Protein 6QO0 (pdb70)

Foldseek 3Di:
DFWKKKKWKFKFFLDVVLVVLCVPLVVVLVVLLVVQPFWQKKWKKKFQWWQCVVPVVVVTDRGCSVPDRMIMMIIITTGNYVVSVVVSCVVRVLSNQLSVLVSVVGGDDWGWIFMWTWPDWDAAFADDPVCLVVLCVVCVVVVHNVNRADHHHAAQQWKKKKWKFFFAPPCVVLLVVLVNVLQVVLCPQPFWRIKIKIWTQFTDCSSGQNFPPQSVVCSVVPPSRDGGDSVRRDDDGNVGQDPSIMMIIMTIGSYVVSVNVSVCCCVPVVVNVVSCVSNVVGTPDDRIITMIGRHDITSSSNVVVVD/DFWKKKKWKFKFFLDVVLVVLCVPLVVQLVVLLVVFPFWQKKWKKKFQWWQCVVPVVVVTDRGCSVPDRMIMMIIITTGNYVVSVVVSCVVSVQSNQLSVLVSVVGGDDWGWIFMWTWPDWDAAFADDPVCLVVLCVVCVVVVHNVNRADHHHAAQQWKKKKWKFFFAPPCVVLQVVLVNVLVVVLCPQPFWRIKIKIWTQFTRCSSGQNFPPQSVVCSVVPPSRDGGDSVRRDDDGNVGQDPSIMMIIMTIGSYVVSVNVSVCCCVPVVVNVVSCVSNVVGTPDDRIITMIGRHDITSSSNVVVVD/DFWKKKKWKFKFFLDVVLVVLCVPLVVQLVVLLVVFPFWQKKWKKKFQWWQCVVPVVVVTDRGCSVPDRMIMMIIMTTGNYVVSVVVSCVVRVLSNQLSVLVSVVGGDDWGWIFMWTWPDWDAAFADDPVCLVVVCVVCVVVVHNVNRADHHHAAQQWKKKKWKFFFAPPCVVLLVVLVVVLVVVLCPQPFWRIKIKIWTQFTDCSSGQNFPPQSVVCSVPPPSRDGGDSVRRDDDGNVHQDPSIMMIIMTIGSYVVSVNVSVCCCVPVVVNVVSCVSNVVGTPDDRIITMIGRHDITSSSNVVVVD/DWWKKKKWKFKFFLDVVLVVLCVPLVVQLQVLLVVFPFWQKKWKKKFQWWQCVVPVVVVTDRGCSVPDRMIMMIIITTGRDVVSVVVSCVVRVLSNQLSVLVSVVGTDDWGWIFMWTWPDWDAAFADDPVCLVVLCVVCVVVVHNVNRADHHHAAQQWKKKKWKFFFAPPCVVLQVVLVNVLVVVLCPQPFWRIKIKIWTQFTDCVSGQNFPPQSVVCSVVPPSRDGRDSVRRDDDGNVHQDPSIMMIIMTIGSYVVSVNVSVCCCVPVVVNVVSCVSNVVGTPDDRIITMIGRHDITSSSNVVVVD

B-factor: mean 31.95, std 10.55, range [17.82, 96.31]

Radius of gyration: 34.36 Å; Cα contacts (8 Å, |Δi|>4): 2905; chains: 4; bounding box: 91×85×88 Å

Structure (mmCIF, N/CA/C/O backbone):
data_6QO0
#
_entry.id   6QO0
#
_cell.length_a   158.160
_cell.length_b   158.160
_cell.length_c   227.640
_cell.angle_alpha   90.00
_cell.angle_beta   90.00
_cell.angle_gamma   120.00
#
_symmetry.space_group_name_H-M   'P 63 2 2'
#
loop_
_entity.id
_entity.type
_entity.pdbx_description
1 polymer 'Sulfur oxygenase/reductase'
2 non-polymer 'FE (III) ION'
3 water water
#
loop_
_atom_site.group_PDB
_atom_site.id
_atom_site.type_symbol
_atom_site.label_atom_id
_atom_site.label_alt_id
_atom_site.label_comp_id
_atom_site.label_asym_id
_atom_site.label_entity_id
_atom_site.label_seq_id
_atom_site.pdbx_PDB_ins_code
_atom_site.Cartn_x
_atom_site.Cartn_y
_atom_site.Cartn_z
_atom_site.occupancy
_atom_site.B_iso_or_equiv
_atom_site.auth_seq_id
_atom_site.auth_comp_id
_atom_site.auth_asym_id
_atom_site.auth_atom_id
_atom_site.pdbx_PDB_model_num
ATOM 1 N N . PRO A 1 2 ? -85.941 163.556 255.579 1.00 35.95 2 PRO A N 1
ATOM 2 C CA . PRO A 1 2 ? -85.964 162.733 256.792 1.00 34.27 2 PRO A CA 1
ATOM 3 C C . PRO A 1 2 ? -85.704 163.570 258.031 1.00 33.83 2 PRO A C 1
ATOM 4 O O . PRO A 1 2 ? -85.358 164.745 257.915 1.00 32.47 2 PRO A O 1
ATOM 8 N N . LYS A 1 3 ? -85.866 162.973 259.204 1.00 33.46 3 LYS A N 1
ATOM 9 C CA . LYS A 1 3 ? -85.602 163.700 260.438 1.00 29.53 3 LYS A CA 1
ATOM 10 C C . LYS A 1 3 ? -84.099 163.782 260.683 1.00 33.19 3 LYS A C 1
ATOM 11 O O . LYS A 1 3 ? -83.437 162.740 260.759 1.00 34.44 3 LYS A O 1
ATOM 17 N N . PRO A 1 4 ? -83.525 164.977 260.781 1.00 31.80 4 PRO A N 1
ATOM 18 C CA . PRO A 1 4 ? -82.126 165.109 261.194 1.00 31.06 4 PRO A CA 1
ATOM 19 C C . PRO A 1 4 ? -81.988 164.971 262.704 1.00 28.14 4 PRO A C 1
ATOM 20 O O . PRO A 1 4 ? -82.960 165.046 263.456 1.00 28.86 4 PRO A O 1
ATOM 24 N N . TYR A 1 5 ? -80.743 164.782 263.138 1.00 28.54 5 TYR A N 1
ATOM 25 C CA . TYR A 1 5 ? -80.405 164.982 264.540 1.00 28.83 5 TYR A CA 1
ATOM 26 C C . TYR A 1 5 ? -80.126 166.460 264.791 1.00 27.93 5 TYR A C 1
ATOM 27 O O . TYR A 1 5 ? -79.829 167.226 263.870 1.00 25.66 5 TYR A O 1
ATOM 36 N N . VAL A 1 6 ? -80.235 166.867 266.055 1.00 26.98 6 VAL A N 1
ATOM 37 C CA . VAL A 1 6 ? -80.070 168.267 266.428 1.00 26.84 6 VAL A CA 1
ATOM 38 C C . VAL A 1 6 ? -79.015 168.370 267.516 1.00 30.64 6 VAL A C 1
ATOM 39 O O . VAL A 1 6 ? -79.120 167.704 268.553 1.00 33.88 6 VAL A O 1
ATOM 43 N N . ALA A 1 7 ? -78.003 169.195 267.278 1.00 27.36 7 ALA A N 1
ATOM 44 C CA . ALA A 1 7 ? -77.081 169.630 268.319 1.00 25.83 7 ALA A CA 1
ATOM 45 C C . ALA A 1 7 ? -77.464 171.040 268.746 1.00 25.69 7 ALA A C 1
ATOM 46 O O . ALA A 1 7 ? -77.686 171.903 267.896 1.00 27.23 7 ALA A O 1
ATOM 48 N N . ILE A 1 8 ? -77.565 171.277 270.055 1.00 25.05 8 ILE A N 1
ATOM 49 C CA . ILE A 1 8 ? -77.943 172.600 270.545 1.00 26.63 8 ILE A CA 1
ATOM 50 C C . ILE A 1 8 ? -76.805 173.142 271.395 1.00 28.44 8 ILE A C 1
ATOM 51 O O . ILE A 1 8 ? -76.588 172.685 272.525 1.00 27.14 8 ILE A O 1
ATOM 56 N N . ASN A 1 9 ? -76.074 174.110 270.849 1.00 27.16 9 ASN A N 1
ATOM 57 C CA . ASN A 1 9 ? -75.011 174.772 271.593 1.00 27.88 9 ASN A CA 1
ATOM 58 C C . ASN A 1 9 ? -75.619 175.875 272.456 1.00 26.65 9 ASN A C 1
ATOM 59 O O . ASN A 1 9 ? -76.240 176.809 271.934 1.00 28.66 9 ASN A O 1
ATOM 64 N N . MET A 1 10 ? -75.433 175.771 273.770 1.00 24.32 10 MET A N 1
ATOM 65 C CA . MET A 1 10 ? -76.036 176.674 274.741 1.00 26.34 10 MET A CA 1
ATOM 66 C C . MET A 1 10 ? -74.949 177.466 275.451 1.00 28.34 10 MET A C 1
ATOM 67 O O . MET A 1 10 ? -73.906 176.913 275.809 1.00 26.69 10 MET A O 1
ATOM 72 N N . ALA A 1 11 ? -75.185 178.764 275.636 1.00 26.87 11 ALA A N 1
ATOM 73 C CA . ALA A 1 11 ? -74.254 179.585 276.392 1.00 25.32 11 ALA A CA 1
ATOM 74 C C . ALA A 1 11 ? -74.980 180.814 276.911 1.00 25.69 11 ALA A C 1
ATOM 75 O O . ALA A 1 11 ? -76.027 181.206 276.391 1.00 26.39 11 ALA A O 1
ATOM 77 N N . GLU A 1 12 ? -74.391 181.421 277.937 1.00 22.64 12 GLU A N 1
ATOM 78 C CA . GLU A 1 12 ? -74.885 182.655 278.528 1.00 23.31 12 GLU A CA 1
ATOM 79 C C . GLU A 1 12 ? -73.772 183.690 278.441 1.00 28.59 12 GLU A C 1
ATOM 80 O O . GLU A 1 12 ? -72.625 183.402 278.801 1.00 26.68 12 GLU A O 1
ATOM 86 N N . LEU A 1 13 ? -74.101 184.880 277.941 1.00 24.86 13 LEU A N 1
ATOM 87 C CA . LEU A 1 13 ? -73.115 185.925 277.712 1.00 24.95 13 LEU A CA 1
ATOM 88 C C . LEU A 1 13 ? -73.631 187.244 278.276 1.00 25.15 13 LEU A C 1
ATOM 89 O O . LEU A 1 13 ? -74.821 187.395 278.565 1.00 26.71 13 LEU A O 1
ATOM 94 N N . LYS A 1 14 ? -72.717 188.200 278.431 1.00 27.65 14 LYS A N 1
ATOM 95 C CA . LYS A 1 14 ? -73.111 189.539 278.861 1.00 27.32 14 LYS A CA 1
ATOM 96 C C . LYS A 1 14 ? -74.044 190.176 277.839 1.00 30.26 14 LYS A C 1
ATOM 97 O O . LYS A 1 14 ? -73.808 190.107 276.627 1.00 30.35 14 LYS A O 1
ATOM 103 N N . ASN A 1 15 ? -75.106 190.815 278.334 1.00 28.93 15 ASN A N 1
ATOM 104 C CA . ASN A 1 15 ? -76.080 191.496 277.476 1.00 30.95 15 ASN A CA 1
ATOM 105 C C . ASN A 1 15 ? -75.589 192.918 277.253 1.00 37.67 15 ASN A C 1
ATOM 106 O O . ASN A 1 15 ? -75.950 193.849 277.978 1.00 38.10 15 ASN A O 1
ATOM 111 N N . GLU A 1 16 ? -74.731 193.079 276.252 1.00 36.26 16 GLU A N 1
ATOM 112 C CA . GLU A 1 16 ? -74.152 194.369 275.915 1.00 31.58 16 GLU A CA 1
ATOM 113 C C . GLU A 1 16 ? -73.851 194.376 274.425 1.00 37.11 16 GLU A C 1
ATOM 114 O O . GLU A 1 16 ? -73.735 193.310 273.807 1.00 35.19 16 GLU A O 1
ATOM 120 N N . PRO A 1 17 ? -73.719 195.560 273.815 1.00 38.48 17 PRO A N 1
ATOM 121 C CA . PRO A 1 17 ? -73.535 195.602 272.350 1.00 39.31 17 PRO A CA 1
ATOM 122 C C . PRO A 1 17 ? -72.339 194.803 271.851 1.00 34.68 17 PRO A C 1
ATOM 123 O O . PRO A 1 17 ? -72.423 194.189 270.777 1.00 35.77 17 PRO A O 1
ATOM 127 N N . LYS A 1 18 ? -71.234 194.785 272.603 1.00 37.23 18 LYS A N 1
ATOM 128 C CA . LYS A 1 18 ? -70.050 194.041 272.182 1.00 40.24 18 LYS A CA 1
ATOM 129 C C . LYS A 1 18 ? -70.355 192.563 271.955 1.00 44.09 18 LYS A C 1
ATOM 130 O O . LYS A 1 18 ? -69.771 191.936 271.060 1.00 44.54 18 LYS A O 1
ATOM 136 N N . THR A 1 19 ? -71.264 191.991 272.746 1.00 37.47 19 THR A N 1
ATOM 137 C CA . THR A 1 19 ? -71.666 190.603 272.538 1.00 30.24 19 THR A CA 1
ATOM 138 C C . THR A 1 19 ? -72.361 190.429 271.192 1.00 36.11 19 THR A C 1
ATOM 139 O O . THR A 1 19 ? -72.078 189.480 270.451 1.00 36.65 19 THR A O 1
ATOM 143 N N . PHE A 1 20 ? -73.297 191.326 270.870 1.00 34.12 20 PHE A N 1
ATOM 144 C CA . PHE A 1 20 ? -74.038 191.203 269.622 1.00 37.09 20 PHE A CA 1
ATOM 145 C C . PHE A 1 20 ? -73.171 191.569 268.426 1.00 36.90 20 PHE A C 1
ATOM 146 O O . PHE A 1 20 ? -73.380 191.038 267.329 1.00 40.23 20 PHE A O 1
ATOM 154 N N . GLU A 1 21 ? -72.196 192.459 268.619 1.00 38.14 21 GLU A N 1
ATOM 155 C CA . GLU A 1 21 ? -71.231 192.746 267.559 1.00 48.77 21 GLU A CA 1
ATOM 156 C C . GLU A 1 21 ? -70.404 191.509 267.244 1.00 49.66 21 GLU A C 1
ATOM 157 O O . GLU A 1 21 ? -70.217 191.146 266.076 1.00 49.26 21 GLU A O 1
ATOM 163 N N . MET A 1 22 ? -69.896 190.850 268.286 1.00 44.63 22 MET A N 1
ATOM 164 C CA . MET A 1 22 ? -69.074 189.664 268.091 1.00 43.91 22 MET A CA 1
ATOM 165 C C . MET A 1 22 ? -69.860 188.553 267.416 1.00 40.91 22 MET A C 1
ATOM 166 O O . MET A 1 22 ? -69.331 187.842 266.556 1.00 44.76 22 MET A O 1
ATOM 171 N N . PHE A 1 23 ? -71.135 188.404 267.774 1.00 39.18 23 PHE A N 1
ATOM 172 C CA . PHE A 1 23 ? -71.958 187.389 267.133 1.00 43.15 23 PHE A CA 1
ATOM 173 C C . PHE A 1 23 ? -72.233 187.723 265.675 1.00 43.67 23 PHE A C 1
ATOM 174 O O . PHE A 1 23 ? -72.410 186.812 264.856 1.00 40.82 23 PHE A O 1
ATOM 182 N N . ALA A 1 24 ? -72.290 189.015 265.335 1.00 37.98 24 ALA A N 1
ATOM 183 C CA . ALA A 1 24 ? -72.544 189.406 263.951 1.00 42.00 24 ALA A CA 1
ATOM 184 C C . ALA A 1 24 ? -71.367 189.077 263.042 1.00 47.61 24 ALA A C 1
ATOM 185 O O . ALA A 1 24 ? -71.560 188.836 261.844 1.00 49.27 24 ALA A O 1
ATOM 187 N N . SER A 1 25 ? -70.149 189.057 263.579 1.00 48.38 25 SER A N 1
ATOM 188 C CA . SER A 1 25 ? -68.976 188.713 262.787 1.00 57.76 25 SER A CA 1
ATOM 189 C C . SER A 1 25 ? -68.539 187.265 262.969 1.00 58.72 25 SER A C 1
ATOM 190 O O . SER A 1 25 ? -68.237 186.587 261.983 1.00 62.06 25 SER A O 1
ATOM 193 N N . VAL A 1 26 ? -68.508 186.766 264.203 1.00 49.29 26 VAL A N 1
ATOM 194 C CA . VAL A 1 26 ? -68.015 185.414 264.442 1.00 43.23 26 VAL A CA 1
ATOM 195 C C . VAL A 1 26 ? -69.068 184.374 264.078 1.00 39.90 26 VAL A C 1
ATOM 196 O O . VAL A 1 26 ? -68.740 183.298 263.566 1.00 42.55 26 VAL A O 1
ATOM 200 N N . GLY A 1 27 ? -70.337 184.658 264.367 1.00 33.88 27 GLY A N 1
ATOM 201 C CA . GLY A 1 27 ? -71.419 183.731 264.122 1.00 28.16 27 GLY A CA 1
ATOM 202 C C . GLY A 1 27 ? -71.469 183.193 262.702 1.00 29.86 27 GLY A C 1
ATOM 203 O O . GLY A 1 27 ? -71.523 181.977 262.480 1.00 32.63 27 GLY A O 1
ATOM 204 N N . PRO A 1 28 ? -71.490 184.091 261.709 1.00 31.30 28 PRO A N 1
ATOM 205 C CA . PRO A 1 28 ? -71.473 183.613 260.317 1.00 29.71 28 PRO A CA 1
ATOM 206 C C . PRO A 1 28 ? -70.264 182.753 259.999 1.00 30.54 28 PRO A C 1
ATOM 207 O O . PRO A 1 28 ? -70.374 181.794 259.224 1.00 30.69 28 PRO A O 1
ATOM 211 N N . LYS A 1 29 ? -69.102 183.077 260.572 1.00 28.27 29 LYS A N 1
ATOM 212 C CA . LYS A 1 29 ? -67.909 182.282 260.305 1.00 26.70 29 LYS A CA 1
ATOM 213 C C . LYS A 1 29 ? -68.069 180.858 260.813 1.00 29.33 29 LYS A C 1
ATOM 214 O O . LYS A 1 29 ? -67.689 179.906 260.128 1.00 28.64 29 LYS A O 1
ATOM 220 N N . VAL A 1 30 ? -68.601 180.695 262.030 1.00 27.66 30 VAL A N 1
ATOM 221 C CA . VAL A 1 30 ? -68.807 179.357 262.577 1.00 27.68 30 VAL A CA 1
ATOM 222 C C . VAL A 1 30 ? -69.773 178.567 261.704 1.00 28.83 30 VAL A C 1
ATOM 223 O O . VAL A 1 30 ? -69.544 177.387 261.405 1.00 29.41 30 VAL A O 1
ATOM 227 N N . CYS A 1 31 ? -70.860 179.205 261.266 1.00 28.42 31 CYS A N 1
ATOM 228 C CA . CYS A 1 31 ? -71.813 178.512 260.403 1.00 28.36 31 CYS A CA 1
ATOM 229 C C . CYS A 1 31 ? -71.170 178.085 259.088 1.00 28.54 31 CYS A C 1
ATOM 230 O O . CYS A 1 31 ? -71.451 176.994 258.578 1.00 30.52 31 CYS A O 1
ATOM 233 N N . MET A 1 32 ? -70.314 178.935 258.517 1.00 30.28 32 MET A N 1
ATOM 234 C CA . MET A 1 32 ? -69.663 178.579 257.257 1.00 26.85 32 MET A CA 1
ATOM 235 C C . MET A 1 32 ? -68.717 177.398 257.430 1.00 27.23 32 MET A C 1
ATOM 236 O O . MET A 1 32 ? -68.598 176.555 256.533 1.00 27.61 32 MET A O 1
ATOM 241 N N . VAL A 1 33 ? -68.031 177.321 258.573 1.00 27.48 33 VAL A N 1
ATOM 242 C CA . VAL A 1 33 ? -67.150 176.186 258.829 1.00 29.01 33 VAL A CA 1
ATOM 243 C C . VAL A 1 33 ? -67.973 174.917 259.005 1.00 28.80 33 VAL A C 1
ATOM 244 O O . VAL A 1 33 ? -67.618 173.855 258.484 1.00 29.73 33 VAL A O 1
ATOM 248 N N . THR A 1 34 ? -69.091 175.009 259.737 1.00 28.41 34 THR A N 1
ATOM 249 C CA . THR A 1 34 ? -69.949 173.845 259.935 1.00 31.77 34 THR A CA 1
ATOM 250 C C . THR A 1 34 ? -70.460 173.301 258.605 1.00 33.34 34 THR A C 1
ATOM 251 O O . THR A 1 34 ? -70.587 172.081 258.435 1.00 35.18 34 THR A O 1
ATOM 258 N N . ALA A 1 35 ? -70.719 174.183 257.640 1.00 32.93 35 ALA A N 1
ATOM 259 C CA . ALA A 1 35 ? -71.220 173.795 256.329 1.00 30.23 35 ALA A CA 1
ATOM 260 C C . ALA A 1 35 ? -70.179 173.089 255.471 1.00 34.04 35 ALA A C 1
ATOM 261 O O . ALA A 1 35 ? -70.509 172.667 254.356 1.00 36.14 35 ALA A O 1
ATOM 263 N N . ARG A 1 36 ? -68.935 172.968 255.944 1.00 30.97 36 ARG A N 1
ATOM 264 C 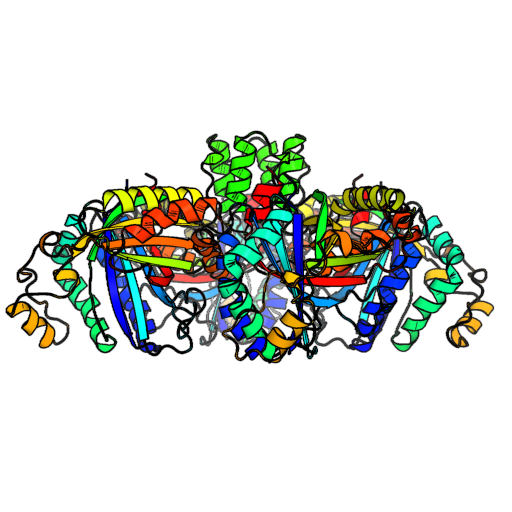CA . ARG A 1 36 ? -67.941 172.200 255.204 1.00 32.07 36 ARG A CA 1
ATOM 265 C C . ARG A 1 36 ? -68.258 170.710 255.192 1.00 35.54 36 ARG A C 1
ATOM 266 O O . ARG A 1 36 ? -67.744 169.986 254.333 1.00 38.27 36 ARG A O 1
ATOM 278 N N . HIS A 1 37 ? -69.096 170.228 256.126 1.00 32.79 37 HIS A N 1
ATOM 279 C CA . HIS A 1 37 ? -69.356 168.795 256.218 1.00 30.29 37 HIS A CA 1
ATOM 280 C C . HIS A 1 37 ? -70.615 168.438 255.441 1.00 33.94 37 HIS A C 1
ATOM 281 O O . HIS A 1 37 ? -71.643 169.113 255.602 1.00 32.43 37 HIS A O 1
ATOM 288 N N . PRO A 1 38 ? -70.592 167.395 254.600 1.00 32.83 38 PRO A N 1
ATOM 289 C CA . PRO A 1 38 ? -71.772 167.097 253.772 1.00 31.52 38 PRO A CA 1
ATOM 290 C C . PRO A 1 38 ? -72.983 166.630 254.569 1.00 34.87 38 PRO A C 1
ATOM 291 O O . PRO A 1 38 ? -74.102 166.661 254.034 1.00 33.49 38 PRO A O 1
ATOM 295 N N . GLY A 1 39 ? -72.805 166.214 255.822 1.00 32.87 39 GLY A N 1
ATOM 296 C CA . GLY A 1 39 ? -73.933 165.829 256.649 1.00 31.25 39 GLY A CA 1
ATOM 297 C C . GLY A 1 39 ? -74.664 166.983 257.295 1.00 31.88 39 GLY A C 1
ATOM 298 O O . GLY A 1 39 ? -75.694 166.768 257.944 1.00 30.01 39 GLY A O 1
ATOM 299 N N . PHE A 1 40 ? -74.142 168.197 257.138 1.00 29.27 40 PHE A N 1
ATOM 300 C CA . PHE A 1 40 ? -74.784 169.390 257.674 1.00 29.16 40 PHE A CA 1
ATOM 301 C C . PHE A 1 40 ? -76.004 169.745 256.833 1.00 31.73 40 PHE A C 1
ATOM 302 O O . PHE A 1 40 ? -75.894 169.906 255.614 1.00 30.90 40 PHE A O 1
ATOM 310 N N . VAL A 1 41 ? -77.172 169.873 257.465 1.00 27.15 41 VAL A N 1
ATOM 311 C CA . VAL A 1 41 ? -78.374 170.210 256.712 1.00 33.00 41 VAL A CA 1
ATOM 312 C C . VAL A 1 41 ? -78.991 171.538 257.121 1.00 29.61 41 VAL A C 1
ATOM 313 O O . VAL A 1 41 ? -80.042 171.896 256.588 1.00 31.33 41 VAL A O 1
ATOM 317 N N . GLY A 1 42 ? -78.366 172.296 258.017 1.00 26.72 42 GLY A N 1
ATOM 318 C CA . GLY A 1 42 ? -78.826 173.642 258.279 1.00 27.28 42 GLY A CA 1
ATOM 319 C C . GLY A 1 42 ? -78.740 173.970 259.751 1.00 24.85 42 GLY A C 1
ATOM 320 O O . GLY A 1 42 ? -78.188 173.211 260.549 1.00 27.22 42 GLY A O 1
ATOM 321 N N . PHE A 1 43 ? -79.308 175.119 260.115 1.00 22.98 43 PHE A N 1
ATOM 322 C CA . PHE A 1 43 ? -79.147 175.593 261.480 1.00 22.94 43 PHE A CA 1
ATOM 323 C C . PHE A 1 43 ? -80.266 176.562 261.819 1.00 27.37 43 PHE A C 1
ATOM 324 O O . PHE A 1 43 ? -80.938 177.110 260.940 1.00 25.82 43 PHE A O 1
ATOM 332 N N . GLN A 1 44 ? -80.454 176.767 263.121 1.00 23.46 44 GLN A N 1
ATOM 333 C CA . GLN A 1 44 ? -81.435 177.737 263.584 1.00 23.14 44 GLN A CA 1
ATOM 334 C C . GLN A 1 44 ? -80.922 178.261 264.914 1.00 23.92 44 GLN A C 1
ATOM 335 O O . GLN A 1 44 ? -80.954 177.542 265.918 1.00 23.69 44 GLN A O 1
ATOM 341 N N . ASN A 1 45 ? -80.421 179.494 264.907 1.00 25.29 45 ASN A N 1
ATOM 342 C CA . ASN A 1 45 ? -79.786 180.080 266.077 1.00 25.49 45 ASN A CA 1
ATOM 343 C C . ASN A 1 45 ? -80.767 181.010 266.777 1.00 24.38 45 ASN A C 1
ATOM 344 O O . ASN A 1 45 ? -81.412 181.837 266.127 1.00 28.73 45 ASN A O 1
ATOM 349 N N . HIS A 1 46 ? -80.857 180.888 268.103 1.00 22.83 46 HIS A N 1
ATOM 350 C CA . HIS A 1 46 ? -81.841 181.610 268.908 1.00 25.70 46 HIS A CA 1
ATOM 351 C C . HIS A 1 46 ? -81.168 182.480 269.961 1.00 27.65 46 HIS A C 1
ATOM 352 O O . HIS A 1 46 ? -80.148 182.093 270.546 1.00 26.14 46 HIS A O 1
ATOM 359 N N . TRP A 1 47 ? -81.762 183.649 270.201 1.00 23.92 47 TRP A N 1
ATOM 360 C CA . TRP A 1 47 ? -81.545 184.438 271.407 1.00 27.35 47 TRP A CA 1
ATOM 361 C C . TRP A 1 47 ? -82.748 184.241 272.308 1.00 24.86 47 TRP A C 1
ATOM 362 O O . TRP A 1 47 ? -83.890 184.374 271.857 1.00 26.75 47 TRP A O 1
ATOM 373 N N . GLN A 1 48 ?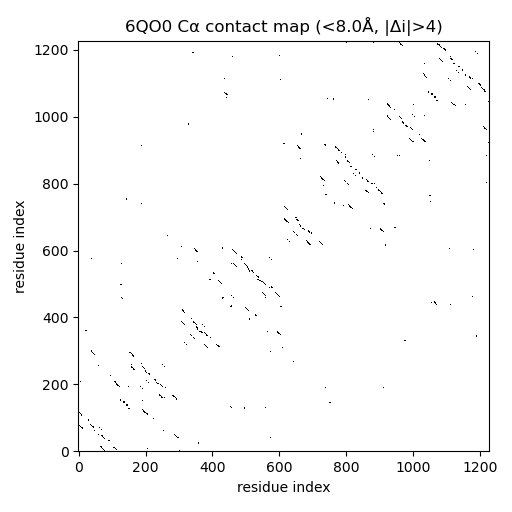 -82.505 183.960 273.581 1.00 24.20 48 GLN A N 1
ATOM 374 C CA . GLN A 1 48 ? -83.605 183.987 274.530 1.00 24.03 48 GLN A CA 1
ATOM 375 C C . GLN A 1 48 ? -84.005 185.429 274.796 1.00 24.92 48 GLN A C 1
ATOM 376 O O . GLN A 1 48 ? -83.155 186.272 275.104 1.00 27.50 48 GLN A O 1
ATOM 382 N N . ILE A 1 49 ? -85.296 185.725 274.639 1.00 22.83 49 ILE A N 1
ATOM 383 C CA . ILE A 1 49 ? -85.783 187.065 274.934 1.00 23.83 49 ILE A CA 1
ATOM 384 C C . ILE A 1 49 ? -86.504 187.123 276.271 1.00 24.21 49 ILE A C 1
ATOM 385 O O . ILE A 1 49 ? -86.632 188.218 276.839 1.00 26.90 49 ILE A O 1
ATOM 390 N N . GLY A 1 50 ? -86.944 185.990 276.804 1.00 22.16 50 GLY A N 1
ATOM 391 C CA . GLY A 1 50 ? -87.582 185.998 278.106 1.00 23.61 50 GLY A CA 1
ATOM 392 C C . GLY A 1 50 ? -88.010 184.610 278.533 1.00 25.28 50 GLY A C 1
ATOM 393 O O . GLY A 1 50 ? -87.552 183.599 277.993 1.00 23.91 50 GLY A O 1
ATOM 394 N N . ILE A 1 51 ? -88.918 184.589 279.503 1.00 24.20 51 ILE A N 1
ATOM 395 C CA . ILE A 1 51 ? -89.390 183.377 280.167 1.00 26.04 51 ILE A CA 1
ATOM 396 C C . ILE A 1 51 ? -90.906 183.477 280.287 1.00 26.50 51 ILE A C 1
ATOM 397 O O . ILE A 1 51 ? -91.432 184.534 280.647 1.00 26.55 51 ILE A O 1
ATOM 402 N N . LEU A 1 52 ? -91.610 182.381 280.011 1.00 23.47 52 LEU A N 1
ATOM 403 C CA . LEU A 1 52 ? -93.070 182.374 280.156 1.00 26.29 52 LEU A CA 1
ATOM 404 C C . LEU A 1 52 ? -93.420 182.382 281.639 1.00 27.71 52 LEU A C 1
ATOM 405 O O . LEU A 1 52 ? -93.013 181.467 282.367 1.00 27.02 52 LEU A O 1
ATOM 410 N N . PRO A 1 53 ? -94.162 183.375 282.132 1.00 25.79 53 PRO A N 1
ATOM 411 C CA . PRO A 1 53 ? -94.373 183.476 283.588 1.00 25.20 53 PRO A CA 1
ATOM 412 C C . PRO A 1 53 ? -95.436 182.547 284.155 1.00 30.38 53 PRO A C 1
ATOM 413 O O . PRO A 1 53 ? -95.512 182.420 285.388 1.00 31.19 53 PRO A O 1
ATOM 417 N N . PHE A 1 54 ? -96.263 181.906 283.324 1.00 28.39 54 PHE A N 1
ATOM 418 C CA . PHE A 1 54 ? -97.314 181.002 283.815 1.00 28.97 54 PHE A CA 1
ATOM 419 C C . PHE A 1 54 ? -98.242 181.705 284.808 1.00 31.89 54 PHE A C 1
ATOM 420 O O . PHE A 1 54 ? -98.470 181.225 285.922 1.00 32.01 54 PHE A O 1
ATOM 428 N N . GLY A 1 55 ? -98.802 182.837 284.388 1.00 34.22 55 GLY A N 1
ATOM 429 C CA . GLY A 1 55 ? -99.560 183.669 285.300 1.00 37.94 55 GLY A CA 1
ATOM 430 C C . GLY A 1 55 ? -98.604 184.465 286.159 1.00 35.20 55 GLY A C 1
ATOM 431 O O . GLY A 1 55 ? -97.995 185.421 285.675 1.00 34.52 55 GLY A O 1
ATOM 432 N N . ASN A 1 56 ? -98.453 184.088 287.431 1.00 34.94 56 ASN A N 1
ATOM 433 C CA . ASN A 1 56 ? -97.371 184.643 288.233 1.00 33.61 56 ASN A CA 1
ATOM 434 C C . ASN A 1 56 ? -96.582 183.546 288.942 1.00 31.81 56 ASN A C 1
ATOM 435 O O . ASN A 1 56 ? -95.951 183.808 289.971 1.00 31.01 56 ASN A O 1
ATOM 440 N N . ARG A 1 57 ? -96.589 182.323 288.397 1.00 28.29 57 ARG A N 1
ATOM 441 C CA . ARG A 1 57 ? -95.735 181.263 288.930 1.00 30.85 57 ARG A CA 1
ATOM 442 C C . ARG A 1 57 ? -94.265 181.663 288.868 1.00 33.59 57 ARG A C 1
ATOM 443 O O . ARG A 1 57 ? -93.499 181.393 289.802 1.00 34.29 57 ARG A O 1
ATOM 451 N N . TYR A 1 58 ? -93.847 182.287 287.770 1.00 29.71 58 TYR A N 1
ATOM 452 C CA . TYR A 1 58 ? -92.562 182.972 287.698 1.00 24.87 58 TYR A CA 1
ATOM 453 C C . TYR A 1 58 ? -92.838 184.465 287.553 1.00 32.34 58 TYR A C 1
ATOM 454 O O . TYR A 1 58 ? -92.645 185.063 286.489 1.00 29.12 58 TYR A O 1
ATOM 463 N N . GLY A 1 59 ? -93.326 185.059 288.647 1.00 32.74 59 GLY A N 1
ATOM 464 C CA . GLY A 1 59 ? -93.788 186.433 288.617 1.00 33.41 59 GLY A CA 1
ATOM 465 C C . GLY A 1 59 ? -92.698 187.451 288.373 1.00 33.80 59 GLY A C 1
ATOM 466 O O . GLY A 1 59 ? -93.006 188.598 288.033 1.00 32.04 59 GLY A O 1
ATOM 467 N N . GLY A 1 60 ? -91.433 187.067 288.556 1.00 28.37 60 GLY A N 1
ATOM 468 C CA . GLY A 1 60 ? -90.342 187.953 288.212 1.00 26.98 60 GLY A CA 1
ATOM 469 C C . GLY A 1 60 ? -89.961 187.926 286.745 1.00 27.30 60 GLY A C 1
ATOM 470 O O . GLY A 1 60 ? -89.111 188.711 286.320 1.00 28.53 60 GLY A O 1
ATOM 471 N N . ALA A 1 61 ? -90.573 187.039 285.974 1.00 26.60 61 ALA A N 1
ATOM 472 C CA . ALA A 1 61 ? -90.277 186.877 284.559 1.00 24.04 61 ALA A CA 1
ATOM 473 C C . ALA A 1 61 ? -91.322 187.573 283.697 1.00 28.74 61 ALA A C 1
ATOM 474 O O . ALA A 1 61 ? -92.453 187.826 284.120 1.00 29.16 61 ALA A O 1
ATOM 476 N N . LYS A 1 62 ? -90.933 187.859 282.457 1.00 27.67 62 LYS A N 1
ATOM 477 C CA . LYS A 1 62 ? -91.899 188.219 281.436 1.00 30.18 62 LYS A CA 1
ATOM 478 C C . LYS A 1 62 ? -91.398 187.694 280.097 1.00 27.87 62 LYS A C 1
ATOM 479 O O . LYS A 1 62 ? -90.246 187.274 279.957 1.00 25.78 62 LYS A O 1
ATOM 485 N N . MET A 1 63 ? -92.287 187.696 279.110 1.00 27.01 63 MET A N 1
ATOM 486 C CA . MET A 1 63 ? -91.919 187.070 277.846 1.00 30.63 63 MET A CA 1
ATOM 487 C C . MET A 1 63 ? -90.800 187.829 277.143 1.00 26.69 63 MET A C 1
ATOM 488 O O . MET A 1 63 ? -90.027 187.222 276.393 1.00 29.52 63 MET A O 1
ATOM 493 N N . ASP A 1 64 ? -90.675 189.134 277.377 1.00 27.29 64 ASP A N 1
ATOM 494 C CA . ASP A 1 64 ? -89.565 189.910 276.825 1.00 26.08 64 ASP A CA 1
ATOM 495 C C . ASP A 1 64 ? -88.850 190.638 277.956 1.00 30.04 64 ASP A C 1
ATOM 496 O O . ASP A 1 64 ? -89.305 191.692 278.411 1.00 30.19 64 ASP A O 1
ATOM 501 N N . MET A 1 65 ? -87.707 190.097 278.373 1.00 25.29 65 MET A N 1
ATOM 502 C CA . MET A 1 65 ? -86.893 190.691 279.425 1.00 25.39 65 MET A CA 1
ATOM 503 C C . MET A 1 65 ? -85.634 191.365 278.891 1.00 27.96 65 MET A C 1
ATOM 504 O O . MET A 1 65 ? -84.740 191.690 279.681 1.00 29.59 65 MET A O 1
ATOM 509 N N . THR A 1 66 ? -85.552 191.604 277.573 1.00 28.89 66 THR A N 1
ATOM 510 C CA . THR A 1 66 ? -84.301 192.048 276.961 1.00 29.40 66 THR A CA 1
ATOM 511 C C . THR A 1 66 ? -83.880 193.436 277.424 1.00 29.80 66 THR A C 1
ATOM 512 O O . THR A 1 66 ? -82.681 193.738 277.438 1.00 30.90 66 THR A O 1
ATOM 516 N N . LYS A 1 67 ? -84.833 194.297 277.781 1.00 28.54 67 LYS A N 1
ATOM 517 C CA . LYS A 1 67 ? -84.459 195.648 278.189 1.00 36.07 67 LYS A CA 1
ATOM 518 C C . LYS A 1 67 ? -83.824 195.662 279.571 1.00 37.52 67 LYS A C 1
ATOM 519 O O . LYS A 1 67 ? -82.984 196.523 279.854 1.00 42.48 67 LYS A O 1
ATOM 525 N N . GLU A 1 68 ? -84.198 194.720 280.433 1.00 30.45 68 GLU A N 1
ATOM 526 C CA . GLU A 1 68 ? -83.703 194.693 281.803 1.00 31.19 68 GLU A CA 1
ATOM 527 C C . GLU A 1 68 ? -82.579 193.691 282.033 1.00 31.62 68 GLU A C 1
ATOM 528 O O . GLU A 1 68 ? -81.814 193.860 282.987 1.00 31.53 68 GLU A O 1
ATOM 538 N N . SER A 1 69 ? -82.453 192.659 281.201 1.00 27.55 69 SER A N 1
ATOM 539 C CA . SER A 1 69 ? -81.571 191.550 281.545 1.00 29.20 69 SER A CA 1
ATOM 540 C C . SER A 1 69 ? -80.105 191.921 281.380 1.00 27.68 69 SER A C 1
ATOM 541 O O . SER A 1 69 ? -79.724 192.605 280.430 1.00 28.77 69 SER A O 1
ATOM 546 N N . SER A 1 70 ? -79.278 191.452 282.313 1.00 25.43 70 SER A N 1
ATOM 547 C CA . SER A 1 70 ? -77.840 191.655 282.238 1.00 28.49 70 SER A CA 1
ATOM 548 C C . SER A 1 70 ? -77.146 190.585 281.412 1.00 26.91 70 SER A C 1
ATOM 549 O O . SER A 1 70 ? -75.960 190.735 281.097 1.00 26.19 70 SER A O 1
ATOM 552 N N . THR A 1 71 ? -77.850 189.520 281.051 1.00 26.96 71 THR A N 1
ATOM 553 C CA . THR A 1 71 ? -77.264 188.433 280.285 1.00 27.59 71 THR A CA 1
ATOM 554 C C . THR A 1 71 ? -78.130 188.137 279.073 1.00 29.45 71 THR A C 1
ATOM 555 O O . THR A 1 71 ? -79.282 188.569 278.977 1.00 32.03 71 THR A O 1
ATOM 559 N N . VAL A 1 72 ? -77.548 187.406 278.130 1.00 28.14 72 VAL A N 1
ATOM 560 C CA . VAL A 1 72 ? -78.291 186.877 276.995 1.00 27.85 72 VAL A CA 1
ATOM 561 C C . VAL A 1 72 ? -77.913 185.413 276.837 1.00 29.98 72 VAL A C 1
ATOM 562 O O . VAL A 1 72 ? -76.729 185.057 276.885 1.00 27.51 72 VAL A O 1
ATOM 566 N N . ARG A 1 73 ? -78.919 184.565 276.698 1.00 26.88 73 ARG A N 1
ATOM 567 C CA . ARG A 1 73 ? -78.705 183.147 276.473 1.00 24.88 73 ARG A CA 1
ATOM 568 C C . ARG A 1 73 ? -78.891 182.859 274.992 1.00 24.25 73 ARG A C 1
ATOM 569 O O . ARG A 1 73 ? -79.849 183.342 274.378 1.00 27.53 73 ARG A O 1
ATOM 577 N N . VAL A 1 74 ? -77.969 182.088 274.418 1.00 23.92 74 VAL A N 1
ATOM 578 C CA . VAL A 1 74 ? -78.064 181.660 273.029 1.00 24.20 74 VAL A CA 1
ATOM 579 C C . VAL A 1 74 ? -78.300 180.157 273.008 1.00 24.62 74 VAL A C 1
ATOM 580 O O . VAL A 1 74 ? -77.817 179.427 273.882 1.00 24.72 74 VAL A O 1
ATOM 584 N N . LEU A 1 75 ? -79.093 179.706 272.037 1.00 25.15 75 LEU A N 1
ATOM 585 C CA . LEU A 1 75 ? -79.357 178.282 271.837 1.00 25.98 75 LEU A CA 1
ATOM 586 C C . LEU A 1 75 ? -79.231 178.062 270.334 1.00 27.55 75 LEU A C 1
ATOM 587 O O . LEU A 1 75 ? -80.129 178.423 269.563 1.00 26.10 75 LEU A O 1
ATOM 592 N N . GLN A 1 76 ? -78.102 177.507 269.920 1.00 23.83 76 GLN A N 1
ATOM 593 C CA . GLN A 1 76 ? -77.748 177.434 268.505 1.00 24.88 76 GLN A CA 1
ATOM 594 C C . GLN A 1 76 ? -77.957 176.001 268.025 1.00 26.53 76 GLN A C 1
ATOM 595 O O . GLN A 1 76 ? -77.193 175.097 268.386 1.00 26.45 76 GLN A O 1
ATOM 601 N N . TYR A 1 77 ? -79.015 175.790 267.240 1.00 24.44 77 TYR A N 1
ATOM 602 C CA . TYR A 1 77 ? -79.337 174.469 266.714 1.00 25.42 77 TYR A CA 1
ATOM 603 C C . TYR A 1 77 ? -78.548 174.230 265.435 1.00 25.89 77 TYR A C 1
ATOM 604 O O . TYR A 1 77 ? -78.611 175.043 264.508 1.00 26.07 77 TYR A O 1
ATOM 613 N N . THR A 1 78 ? -77.850 173.104 265.355 1.00 24.53 78 THR A N 1
ATOM 614 C CA . THR A 1 78 ? -77.350 172.634 264.068 1.00 24.08 78 THR A CA 1
ATOM 615 C C . THR A 1 78 ? -77.963 171.277 263.771 1.00 27.17 78 THR A C 1
ATOM 616 O O . THR A 1 78 ? -78.144 170.454 264.677 1.00 25.40 78 THR A O 1
ATOM 620 N N . PHE A 1 79 ? -78.293 171.054 262.499 1.00 25.33 79 PHE A N 1
ATOM 621 C CA . PHE A 1 79 ? -79.016 169.866 262.073 1.00 25.86 79 PHE A CA 1
ATOM 622 C C . PHE A 1 79 ? -78.114 168.978 261.225 1.00 29.26 79 PHE A C 1
ATOM 623 O O . PHE A 1 79 ? -77.334 169.468 260.399 1.00 26.89 79 PHE A O 1
ATOM 631 N N . TRP A 1 80 ? -78.223 167.668 261.445 1.00 28.99 80 TRP A N 1
ATOM 632 C CA . TRP A 1 80 ? -77.269 166.704 260.918 1.00 29.65 80 TRP A CA 1
ATOM 633 C C . TRP A 1 80 ? -77.991 165.464 260.414 1.00 30.59 80 TRP A C 1
ATOM 634 O O . TRP A 1 80 ? -78.921 164.979 261.061 1.00 31.24 80 TRP A O 1
ATOM 645 N N . LYS A 1 81 ? -77.552 164.945 259.263 1.00 30.00 81 LYS A N 1
ATOM 646 C CA . LYS A 1 81 ? -78.101 163.680 258.775 1.00 30.34 81 LYS A CA 1
ATOM 647 C C . LYS A 1 81 ? -77.872 162.557 259.785 1.00 31.14 81 LYS A C 1
ATOM 648 O O . LYS A 1 81 ? -78.759 161.728 260.021 1.00 31.97 81 LYS A O 1
ATOM 654 N N . ASP A 1 82 ? -76.678 162.502 260.370 1.00 30.74 82 ASP A N 1
ATOM 655 C CA . ASP A 1 82 ? -76.327 161.561 261.426 1.00 31.88 82 ASP A CA 1
ATOM 656 C C . ASP A 1 82 ? -75.639 162.367 262.520 1.00 28.28 82 ASP A C 1
ATOM 657 O O . ASP A 1 82 ? -74.873 163.285 262.214 1.00 30.83 82 ASP A O 1
ATOM 662 N N . TRP A 1 83 ? -75.948 162.082 263.794 1.00 29.77 83 TRP A N 1
ATOM 663 C CA . TRP A 1 83 ? -75.311 162.871 264.849 1.00 31.28 83 TRP A CA 1
ATOM 664 C C . TRP A 1 83 ? -73.799 162.687 264.832 1.00 29.17 83 TRP A C 1
ATOM 665 O O . TRP A 1 83 ? -73.058 163.594 265.220 1.00 31.80 83 TRP A O 1
ATOM 676 N N . LYS A 1 84 ? -73.320 161.551 264.330 1.00 28.57 84 LYS A N 1
ATOM 677 C CA . LYS A 1 84 ? -71.881 161.367 264.212 1.00 30.26 84 LYS A CA 1
ATOM 678 C C . LYS A 1 84 ? -71.259 162.367 263.246 1.00 32.05 84 LYS A C 1
ATOM 679 O O . LYS A 1 84 ? -70.068 162.674 263.376 1.00 34.18 84 LYS A O 1
ATOM 685 N N . ASP A 1 85 ? -72.042 162.902 262.301 1.00 30.86 85 ASP A N 1
ATOM 686 C CA . ASP A 1 85 ? -71.516 163.928 261.405 1.00 29.74 85 ASP A CA 1
ATOM 687 C C . ASP A 1 85 ? -71.089 165.166 262.182 1.00 31.47 85 ASP A C 1
ATOM 688 O O . ASP A 1 85 ? -70.080 165.802 261.848 1.00 30.67 85 ASP A O 1
ATOM 693 N N . HIS A 1 86 ? -71.853 165.530 263.220 1.00 30.80 86 HIS A N 1
ATOM 694 C CA . HIS A 1 86 ? -71.498 166.681 264.044 1.00 28.25 86 HIS A CA 1
ATOM 695 C C . HIS A 1 86 ? -70.152 166.471 264.718 1.00 28.94 86 HIS A C 1
ATOM 696 O O . HIS A 1 86 ? -69.298 167.367 264.717 1.00 31.58 86 HIS A O 1
ATOM 703 N N . GLU A 1 87 ? -69.936 165.277 265.272 1.00 31.06 87 GLU A N 1
ATOM 704 C CA . GLU A 1 87 ? -68.678 164.982 265.947 1.00 31.17 87 GLU A CA 1
ATOM 705 C C . GLU A 1 87 ? -67.515 164.984 264.968 1.00 33.64 87 GLU A C 1
ATOM 706 O O . GLU A 1 87 ? -66.431 165.496 265.280 1.00 32.82 87 GLU A O 1
ATOM 712 N N . GLU A 1 88 ? -67.732 164.427 263.772 1.00 33.13 88 GLU A N 1
ATOM 713 C CA . GLU A 1 88 ? -66.692 164.414 262.750 1.00 33.56 88 GLU A CA 1
ATOM 714 C C . GLU A 1 88 ? -66.382 165.825 262.262 1.00 33.33 88 GLU A C 1
ATOM 715 O O . GLU A 1 88 ? -65.209 166.194 262.114 1.00 31.68 88 GLU A O 1
ATOM 721 N N . MET A 1 89 ? -67.419 166.633 262.026 1.00 31.30 89 MET A N 1
ATOM 722 C CA . MET A 1 89 ? -67.207 168.014 261.603 1.00 32.42 89 MET A CA 1
ATOM 723 C C . MET A 1 89 ? -66.329 168.773 262.599 1.00 33.14 89 MET A C 1
ATOM 724 O O . MET A 1 89 ? -65.390 169.472 262.203 1.00 32.70 89 MET A O 1
ATOM 729 N N . HIS A 1 90 ? -66.634 168.665 263.899 1.00 30.24 90 HIS A N 1
ATOM 730 C CA . HIS A 1 90 ? -65.845 169.385 264.898 1.00 31.20 90 HIS A CA 1
ATOM 731 C C . HIS A 1 90 ? -64.372 169.005 264.825 1.00 35.47 90 HIS A C 1
ATOM 732 O O . HIS A 1 90 ? -63.496 169.875 264.886 1.00 36.90 90 HIS A O 1
ATOM 739 N N . ARG A 1 91 ? -64.081 167.713 264.686 1.00 32.93 91 ARG A N 1
ATOM 740 C CA . ARG A 1 91 ? -62.695 167.263 264.685 1.00 32.22 91 ARG A CA 1
ATOM 741 C C . ARG A 1 91 ? -61.992 167.581 263.371 1.00 36.29 91 ARG A C 1
ATOM 742 O O . ARG A 1 91 ? -60.822 167.979 263.377 1.00 35.93 91 ARG A O 1
ATOM 750 N N . GLN A 1 92 ? -62.690 167.433 262.241 1.00 32.60 92 GLN A N 1
ATOM 751 C CA . GLN A 1 92 ? -62.076 167.715 260.944 1.00 35.38 92 GLN A CA 1
ATOM 752 C C . GLN A 1 92 ? -61.749 169.196 260.774 1.00 35.92 92 GLN A C 1
ATOM 753 O O . GLN A 1 92 ? -60.864 169.547 259.986 1.00 39.16 92 GLN A O 1
ATOM 759 N N . ASN A 1 93 ? -62.457 170.074 261.480 1.00 30.88 93 ASN A N 1
ATOM 760 C CA . ASN A 1 93 ? -62.306 171.512 261.304 1.00 32.83 93 ASN A CA 1
ATOM 761 C C . ASN A 1 93 ? -61.907 172.191 262.605 1.00 31.61 93 ASN A C 1
ATOM 762 O O . ASN A 1 93 ? -62.175 173.374 262.808 1.00 28.68 93 ASN A O 1
ATOM 767 N N . TRP A 1 94 ? -61.217 171.444 263.468 1.00 31.60 94 TRP A N 1
ATOM 768 C CA . TRP A 1 94 ? -61.009 171.874 264.845 1.00 30.92 94 TRP A CA 1
ATOM 769 C C . TRP A 1 94 ? -60.201 173.163 264.928 1.00 33.06 94 TRP A C 1
ATOM 770 O O . TRP A 1 94 ? -60.503 174.033 265.751 1.00 33.00 94 TRP A O 1
ATOM 781 N N . SER A 1 95 ? -59.171 173.315 264.088 1.00 33.54 95 SER A N 1
ATOM 782 C CA . SER A 1 95 ? -58.334 174.505 264.215 1.00 35.95 95 SER A CA 1
ATOM 783 C C . SER A 1 95 ? -59.137 175.777 263.956 1.00 29.95 95 SER A C 1
ATOM 784 O O . SER A 1 95 ? -58.955 176.782 264.651 1.00 30.30 95 SER A O 1
ATOM 787 N N . TYR A 1 96 ? -60.055 175.744 262.982 1.00 30.69 96 TYR A N 1
ATOM 788 C CA . TYR A 1 96 ? -60.922 176.897 262.745 1.00 28.24 96 TYR A CA 1
ATOM 789 C C . TYR A 1 96 ? -61.977 177.033 263.834 1.00 32.34 96 TYR A C 1
AT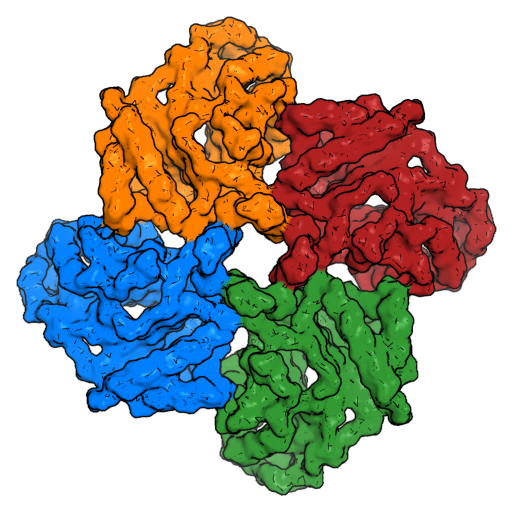OM 790 O O . TYR A 1 96 ? -62.168 178.118 264.391 1.00 32.91 96 TYR A O 1
ATOM 799 N N . LEU A 1 97 ? -62.689 175.943 264.132 1.00 33.54 97 LEU A N 1
ATOM 800 C CA . LEU A 1 97 ? -63.829 176.023 265.041 1.00 38.55 97 LEU A CA 1
ATOM 801 C C . LEU A 1 97 ? -63.405 176.477 266.431 1.00 37.28 97 LEU A C 1
ATOM 802 O O . LEU A 1 97 ? -64.029 177.367 267.020 1.00 38.15 97 LEU A O 1
ATOM 807 N N . PHE A 1 98 ? -62.359 175.861 266.990 1.00 33.74 98 PHE A N 1
ATOM 808 C CA . PHE A 1 98 ? -61.962 176.234 268.346 1.00 32.14 98 PHE A CA 1
ATOM 809 C C . PHE A 1 98 ? -61.567 177.701 268.418 1.00 32.71 98 PHE A C 1
ATOM 810 O O . PHE A 1 98 ? -61.946 178.414 269.356 1.00 34.32 98 PHE A O 1
ATOM 818 N N . ARG A 1 99 ? -60.758 178.162 267.459 1.00 29.97 99 ARG A N 1
ATOM 819 C CA . ARG A 1 99 ? -60.289 179.540 267.518 1.00 30.15 99 ARG A CA 1
ATOM 820 C C . ARG A 1 99 ? -61.439 180.518 267.341 1.00 32.72 99 ARG A C 1
ATOM 821 O O . ARG A 1 99 ? -61.476 181.559 268.005 1.00 32.33 99 ARG A O 1
ATOM 829 N N . LEU A 1 100 ? -62.399 180.193 266.468 1.00 26.88 100 LEU A N 1
ATOM 830 C CA . LEU A 1 100 ? -63.590 181.028 266.345 1.00 30.64 100 LEU A CA 1
ATOM 831 C C . LEU A 1 100 ? -64.402 181.023 267.638 1.00 34.91 100 LEU A C 1
ATOM 832 O O . LEU A 1 100 ? -64.736 182.085 268.175 1.00 36.52 100 LEU A O 1
ATOM 837 N N . CYS A 1 101 ? -64.746 179.833 268.144 1.00 37.62 101 CYS A N 1
ATOM 838 C CA . CYS A 1 101 ? -65.594 179.751 269.332 1.00 38.60 101 CYS A CA 1
ATOM 839 C C . CYS A 1 101 ? -64.889 180.320 270.557 1.00 42.81 101 CYS A C 1
ATOM 840 O O . CYS A 1 101 ? -65.514 181.005 271.378 1.00 42.46 101 CYS A O 1
ATOM 843 N N . TYR A 1 102 ? -63.587 180.059 270.696 1.00 44.72 102 TYR A N 1
ATOM 844 C CA . TYR A 1 102 ? -62.867 180.593 271.844 1.00 43.09 102 TYR A CA 1
ATOM 845 C C . TYR A 1 102 ? -62.826 182.114 271.830 1.00 42.71 102 TYR A C 1
ATOM 846 O O . TYR A 1 102 ? -62.681 182.725 272.895 1.00 43.01 102 TYR A O 1
ATOM 855 N N . SER A 1 103 ? -62.959 182.744 270.659 1.00 38.70 103 SER A N 1
ATOM 856 C CA . SER A 1 103 ? -62.966 184.202 270.624 1.00 37.32 103 SER A CA 1
ATOM 857 C C . SER A 1 103 ? -64.184 184.787 271.338 1.00 44.33 103 SER A C 1
ATOM 858 O O . SER A 1 103 ? -64.185 185.981 271.659 1.00 47.46 103 SER A O 1
ATOM 861 N N . CYS A 1 104 ? -65.213 183.974 271.597 1.00 34.91 104 CYS A N 1
ATOM 862 C CA . CYS A 1 104 ? -66.374 184.410 272.359 1.00 39.41 104 CYS A CA 1
ATOM 863 C C . CYS A 1 104 ? -66.110 184.469 273.854 1.00 41.40 104 CYS A C 1
ATOM 864 O O . CYS A 1 104 ? -66.926 185.041 274.585 1.00 43.76 104 CYS A O 1
ATOM 866 N N . ALA A 1 105 ? -64.989 183.908 274.314 1.00 45.84 105 ALA A N 1
ATOM 867 C CA . ALA A 1 105 ? -64.781 183.713 275.746 1.00 46.97 105 ALA A CA 1
ATOM 868 C C . ALA A 1 105 ? -64.822 185.022 276.523 1.00 47.20 105 ALA A C 1
ATOM 869 O O . ALA A 1 105 ? -65.276 185.041 277.675 1.00 40.51 105 ALA A O 1
ATOM 871 N N . SER A 1 106 ? -64.374 186.123 275.915 1.00 43.28 106 SER A N 1
ATOM 872 C CA . SER A 1 106 ? -64.336 187.402 276.615 1.00 45.98 106 SER A CA 1
ATOM 873 C C . SER A 1 106 ? -65.717 187.879 277.037 1.00 40.10 106 SER A C 1
ATOM 874 O O . SER A 1 106 ? -65.820 188.739 277.918 1.00 39.02 106 SER A O 1
ATOM 877 N N . GLN A 1 107 ? -66.777 187.358 276.421 1.00 33.60 107 GLN A N 1
ATOM 878 C CA . GLN A 1 107 ? -68.138 187.749 276.753 1.00 31.74 107 GLN A CA 1
ATOM 879 C C . GLN A 1 107 ? -68.889 186.691 277.548 1.00 26.31 107 GLN A C 1
ATOM 880 O O . GLN A 1 107 ? -70.034 186.934 277.935 1.00 28.20 107 GLN A O 1
ATOM 886 N N . MET A 1 108 ? -68.272 185.542 277.810 1.00 25.01 108 MET A N 1
ATOM 887 C CA . MET A 1 108 ? -68.982 184.359 278.284 1.00 25.20 108 MET A CA 1
ATOM 888 C C . MET A 1 108 ? -69.123 184.331 279.800 1.00 24.07 108 MET A C 1
ATOM 889 O O . MET A 1 108 ? -68.181 184.645 280.533 1.00 26.71 108 MET A O 1
ATOM 894 N N . ILE A 1 109 ? -70.306 183.927 280.261 1.00 24.00 109 ILE A N 1
ATOM 895 C CA . ILE A 1 109 ? -70.559 183.710 281.676 1.00 22.66 109 ILE A CA 1
ATOM 896 C C . ILE A 1 109 ? -70.764 182.235 281.996 1.00 23.60 109 ILE A C 1
ATOM 897 O O . ILE A 1 109 ? -70.352 181.779 283.073 1.00 25.07 109 ILE A O 1
ATOM 902 N N . TRP A 1 110 ? -71.376 181.479 281.086 1.00 24.53 110 TRP A N 1
ATOM 903 C CA . TRP A 1 110 ? -71.592 180.051 281.249 1.00 25.03 110 TRP A CA 1
ATOM 904 C C . TRP A 1 110 ? -71.634 179.414 279.868 1.00 25.45 110 TRP A C 1
ATOM 905 O O . TRP A 1 110 ? -72.103 180.025 278.902 1.00 26.21 110 TRP A O 1
ATOM 916 N N . GLY A 1 111 ? -71.137 178.180 279.784 1.00 24.38 111 GLY A N 1
ATOM 917 C CA . GLY A 1 111 ? -71.121 177.456 278.533 1.00 24.83 111 GLY A CA 1
ATOM 918 C C . GLY A 1 111 ? -69.738 177.415 277.925 1.00 26.56 111 GLY A C 1
ATOM 919 O O . GLY A 1 111 ? -68.755 177.861 278.529 1.00 28.63 111 GLY A O 1
ATOM 920 N N . PRO A 1 112 ? -69.623 176.844 276.716 1.00 28.47 112 PRO A N 1
ATOM 921 C CA . PRO A 1 112 ? -70.719 176.217 275.975 1.00 27.17 112 PRO A CA 1
ATOM 922 C C . PRO A 1 112 ? -71.067 174.832 276.493 1.00 27.63 112 PRO A C 1
ATOM 923 O O . PRO A 1 112 ? -70.216 174.124 277.037 1.00 28.92 112 PRO A O 1
ATOM 927 N N . TRP A 1 113 ? -72.329 174.463 276.305 1.00 25.03 113 TRP A N 1
ATOM 928 C CA . TRP A 1 113 ? -72.853 173.151 276.657 1.00 25.06 113 TRP A CA 1
ATOM 929 C C . TRP A 1 113 ? -73.696 172.698 275.479 1.00 26.57 113 TRP A C 1
ATOM 930 O O . TRP A 1 113 ? -74.624 173.411 275.086 1.00 25.61 113 TRP A O 1
ATOM 941 N N . GLU A 1 114 ? -73.366 171.549 274.889 1.00 27.28 114 GLU A N 1
ATOM 942 C CA . GLU A 1 114 ? -73.954 171.140 273.609 1.00 26.94 114 GLU A CA 1
ATOM 943 C C . GLU A 1 114 ? -74.529 169.731 273.671 1.00 28.58 114 GLU A C 1
ATOM 944 O O . GLU A 1 114 ? -73.903 168.769 273.200 1.00 28.05 114 GLU A O 1
ATOM 950 N N . PRO A 1 115 ? -75.733 169.574 274.218 1.00 27.32 115 PRO A N 1
ATOM 951 C CA . PRO A 1 115 ? -76.429 168.286 274.112 1.00 26.02 115 PRO A CA 1
ATOM 952 C C . PRO A 1 115 ? -76.824 167.988 272.672 1.00 28.24 115 PRO A C 1
ATOM 953 O O . PRO A 1 115 ? -76.990 168.882 271.840 1.00 26.78 115 PRO A O 1
ATOM 957 N N . ILE A 1 116 ? -77.003 166.698 272.403 1.00 27.30 116 ILE A N 1
ATOM 958 C CA . ILE A 1 116 ? -77.417 166.186 271.098 1.00 28.38 116 ILE A CA 1
ATOM 959 C C . ILE A 1 116 ? -78.771 165.510 271.259 1.00 26.63 116 ILE A C 1
ATOM 960 O O . ILE A 1 116 ? -79.001 164.801 272.247 1.00 27.28 116 ILE A O 1
ATOM 965 N N . TYR A 1 117 ? -79.653 165.700 270.275 1.00 27.77 117 TYR A N 1
ATOM 966 C CA . TYR A 1 117 ? -81.026 165.217 270.365 1.00 30.40 117 TYR A CA 1
ATOM 967 C C . TYR A 1 117 ? -81.412 164.439 269.118 1.00 31.67 117 TYR A C 1
ATOM 968 O O . TYR A 1 117 ? -80.917 164.703 268.021 1.00 29.48 117 TYR A O 1
ATOM 977 N N . GLU A 1 118 ? -82.317 163.483 269.302 1.00 26.09 118 GLU A N 1
ATOM 978 C CA . GLU A 1 118 ? -83.061 162.901 268.195 1.00 28.84 118 GLU A CA 1
ATOM 979 C C . GLU A 1 118 ? -84.441 163.544 268.159 1.00 33.15 118 GLU A C 1
ATOM 980 O O . GLU A 1 118 ? -85.000 163.913 269.195 1.00 32.05 118 GLU A O 1
ATOM 986 N N . ILE A 1 119 ? -84.977 163.708 266.958 1.00 28.32 119 ILE A N 1
ATOM 987 C CA . ILE A 1 119 ? -86.328 164.228 266.799 1.00 28.14 119 ILE A CA 1
ATOM 988 C C . ILE A 1 119 ? -87.278 163.036 266.783 1.00 30.28 119 ILE A C 1
ATOM 989 O O . ILE A 1 119 ? -87.184 162.171 265.904 1.00 32.53 119 ILE A O 1
ATOM 994 N N . ILE A 1 120 ? -88.186 162.975 267.762 1.00 29.98 120 ILE A N 1
ATOM 995 C CA . ILE A 1 120 ? -89.149 161.875 267.818 1.00 30.10 120 ILE A CA 1
ATOM 996 C C . ILE A 1 120 ? -90.508 162.266 267.247 1.00 31.96 120 ILE A C 1
ATOM 997 O O . ILE A 1 120 ? -91.334 161.379 266.986 1.00 31.48 120 ILE A O 1
ATOM 1002 N N . TYR A 1 121 ? -90.745 163.552 266.997 1.00 28.80 121 TYR A N 1
ATOM 1003 C CA . TYR A 1 121 ? -91.985 164.037 266.406 1.00 29.70 121 TYR A CA 1
ATOM 1004 C C . TYR A 1 121 ? -91.680 165.372 265.749 1.00 28.50 121 TYR A C 1
ATOM 1005 O O . TYR A 1 121 ? -91.016 166.214 266.354 1.00 26.83 121 TYR A O 1
ATOM 1014 N N . ALA A 1 122 ? -92.164 165.573 264.526 1.00 27.19 122 ALA A N 1
ATOM 1015 C CA . ALA A 1 122 ? -91.967 166.869 263.891 1.00 28.27 122 ALA A CA 1
ATOM 1016 C C . ALA A 1 122 ? -93.168 167.205 263.025 1.00 30.82 122 ALA A C 1
ATOM 1017 O O . ALA A 1 122 ? -93.612 166.389 262.212 1.00 32.56 122 ALA A O 1
ATOM 1019 N N . ASN A 1 123 ? -93.692 168.411 263.226 1.00 25.98 123 ASN A N 1
ATOM 1020 C CA . ASN A 1 123 ? -94.717 169.016 262.376 1.00 25.86 123 ASN A CA 1
ATOM 1021 C C . ASN A 1 123 ? -94.222 170.434 262.122 1.00 28.38 123 ASN A C 1
ATOM 1022 O O . ASN A 1 123 ? -94.663 171.384 262.764 1.00 26.57 123 ASN A O 1
ATOM 1027 N N . MET A 1 124 ? -93.271 170.576 261.200 1.00 26.08 124 MET A N 1
ATOM 1028 C CA . MET A 1 124 ? -92.571 171.839 261.000 1.00 26.24 124 MET A CA 1
ATOM 1029 C C . MET A 1 124 ? -92.592 172.188 259.519 1.00 27.82 124 MET A C 1
ATOM 1030 O O . MET A 1 124 ? -92.151 171.368 258.691 1.00 31.45 124 MET A O 1
ATOM 1035 N N . PRO A 1 125 ? -93.081 173.363 259.137 1.00 27.62 125 PRO A N 1
ATOM 1036 C CA . PRO A 1 125 ? -93.131 173.743 257.722 1.00 24.88 125 PRO A CA 1
ATOM 1037 C C . PRO A 1 125 ? -91.822 174.367 257.245 1.00 26.53 125 PRO A C 1
ATOM 1038 O O . PRO A 1 125 ? -90.949 174.729 258.029 1.00 28.43 125 PRO A O 1
ATOM 1042 N N . ILE A 1 126 ? -91.701 174.496 255.917 1.00 25.04 126 ILE A N 1
ATOM 1043 C CA . ILE A 1 126 ? -90.656 175.365 255.397 1.00 24.39 126 ILE A CA 1
ATOM 1044 C C . ILE A 1 126 ? -90.955 176.800 255.813 1.00 24.44 126 ILE A C 1
ATOM 1045 O O . ILE A 1 126 ? -92.112 177.180 256.028 1.00 30.07 126 ILE A O 1
ATOM 1050 N N . ASN A 1 127 ? -89.902 177.597 255.973 1.00 25.61 127 ASN A N 1
ATOM 1051 C CA . ASN A 1 127 ? -90.091 179.021 256.211 1.00 23.81 127 ASN A CA 1
ATOM 1052 C C . ASN A 1 127 ? -90.422 179.721 254.905 1.00 27.60 127 ASN A C 1
ATOM 1053 O O . ASN A 1 127 ? -89.922 179.348 253.840 1.00 27.97 127 ASN A O 1
ATOM 1058 N N . THR A 1 128 ? -91.274 180.746 254.990 1.00 25.87 128 THR A N 1
ATOM 1059 C CA . THR A 1 128 ? -91.537 181.627 253.851 1.00 24.79 128 THR A CA 1
ATOM 1060 C C . THR A 1 128 ? -91.648 183.061 254.346 1.00 26.46 128 THR A C 1
ATOM 1061 O O . THR A 1 128 ? -92.132 183.306 255.461 1.00 26.92 128 THR A O 1
ATOM 1065 N N . GLU A 1 129 ? -91.167 184.005 253.530 1.00 25.96 129 GLU A N 1
ATOM 1066 C CA . GLU A 1 129 ? -91.449 185.408 253.779 1.00 26.05 129 GLU A CA 1
ATOM 1067 C C . GLU A 1 129 ? -92.842 185.743 253.258 1.00 25.38 129 GLU A C 1
ATOM 1068 O O . GLU A 1 129 ? -93.409 185.016 252.437 1.00 28.88 129 GLU A O 1
ATOM 1074 N N . MET A 1 130 ? -93.390 186.869 253.738 1.00 24.41 130 MET A N 1
ATOM 1075 C CA . MET A 1 130 ? -94.712 187.296 253.290 1.00 24.49 130 MET A CA 1
ATOM 1076 C C . MET A 1 130 ? -94.764 187.541 251.790 1.00 28.29 130 MET A C 1
ATOM 1077 O O . MET A 1 130 ? -95.853 187.535 251.215 1.00 31.13 130 MET A O 1
ATOM 1082 N N . THR A 1 131 ? -93.617 187.777 251.151 1.00 24.97 131 THR A N 1
ATOM 1083 C CA . THR A 1 131 ? -93.573 187.954 249.702 1.00 24.58 131 THR A CA 1
ATOM 1084 C C . THR A 1 131 ? -93.739 186.649 248.943 1.00 28.13 131 THR A C 1
ATOM 1085 O O . THR A 1 131 ? -93.997 186.675 247.731 1.00 28.57 131 THR A O 1
ATOM 1089 N N . ASP A 1 132 ? -93.568 185.510 249.613 1.00 25.20 132 ASP A N 1
ATOM 1090 C CA . ASP A 1 132 ? -93.475 184.237 248.916 1.00 25.75 132 ASP A CA 1
ATOM 1091 C C . ASP A 1 132 ? -94.816 183.546 248.723 1.00 27.92 132 ASP A C 1
ATOM 1092 O O . ASP A 1 132 ? -94.915 182.684 247.842 1.00 28.41 132 ASP A O 1
ATOM 1097 N N . PHE A 1 133 ? -95.845 183.882 249.521 1.00 29.78 133 PHE A N 1
ATOM 1098 C CA . PHE A 1 133 ? -96.993 182.976 249.615 1.00 29.52 133 PHE A CA 1
ATOM 1099 C C . PHE A 1 133 ? -97.767 182.873 248.303 1.00 30.70 133 PHE A C 1
ATOM 1100 O O . PHE A 1 133 ? -98.362 181.824 248.026 1.00 27.97 133 PHE A O 1
ATOM 1108 N N . THR A 1 134 ? -97.776 183.931 247.490 1.00 27.01 134 THR A N 1
ATOM 1109 C CA . THR A 1 134 ? -98.495 183.880 246.221 1.00 28.05 134 THR A CA 1
ATOM 1110 C C . THR A 1 134 ? -97.934 182.785 245.326 1.00 29.85 134 THR A C 1
ATOM 1111 O O . THR A 1 134 ? -98.685 182.009 244.727 1.00 28.68 134 THR A O 1
ATOM 1115 N N . ALA A 1 135 ? -96.604 182.707 245.229 1.00 26.42 135 ALA A N 1
ATOM 1116 C CA . ALA A 1 135 ? -95.978 181.685 244.400 1.00 30.74 135 ALA A CA 1
ATOM 1117 C C . ALA A 1 135 ? -96.136 180.298 245.012 1.00 30.34 135 ALA A C 1
ATOM 1118 O O . ALA A 1 135 ? -96.279 179.308 244.282 1.00 35.06 135 ALA A O 1
ATOM 1120 N N . VAL A 1 136 ? -96.101 180.197 246.345 1.00 30.30 136 VAL A N 1
ATOM 1121 C CA . VAL A 1 136 ? -96.305 178.902 246.992 1.00 29.69 136 VAL A CA 1
ATOM 1122 C C . VAL A 1 136 ? -97.708 178.386 246.708 1.00 34.27 136 VAL A C 1
ATOM 1123 O O . VAL A 1 136 ? -97.902 177.212 246.367 1.00 33.94 136 VAL A O 1
ATOM 1127 N N . VAL A 1 137 ? -98.710 179.254 246.869 1.00 31.58 137 VAL A N 1
ATOM 1128 C CA . VAL A 1 137 ? -100.097 178.870 246.608 1.00 31.30 137 VAL A CA 1
ATOM 1129 C C . VAL A 1 137 ? -100.273 178.439 245.154 1.00 33.03 137 VAL A C 1
ATOM 1130 O O . VAL A 1 137 ? -100.851 177.383 244.865 1.00 34.34 137 VAL A O 1
ATOM 1134 N N . GLY A 1 138 ? -99.765 179.241 244.217 1.00 31.19 138 GLY A N 1
ATOM 1135 C CA . GLY A 1 138 ? -99.893 178.887 242.810 1.00 33.01 138 GLY A CA 1
ATOM 1136 C C . GLY A 1 138 ? -99.250 177.553 242.484 1.00 35.86 138 GLY A C 1
ATOM 1137 O O . GLY A 1 138 ? -99.822 176.733 241.757 1.00 38.13 138 GLY A O 1
ATOM 1138 N N . LYS A 1 139 ? -98.059 177.310 243.035 1.00 36.32 139 LYS A N 1
ATOM 1139 C CA . LYS A 1 139 ? -97.345 176.067 242.769 1.00 36.31 139 LYS A CA 1
ATOM 1140 C C . LYS A 1 139 ? -98.082 174.863 243.339 1.00 37.87 139 LYS A C 1
ATOM 1141 O O . LYS A 1 139 ? -98.208 173.830 242.667 1.00 40.75 139 LYS A O 1
ATOM 1147 N N . LYS A 1 140 ? -98.573 174.970 244.576 1.00 33.76 140 LYS A N 1
ATOM 1148 C CA . LYS A 1 140 ? -99.244 173.834 245.198 1.00 35.57 140 LYS A CA 1
ATOM 1149 C C . LYS A 1 140 ? -100.556 173.506 244.492 1.00 34.07 140 LYS A C 1
ATOM 1150 O O . LYS A 1 140 ? -100.899 172.329 244.321 1.00 39.63 140 LYS A O 1
ATOM 1156 N N . PHE A 1 141 ? -101.310 174.528 244.086 1.00 32.63 141 PHE A N 1
ATOM 1157 C CA . PHE A 1 141 ? -102.537 174.269 243.339 1.00 37.12 141 PHE A CA 1
ATOM 1158 C C . PHE A 1 141 ? -102.235 173.664 241.973 1.00 43.06 141 PHE A C 1
ATOM 1159 O O . PHE A 1 141 ? -102.937 172.746 241.527 1.00 40.01 141 PHE A O 1
ATOM 1167 N N . ALA A 1 142 ? -101.191 174.153 241.297 1.00 35.74 142 ALA A N 1
ATOM 1168 C CA . ALA A 1 142 ? -100.817 173.583 240.005 1.00 38.10 142 ALA A CA 1
ATOM 1169 C C . ALA A 1 142 ? -100.434 172.114 240.122 1.00 39.84 142 ALA A C 1
ATOM 1170 O O . ALA A 1 142 ? -100.686 171.333 239.197 1.00 40.45 142 ALA A O 1
ATOM 1172 N N . GLU A 1 143 ? -99.821 171.722 241.238 1.00 40.01 143 GLU A N 1
ATOM 1173 C CA . GLU A 1 143 ? -99.482 170.331 241.505 1.00 41.89 143 GLU A CA 1
ATOM 1174 C C . GLU A 1 143 ? -100.658 169.528 242.040 1.00 43.59 143 GLU A C 1
ATOM 1175 O O . GLU A 1 143 ? -100.508 168.321 242.264 1.00 49.20 143 GLU A O 1
ATOM 1181 N N . GLY A 1 144 ? -101.811 170.156 242.251 1.00 43.02 144 GLY A N 1
ATOM 1182 C CA . GLY A 1 144 ? -102.940 169.464 242.842 1.00 42.52 144 GLY A CA 1
ATOM 1183 C C . GLY A 1 144 ? -102.768 169.076 244.294 1.00 44.77 144 GLY A C 1
ATOM 1184 O O . GLY A 1 144 ? -103.317 168.056 244.721 1.00 44.95 144 GLY A O 1
ATOM 1185 N N . LYS A 1 145 ? -102.014 169.856 245.070 1.00 39.01 145 LYS A N 1
ATOM 1186 C CA . LYS A 1 145 ? -101.754 169.556 246.480 1.00 38.81 145 LYS A CA 1
ATOM 1187 C C . LYS A 1 145 ? -102.036 170.770 247.366 1.00 40.10 145 LYS A C 1
ATOM 1188 O O . LYS A 1 145 ? -101.151 171.247 248.081 1.00 39.54 145 LYS A O 1
ATOM 1194 N N . PRO A 1 146 ? -103.268 171.288 247.359 1.00 39.46 146 PRO A N 1
ATOM 1195 C CA . PRO A 1 146 ? -103.558 172.455 248.210 1.00 38.85 146 PRO A CA 1
ATOM 1196 C C . PRO A 1 146 ? -103.417 172.177 249.698 1.00 38.26 146 PRO A C 1
ATOM 1197 O O . PRO A 1 146 ? -103.177 173.116 250.467 1.00 37.25 146 PRO A O 1
ATOM 1201 N N . LEU A 1 147 ? -103.565 170.922 250.135 1.00 36.90 147 LEU A N 1
ATOM 1202 C CA . LEU A 1 147 ? -103.327 170.596 251.540 1.00 36.30 147 LEU A CA 1
ATOM 1203 C C . LEU A 1 147 ? -101.869 170.758 251.948 1.00 37.62 147 LEU A C 1
ATOM 1204 O O . LEU A 1 147 ? -101.577 170.794 253.149 1.00 41.92 147 LEU A O 1
ATOM 1209 N N . ASP A 1 148 ? -100.952 170.846 250.989 1.00 40.96 148 ASP A N 1
ATOM 1210 C CA . ASP A 1 148 ? -99.539 171.050 251.278 1.00 42.08 148 ASP A CA 1
ATOM 1211 C C . ASP A 1 148 ? -99.167 172.526 251.364 1.00 44.30 148 ASP A C 1
ATOM 1212 O O . ASP A 1 148 ? -97.983 172.845 251.533 1.00 47.18 148 ASP A O 1
ATOM 1220 N N . ILE A 1 149 ? -100.138 173.429 251.257 1.00 33.18 149 ILE A N 1
ATOM 1221 C CA . ILE A 1 149 ? -99.879 174.855 251.451 1.00 27.74 149 ILE A CA 1
ATOM 1222 C C . ILE A 1 149 ? -99.689 175.088 252.946 1.00 32.43 149 ILE A C 1
ATOM 1223 O O . ILE A 1 149 ? -100.614 174.834 253.730 1.00 30.33 149 ILE A O 1
ATOM 1228 N N . PRO A 1 150 ? -98.525 175.552 253.384 1.00 30.02 150 PRO A N 1
ATOM 1229 C CA . PRO A 1 150 ? -98.278 175.732 254.816 1.00 31.44 150 PRO A CA 1
ATOM 1230 C C . PRO A 1 150 ? -98.742 177.095 255.320 1.00 28.54 150 PRO A C 1
ATOM 1231 O O . PRO A 1 150 ? -99.025 178.019 254.553 1.00 28.85 150 PRO A O 1
ATOM 1235 N N . VAL A 1 151 ? -98.781 177.212 256.648 1.00 27.35 151 VAL A N 1
ATOM 1236 C CA . VAL A 1 151 ? -98.849 178.533 257.244 1.00 26.88 151 VAL A CA 1
ATOM 1237 C C . VAL A 1 151 ? -97.602 179.314 256.844 1.00 26.72 151 VAL A C 1
ATOM 1238 O O . VAL A 1 151 ? -96.598 178.751 256.390 1.00 29.30 151 VAL A O 1
ATOM 1242 N N . ILE A 1 152 ? -97.659 180.629 257.042 1.00 25.00 152 ILE A N 1
ATOM 1243 C CA . ILE A 1 152 ? -96.536 181.506 256.727 1.00 26.26 152 ILE A CA 1
ATOM 1244 C C . ILE A 1 152 ? -95.675 181.602 257.980 1.00 26.42 152 ILE A C 1
ATOM 1245 O O . ILE A 1 152 ? -96.029 182.296 258.932 1.00 28.26 152 ILE A O 1
ATOM 1250 N N . SER A 1 153 ? -94.537 180.906 257.977 1.00 24.32 153 SER A N 1
ATOM 1251 C CA . SER A 1 153 ? -93.593 180.923 259.100 1.00 21.74 153 SER A CA 1
ATOM 1252 C C . SER A 1 153 ? -92.386 181.753 258.667 1.00 24.60 153 SER A C 1
ATOM 1253 O O . SER A 1 153 ? -91.512 181.266 257.946 1.00 25.61 153 SER A O 1
ATOM 1256 N N . GLN A 1 154 ? -92.347 183.003 259.097 1.00 23.89 154 GLN A N 1
ATOM 1257 C CA . GLN A 1 154 ? -91.371 183.952 258.572 1.00 24.80 154 GLN A CA 1
ATOM 1258 C C . GLN A 1 154 ? -90.003 183.759 259.217 1.00 24.72 154 GLN A C 1
ATOM 1259 O O . GLN A 1 154 ? -89.894 183.661 260.448 1.00 25.19 154 GLN A O 1
ATOM 1265 N N . PRO A 1 155 ? -88.952 183.766 258.413 1.00 24.04 155 PRO A N 1
ATOM 1266 C CA . PRO A 1 155 ? -87.598 183.556 258.927 1.00 22.58 155 PRO A CA 1
ATOM 1267 C C . PRO A 1 155 ? -87.005 184.837 259.497 1.00 24.34 155 PRO A C 1
ATOM 1268 O O . PRO A 1 155 ? -87.555 185.932 259.372 1.00 23.91 155 PRO A O 1
ATOM 1272 N N . TYR A 1 156 ? -85.859 184.664 260.160 1.00 24.49 156 TYR A N 1
ATOM 1273 C CA . TYR A 1 156 ? -84.974 185.763 260.535 1.00 24.07 156 TYR A CA 1
ATOM 1274 C C . TYR A 1 156 ? -85.641 186.708 261.538 1.00 25.53 156 TYR A C 1
ATOM 1275 O O . TYR A 1 156 ? -85.775 187.913 261.314 1.00 26.33 156 TYR A O 1
ATOM 1284 N N . GLY A 1 157 ? -86.059 186.135 262.663 1.00 24.29 157 GLY A N 1
ATOM 1285 C CA . GLY A 1 157 ? -86.525 186.944 263.772 1.00 23.93 157 GLY A CA 1
ATOM 1286 C C . GLY A 1 157 ? -87.953 187.434 263.682 1.00 28.22 157 GLY A C 1
ATOM 1287 O O . GLY A 1 157 ? -88.364 188.252 264.515 1.00 31.39 157 GLY A O 1
ATOM 1288 N N . LYS A 1 158 ? -88.732 186.952 262.720 1.00 24.13 158 LYS A N 1
ATOM 1289 C CA . LYS A 1 158 ? -90.085 187.449 262.500 1.00 24.38 158 LYS A CA 1
ATOM 1290 C C . LYS A 1 158 ? -91.143 186.458 262.980 1.00 26.09 158 LYS A C 1
ATOM 1291 O O . LYS A 1 158 ? -92.255 186.416 262.453 1.00 26.06 158 LYS A O 1
ATOM 1297 N N . ARG A 1 159 ? -90.789 185.658 263.985 1.00 25.54 159 ARG A N 1
ATOM 1298 C CA . ARG A 1 159 ? -91.692 184.765 264.706 1.00 21.79 159 ARG A CA 1
ATOM 1299 C C . ARG A 1 159 ? -91.025 184.489 266.050 1.00 20.96 159 ARG A C 1
ATOM 1300 O O . ARG A 1 159 ? -89.902 184.942 266.296 1.00 25.54 159 ARG A O 1
ATOM 1308 N N . VAL A 1 160 ? -91.699 183.721 266.914 1.00 23.16 160 VAL A N 1
ATOM 1309 C CA . VAL A 1 160 ? -91.141 183.411 268.230 1.00 22.89 160 VAL A CA 1
ATOM 1310 C C . VAL A 1 160 ? -91.269 181.917 268.512 1.00 22.51 160 VAL A C 1
ATOM 1311 O O . VAL A 1 160 ? -92.104 181.212 267.935 1.00 25.30 160 VAL A O 1
ATOM 1315 N N . VAL A 1 161 ? -90.422 181.438 269.418 1.00 23.53 161 VAL A N 1
ATOM 1316 C CA . VAL A 1 161 ? -90.328 180.023 269.763 1.00 23.71 161 VAL A CA 1
ATOM 1317 C C . VAL A 1 161 ? -90.603 179.864 271.252 1.00 24.77 161 VAL A C 1
ATOM 1318 O O . VAL A 1 161 ? -90.053 180.609 272.074 1.00 25.12 161 VAL A O 1
ATOM 1322 N N . ALA A 1 162 ? -91.449 178.892 271.593 1.00 23.90 162 ALA A N 1
ATOM 1323 C CA . ALA A 1 162 ? -91.587 178.410 272.961 1.00 23.67 162 ALA A CA 1
ATOM 1324 C C . ALA A 1 162 ? -90.691 177.188 273.111 1.00 26.65 162 ALA A C 1
ATOM 1325 O O . ALA A 1 162 ? -90.896 176.179 272.429 1.00 25.97 162 ALA A O 1
ATOM 1327 N N . PHE A 1 163 ? -89.704 177.280 274.001 1.00 24.63 163 PHE A N 1
ATOM 1328 C CA . PHE A 1 163 ? -88.700 176.241 274.231 1.00 23.06 163 PHE A CA 1
ATOM 1329 C C . PHE A 1 163 ? -89.012 175.623 275.597 1.00 27.22 163 PHE A C 1
ATOM 1330 O O . PHE A 1 163 ? -88.626 176.166 276.636 1.00 27.32 163 PHE A O 1
ATOM 1338 N N . ALA A 1 164 ? -89.718 174.485 275.596 1.00 22.45 164 ALA A N 1
ATOM 1339 C CA . ALA A 1 164 ? -90.286 173.922 276.824 1.00 23.49 164 ALA A CA 1
ATOM 1340 C C . ALA A 1 164 ? -89.444 172.745 277.305 1.00 27.06 164 ALA A C 1
ATOM 1341 O O . ALA A 1 164 ? -89.426 171.679 276.677 1.00 26.97 164 ALA A O 1
ATOM 1343 N N . GLU A 1 165 ? -88.773 172.935 278.435 1.00 26.44 165 GLU A N 1
ATOM 1344 C CA . GLU A 1 165 ? -87.908 171.907 279.000 1.00 27.98 165 GLU A CA 1
ATOM 1345 C C . GLU A 1 165 ? -88.713 170.927 279.842 1.00 28.36 165 GLU A C 1
ATOM 1346 O O . GLU A 1 165 ? -89.539 171.335 280.664 1.00 29.24 165 GLU A O 1
ATOM 1352 N N . HIS A 1 166 ? -88.453 169.631 279.645 1.00 26.93 166 HIS A N 1
ATOM 1353 C CA . HIS A 1 166 ? -89.079 168.563 280.412 1.00 26.15 166 HIS A CA 1
ATOM 1354 C C . HIS A 1 166 ? -88.023 167.536 280.800 1.00 28.98 166 HIS A C 1
ATOM 1355 O O . HIS A 1 166 ? -87.134 167.223 280.005 1.00 28.94 166 HIS A O 1
ATOM 1362 N N . SER A 1 167 ? -88.129 166.995 282.009 1.00 26.24 167 SER A N 1
ATOM 1363 C CA . SER A 1 167 ? -87.427 165.763 282.339 1.00 28.72 167 SER A CA 1
ATOM 1364 C C . SER A 1 167 ? -88.435 164.784 282.919 1.00 29.01 167 SER A C 1
ATOM 1365 O O . SER A 1 167 ? -89.360 165.187 283.629 1.00 28.43 167 SER A O 1
ATOM 1370 N N . VAL A 1 168 ? -88.260 163.503 282.618 1.00 27.39 168 VAL A N 1
ATOM 1371 C CA . VAL A 1 168 ? -89.321 162.518 282.779 1.00 27.06 168 VAL A CA 1
ATOM 1372 C C . VAL A 1 168 ? -88.890 161.447 283.768 1.00 26.91 168 VAL A C 1
ATOM 1373 O O . VAL A 1 168 ? -87.742 160.992 283.749 1.00 31.68 168 VAL A O 1
ATOM 1377 N N . ILE A 1 169 ? -89.826 161.051 284.626 1.00 26.99 169 ILE A N 1
ATOM 1378 C CA . ILE A 1 169 ? -89.607 159.979 285.606 1.00 29.61 169 ILE A CA 1
ATOM 1379 C C . ILE A 1 169 ? -89.155 158.719 284.880 1.00 34.41 169 ILE A C 1
ATOM 1380 O O . ILE A 1 169 ? -89.811 158.300 283.904 1.00 32.53 169 ILE A O 1
ATOM 1385 N N . PRO A 1 170 ? -88.055 158.087 285.290 1.00 32.31 170 PRO A N 1
ATOM 1386 C CA . PRO A 1 170 ? -87.629 156.844 284.629 1.00 32.15 170 PRO A CA 1
ATOM 1387 C C . PRO A 1 170 ? -88.740 155.805 284.654 1.00 33.67 170 PRO A C 1
ATOM 1388 O O . PRO A 1 170 ? -89.339 155.533 285.698 1.00 35.17 170 PRO A O 1
ATOM 1392 N N . GLY A 1 171 ? -89.022 155.241 283.483 1.00 35.33 171 GLY A N 1
ATOM 1393 C CA . GLY A 1 171 ? -90.116 154.315 283.306 1.00 35.21 171 GLY A CA 1
ATOM 1394 C C . GLY A 1 171 ? -91.384 154.935 282.764 1.00 39.47 171 GLY A C 1
ATOM 1395 O O . GLY A 1 171 ? -92.301 154.196 282.384 1.00 39.28 171 GLY A O 1
ATOM 1396 N N . LYS A 1 172 ? -91.457 156.264 282.687 1.00 32.30 172 LYS A N 1
ATOM 1397 C CA . LYS A 1 172 ? -92.624 156.949 282.151 1.00 32.47 172 LYS A CA 1
ATOM 1398 C C . LYS A 1 172 ? -92.361 157.574 280.783 1.00 33.37 172 LYS A C 1
ATOM 1399 O O . LYS A 1 172 ? -93.178 158.369 280.309 1.00 31.79 172 LYS A O 1
ATOM 1405 N N . GLU A 1 173 ? -91.240 157.234 280.137 1.00 31.20 173 GLU A N 1
ATOM 1406 C CA . GLU A 1 173 ? -90.902 157.852 278.857 1.00 30.18 173 GLU A CA 1
ATOM 1407 C C . GLU A 1 173 ? -91.955 157.565 277.791 1.00 27.86 173 GLU A C 1
ATOM 1408 O O . GLU A 1 173 ? -92.324 158.456 277.016 1.00 30.62 173 GLU A O 1
ATOM 1414 N N . LYS A 1 174 ? -92.444 156.322 277.712 1.00 32.93 174 LYS A N 1
ATOM 1415 C CA . LYS A 1 174 ? -93.445 156.033 276.687 1.00 36.72 174 LYS A CA 1
ATOM 1416 C C . LYS A 1 174 ? -94.745 156.797 276.944 1.00 34.14 174 LYS A C 1
ATOM 1417 O O . LYS A 1 174 ? -95.371 157.297 275.996 1.00 35.95 174 LYS A O 1
ATOM 1423 N N . GLN A 1 175 ? -95.173 156.891 278.213 1.00 34.05 175 GLN A N 1
ATOM 1424 C CA . GLN A 1 175 ? -96.357 157.685 278.524 1.00 28.89 175 GLN A CA 1
ATOM 1425 C C . GLN A 1 175 ? -96.152 159.146 278.137 1.00 33.44 175 GLN A C 1
ATOM 1426 O O . GLN A 1 175 ? -97.040 159.763 277.537 1.00 32.61 175 GLN A O 1
ATOM 1432 N N . PHE A 1 176 ? -94.991 159.720 278.473 1.00 33.07 176 PHE A N 1
ATOM 1433 C CA . PHE A 1 176 ? -94.716 161.108 278.090 1.00 29.75 176 PHE A CA 1
ATOM 1434 C C . PHE A 1 176 ? -94.789 161.285 276.578 1.00 34.33 176 PHE A C 1
ATOM 1435 O O . PHE A 1 176 ? -95.450 162.200 276.074 1.00 31.57 176 PHE A O 1
ATOM 1443 N N . GLU A 1 177 ? -94.101 160.417 275.837 1.00 29.52 177 GLU A N 1
ATOM 1444 C CA . GLU A 1 177 ? -94.000 160.588 274.392 1.00 31.60 177 GLU A CA 1
ATOM 1445 C C . GLU A 1 177 ? -95.356 160.434 273.716 1.00 31.82 177 GLU A C 1
ATOM 1446 O O . GLU A 1 177 ? -95.711 161.235 272.845 1.00 31.74 177 GLU A O 1
ATOM 1452 N N . ASP A 1 178 ? -96.133 159.423 274.110 1.00 32.09 178 ASP A N 1
ATOM 1453 C CA . ASP A 1 178 ? -97.476 159.274 273.558 1.00 35.77 178 ASP A CA 1
ATOM 1454 C C . ASP A 1 178 ? -98.330 160.501 273.851 1.00 33.50 178 ASP A C 1
ATOM 1455 O O . ASP A 1 178 ? -99.051 160.992 272.975 1.00 30.45 178 ASP A O 1
ATOM 1464 N N . ALA A 1 179 ? -98.262 161.012 275.083 1.00 31.09 179 ALA A N 1
ATOM 1465 C CA . ALA A 1 179 ? -99.167 162.087 275.481 1.00 30.88 179 ALA A CA 1
ATOM 1466 C C . ALA A 1 179 ? -98.761 163.420 274.865 1.00 29.78 179 ALA A C 1
ATOM 1467 O O . ALA A 1 179 ? -99.623 164.221 274.482 1.00 29.86 179 ALA A O 1
ATOM 1469 N N . ILE A 1 180 ? -97.456 163.678 274.750 1.00 27.86 180 ILE A N 1
ATOM 1470 C CA . ILE A 1 180 ? -97.036 164.961 274.193 1.00 29.45 180 ILE A CA 1
ATOM 1471 C C . ILE A 1 180 ? -97.352 165.022 272.702 1.00 28.00 180 ILE A C 1
ATOM 1472 O O . ILE A 1 180 ? -97.694 166.090 272.175 1.00 28.25 180 ILE A O 1
ATOM 1477 N N . VAL A 1 181 ? -97.274 163.891 271.998 1.00 27.52 181 VAL A N 1
ATOM 1478 C CA . VAL A 1 181 ? -97.632 163.888 270.582 1.00 31.28 181 VAL A CA 1
ATOM 1479 C C . VAL A 1 181 ? -99.127 164.145 270.415 1.00 29.78 181 VAL A C 1
ATOM 1480 O O . VAL A 1 181 ? -99.541 164.963 269.584 1.00 32.55 181 VAL A O 1
ATOM 1484 N N . ARG A 1 182 ? -99.960 163.471 271.217 1.00 30.33 182 ARG A N 1
ATOM 1485 C CA . ARG A 1 182 ? -101.390 163.770 271.192 1.00 31.50 182 ARG A CA 1
ATOM 1486 C C . ARG A 1 182 ? -101.652 165.234 271.522 1.00 33.58 182 ARG A C 1
ATOM 1487 O O . ARG A 1 182 ? -102.501 165.872 270.892 1.00 30.96 182 ARG A O 1
ATOM 1495 N N . THR A 1 183 ? -100.931 165.785 272.505 1.00 28.72 183 THR A N 1
ATOM 1496 C CA . THR A 1 183 ? -101.085 167.203 272.833 1.00 30.42 183 THR A CA 1
ATOM 1497 C C . THR A 1 183 ? -100.757 168.084 271.629 1.00 30.17 183 THR A C 1
ATOM 1498 O O . THR A 1 183 ? -101.524 168.986 271.268 1.00 29.49 183 THR A O 1
ATOM 1502 N N . LEU A 1 184 ? -99.615 167.836 270.991 1.00 28.67 184 LEU A N 1
ATOM 1503 C CA . LEU A 1 184 ? -99.195 168.706 269.898 1.00 30.73 184 LEU A CA 1
ATOM 1504 C C . LEU A 1 184 ? -100.085 168.546 268.672 1.00 28.92 184 LEU A C 1
ATOM 1505 O O . LEU A 1 184 ? -100.291 169.514 267.933 1.00 31.04 184 LEU A O 1
ATOM 1510 N N . GLU A 1 1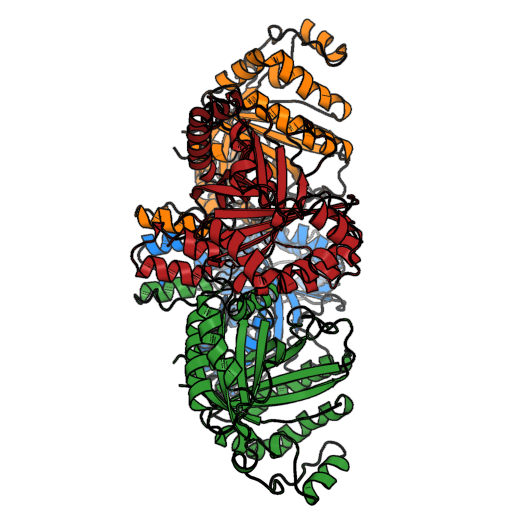85 ? -100.636 167.353 268.450 1.00 28.66 185 GLU A N 1
ATOM 1511 C CA . GLU A 1 185 ? -101.568 167.190 267.338 1.00 33.24 185 GLU A CA 1
ATOM 1512 C C . GLU A 1 185 ? -102.837 168.005 267.554 1.00 35.80 185 GLU A C 1
ATOM 1513 O O . GLU A 1 185 ? -103.450 168.469 266.585 1.00 36.63 185 GLU A O 1
ATOM 1519 N N . MET A 1 186 ? -103.234 168.211 268.813 1.00 29.29 186 MET A N 1
ATOM 1520 C CA . MET A 1 186 ? -104.387 169.056 269.107 1.00 27.52 186 MET A CA 1
ATOM 1521 C C . MET A 1 186 ? -104.014 170.531 269.179 1.00 32.17 186 MET A C 1
ATOM 1522 O O . MET A 1 186 ? -104.840 171.395 268.855 1.00 31.39 186 MET A O 1
ATOM 1527 N N . LEU A 1 187 ? -102.785 170.838 269.604 1.00 29.45 187 LEU A N 1
ATOM 1528 C CA . LEU A 1 187 ? -102.359 172.222 269.752 1.00 31.20 187 LEU A CA 1
ATOM 1529 C C . LEU A 1 187 ? -102.305 172.958 268.425 1.00 31.41 187 LEU A C 1
ATOM 1530 O O . LEU A 1 187 ? -102.428 174.189 268.404 1.00 31.60 187 LEU A O 1
ATOM 1535 N N . LYS A 1 188 ? -102.143 172.237 267.314 1.00 31.55 188 LYS A N 1
ATOM 1536 C CA . LYS A 1 188 ? -101.980 172.916 266.039 1.00 31.09 188 LYS A CA 1
ATOM 1537 C C . LYS A 1 188 ? -103.232 173.668 265.603 1.00 31.03 188 LYS A C 1
ATOM 1538 O O . LYS A 1 188 ? -103.158 174.449 264.653 1.00 31.79 188 LYS A O 1
ATOM 1544 N N . LYS A 1 189 ? -104.366 173.479 266.283 1.00 27.98 189 LYS A N 1
ATOM 1545 C CA . LYS A 1 189 ? -105.553 174.277 265.996 1.00 29.03 189 LYS A CA 1
ATOM 1546 C C . LYS A 1 189 ? -105.478 175.700 266.543 1.00 32.62 189 LYS A C 1
ATOM 1547 O O . LYS A 1 189 ? -106.286 176.539 266.135 1.00 34.14 189 LYS A O 1
ATOM 1553 N N . ALA A 1 190 ? -104.555 175.997 267.460 1.00 29.31 190 ALA A N 1
ATOM 1554 C CA . ALA A 1 190 ? -104.498 177.339 268.029 1.00 25.10 190 ALA A CA 1
ATOM 1555 C C . ALA A 1 190 ? -104.100 178.345 266.951 1.00 25.37 190 ALA A C 1
ATOM 1556 O O . ALA A 1 190 ? -103.259 178.041 266.102 1.00 26.92 190 ALA A O 1
ATOM 1558 N N . PRO A 1 191 ? -104.677 179.545 266.960 1.00 27.46 191 PRO A N 1
ATOM 1559 C CA . PRO A 1 191 ? -104.272 180.563 265.979 1.00 27.67 191 PRO A CA 1
ATOM 1560 C C . PRO A 1 191 ? -102.800 180.933 266.115 1.00 28.03 191 PRO A C 1
ATOM 1561 O O . PRO A 1 191 ? -102.262 181.054 267.220 1.00 26.48 191 PRO A O 1
ATOM 1565 N N . GLY A 1 192 ? -102.152 181.137 264.969 1.00 25.53 192 GLY A N 1
ATOM 1566 C CA . GLY A 1 192 ? -100.758 181.534 264.965 1.00 26.95 192 GLY A CA 1
ATOM 1567 C C . GLY A 1 192 ? -99.772 180.422 265.241 1.00 23.83 192 GLY A C 1
ATOM 1568 O O . GLY A 1 192 ? -98.573 180.697 265.364 1.00 27.01 192 GLY A O 1
ATOM 1569 N N . PHE A 1 193 ? -100.236 179.179 265.327 1.00 25.69 193 PHE A N 1
ATOM 1570 C CA . PHE A 1 193 ? -99.348 178.033 265.472 1.00 26.40 193 PHE A CA 1
ATOM 1571 C C . PHE A 1 193 ? -98.548 177.846 264.189 1.00 26.49 193 PHE A C 1
ATOM 1572 O O . PHE A 1 193 ? -99.123 177.740 263.100 1.00 27.39 193 PHE A O 1
ATOM 1580 N N . LEU A 1 194 ? -97.223 177.805 264.314 1.00 24.79 194 LEU A N 1
ATOM 1581 C CA . LEU A 1 194 ? -96.349 177.692 263.153 1.00 22.24 194 LEU A CA 1
ATOM 1582 C C . LEU A 1 194 ? -95.602 176.369 263.107 1.00 27.29 194 LEU A C 1
ATOM 1583 O O . LEU A 1 194 ? -94.761 176.180 262.224 1.00 28.96 194 LEU A O 1
ATOM 1588 N N . GLY A 1 195 ? -95.863 175.457 264.041 1.00 27.47 195 GLY A N 1
ATOM 1589 C CA . GLY A 1 195 ? -95.221 174.161 263.981 1.00 25.66 195 GLY A CA 1
ATOM 1590 C C . GLY A 1 195 ? -94.675 173.702 265.313 1.00 25.18 195 GLY A C 1
ATOM 1591 O O . GLY A 1 195 ? -94.508 174.514 266.230 1.00 27.27 195 GLY A O 1
ATOM 1592 N N . ALA A 1 196 ? -94.412 172.404 265.447 1.00 25.70 196 ALA A N 1
ATOM 1593 C CA . ALA A 1 196 ? -93.845 171.909 266.692 1.00 23.78 196 ALA A CA 1
ATOM 1594 C C . ALA A 1 196 ? -92.978 170.687 266.427 1.00 26.80 196 ALA A C 1
ATOM 1595 O O . ALA A 1 196 ? -93.179 169.962 265.454 1.00 26.54 196 ALA A O 1
ATOM 1597 N N . MET A 1 197 ? -92.004 170.465 267.313 1.00 25.92 197 MET A N 1
ATOM 1598 C CA . MET A 1 197 ? -91.222 169.239 267.265 1.00 24.34 197 MET A CA 1
ATOM 1599 C C . MET A 1 197 ? -90.798 168.868 268.673 1.00 26.75 197 MET A C 1
ATOM 1600 O O . MET A 1 197 ? -90.711 169.724 269.555 1.00 26.64 197 MET A O 1
ATOM 1605 N N . VAL A 1 198 ? -90.565 167.577 268.883 1.00 28.75 198 VAL A N 1
ATOM 1606 C CA . VAL A 1 198 ? -90.143 167.058 270.180 1.00 27.04 198 VAL A CA 1
ATOM 1607 C C . VAL A 1 198 ? -88.744 166.495 270.023 1.00 26.81 198 VAL A C 1
ATOM 1608 O O . VAL A 1 198 ? -88.516 165.604 269.192 1.00 27.72 198 VAL A O 1
ATOM 1612 N N . LEU A 1 199 ? -87.816 167.019 270.817 1.00 25.60 199 LEU A N 1
ATOM 1613 C CA . LEU A 1 199 ? -86.421 166.600 270.816 1.00 26.67 199 LEU A CA 1
ATOM 1614 C C . LEU A 1 199 ? -86.153 165.756 272.051 1.00 28.83 199 LEU A C 1
ATOM 1615 O O . LEU A 1 199 ? -86.534 166.140 273.164 1.00 27.20 199 LEU A O 1
ATOM 1620 N N . LYS A 1 200 ? -85.496 164.615 271.858 1.00 26.67 200 LYS A N 1
ATOM 1621 C CA . LYS A 1 200 ? -85.179 163.695 272.947 1.00 28.09 200 LYS A CA 1
ATOM 1622 C C . LYS A 1 200 ? -83.665 163.579 273.067 1.00 30.40 200 LYS A C 1
ATOM 1623 O O . LYS A 1 200 ? -82.994 163.187 272.107 1.00 29.50 200 LYS A O 1
ATOM 1629 N N . GLU A 1 201 ? -83.123 163.903 274.241 1.00 28.33 201 GLU A N 1
ATOM 1630 C CA . GLU A 1 201 ? -81.670 163.934 274.372 1.00 28.02 201 GLU A CA 1
ATOM 1631 C C . GLU A 1 201 ? -81.079 162.542 274.179 1.00 29.63 201 GLU A C 1
ATOM 1632 O O . GLU A 1 201 ? -81.571 161.562 274.744 1.00 30.13 201 GLU A O 1
ATOM 1638 N N . ILE A 1 202 ? -80.024 162.454 273.366 1.00 27.96 202 ILE A N 1
ATOM 1639 C CA . ILE A 1 202 ? -79.306 161.195 273.185 1.00 31.11 202 ILE A CA 1
ATOM 1640 C C . ILE A 1 202 ? -77.906 161.227 273.773 1.00 29.69 202 ILE A C 1
ATOM 1641 O O . ILE A 1 202 ? -77.279 160.161 273.887 1.00 30.12 202 ILE A O 1
ATOM 1646 N N . GLY A 1 203 ? -77.410 162.390 274.173 1.00 29.81 203 GLY A N 1
ATOM 1647 C CA . GLY A 1 203 ? -76.087 162.495 274.753 1.00 30.18 203 GLY A CA 1
ATOM 1648 C C . GLY A 1 203 ? -75.617 163.937 274.724 1.00 28.46 203 GLY A C 1
ATOM 1649 O O . GLY A 1 203 ? -76.400 164.857 274.505 1.00 29.55 203 GLY A O 1
ATOM 1650 N N . VAL A 1 204 ? -74.314 164.113 274.956 1.00 28.56 204 VAL A N 1
ATOM 1651 C CA . VAL A 1 204 ? -73.705 165.443 274.981 1.00 27.94 204 VAL A CA 1
ATOM 1652 C C . VAL A 1 204 ? -72.382 165.394 274.233 1.00 28.24 204 VAL A C 1
ATOM 1653 O O . VAL A 1 204 ? -71.600 164.450 274.395 1.00 29.27 204 VAL A O 1
ATOM 1657 N N . SER A 1 205 ? -72.134 166.418 273.421 1.00 26.57 205 SER A N 1
ATOM 1658 C CA . SER A 1 205 ? -70.871 166.555 272.702 1.00 27.31 205 SER A CA 1
ATOM 1659 C C . SER A 1 205 ? -69.839 167.185 273.625 1.00 26.40 205 SER A C 1
ATOM 1660 O O . SER A 1 205 ? -69.887 168.393 273.890 1.00 28.66 205 SER A O 1
ATOM 1663 N N . GLY A 1 206 ? -68.907 166.371 274.120 1.00 27.63 206 GLY A N 1
ATOM 1664 C CA . GLY A 1 206 ? -67.824 166.919 274.916 1.00 28.77 206 GLY A CA 1
ATOM 1665 C C . GLY A 1 206 ? -67.006 167.948 274.159 1.00 29.87 206 GLY A C 1
ATOM 1666 O O . GLY A 1 206 ? -66.670 169.004 274.700 1.00 27.73 206 GLY A O 1
ATOM 1667 N N . ILE A 1 207 ? -66.679 167.666 272.895 1.00 26.58 207 ILE A N 1
ATOM 1668 C CA . ILE A 1 207 ? -65.841 168.617 272.174 1.00 29.97 207 ILE A CA 1
ATOM 1669 C C . ILE A 1 207 ? -66.599 169.918 271.947 1.00 29.61 207 ILE A C 1
ATOM 1670 O O . ILE A 1 207 ? -66.036 171.009 272.092 1.00 28.40 207 ILE A O 1
ATOM 1675 N N . GLY A 1 208 ? -67.898 169.832 271.643 1.00 28.30 208 GLY A N 1
ATOM 1676 C CA . GLY A 1 208 ? -68.695 171.037 271.481 1.00 26.87 208 GLY A CA 1
ATOM 1677 C C . GLY A 1 208 ? -68.914 171.794 272.772 1.00 31.51 208 GLY A C 1
ATOM 1678 O O . GLY A 1 208 ? -69.196 172.997 272.734 1.00 28.92 208 GLY A O 1
ATOM 1679 N N . SER A 1 209 ? -68.761 171.123 273.913 1.00 26.57 209 SER A N 1
ATOM 1680 C CA . SER A 1 209 ? -68.911 171.735 275.225 1.00 24.82 209 SER A CA 1
ATOM 1681 C C . SER A 1 209 ? -67.582 172.172 275.819 1.00 26.49 209 SER A C 1
ATOM 1682 O O . SER A 1 209 ? -67.546 172.601 276.977 1.00 29.00 209 SER A O 1
ATOM 1685 N N . MET A 1 210 ? -66.488 172.040 275.064 1.00 27.01 210 MET A N 1
ATOM 1686 C CA . MET A 1 210 ? -65.157 172.353 275.578 1.00 28.71 210 MET A CA 1
ATOM 1687 C C . MET A 1 210 ? -64.873 171.574 276.857 1.00 29.25 210 MET A C 1
ATOM 1688 O O . MET A 1 210 ? -64.246 172.076 277.793 1.00 29.97 210 MET A O 1
ATOM 1696 N N . GLN A 1 211 ? -65.355 170.333 276.905 1.00 26.91 211 GLN A N 1
ATOM 1697 C CA . GLN A 1 211 ? -65.200 169.472 278.078 1.00 27.89 211 GLN A CA 1
ATOM 1698 C C . GLN A 1 211 ? -64.181 168.389 277.749 1.00 32.19 211 GLN A C 1
ATOM 1699 O O . GLN A 1 211 ? -64.524 167.366 277.150 1.00 32.67 211 GLN A O 1
ATOM 1705 N N . PHE A 1 212 ? -62.934 168.605 278.172 1.00 27.82 212 PHE A N 1
ATOM 1706 C CA . PHE A 1 212 ? -61.834 167.687 277.912 1.00 28.38 212 PHE A CA 1
ATOM 1707 C C . PHE A 1 212 ? -61.390 167.018 279.207 1.00 29.91 212 PHE A C 1
ATOM 1708 O O . PHE A 1 212 ? -61.877 167.325 280.300 1.00 31.43 212 PHE A O 1
ATOM 1716 N N . GLY A 1 213 ? -60.434 166.106 279.076 1.00 26.52 213 GLY A N 1
ATOM 1717 C CA . GLY A 1 213 ? -59.695 165.657 280.235 1.00 27.66 213 GLY A CA 1
ATOM 1718 C C . GLY A 1 213 ? -58.763 166.755 280.717 1.00 30.12 213 GLY A C 1
ATOM 1719 O O . GLY A 1 213 ? -58.807 167.905 280.272 1.00 28.80 213 GLY A O 1
ATOM 1720 N N . ALA A 1 214 ? -57.879 166.371 281.641 1.00 27.96 214 ALA A N 1
ATOM 1721 C CA . ALA A 1 214 ? -56.969 167.337 282.256 1.00 27.48 214 ALA A CA 1
ATOM 1722 C C . ALA A 1 214 ? -56.132 168.063 281.209 1.00 28.95 214 ALA A C 1
ATOM 1723 O O . ALA A 1 214 ? -55.973 169.288 281.275 1.00 28.56 214 ALA A O 1
ATOM 1725 N N . LYS A 1 215 ? -55.600 167.330 280.231 1.00 31.67 215 LYS A N 1
ATOM 1726 C CA . LYS A 1 215 ? -54.712 167.942 279.248 1.00 31.23 215 LYS A CA 1
ATOM 1727 C C . LYS A 1 215 ? -55.417 169.066 278.508 1.00 29.97 215 LYS A C 1
ATOM 1728 O O . LYS A 1 215 ? -54.926 170.200 278.459 1.00 32.07 215 LYS A O 1
ATOM 1734 N N . GLY A 1 216 ? -56.589 168.774 277.942 1.00 30.96 216 GLY A N 1
ATOM 1735 C CA . GLY A 1 216 ? -57.308 169.790 277.189 1.00 29.94 216 GLY A CA 1
ATOM 1736 C C . GLY A 1 216 ? -57.818 170.919 278.067 1.00 27.41 216 GLY A C 1
ATOM 1737 O O . GLY A 1 216 ? -57.830 172.078 277.648 1.00 26.84 216 GLY A O 1
ATOM 1738 N N . PHE A 1 217 ? -58.230 170.597 279.297 1.00 25.72 217 PHE A N 1
ATOM 1739 C CA . PHE A 1 217 ? -58.673 171.628 280.235 1.00 27.77 217 PHE A CA 1
ATOM 1740 C C . PHE A 1 217 ? -57.593 172.684 280.425 1.00 28.27 217 PHE A C 1
ATOM 1741 O O . PHE A 1 217 ? -57.857 173.885 280.306 1.00 26.33 217 PHE A O 1
ATOM 1749 N N . HIS A 1 218 ? -56.355 172.253 280.689 1.00 29.61 218 HIS A N 1
ATOM 1750 C CA . HIS A 1 218 ? -55.268 173.214 280.858 1.00 28.11 218 HIS A CA 1
ATOM 1751 C C . HIS A 1 218 ? -55.005 173.984 279.570 1.00 26.84 218 HIS A C 1
ATOM 1752 O O . HIS A 1 218 ? -54.734 175.190 279.608 1.00 27.59 218 HIS A O 1
ATOM 1759 N N . GLN A 1 219 ? -55.072 173.303 278.422 1.00 27.34 219 GLN A N 1
ATOM 1760 C CA . GLN A 1 219 ? -54.854 173.987 277.150 1.00 28.54 219 GLN A CA 1
ATOM 1761 C C . GLN A 1 219 ? -55.905 175.067 276.915 1.00 28.14 219 GLN A C 1
ATOM 1762 O O . GLN A 1 219 ? -55.590 176.142 276.394 1.00 27.71 219 GLN A O 1
ATOM 1768 N N . VAL A 1 220 ? -57.153 174.812 277.312 1.00 27.30 220 VAL A N 1
ATOM 1769 C CA . VAL A 1 220 ? -58.192 175.833 277.194 1.00 26.29 220 VAL A CA 1
ATOM 1770 C C . VAL A 1 220 ? -57.901 177.012 278.118 1.00 25.62 220 VAL A C 1
ATOM 1771 O O . VAL A 1 220 ? -57.971 178.177 277.707 1.00 27.90 220 VAL A O 1
ATOM 1775 N N . LEU A 1 221 ? -57.594 176.728 279.388 1.00 25.81 221 LEU A N 1
ATOM 1776 C CA . LEU A 1 221 ? -57.393 177.808 280.350 1.00 25.62 221 LEU A CA 1
ATOM 1777 C C . LEU A 1 221 ? -56.173 178.650 280.011 1.00 28.33 221 LEU A C 1
ATOM 1778 O O . LEU A 1 221 ? -56.152 179.852 280.310 1.00 28.61 221 LEU A O 1
ATOM 1783 N N . GLU A 1 222 ? -55.151 178.041 279.411 1.00 28.22 222 GLU A N 1
ATOM 1784 C CA . GLU A 1 222 ? -53.887 178.709 279.133 1.00 28.75 222 GLU A CA 1
ATOM 1785 C C . GLU A 1 222 ? -53.836 179.323 277.744 1.00 29.89 222 GLU A C 1
ATOM 1786 O O . GLU A 1 222 ? -52.811 179.902 277.366 1.00 30.38 222 GLU A O 1
ATOM 1792 N N . ASN A 1 223 ? -54.917 179.251 277.002 1.00 28.31 223 ASN A N 1
ATOM 1793 C CA . ASN A 1 223 ? -54.835 179.495 275.575 1.00 28.69 223 ASN A CA 1
ATOM 1794 C C . ASN A 1 223 ? -54.673 180.978 275.270 1.00 29.36 223 ASN A C 1
ATOM 1795 O O . ASN A 1 223 ? -55.452 181.797 275.767 1.00 28.70 223 ASN A O 1
ATOM 1800 N N . PRO A 1 224 ? -53.685 181.362 274.454 1.00 32.91 224 PRO A N 1
ATOM 1801 C CA . PRO A 1 224 ? -53.644 182.740 273.947 1.00 34.30 224 PRO A CA 1
ATOM 1802 C C . PRO A 1 224 ? -54.691 183.011 272.878 1.00 35.57 224 PRO A C 1
ATOM 1803 O O . PRO A 1 224 ? -54.878 184.175 272.502 1.00 42.89 224 PRO A O 1
ATOM 1807 N N . GLY A 1 225 ? -55.371 181.982 272.383 1.00 31.26 225 GLY A N 1
ATOM 1808 C CA . GLY A 1 225 ? -56.417 182.131 271.386 1.00 36.19 225 GLY A CA 1
ATOM 1809 C C . GLY A 1 225 ? -56.107 181.482 270.058 1.00 36.46 225 GLY A C 1
ATOM 1810 O O . GLY A 1 225 ? -57.019 181.328 269.232 1.00 41.76 225 GLY A O 1
ATOM 1811 N N . SER A 1 226 ? -54.858 181.077 269.818 1.00 34.40 226 SER A N 1
ATOM 1812 C CA . SER A 1 226 ? -54.437 180.580 268.515 1.00 36.51 226 SER A CA 1
ATOM 1813 C C . SER A 1 226 ? -53.802 179.197 268.603 1.00 37.26 226 SER A C 1
ATOM 1814 O O . SER A 1 226 ? -53.060 178.808 267.697 1.00 38.18 226 SER A O 1
ATOM 1817 N N . LEU A 1 227 ? -54.068 178.447 269.674 1.00 36.18 227 LEU A N 1
ATOM 1818 C CA . LEU A 1 227 ? -53.519 177.105 269.848 1.00 38.28 227 LEU A CA 1
ATOM 1819 C C . LEU A 1 227 ? -54.649 176.155 270.225 1.00 43.91 227 LEU A C 1
ATOM 1820 O O . LEU A 1 227 ? -55.363 176.399 271.200 1.00 57.44 227 LEU A O 1
ATOM 1825 N N . GLU A 1 228 ? -54.817 175.073 269.450 1.00 43.94 228 GLU A N 1
ATOM 1826 C CA . GLU A 1 228 ? -55.946 174.188 269.717 1.00 46.48 228 GLU A CA 1
ATOM 1827 C C . GLU A 1 228 ? -55.634 173.244 270.872 1.00 34.75 228 GLU A C 1
ATOM 1828 O O . GLU A 1 228 ? -54.548 172.665 270.923 1.00 38.68 228 GLU A O 1
ATOM 1834 N N . PRO A 1 229 ? -56.588 173.036 271.776 1.00 30.83 229 PRO A N 1
ATOM 1835 C CA . PRO A 1 229 ? -56.502 171.892 272.684 1.00 29.32 229 PRO A CA 1
ATOM 1836 C C . PRO A 1 229 ? -56.526 170.601 271.883 1.00 35.34 229 PRO A C 1
ATOM 1837 O O . PRO A 1 229 ? -57.009 170.559 270.748 1.00 38.10 229 PRO A O 1
ATOM 1841 N N . ASP A 1 230 ? -55.999 169.545 272.484 1.00 32.03 230 ASP A N 1
ATOM 1842 C CA . ASP A 1 230 ? -55.982 168.234 271.830 1.00 32.94 230 ASP A CA 1
ATOM 1843 C C . ASP A 1 230 ? -57.403 167.713 271.648 1.00 35.27 230 ASP A C 1
ATOM 1844 O O . ASP A 1 230 ? -58.027 167.297 272.636 1.00 30.61 230 ASP A O 1
ATOM 1849 N N . PRO A 1 231 ? -57.937 167.667 270.421 1.00 35.59 231 PRO A N 1
ATOM 1850 C CA . PRO A 1 231 ? -59.330 167.226 270.246 1.00 35.93 231 PRO A CA 1
ATOM 1851 C C . PRO A 1 231 ? -59.544 165.766 270.590 1.00 34.84 231 PRO A C 1
ATOM 1852 O O . PRO A 1 231 ? -60.696 165.353 270.770 1.00 43.23 231 PRO A O 1
ATOM 1856 N N . ASN A 1 232 ? -58.476 164.977 270.694 1.00 30.09 232 ASN A N 1
ATOM 1857 C CA . ASN A 1 232 ? -58.573 163.583 271.108 1.00 35.65 232 ASN A CA 1
ATOM 1858 C C . ASN A 1 232 ? -58.653 163.419 272.617 1.00 35.19 232 ASN A C 1
ATOM 1859 O O . ASN A 1 232 ? -58.762 162.285 273.099 1.00 39.09 232 ASN A O 1
ATOM 1864 N N . ASN A 1 233 ? -58.601 164.509 273.374 1.00 32.65 233 ASN A N 1
ATOM 1865 C CA . ASN A 1 233 ? -58.613 164.433 274.826 1.00 31.99 233 ASN A CA 1
ATOM 1866 C C . ASN A 1 233 ? -60.025 164.508 275.403 1.00 35.84 233 ASN A C 1
ATOM 1867 O O . ASN A 1 233 ? -60.179 164.673 276.613 1.00 39.04 233 ASN A O 1
ATOM 1872 N N . VAL A 1 234 ? -61.058 164.374 274.573 1.00 30.63 234 VAL A N 1
ATOM 1873 C CA . VAL A 1 234 ? -62.406 164.202 275.103 1.00 27.75 234 VAL A CA 1
ATOM 1874 C C . VAL A 1 234 ? -62.530 162.798 275.676 1.00 31.52 234 VAL A C 1
ATOM 1875 O O . VAL A 1 234 ? -62.195 161.807 275.013 1.00 31.85 234 VAL A O 1
ATOM 1879 N N . MET A 1 235 ? -63.002 162.705 276.916 1.00 28.37 235 MET A N 1
ATOM 1880 C CA . MET A 1 235 ? -62.938 161.459 277.672 1.00 29.69 235 MET A CA 1
ATOM 1881 C C . MET A 1 235 ? -64.216 160.631 277.591 1.00 31.91 235 MET A C 1
ATOM 1882 O O . MET A 1 235 ? -64.245 159.510 278.120 1.00 34.37 235 MET A O 1
ATOM 1887 N N . TYR A 1 236 ? -65.262 161.133 276.940 1.00 32.77 236 TYR A N 1
ATOM 1888 C CA . TYR A 1 236 ? -66.521 160.409 276.874 1.00 29.28 236 TYR A CA 1
ATOM 1889 C C . TYR A 1 236 ? -67.145 160.547 275.493 1.00 29.70 236 TYR A C 1
ATOM 1890 O O . TYR A 1 236 ? -66.986 161.566 274.810 1.00 29.25 236 TYR A O 1
ATOM 1899 N N . SER A 1 237 ? -67.844 159.492 275.080 1.00 30.34 237 SER A N 1
ATOM 1900 C CA . SER A 1 237 ? -68.623 159.541 273.853 1.00 28.06 237 SER A CA 1
ATOM 1901 C C . SER A 1 237 ? -69.928 160.294 274.104 1.00 31.17 237 SER A C 1
ATOM 1902 O O . SER A 1 237 ? -70.329 160.526 275.251 1.00 31.19 237 SER A O 1
ATOM 1905 N N . VAL A 1 238 ? -70.590 160.681 273.009 1.00 29.76 238 VAL A N 1
ATOM 1906 C CA . VAL A 1 238 ? -71.881 161.364 273.124 1.00 27.49 238 VAL A CA 1
ATOM 1907 C C . VAL A 1 238 ? -72.873 160.572 273.971 1.00 29.24 238 VAL A C 1
ATOM 1908 O O . VAL A 1 238 ? -73.410 161.136 274.939 1.00 27.50 238 VAL A O 1
ATOM 1912 N N . PRO A 1 239 ? -73.149 159.293 273.708 1.00 29.81 239 PRO A N 1
ATOM 1913 C CA . PRO A 1 239 ? -74.140 158.581 274.533 1.00 29.74 239 PRO A CA 1
ATOM 1914 C C . PRO A 1 239 ? -73.752 158.430 275.996 1.00 33.86 239 PRO A C 1
ATOM 1915 O O . PRO A 1 239 ? -74.643 158.317 276.846 1.00 34.99 239 PRO A O 1
ATOM 1919 N N . GLU A 1 240 ? -72.457 158.414 276.326 1.00 30.88 240 GLU A N 1
ATOM 1920 C CA . GLU A 1 240 ? -72.066 158.264 277.722 1.00 35.13 240 GLU A CA 1
ATOM 1921 C C . GLU A 1 240 ? -72.570 159.402 278.596 1.00 33.96 240 GLU A C 1
ATOM 1922 O O . GLU A 1 240 ? -72.685 159.233 279.813 1.00 32.80 240 GLU A O 1
ATOM 1928 N N . ALA A 1 241 ? -72.855 160.561 278.015 1.00 31.68 241 ALA A N 1
ATOM 1929 C CA . ALA A 1 241 ? -73.317 161.694 278.797 1.00 30.35 241 ALA A CA 1
ATOM 1930 C C . ALA A 1 241 ? -74.830 161.848 278.787 1.00 29.11 241 ALA A C 1
ATOM 1931 O O . ALA A 1 241 ? -75.336 162.806 279.371 1.00 30.27 241 ALA A O 1
ATOM 1933 N N . LYS A 1 242 ? -75.564 160.937 278.146 1.00 28.27 242 LYS A N 1
ATOM 1934 C CA . LYS A 1 242 ? -77.017 161.058 278.132 1.00 30.48 242 LYS A CA 1
ATOM 1935 C C . LYS A 1 242 ? -77.555 161.065 279.555 1.00 28.00 242 LYS A C 1
ATOM 1936 O O . LYS A 1 242 ? -77.183 160.222 280.375 1.00 30.57 242 LYS A O 1
ATOM 1942 N N . ASN A 1 243 ? -78.431 162.021 279.846 1.00 28.15 243 ASN A N 1
ATOM 1943 C CA . ASN A 1 243 ? -78.971 162.149 281.193 1.00 28.60 243 ASN A CA 1
ATOM 1944 C C . ASN A 1 243 ? -80.100 161.161 281.445 1.00 26.32 243 ASN A C 1
ATOM 1945 O O . ASN A 1 243 ? -80.922 160.885 280.565 1.00 30.17 243 ASN A O 1
ATOM 1954 N N . THR A 1 244 ? -80.119 160.621 282.663 1.00 27.32 244 THR A N 1
ATOM 1955 C CA . THR A 1 244 ? -81.292 160.045 283.291 1.00 27.36 244 THR A CA 1
ATOM 1956 C C . THR A 1 244 ? -81.495 160.779 284.608 1.00 27.43 244 THR A C 1
ATOM 1957 O O . THR A 1 244 ? -80.551 160.857 285.402 1.00 30.49 244 THR A O 1
ATOM 1961 N N . PRO A 1 245 ? -82.684 161.344 284.883 1.00 30.95 245 PRO A N 1
ATOM 1962 C CA . PRO A 1 245 ? -83.933 161.360 284.108 1.00 29.92 245 PRO A CA 1
ATOM 1963 C C . PRO A 1 245 ? -83.807 161.868 282.674 1.00 30.83 245 PRO A C 1
ATOM 1964 O O . PRO A 1 245 ? -83.080 162.826 282.390 1.00 27.65 245 PRO A O 1
ATOM 1968 N N . GLN A 1 246 ? -84.535 161.195 281.788 1.00 28.88 246 GLN A N 1
ATOM 1969 C CA . GLN A 1 246 ? -84.529 161.519 280.369 1.00 27.20 246 GLN A CA 1
ATOM 1970 C C . GLN A 1 246 ? -85.005 162.946 280.127 1.00 27.38 246 GLN A C 1
ATOM 1971 O O . GLN A 1 246 ? -86.044 163.366 280.650 1.00 26.91 246 GLN A O 1
ATOM 1977 N N . GLN A 1 247 ? -84.258 163.685 279.306 1.00 25.89 247 GLN A N 1
ATOM 1978 C CA . GLN A 1 247 ? -84.579 165.073 279.013 1.00 26.02 247 GLN A CA 1
ATOM 1979 C C . GLN A 1 247 ? -85.197 165.216 277.631 1.00 26.03 247 GLN A C 1
ATOM 1980 O O . GLN A 1 247 ? -84.783 164.543 276.678 1.00 28.22 247 GLN A O 1
ATOM 1986 N N . TYR A 1 248 ? -86.199 166.097 277.537 1.00 26.85 248 TYR A N 1
ATOM 1987 C CA . TYR A 1 248 ? -86.856 166.430 276.279 1.00 26.80 248 TYR A CA 1
ATOM 1988 C C . TYR A 1 248 ? -86.969 167.938 276.135 1.00 27.10 248 TYR A C 1
ATOM 1989 O O . TYR A 1 248 ? -87.052 168.674 277.121 1.00 26.15 248 TYR A O 1
ATOM 1998 N N . ILE A 1 249 ? -87.000 168.388 274.888 1.00 25.12 249 ILE A N 1
ATOM 1999 C CA . ILE A 1 249 ? -87.356 169.757 274.549 1.00 26.57 249 ILE A CA 1
ATOM 2000 C C . ILE A 1 249 ? -88.605 169.686 273.693 1.00 27.43 249 ILE A C 1
ATOM 2001 O O . ILE A 1 249 ? -88.616 169.003 272.662 1.00 27.85 249 ILE A O 1
ATOM 2008 N N . VAL A 1 250 ? -89.661 170.360 274.125 1.00 25.88 250 VAL A N 1
ATOM 2009 C CA . VAL A 1 250 ? -90.837 170.553 273.287 1.00 25.07 250 VAL A CA 1
ATOM 2010 C C . VAL A 1 250 ? -90.722 171.949 272.691 1.00 24.70 250 VAL A C 1
ATOM 2011 O O . VAL A 1 250 ? -90.811 172.955 273.405 1.00 25.19 250 VAL A O 1
ATOM 2015 N N . HIS A 1 251 ? -90.503 172.003 271.375 1.00 23.98 251 HIS A N 1
ATOM 2016 C CA . HIS A 1 251 ? -90.166 173.218 270.639 1.00 22.78 251 HIS A CA 1
ATOM 2017 C C . HIS A 1 251 ? -91.384 173.582 269.797 1.00 24.86 251 HIS A C 1
ATOM 2018 O O . HIS A 1 251 ? -91.757 172.829 268.893 1.00 24.48 251 HIS A O 1
ATOM 2025 N N . VAL A 1 252 ? -92.024 174.712 270.112 1.00 24.17 252 VAL A N 1
ATOM 2026 C CA . VAL A 1 252 ? -93.263 175.125 269.454 1.00 23.45 252 VAL A CA 1
ATOM 2027 C C . VAL A 1 252 ? -93.085 176.544 268.936 1.00 24.94 252 VAL A C 1
ATOM 2028 O O . VAL A 1 252 ? -92.643 177.428 269.677 1.00 25.87 252 VAL A O 1
ATOM 2032 N N . GLU A 1 253 ? -93.431 176.768 267.668 1.00 21.71 253 GLU A N 1
ATOM 2033 C CA . GLU A 1 253 ? -93.253 178.075 267.050 1.00 22.24 253 GLU A CA 1
ATOM 2034 C C . GLU A 1 253 ? -94.596 178.774 266.853 1.00 21.16 253 GLU A C 1
ATOM 2035 O O . GLU A 1 253 ? -95.621 178.128 266.602 1.00 24.18 253 GLU A O 1
ATOM 2041 N N . TRP A 1 254 ? -94.574 180.105 266.973 1.00 23.24 254 TRP A N 1
ATOM 2042 C CA . TRP A 1 254 ? -95.779 180.924 267.052 1.00 23.43 254 TRP A CA 1
ATOM 2043 C C . TRP A 1 254 ? -95.596 182.234 266.297 1.00 24.25 254 TRP A C 1
ATOM 2044 O O . TRP A 1 254 ? -94.488 182.770 266.210 1.00 25.75 254 TRP A O 1
ATOM 2055 N N . ALA A 1 255 ? -96.714 182.778 265.805 1.00 25.52 255 ALA A N 1
ATOM 2056 C CA . ALA A 1 255 ? -96.664 184.026 265.038 1.00 24.82 255 ALA A CA 1
ATOM 2057 C C . ALA A 1 255 ? -96.147 185.203 265.863 1.00 23.87 255 ALA A C 1
ATOM 2058 O O . ALA A 1 255 ? -95.491 186.104 265.315 1.00 25.05 255 ALA A O 1
ATOM 2060 N N . ASN A 1 256 ? -96.429 185.225 267.165 1.00 24.37 256 ASN A N 1
ATOM 2061 C CA . ASN A 1 256 ? -96.065 186.350 268.017 1.00 25.98 256 ASN A CA 1
ATOM 2062 C C . ASN A 1 256 ? -96.247 185.913 269.468 1.00 24.49 256 ASN A C 1
ATOM 2063 O O . ASN A 1 256 ? -96.781 184.836 269.746 1.00 23.82 256 ASN A O 1
ATOM 2068 N N . THR A 1 257 ? -95.788 186.757 270.395 1.00 25.01 257 THR A N 1
ATOM 2069 C CA . THR A 1 257 ? -95.768 186.330 271.797 1.00 23.41 257 THR A CA 1
ATOM 2070 C C . THR A 1 257 ? -97.169 186.220 272.387 1.00 24.65 257 THR A C 1
ATOM 2071 O O . THR A 1 257 ? -97.377 185.441 273.323 1.00 25.80 257 THR A O 1
ATOM 2075 N N . ASP A 1 258 ? -98.140 186.983 271.885 1.00 24.30 258 ASP A N 1
ATOM 2076 C CA . ASP A 1 258 ? -99.505 186.782 272.365 1.00 23.72 258 ASP A CA 1
ATOM 2077 C C . ASP A 1 258 ? -100.054 185.439 271.901 1.00 27.31 258 ASP A C 1
ATOM 2078 O O . ASP A 1 258 ? -100.672 184.704 272.680 1.00 27.37 258 ASP A O 1
ATOM 2083 N N . ALA A 1 259 ? -99.855 185.108 270.622 1.00 23.82 259 ALA A N 1
ATOM 2084 C CA . ALA A 1 259 ? -100.273 183.799 270.130 1.00 22.46 259 ALA A CA 1
ATOM 2085 C C . ALA A 1 259 ? -99.578 182.677 270.890 1.00 25.24 259 ALA A C 1
ATOM 2086 O O . ALA A 1 259 ? -100.177 181.624 271.144 1.00 23.47 259 ALA A O 1
ATOM 2088 N N . LEU A 1 260 ? -98.310 182.881 271.253 1.00 25.07 260 LEU A N 1
ATOM 2089 C CA . LEU A 1 260 ? -97.597 181.897 272.062 1.00 23.60 260 LEU A CA 1
ATOM 2090 C C . LEU A 1 260 ? -98.245 181.746 273.433 1.00 23.63 260 LEU A C 1
ATOM 2091 O O . LEU A 1 260 ? -98.534 180.631 273.883 1.00 25.91 260 LEU A O 1
ATOM 2096 N N . MET A 1 261 ? -98.448 182.860 274.127 1.00 25.29 261 MET A N 1
ATOM 2097 C CA . MET A 1 261 ? -98.952 182.789 275.492 1.00 24.56 261 MET A CA 1
ATOM 2098 C C . MET A 1 261 ? -100.315 182.116 275.535 1.00 27.11 261 MET A C 1
ATOM 2099 O O . MET A 1 261 ? -100.536 181.167 276.301 1.00 25.69 261 MET A O 1
ATOM 2104 N N . PHE A 1 262 ? -101.249 182.584 274.707 1.00 23.81 262 PHE A N 1
ATOM 2105 C CA . PHE A 1 262 ? -102.584 182.008 274.761 1.00 26.19 262 PHE A CA 1
ATOM 2106 C C . PHE A 1 262 ? -102.659 180.684 274.022 1.00 28.56 262 PHE A C 1
ATOM 2107 O O . PHE A 1 262 ? -103.474 179.825 274.384 1.00 26.26 262 PHE A O 1
ATOM 2115 N N . GLY A 1 263 ? -101.812 180.498 273.006 1.00 27.09 263 GLY A N 1
ATOM 2116 C CA . GLY A 1 263 ? -101.805 179.236 272.284 1.00 28.20 263 GLY A CA 1
ATOM 2117 C C . GLY A 1 263 ? -101.273 178.099 273.132 1.00 27.01 263 GLY A C 1
ATOM 2118 O O . GLY A 1 263 ? -101.922 177.060 273.271 1.00 26.33 263 GLY A O 1
ATOM 2119 N N . MET A 1 264 ? -100.083 178.282 273.717 1.00 28.54 264 MET A N 1
ATOM 2120 C CA . MET A 1 264 ? -99.600 177.312 274.691 1.00 26.95 264 MET A CA 1
ATOM 2121 C C . MET A 1 264 ? -100.595 177.161 275.833 1.00 26.89 264 MET A C 1
ATOM 2122 O O . MET A 1 264 ? -100.802 176.058 276.342 1.00 26.10 264 MET A O 1
ATOM 2127 N N . GLY A 1 265 ? -101.241 178.261 276.228 1.00 25.55 265 GLY A N 1
ATOM 2128 C CA . GLY A 1 265 ? -102.238 178.201 277.286 1.00 27.04 265 GLY A CA 1
ATOM 2129 C C . GLY A 1 265 ? -103.437 177.337 276.956 1.00 28.61 265 GLY A C 1
ATOM 2130 O O . GLY A 1 265 ? -104.188 176.959 277.867 1.00 28.46 265 GLY A O 1
ATOM 2131 N N . ARG A 1 266 ? -103.633 177.008 275.674 1.00 28.25 266 ARG A N 1
ATOM 2132 C CA . ARG A 1 266 ? -104.740 176.140 275.282 1.00 25.82 266 ARG A CA 1
ATOM 2133 C C . ARG A 1 266 ? -104.686 174.797 276.006 1.00 30.06 266 ARG A C 1
ATOM 2134 O O . ARG A 1 266 ? -105.730 174.183 276.244 1.00 27.33 266 ARG A O 1
ATOM 2142 N N . VAL A 1 267 ? -103.488 174.322 276.362 1.00 27.65 267 VAL A N 1
ATOM 2143 C CA . VAL A 1 267 ? -103.390 173.071 277.107 1.00 29.70 267 VAL A CA 1
ATOM 2144 C C . VAL A 1 267 ? -103.872 173.231 278.540 1.00 31.07 267 VAL A C 1
ATOM 2145 O O . VAL A 1 267 ? -104.058 172.232 279.245 1.00 32.59 267 VAL A O 1
ATOM 2149 N N . LEU A 1 268 ? -104.087 174.465 278.989 1.00 28.42 268 LEU A N 1
ATOM 2150 C CA . LEU A 1 268 ? -104.679 174.718 280.296 1.00 30.03 268 LEU A CA 1
ATOM 2151 C C . LEU A 1 268 ? -106.114 175.211 280.224 1.00 37.35 268 LEU A C 1
ATOM 2152 O O . LEU A 1 268 ? -106.871 175.011 281.173 1.00 33.75 268 LEU A O 1
ATOM 2157 N N . LEU A 1 269 ? -106.506 175.846 279.121 1.00 30.00 269 LEU A N 1
ATOM 2158 C CA . LEU A 1 269 ? -107.773 176.562 279.064 1.00 29.42 269 LEU A CA 1
ATOM 2159 C C . LEU A 1 269 ? -108.858 175.821 278.299 1.00 29.15 269 LEU A C 1
ATOM 2160 O O . LEU A 1 269 ? -110.043 176.123 278.484 1.00 31.71 269 LEU A O 1
ATOM 2165 N N . TYR A 1 270 ? -108.484 174.871 277.445 1.00 28.89 270 TYR A N 1
ATOM 2166 C CA . TYR A 1 270 ? -109.432 174.118 276.640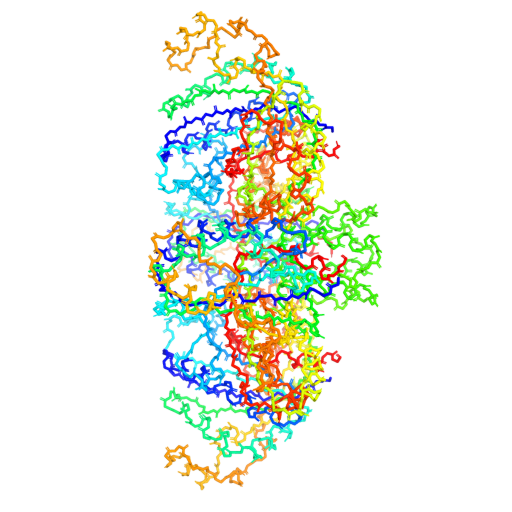 1.00 27.05 270 TYR A CA 1
ATOM 2167 C C . TYR A 1 270 ? -109.619 172.762 277.297 1.00 28.94 270 TYR A C 1
ATOM 2168 O O . TYR A 1 270 ? -108.688 171.943 277.266 1.00 30.34 270 TYR A O 1
ATOM 2177 N N . PRO A 1 271 ? -110.774 172.481 277.913 1.00 29.87 271 PRO A N 1
ATOM 2178 C CA . PRO A 1 271 ? -110.886 171.276 278.755 1.00 29.04 271 PRO A CA 1
ATOM 2179 C C . PRO A 1 271 ? -110.472 169.974 278.079 1.00 30.84 271 PRO A C 1
ATOM 2180 O O . PRO A 1 271 ? -109.774 169.167 278.706 1.00 31.80 271 PRO A O 1
ATOM 2184 N N . GLU A 1 272 ? -110.865 169.745 276.824 1.00 33.32 272 GLU A N 1
ATOM 2185 C CA . GLU A 1 272 ? -110.505 168.490 276.168 1.00 36.45 272 GLU A CA 1
ATOM 2186 C C . GLU A 1 272 ? -108.993 168.351 276.024 1.00 31.13 272 GLU A C 1
ATOM 2187 O O . GLU A 1 272 ? -108.446 167.254 276.193 1.00 36.30 272 GLU A O 1
ATOM 2197 N N . LEU A 1 273 ? -108.300 169.449 275.700 1.00 29.39 273 LEU A N 1
ATOM 2198 C CA . LEU A 1 273 ? -106.846 169.403 275.580 1.00 28.43 273 LEU A CA 1
ATOM 2199 C C . LEU A 1 273 ? -106.186 169.344 276.949 1.00 27.56 273 LEU A C 1
ATOM 2200 O O . LEU A 1 273 ? -105.146 168.695 277.114 1.00 29.57 273 LEU A O 1
ATOM 2205 N N . ARG A 1 274 ? -106.791 169.996 277.938 1.00 27.22 274 ARG A N 1
ATOM 2206 C CA . ARG A 1 274 ? -106.257 169.944 279.297 1.00 26.25 274 ARG A CA 1
ATOM 2207 C C . ARG A 1 274 ? -106.182 168.511 279.814 1.00 29.59 274 ARG A C 1
ATOM 2208 O O . ARG A 1 274 ? -105.192 168.127 280.446 1.00 32.51 274 ARG A O 1
ATOM 2216 N N . GLN A 1 275 ? -107.208 167.698 279.532 1.00 30.63 275 GLN A N 1
ATOM 2217 C CA . GLN A 1 275 ? -107.206 166.305 279.977 1.00 33.43 275 GLN A CA 1
ATOM 2218 C C . GLN A 1 275 ? -106.076 165.516 279.326 1.00 33.30 275 GLN A C 1
ATOM 2219 O O . GLN A 1 275 ? -105.467 164.649 279.964 1.00 32.66 275 GLN A O 1
ATOM 2225 N N . VAL A 1 276 ? -105.814 165.773 278.041 1.00 29.49 276 VAL A N 1
ATOM 2226 C CA . VAL A 1 276 ? -104.740 165.078 277.337 1.00 33.22 276 VAL A CA 1
ATOM 2227 C C . VAL A 1 276 ? -103.383 165.501 277.883 1.00 31.04 276 VAL A C 1
ATOM 2228 O O . VAL A 1 276 ? -102.515 164.664 278.158 1.00 33.93 276 VAL A O 1
ATOM 2232 N N . HIS A 1 277 ? -103.178 166.810 278.030 1.00 30.76 277 HIS A N 1
ATOM 2233 C CA . HIS A 1 277 ? -101.897 167.316 278.507 1.00 30.12 277 HIS A CA 1
ATOM 2234 C C . HIS A 1 277 ? -101.645 166.934 279.964 1.00 30.36 277 HIS A C 1
ATOM 2235 O O . HIS A 1 277 ? -100.487 166.829 280.383 1.00 29.71 277 HIS A O 1
ATOM 2242 N N . ASP A 1 278 ? -102.701 166.703 280.743 1.00 29.08 278 ASP A N 1
ATOM 2243 C CA . ASP A 1 278 ? -102.504 166.229 282.112 1.00 30.63 278 ASP A CA 1
ATOM 2244 C C . ASP A 1 278 ? -101.698 164.933 282.150 1.00 30.83 278 ASP A C 1
ATOM 2245 O O . ASP A 1 278 ? -100.939 164.703 283.098 1.00 32.43 278 ASP A O 1
ATOM 2250 N N . GLU A 1 279 ? -101.834 164.085 281.126 1.00 31.09 279 GLU A N 1
ATOM 2251 C CA . GLU A 1 279 ? -101.062 162.848 281.079 1.00 29.26 279 GLU A CA 1
ATOM 2252 C C . GLU A 1 279 ? -99.575 163.124 280.902 1.00 30.59 279 GLU A C 1
ATOM 2253 O O . GLU A 1 279 ? -98.741 162.339 281.362 1.00 32.15 279 GLU A O 1
ATOM 2262 N N . VAL A 1 280 ? -99.224 164.218 280.224 1.00 28.07 280 VAL A N 1
ATOM 2263 C CA . VAL A 1 280 ? -97.829 164.642 280.178 1.00 27.07 280 VAL A CA 1
ATOM 2264 C C . VAL A 1 280 ? -97.357 165.044 281.569 1.00 28.02 280 VAL A C 1
ATOM 2265 O O . VAL A 1 280 ? -96.294 164.615 282.036 1.00 28.29 280 VAL A O 1
ATOM 2269 N N . LEU A 1 281 ? -98.136 165.896 282.245 1.00 29.47 281 LEU A N 1
ATOM 2270 C CA . LEU A 1 281 ? -97.702 166.461 283.520 1.00 30.29 281 LEU A CA 1
ATOM 2271 C C . LEU A 1 281 ? -97.437 165.381 284.557 1.00 30.86 281 LEU A C 1
ATOM 2272 O O . LEU A 1 281 ? -96.546 165.533 285.401 1.00 29.37 281 LEU A O 1
ATOM 2277 N N . ASP A 1 282 ? -98.195 164.285 284.510 1.00 31.29 282 ASP A N 1
ATOM 2278 C CA . ASP A 1 282 ? -98.037 163.214 285.482 1.00 30.08 282 ASP A CA 1
ATOM 2279 C C . ASP A 1 282 ? -96.708 162.480 285.358 1.00 29.63 282 ASP A C 1
ATOM 2280 O O . ASP A 1 282 ? -96.369 161.711 286.261 1.00 33.69 282 ASP A O 1
ATOM 2285 N N . THR A 1 283 ? -95.953 162.681 284.277 1.00 29.66 283 THR A N 1
ATOM 2286 C CA . THR A 1 283 ? -94.730 161.920 284.050 1.00 28.26 283 THR A CA 1
ATOM 2287 C C . THR A 1 283 ? -93.460 162.676 284.430 1.00 28.89 283 THR A C 1
ATOM 2288 O O . THR A 1 283 ? -92.369 162.117 284.289 1.00 30.53 283 THR A O 1
ATOM 2292 N N . LEU A 1 284 ? -93.564 163.925 284.886 1.00 26.82 284 LEU A N 1
ATOM 2293 C CA . LEU A 1 284 ? -92.415 164.827 284.906 1.00 27.28 284 LEU A CA 1
ATOM 2294 C C . LEU A 1 284 ? -91.656 164.808 286.229 1.00 26.88 284 LEU A C 1
ATOM 2295 O O . LEU A 1 284 ? -92.253 164.792 287.313 1.00 29.17 284 LEU A O 1
ATOM 2300 N N . VAL A 1 285 ? -90.321 164.804 286.120 1.00 27.09 285 VAL A N 1
ATOM 2301 C CA . VAL A 1 285 ? -89.454 165.160 287.239 1.00 26.65 285 VAL A CA 1
ATOM 2302 C C . VAL A 1 285 ? -89.279 166.673 287.297 1.00 27.65 285 VAL A C 1
ATOM 2303 O O . VAL A 1 285 ? -89.360 167.281 288.372 1.00 29.13 285 VAL A O 1
ATOM 2307 N N . TYR A 1 286 ? -89.060 167.299 286.138 1.00 25.65 286 TYR A N 1
ATOM 2308 C CA . TYR A 1 286 ? -88.829 168.733 286.045 1.00 27.69 286 TYR A CA 1
ATOM 2309 C C . TYR A 1 286 ? -89.621 169.301 284.881 1.00 26.76 286 TYR A C 1
ATOM 2310 O O . TYR A 1 286 ? -89.769 168.645 283.846 1.00 27.96 286 TYR A O 1
ATOM 2319 N N . GLY A 1 287 ? -90.117 170.526 285.051 1.00 27.67 287 GLY A N 1
ATOM 2320 C CA . GLY A 1 287 ? -90.785 171.223 283.979 1.00 26.54 287 GLY A CA 1
ATOM 2321 C C . GLY A 1 287 ? -92.292 171.165 284.116 1.00 30.22 287 GLY A C 1
ATOM 2322 O O . GLY A 1 287 ? -92.827 170.618 285.088 1.00 28.21 287 GLY A O 1
ATOM 2323 N N . PRO A 1 288 ? -93.016 171.749 283.143 1.00 26.36 288 PRO A N 1
ATOM 2324 C CA . PRO A 1 288 ? -92.422 172.443 281.994 1.00 27.72 288 PRO A CA 1
ATOM 2325 C C . PRO A 1 288 ? -91.874 173.810 282.367 1.00 30.23 288 PRO A C 1
ATOM 2326 O O . PRO A 1 288 ? -92.538 174.571 283.072 1.00 32.18 288 PRO A O 1
ATOM 2330 N N . TYR A 1 289 ? -90.653 174.097 281.927 1.00 24.53 289 TYR A N 1
ATOM 2331 C CA . TYR A 1 289 ? -90.060 175.421 282.063 1.00 25.07 289 TYR A CA 1
ATOM 2332 C C . TYR A 1 289 ? -89.857 175.937 280.652 1.00 24.41 289 TYR A C 1
ATOM 2333 O O . TYR A 1 289 ? -89.215 175.266 279.835 1.00 28.11 289 TYR A O 1
ATOM 2342 N N . ILE A 1 290 ? -90.435 177.096 280.349 1.00 24.98 290 ILE A N 1
ATOM 2343 C CA . ILE A 1 290 ? -90.590 177.539 278.962 1.00 22.81 290 ILE A CA 1
ATOM 2344 C C . ILE A 1 290 ? -89.809 178.823 278.743 1.00 25.11 290 ILE A C 1
ATOM 2345 O O . ILE A 1 290 ? -90.143 179.875 279.308 1.00 27.11 290 ILE A O 1
ATOM 2350 N N . ARG A 1 291 ? -88.776 178.736 277.912 1.00 22.98 291 ARG A N 1
ATOM 2351 C CA . ARG A 1 291 ? -88.010 179.889 277.480 1.00 24.27 291 ARG A CA 1
ATOM 2352 C C . ARG A 1 291 ? -88.633 180.442 276.207 1.00 24.27 291 ARG A C 1
ATOM 2353 O O . ARG A 1 291 ? -89.135 179.686 275.370 1.00 25.14 291 ARG A O 1
ATOM 2361 N N . ILE A 1 292 ? -88.614 181.762 276.074 1.00 22.07 292 ILE A N 1
ATOM 2362 C CA . ILE A 1 292 ? -89.114 182.441 274.882 1.00 25.49 292 ILE A CA 1
ATOM 2363 C C . ILE A 1 292 ? -87.910 182.806 274.031 1.00 22.64 292 ILE A C 1
ATOM 2364 O O . ILE A 1 292 ? -87.022 183.541 274.486 1.00 23.71 292 ILE A O 1
ATOM 2369 N N . LEU A 1 293 ? -87.867 182.296 272.801 1.00 23.31 293 LEU A N 1
ATOM 2370 C CA . LEU A 1 293 ? -86.689 182.425 271.956 1.00 24.14 293 LEU A CA 1
ATOM 2371 C C . LEU A 1 293 ? -87.012 183.180 270.675 1.00 24.15 293 LEU A C 1
ATOM 2372 O O . LEU A 1 293 ? -88.104 183.053 270.107 1.00 24.47 293 LEU A O 1
ATOM 2377 N N . ASN A 1 294 ? -86.024 183.941 270.218 1.00 22.62 294 ASN A N 1
ATOM 2378 C CA . ASN A 1 294 ? -86.076 184.635 268.939 1.00 21.77 294 ASN A CA 1
ATOM 2379 C C . ASN A 1 294 ? -85.158 183.920 267.958 1.00 22.29 294 ASN A C 1
ATOM 2380 O O . ASN A 1 294 ? -83.930 183.968 268.128 1.00 26.67 294 ASN A O 1
ATOM 2385 N N . PRO A 1 295 ? -85.689 183.244 266.928 1.00 26.16 295 PRO A N 1
ATOM 2386 C CA . PRO A 1 295 ? -84.819 182.617 265.923 1.00 26.33 295 PRO A CA 1
ATOM 2387 C C . PRO A 1 295 ? -84.328 183.639 264.907 1.00 29.53 295 PRO A C 1
ATOM 2388 O O . PRO A 1 295 ? -85.021 183.932 263.929 1.00 35.30 295 PRO A O 1
ATOM 2392 N N . MET A 1 296 ? -83.133 184.186 265.117 1.00 30.27 296 MET A N 1
ATOM 2393 C CA . MET A 1 296 ? -82.696 185.324 264.316 1.00 34.29 296 MET A CA 1
ATOM 2394 C C . MET A 1 296 ? -81.874 184.905 263.097 1.00 36.85 296 MET A C 1
ATOM 2395 O O . MET A 1 296 ? -82.243 185.213 261.962 1.00 47.30 296 MET A O 1
ATOM 2400 N N . MET A 1 297 ? -80.761 184.220 263.311 1.00 27.74 297 MET A N 1
ATOM 2401 C CA . MET A 1 297 ? -79.916 183.756 262.219 1.00 28.75 297 MET A CA 1
ATOM 2402 C C . MET A 1 297 ? -80.221 182.286 261.965 1.00 27.78 297 MET A C 1
ATOM 2403 O O . MET A 1 297 ? -80.174 181.475 262.895 1.00 27.52 297 MET A O 1
ATOM 2411 N N . GLU A 1 298 ? -80.560 181.940 260.723 1.00 25.88 298 GLU A N 1
ATOM 2412 C CA . GLU A 1 298 ? -80.923 180.552 260.477 1.00 26.81 298 GLU A CA 1
ATOM 2413 C C . GLU A 1 298 ? -80.647 180.166 259.034 1.00 25.99 298 GLU A C 1
ATOM 2414 O O . GLU A 1 298 ? -80.619 181.013 258.131 1.00 25.36 298 GLU A O 1
ATOM 2420 N N . GLY A 1 299 ? -80.416 178.867 258.849 1.00 23.03 299 GLY A N 1
ATOM 2421 C CA . GLY A 1 299 ? -80.288 178.249 257.539 1.00 24.16 299 GLY A CA 1
ATOM 2422 C C . GLY A 1 299 ? -81.539 177.438 257.289 1.00 24.38 299 GLY A C 1
ATOM 2423 O O . GLY A 1 299 ? -81.633 176.266 257.684 1.00 25.72 299 GLY A O 1
ATOM 2424 N N . THR A 1 300 ? -82.510 178.078 256.630 1.00 25.80 300 THR A N 1
ATOM 2425 C CA . THR A 1 300 ? -83.880 177.578 256.594 1.00 23.04 300 THR A CA 1
ATOM 2426 C C . THR A 1 300 ? -84.006 176.277 255.820 1.00 25.73 300 THR A C 1
ATOM 2427 O O . THR A 1 300 ? -85.026 175.591 255.945 1.00 26.80 300 THR A O 1
ATOM 2431 N N . PHE A 1 301 ? -83.000 175.925 255.016 1.00 24.11 301 PHE A N 1
ATOM 2432 C CA . PHE A 1 301 ? -83.052 174.691 254.249 1.00 25.90 301 PHE A CA 1
ATOM 2433 C C . PHE A 1 301 ? -83.060 173.442 255.128 1.00 25.62 301 PHE A C 1
ATOM 2434 O O . PHE A 1 301 ? -83.294 172.348 254.605 1.00 27.61 301 PHE A O 1
ATOM 2442 N N . TRP A 1 302 ? -82.847 173.562 256.444 1.00 26.09 302 TRP A N 1
ATOM 2443 C CA . TRP A 1 302 ? -82.976 172.367 257.273 1.00 25.91 302 TRP A CA 1
ATOM 2444 C C . TRP A 1 302 ? -84.394 171.814 257.215 1.00 24.67 302 TRP A C 1
ATOM 2445 O O . TRP A 1 302 ? -84.594 170.598 257.316 1.00 27.66 302 TRP A O 1
ATOM 2456 N N . ARG A 1 303 ? -85.384 172.681 257.030 1.00 25.12 303 ARG A N 1
ATOM 2457 C CA . ARG A 1 303 ? -86.759 172.211 256.918 1.00 24.98 303 ARG A CA 1
ATOM 2458 C C . ARG A 1 303 ? -87.037 171.579 255.566 1.00 31.69 303 ARG A C 1
ATOM 2459 O O . ARG A 1 303 ? -87.959 170.764 255.453 1.00 27.21 303 ARG A O 1
ATOM 2467 N N . GLU A 1 304 ? -86.267 171.945 254.538 1.00 25.52 304 GLU A N 1
ATOM 2468 C CA . GLU A 1 304 ? -86.374 171.241 253.265 1.00 26.23 304 GLU A CA 1
ATOM 2469 C C . GLU A 1 304 ? -85.892 169.802 253.403 1.00 30.87 304 GLU A C 1
ATOM 2470 O O . GLU A 1 304 ? -86.531 168.871 252.897 1.00 31.51 304 GLU A O 1
ATOM 2476 N N . TYR A 1 305 ? -84.790 169.595 254.125 1.00 27.96 305 TYR A N 1
ATOM 2477 C CA . TYR A 1 305 ? -84.342 168.238 254.406 1.00 28.38 305 TYR A CA 1
ATOM 2478 C C . TYR A 1 305 ? -85.398 167.477 255.196 1.00 29.48 305 TYR A C 1
ATOM 2479 O O . TYR A 1 305 ? -85.722 166.328 254.875 1.00 32.54 305 TYR A O 1
ATOM 2488 N N . LEU A 1 306 ? -85.956 168.119 256.228 1.00 27.24 306 LEU A N 1
ATOM 2489 C CA . LEU A 1 306 ? -86.974 167.485 257.062 1.00 30.37 306 LEU A CA 1
ATOM 2490 C C . LEU A 1 306 ? -88.171 167.034 256.238 1.00 33.77 306 LEU A C 1
ATOM 2491 O O . LEU A 1 306 ? -88.647 165.900 256.381 1.00 35.08 306 LEU A O 1
ATOM 2496 N N . ASN A 1 307 ? -88.685 167.917 255.386 1.00 30.30 307 ASN A N 1
ATOM 2497 C CA . ASN A 1 307 ? -89.934 167.677 254.680 1.00 28.98 307 ASN A CA 1
ATOM 2498 C C . ASN A 1 307 ? -89.729 167.089 253.289 1.00 37.46 307 ASN A C 1
ATOM 2499 O O . ASN A 1 307 ? -90.718 166.816 252.602 1.00 39.55 307 ASN A O 1
ATOM 2504 N N . GLU A 1 308 ? -88.481 166.881 252.871 1.00 39.91 308 GLU A N 1
ATOM 2505 C CA . GLU A 1 308 ? -88.149 166.118 251.660 1.00 46.33 308 GLU A CA 1
ATOM 2506 C C . GLU A 1 308 ? -88.697 166.775 250.390 1.00 53.58 308 GLU A C 1
ATOM 2507 O O . GLU A 1 308 ? -88.581 167.989 250.204 1.00 52.55 308 GLU A O 1
ATOM 2513 N N . PRO B 1 2 ? -88.868 189.995 225.624 1.00 28.31 2 PRO B N 1
ATOM 2514 C CA . PRO B 1 2 ? -87.486 189.613 225.327 1.00 30.08 2 PRO B CA 1
ATOM 2515 C C . PRO B 1 2 ? -86.519 190.251 226.302 1.00 30.47 2 PRO B C 1
ATOM 2516 O O . PRO B 1 2 ? -86.911 191.157 227.024 1.00 26.89 2 PRO B O 1
ATOM 2520 N N . LYS B 1 3 ? -85.261 189.834 226.271 1.00 29.25 3 LYS B N 1
ATOM 2521 C CA . LYS B 1 3 ? -84.265 190.426 227.149 1.00 28.90 3 LYS B CA 1
ATOM 2522 C C . LYS B 1 3 ? -83.836 191.785 226.611 1.00 27.53 3 LYS B C 1
ATOM 2523 O O . LYS B 1 3 ? -83.354 191.866 225.474 1.00 29.15 3 LYS B O 1
ATOM 2529 N N . PRO B 1 4 ? -84.011 192.865 227.367 1.00 26.37 4 PRO B N 1
ATOM 2530 C CA . PRO B 1 4 ? -83.460 194.158 226.957 1.00 25.80 4 PRO B CA 1
ATOM 2531 C C . PRO B 1 4 ? -81.966 194.211 227.259 1.00 25.31 4 PRO B C 1
ATOM 2532 O O . PRO B 1 4 ? -81.417 193.374 227.979 1.00 28.16 4 PRO B O 1
ATOM 2536 N N . TYR B 1 5 ? -81.308 195.201 226.664 1.00 22.64 5 TYR B N 1
ATOM 2537 C CA . TYR B 1 5 ? -79.978 195.605 227.101 1.00 23.91 5 TYR B CA 1
ATOM 2538 C C . TYR B 1 5 ? -80.106 196.584 228.267 1.00 23.70 5 TYR B C 1
ATOM 2539 O O . TYR B 1 5 ? -81.147 197.216 228.454 1.00 25.30 5 TYR B O 1
ATOM 2548 N N . VAL B 1 6 ? -79.041 196.697 229.065 1.00 21.37 6 VAL B N 1
ATOM 2549 C CA . VAL B 1 6 ? -79.058 197.528 230.269 1.00 21.22 6 VAL B CA 1
ATOM 2550 C C . VAL B 1 6 ? -77.885 198.494 230.235 1.00 23.93 6 VAL B C 1
ATOM 2551 O O . VAL B 1 6 ? -76.733 198.078 230.055 1.00 26.40 6 VAL B O 1
ATOM 2555 N N . ALA B 1 7 ? -78.184 199.782 230.367 1.00 19.43 7 ALA B N 1
ATOM 2556 C CA . ALA B 1 7 ? -77.188 200.808 230.639 1.00 19.48 7 ALA B CA 1
ATOM 2557 C C . ALA B 1 7 ? -77.278 201.146 232.118 1.00 21.08 7 ALA B C 1
ATOM 2558 O O . ALA B 1 7 ? -78.380 201.352 232.632 1.00 22.49 7 ALA B O 1
ATOM 2560 N N . ILE B 1 8 ? -76.141 201.175 232.809 1.00 21.19 8 ILE B N 1
ATOM 2561 C CA . ILE B 1 8 ? -76.130 201.500 234.240 1.00 18.54 8 ILE B CA 1
ATOM 2562 C C . ILE B 1 8 ? -75.292 202.747 234.422 1.00 21.84 8 ILE B C 1
ATOM 2563 O O . ILE B 1 8 ? -74.061 202.701 234.297 1.00 22.42 8 ILE B O 1
ATOM 2568 N N . ASN B 1 9 ? -75.953 203.867 234.684 1.00 23.30 9 ASN B N 1
ATOM 2569 C CA . ASN B 1 9 ? -75.254 205.107 234.967 1.00 23.35 9 ASN B CA 1
ATOM 2570 C C . ASN B 1 9 ? -74.874 205.147 236.444 1.00 22.86 9 ASN B C 1
ATOM 2571 O O . ASN B 1 9 ? -75.745 205.091 237.324 1.00 25.11 9 ASN B O 1
ATOM 2576 N N . MET B 1 10 ? -73.576 205.250 236.708 1.00 19.60 10 MET B N 1
ATOM 2577 C CA . MET B 1 10 ? -73.032 205.193 238.059 1.00 19.33 10 MET B CA 1
ATOM 2578 C C . MET B 1 10 ? -72.407 206.524 238.451 1.00 21.55 10 MET B C 1
ATOM 2579 O O . MET B 1 10 ? -71.648 207.115 237.677 1.00 20.82 10 MET B O 1
ATOM 2584 N N . ALA B 1 11 ? -72.671 206.968 239.682 1.00 21.43 11 ALA B N 1
ATOM 2585 C CA . ALA B 1 11 ? -72.031 208.184 240.165 1.00 20.91 11 ALA B CA 1
ATOM 2586 C C . ALA B 1 11 ? -71.995 208.161 241.687 1.00 20.53 11 ALA B C 1
ATOM 2587 O O . ALA B 1 11 ? -72.735 207.419 242.335 1.00 23.73 11 ALA B O 1
ATOM 2589 N N . GLU B 1 12 ? -71.101 208.973 242.243 1.00 19.90 12 GLU B N 1
ATOM 2590 C CA . GLU B 1 12 ? -70.977 209.154 243.686 1.00 20.48 12 GLU B CA 1
ATOM 2591 C C . GLU B 1 12 ? -71.157 210.631 243.997 1.00 22.23 12 GLU B C 1
ATOM 2592 O O . GLU B 1 12 ? -70.538 211.484 243.349 1.00 22.91 12 GLU B O 1
ATOM 2598 N N . LEU B 1 13 ? -72.025 210.937 244.967 1.00 22.18 13 LEU B N 1
ATOM 2599 C CA . LEU B 1 13 ? -72.376 212.316 245.274 1.00 21.37 13 LEU B CA 1
ATOM 2600 C C . LEU B 1 13 ? -72.330 212.537 246.781 1.00 20.44 13 LEU B C 1
ATOM 2601 O O . LEU B 1 13 ? -72.306 211.588 247.566 1.00 23.77 13 LEU B O 1
ATOM 2606 N N . LYS B 1 14 ? -72.321 213.810 247.178 1.00 22.44 14 LYS B N 1
ATOM 2607 C CA . LYS B 1 14 ? -72.365 214.137 248.603 1.00 23.44 14 LYS B CA 1
ATOM 2608 C C . LYS B 1 14 ? -73.659 213.638 249.233 1.00 28.44 14 LYS B C 1
ATOM 2609 O O . LYS B 1 14 ? -74.746 213.820 248.676 1.00 28.89 14 LYS B O 1
ATOM 2615 N N . ASN B 1 15 ? -73.543 213.028 250.421 1.00 25.54 15 ASN B N 1
ATOM 2616 C CA . ASN B 1 15 ? -74.705 212.504 251.150 1.00 28.14 15 ASN B CA 1
ATOM 2617 C C . ASN B 1 15 ? -75.251 213.624 252.031 1.00 35.30 15 ASN B C 1
ATOM 2618 O O . ASN B 1 15 ? -74.926 213.748 253.213 1.00 36.14 15 ASN B O 1
ATOM 2623 N N . GLU B 1 16 ? -76.091 214.459 251.429 1.00 34.63 16 GLU B N 1
ATOM 2624 C CA . GLU B 1 16 ? -76.683 215.606 252.101 1.00 34.99 16 GLU B CA 1
ATOM 2625 C C . GLU B 1 16 ? -78.042 215.876 251.475 1.00 39.98 16 GLU B C 1
ATOM 2626 O O . GLU B 1 16 ? -78.322 215.404 250.368 1.00 30.06 16 GLU B O 1
ATOM 2632 N N . PRO B 1 17 ? -78.922 216.610 252.169 1.00 34.98 17 PRO B N 1
ATOM 2633 C CA . PRO B 1 17 ? -80.274 216.834 251.616 1.00 34.34 17 PRO B CA 1
ATOM 2634 C C . PRO B 1 17 ? -80.295 217.477 250.232 1.00 35.34 17 PRO B C 1
ATOM 2635 O O . PRO B 1 17 ? -81.167 217.137 249.424 1.00 39.24 17 PRO B O 1
ATOM 2639 N N . LYS B 1 18 ? -79.374 218.400 249.935 1.00 37.77 18 LYS B N 1
ATOM 2640 C CA . LYS B 1 18 ? -79.359 219.050 248.626 1.00 40.47 18 LYS B CA 1
ATOM 2641 C C . LYS B 1 18 ? -79.233 218.043 247.486 1.00 42.38 18 LYS B C 1
ATOM 2642 O O . LYS B 1 18 ? -79.795 218.252 246.402 1.00 41.38 18 LYS B O 1
ATOM 2648 N N . THR B 1 19 ? -78.489 216.959 247.704 1.00 36.55 19 THR B N 1
ATOM 2649 C CA . THR B 1 19 ? -78.363 215.917 246.689 1.00 31.33 19 THR B CA 1
ATOM 2650 C C . THR B 1 19 ? -79.705 215.249 246.431 1.00 33.06 19 THR B C 1
ATOM 2651 O O . THR B 1 19 ? -80.102 215.041 245.278 1.00 35.52 19 THR B O 1
ATOM 2655 N N . PHE B 1 20 ? -80.419 214.893 247.502 1.00 34.00 20 PHE B N 1
ATOM 2656 C CA . PHE B 1 20 ? -81.694 214.209 247.329 1.00 34.13 20 PHE B CA 1
ATOM 2657 C C . PHE B 1 20 ? -82.770 215.164 246.833 1.00 40.28 20 PHE B C 1
ATOM 2658 O O . PHE B 1 20 ? -83.692 214.737 246.127 1.00 41.44 20 PHE B O 1
ATOM 2666 N N . GLU B 1 21 ? -82.658 216.453 247.169 1.00 38.87 21 GLU B N 1
ATOM 2667 C CA . GLU B 1 21 ? -83.573 217.447 246.615 1.00 46.03 21 GLU B CA 1
ATOM 2668 C C . GLU B 1 21 ? -83.423 217.555 245.104 1.00 49.04 21 GLU B C 1
ATOM 2669 O O . GLU B 1 21 ? -84.412 217.501 244.364 1.00 47.11 21 GLU B O 1
ATOM 2675 N N . MET B 1 22 ? -82.188 217.720 244.624 1.00 41.82 22 MET B N 1
ATOM 2676 C CA . MET B 1 22 ? -81.998 217.857 243.184 1.00 44.56 22 MET B CA 1
ATOM 2677 C C . MET B 1 22 ? -82.377 216.580 242.448 1.00 43.62 22 MET B C 1
ATOM 2678 O O . MET B 1 22 ? -82.892 216.643 241.327 1.00 44.07 22 MET B O 1
ATOM 2683 N N . PHE B 1 23 ? -82.151 215.418 243.057 1.00 38.28 23 PHE B N 1
ATOM 2684 C CA . PHE B 1 23 ? -82.582 214.180 242.423 1.00 42.79 23 PHE B CA 1
ATOM 2685 C C . PHE B 1 23 ? -84.100 214.094 242.337 1.00 44.54 23 PHE B C 1
ATOM 2686 O O . PHE B 1 23 ? -84.633 213.537 241.372 1.00 42.37 23 PHE B O 1
ATOM 2694 N N . ALA B 1 24 ? -84.811 214.677 243.305 1.00 41.24 24 ALA B N 1
ATOM 2695 C CA . ALA B 1 24 ? -86.269 214.644 243.274 1.00 43.28 24 ALA B CA 1
ATOM 2696 C C . ALA B 1 24 ? -86.824 215.485 242.133 1.00 44.39 24 ALA B C 1
ATOM 2697 O O . ALA B 1 24 ? -87.932 215.221 241.653 1.00 49.13 24 ALA B O 1
ATOM 2699 N N . SER B 1 25 ? -86.087 216.507 241.702 1.00 46.06 25 SER B N 1
ATOM 2700 C CA . SER B 1 25 ? -86.500 217.343 240.582 1.00 57.05 25 SER B CA 1
ATOM 2701 C C . SER B 1 25 ? -85.822 216.973 239.267 1.00 55.20 25 SER B C 1
ATOM 2702 O O . SER B 1 25 ? -86.491 216.928 238.230 1.00 61.08 25 SER B O 1
ATOM 2705 N N . VAL B 1 26 ? -84.511 216.711 239.271 1.00 42.63 26 VAL B N 1
ATOM 2706 C CA . VAL B 1 26 ? -83.802 216.442 238.019 1.00 44.93 26 VAL B CA 1
ATOM 2707 C C . VAL B 1 26 ? -84.040 215.014 237.542 1.00 39.46 26 VAL B C 1
ATOM 2708 O O . VAL B 1 26 ? -84.213 214.771 236.343 1.00 35.47 26 VAL B O 1
ATOM 2712 N N . GLY B 1 27 ? -84.049 214.050 238.463 1.00 30.96 27 GLY B N 1
ATOM 2713 C CA . GLY B 1 27 ? -84.208 212.655 238.121 1.00 28.72 27 GLY B CA 1
ATOM 2714 C C . GLY B 1 27 ? -85.416 212.367 237.249 1.00 25.81 27 GLY B C 1
ATOM 2715 O O . GLY B 1 27 ? -85.304 211.738 236.189 1.00 27.67 27 GLY B O 1
ATOM 2716 N N . PRO B 1 28 ? -86.605 212.809 237.678 1.00 26.99 28 PRO B N 1
ATOM 2717 C CA . PRO B 1 28 ? -87.787 212.596 236.824 1.00 28.23 28 PRO B CA 1
ATOM 2718 C C . PRO B 1 28 ? -87.645 213.227 235.450 1.00 26.45 28 PRO B C 1
ATOM 2719 O O . PRO B 1 28 ? -88.114 212.650 234.460 1.00 27.59 28 PRO B O 1
ATOM 2723 N N . LYS B 1 29 ? -87.003 214.397 235.359 1.00 26.23 29 LYS B N 1
ATOM 2724 C CA . LYS B 1 29 ? -86.827 215.040 234.057 1.00 27.52 29 LYS B CA 1
ATOM 2725 C C . LYS B 1 29 ? -85.957 214.202 233.131 1.00 25.52 29 LYS B C 1
ATOM 2726 O O . LYS B 1 29 ? -86.268 214.050 231.941 1.00 25.16 29 LYS B O 1
ATOM 2732 N N . VAL B 1 30 ? -84.848 213.670 233.653 1.00 26.70 30 VAL B N 1
ATOM 2733 C CA . VAL B 1 30 ? -83.982 212.822 232.840 1.00 28.80 30 VAL B CA 1
ATOM 2734 C C . VAL B 1 30 ? -84.742 211.599 232.348 1.00 27.64 30 VAL B C 1
ATOM 2735 O O . VAL B 1 30 ? -84.638 211.218 231.175 1.00 24.40 30 VAL B O 1
ATOM 2739 N N . CYS B 1 31 ? -85.533 210.974 233.228 1.00 27.34 31 CYS B N 1
ATOM 2740 C CA . CYS B 1 31 ? -86.306 209.807 232.807 1.00 28.84 31 CYS B CA 1
ATOM 2741 C C . CYS B 1 31 ? -87.317 210.170 231.727 1.00 25.30 31 CYS B C 1
ATOM 2742 O O . CYS B 1 31 ? -87.546 209.395 230.791 1.00 26.26 31 CYS B O 1
ATOM 2745 N N . MET B 1 32 ? -87.948 211.339 231.845 1.00 23.16 32 MET B N 1
ATOM 2746 C CA . MET B 1 32 ? -88.912 211.740 230.822 1.00 24.18 32 MET B CA 1
ATOM 2747 C C . MET B 1 32 ? -88.240 211.956 229.474 1.00 24.28 32 MET B C 1
ATOM 2748 O O . MET B 1 32 ? -88.824 211.650 228.429 1.00 25.15 32 MET B O 1
ATOM 2753 N N . VAL B 1 33 ? -87.017 212.492 229.474 1.00 22.93 33 VAL B N 1
ATOM 2754 C CA . VAL B 1 33 ? -86.293 212.690 228.221 1.00 24.06 33 VAL B CA 1
ATOM 2755 C C . VAL B 1 33 ? -85.907 211.347 227.614 1.00 28.10 33 VAL B C 1
ATOM 2756 O O . VAL B 1 33 ? -86.054 211.133 226.406 1.00 27.33 33 VAL B O 1
ATOM 2760 N N . THR B 1 34 ? -85.419 210.422 228.446 1.00 28.63 34 THR B N 1
ATOM 2761 C CA . THR B 1 34 ? -85.041 209.097 227.962 1.00 27.20 34 THR B CA 1
ATOM 2762 C C . THR B 1 34 ? -86.214 208.386 227.289 1.00 28.13 34 THR B C 1
ATOM 2763 O O . THR B 1 34 ? -86.023 207.665 226.300 1.00 30.37 34 THR B O 1
ATOM 2770 N N . ALA B 1 35 ? -87.435 208.604 227.784 1.00 24.19 35 ALA B N 1
ATOM 2771 C CA . ALA B 1 35 ? -88.632 207.963 227.257 1.00 23.79 35 ALA B CA 1
ATOM 2772 C C . ALA B 1 35 ? -89.103 208.564 225.934 1.00 29.35 35 ALA B C 1
ATOM 2773 O O . ALA B 1 35 ? -90.117 208.112 225.386 1.00 27.45 35 ALA B O 1
ATOM 2775 N N . ARG B 1 36 ? -88.393 209.561 225.396 1.00 26.36 36 ARG B N 1
ATOM 2776 C CA . ARG B 1 36 ? -88.720 210.055 224.065 1.00 26.83 36 ARG B CA 1
ATOM 2777 C C . ARG B 1 36 ? -88.342 209.059 222.978 1.00 28.13 36 ARG B C 1
ATOM 2778 O O . ARG B 1 36 ? -88.801 209.195 221.835 1.00 28.88 36 ARG B O 1
ATOM 2790 N N . HIS B 1 37 ? -87.490 208.074 223.300 1.00 26.18 37 HIS B N 1
ATOM 2791 C CA . HIS B 1 37 ? -87.024 207.129 222.293 1.00 27.28 37 HIS B CA 1
ATOM 2792 C C . HIS B 1 37 ? -87.850 205.856 222.355 1.00 26.10 37 HIS B C 1
ATOM 2793 O O . HIS B 1 37 ? -88.051 205.308 223.452 1.00 24.92 37 HIS B O 1
ATOM 2800 N N . PRO B 1 38 ? -88.330 205.352 221.215 1.00 25.35 38 PRO B N 1
ATOM 2801 C CA . PRO B 1 38 ? -89.226 204.183 221.238 1.00 24.84 38 PRO B CA 1
ATOM 2802 C C . PRO B 1 38 ? -88.559 202.890 221.677 1.00 25.03 38 PRO B C 1
ATOM 2803 O O . PRO B 1 38 ? -89.276 201.924 221.982 1.00 26.56 38 PRO B O 1
ATOM 2807 N N . GLY B 1 39 ? -87.226 202.830 221.700 1.00 24.95 39 GLY B N 1
ATOM 2808 C CA . GLY B 1 39 ? -86.503 201.673 222.196 1.00 25.23 39 GLY B CA 1
ATOM 2809 C C . GLY B 1 39 ? -86.348 201.616 223.696 1.00 24.37 39 GLY B C 1
ATOM 2810 O O . GLY B 1 39 ? -85.836 200.622 224.218 1.00 23.57 39 GLY B O 1
ATOM 2811 N N . PHE B 1 40 ? -86.769 202.664 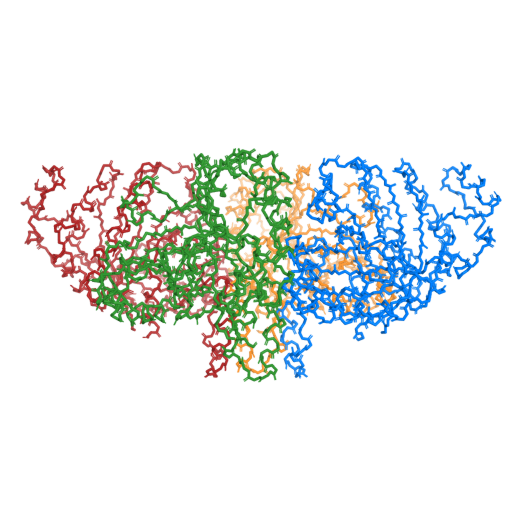224.396 1.00 21.76 40 PHE B N 1
ATOM 2812 C CA . PHE B 1 40 ? -86.717 202.695 225.853 1.00 20.92 40 PHE B CA 1
ATOM 2813 C C . PHE B 1 40 ? -87.831 201.825 226.416 1.00 25.34 40 PHE B C 1
ATOM 2814 O O . PHE B 1 40 ? -89.001 202.030 226.082 1.00 26.01 40 PHE B O 1
ATOM 2822 N N . VAL B 1 41 ? -87.486 200.861 227.276 1.00 23.73 41 VAL B N 1
ATOM 2823 C CA . VAL B 1 41 ? -88.520 199.997 227.829 1.00 22.02 41 VAL B CA 1
ATOM 2824 C C . VAL B 1 41 ? -88.635 200.101 229.348 1.00 22.60 41 VAL B C 1
ATOM 2825 O O . VAL B 1 41 ? -89.390 199.347 229.947 1.00 26.37 41 VAL B O 1
ATOM 2829 N N . GLY B 1 42 ? -87.916 201.020 229.984 1.00 22.03 42 GLY B N 1
ATOM 2830 C CA . GLY B 1 42 ? -88.120 201.285 231.392 1.00 21.95 42 GLY B CA 1
ATOM 2831 C C . GLY B 1 42 ? -86.809 201.529 232.103 1.00 23.87 42 GLY B C 1
ATOM 2832 O O . GLY B 1 42 ? -85.752 201.623 231.486 1.00 24.01 42 GLY B O 1
ATOM 2833 N N . PHE B 1 43 ? -86.880 201.606 233.435 1.00 19.99 43 PHE B N 1
ATOM 2834 C CA . PHE B 1 43 ? -85.697 201.968 234.195 1.00 22.37 43 PHE B CA 1
ATOM 2835 C C . PHE B 1 43 ? -85.836 201.486 235.632 1.00 23.19 43 PHE B C 1
ATOM 2836 O O . PHE B 1 43 ? -86.928 201.171 236.113 1.00 21.25 43 PHE B O 1
ATOM 2844 N N . GLN B 1 44 ? -84.702 201.432 236.312 1.00 20.85 44 GLN B N 1
ATOM 2845 C CA . GLN B 1 44 ? -84.702 201.067 237.724 1.00 20.67 44 GLN B CA 1
ATOM 2846 C C . GLN B 1 44 ? -83.529 201.783 238.367 1.00 23.53 44 GLN B C 1
ATOM 2847 O O . GLN B 1 44 ? -82.370 201.409 238.149 1.00 22.48 44 GLN B O 1
ATOM 2853 N N . ASN B 1 45 ? -83.825 202.822 239.143 1.00 21.46 45 ASN B N 1
ATOM 2854 C CA . ASN B 1 45 ? -82.780 203.646 239.723 1.00 20.59 45 ASN B CA 1
ATOM 2855 C C . ASN B 1 45 ? -82.547 203.251 241.172 1.00 23.19 45 ASN B C 1
ATOM 2856 O O . ASN B 1 45 ? -83.502 203.089 241.940 1.00 26.17 45 ASN B O 1
ATOM 2861 N N . HIS B 1 46 ? -81.273 203.133 241.548 1.00 20.29 46 HIS B N 1
ATOM 2862 C CA . HIS B 1 46 ? -80.883 202.645 242.871 1.00 20.94 46 HIS B CA 1
ATOM 2863 C C . HIS B 1 46 ? -80.040 203.662 243.623 1.00 23.45 46 HIS B C 1
ATOM 2864 O O . HIS B 1 46 ? -79.217 204.364 243.027 1.00 22.76 46 HIS B O 1
ATOM 2871 N N . TRP B 1 47 ? -80.249 203.718 244.938 1.00 20.07 47 TRP B N 1
ATOM 2872 C CA . TRP B 1 47 ? -79.305 204.297 245.886 1.00 24.64 47 TRP B CA 1
ATOM 2873 C C . TRP B 1 47 ? -78.593 203.162 246.593 1.00 21.80 47 TRP B C 1
ATOM 2874 O O . TRP B 1 47 ? -79.245 202.246 247.102 1.00 23.87 47 TRP B O 1
ATOM 2885 N N . GLN B 1 48 ? -77.272 203.246 246.689 1.00 19.62 48 GLN B N 1
ATOM 2886 C CA . GLN B 1 48 ? -76.571 202.291 247.528 1.00 19.79 48 GLN B CA 1
ATOM 2887 C C . GLN B 1 48 ? -76.815 202.631 248.993 1.00 23.29 48 GLN B C 1
ATOM 2888 O O . GLN B 1 48 ? -76.623 203.775 249.416 1.00 25.46 48 GLN B O 1
ATOM 2894 N N . ILE B 1 49 ? -77.247 201.645 249.770 1.00 21.18 49 ILE B N 1
ATOM 2895 C CA . ILE B 1 49 ? -77.426 201.887 251.194 1.00 20.48 49 ILE B CA 1
ATOM 2896 C C . ILE B 1 49 ? -76.290 201.294 252.018 1.00 24.60 49 ILE B C 1
ATOM 2897 O O . ILE B 1 49 ? -76.076 201.740 253.155 1.00 25.17 49 ILE B O 1
ATOM 2902 N N . GLY B 1 50 ? -75.542 200.340 251.474 1.00 21.65 50 GLY B N 1
ATOM 2903 C CA . GLY B 1 50 ? -74.416 199.783 252.199 1.00 22.04 50 GLY B CA 1
ATOM 2904 C C . GLY B 1 50 ? -73.713 198.706 251.404 1.00 22.98 50 GLY B C 1
ATOM 2905 O O . GLY B 1 50 ? -73.877 198.597 250.182 1.00 22.63 50 GLY B O 1
ATOM 2906 N N . ILE B 1 51 ? -72.939 197.899 252.134 1.00 23.49 51 ILE B N 1
ATOM 2907 C CA . ILE B 1 51 ? -72.043 196.885 251.583 1.00 21.14 51 ILE B CA 1
ATOM 2908 C C . ILE B 1 51 ? -72.212 195.614 252.405 1.00 25.04 51 ILE B C 1
ATOM 2909 O O . ILE B 1 51 ? -72.279 195.676 253.636 1.00 23.97 51 ILE B O 1
ATOM 2914 N N . LEU B 1 52 ? -72.267 194.465 251.742 1.00 22.11 52 LEU B N 1
ATOM 2915 C CA . LEU B 1 52 ? -72.369 193.196 252.468 1.00 23.12 52 LEU B CA 1
ATOM 2916 C C . LEU B 1 52 ? -71.036 192.886 253.140 1.00 27.69 52 LEU B C 1
ATOM 2917 O O . LEU B 1 52 ? -70.012 192.835 252.452 1.00 25.84 52 LEU B O 1
ATOM 2922 N N . PRO B 1 53 ? -70.983 192.713 254.467 1.00 24.93 53 PRO B N 1
ATOM 2923 C CA . PRO B 1 53 ? -69.675 192.580 255.134 1.00 24.93 53 PRO B CA 1
ATOM 2924 C C . PRO B 1 53 ? -69.035 191.200 255.053 1.00 26.14 53 PRO B C 1
ATOM 2925 O O . PRO B 1 53 ? -67.838 191.092 255.360 1.00 29.35 53 PRO B O 1
ATOM 2929 N N . PHE B 1 54 ? -69.766 190.156 254.658 1.00 24.01 54 PHE B N 1
ATOM 2930 C CA . PHE B 1 54 ? -69.215 188.799 254.558 1.00 30.48 54 PHE B CA 1
ATOM 2931 C C . PHE B 1 54 ? -68.598 188.365 255.890 1.00 35.12 54 PHE B C 1
ATOM 2932 O O . PHE B 1 54 ? -67.419 188.005 255.971 1.00 29.98 54 PHE B O 1
ATOM 2940 N N . GLY B 1 55 ? -69.407 188.435 256.945 1.00 32.29 55 GLY B N 1
ATOM 2941 C CA . GLY B 1 55 ? -68.897 188.216 258.283 1.00 34.27 55 GLY B CA 1
ATOM 2942 C C . GLY B 1 55 ? -68.155 189.445 258.759 1.00 31.34 55 GLY B C 1
ATOM 2943 O O . GLY B 1 55 ? -68.768 190.480 259.030 1.00 31.49 55 GLY B O 1
ATOM 2944 N N . ASN B 1 56 ? -66.829 189.374 258.818 1.00 28.46 56 ASN B N 1
ATOM 2945 C CA . ASN B 1 56 ? -66.051 190.589 259.026 1.00 26.62 56 ASN B CA 1
ATOM 2946 C C . ASN B 1 56 ? -64.949 190.717 257.977 1.00 28.18 56 ASN B C 1
ATOM 2947 O O . ASN B 1 56 ? -63.920 191.355 258.223 1.00 31.84 56 ASN B O 1
ATOM 2952 N N . ARG B 1 57 ? -65.161 190.126 256.790 1.00 27.41 57 ARG B N 1
ATOM 2953 C CA . ARG B 1 57 ? -64.238 190.343 255.678 1.00 27.50 57 ARG B CA 1
ATOM 2954 C C . ARG B 1 57 ? -64.169 191.822 255.313 1.00 29.19 57 ARG B C 1
ATOM 2955 O O . ARG B 1 57 ? -63.089 192.361 255.041 1.00 29.20 57 ARG B O 1
ATOM 2963 N N . TYR B 1 58 ? -65.317 192.487 255.279 1.00 25.61 58 TYR B N 1
ATOM 2964 C CA . TYR B 1 58 ? -65.384 193.940 255.213 1.00 25.50 58 TYR B CA 1
ATOM 2965 C C . TYR B 1 58 ? -65.984 194.437 256.521 1.00 26.08 58 TYR B C 1
ATOM 2966 O O . TYR B 1 58 ? -67.130 194.886 256.577 1.00 25.66 58 TYR B O 1
ATOM 2975 N N . GLY B 1 59 ? -65.186 194.320 257.589 1.00 27.44 59 GLY B N 1
ATOM 2976 C CA . GLY B 1 59 ? -65.656 194.583 258.944 1.00 26.58 59 GLY B CA 1
ATOM 2977 C C . GLY B 1 59 ? -66.009 196.029 259.217 1.00 29.99 59 GLY B C 1
ATOM 2978 O O . GLY B 1 59 ? -66.692 196.316 260.207 1.00 28.98 59 GLY B O 1
ATOM 2979 N N . GLY B 1 60 ? -65.539 196.948 258.380 1.00 25.30 60 GLY B N 1
ATOM 2980 C CA . GLY B 1 60 ? -65.926 198.336 258.468 1.00 22.26 60 GLY B CA 1
ATOM 2981 C C . GLY B 1 60 ? -67.232 198.650 257.782 1.00 26.25 60 GLY B C 1
ATOM 2982 O O . GLY B 1 60 ? -67.721 199.778 257.881 1.00 28.04 60 GLY B O 1
ATOM 2983 N N . ALA B 1 61 ? -67.807 197.672 257.092 1.00 25.31 61 ALA B N 1
ATOM 2984 C CA . ALA B 1 61 ? -69.043 197.846 256.351 1.00 24.38 61 ALA B CA 1
ATOM 2985 C C . ALA B 1 61 ? -70.236 197.295 257.124 1.00 28.18 61 ALA B C 1
ATOM 2986 O O . ALA B 1 61 ? -70.101 196.465 258.029 1.00 28.31 61 ALA B O 1
ATOM 2988 N N . LYS B 1 62 ? -71.420 197.779 256.755 1.00 26.24 62 LYS B N 1
ATOM 2989 C CA . LYS B 1 62 ? -72.657 197.117 257.141 1.00 27.24 62 LYS B CA 1
ATOM 2990 C C . LYS B 1 62 ? -73.679 197.324 256.035 1.00 23.55 62 LYS B C 1
ATOM 2991 O O . LYS B 1 62 ? -73.500 198.149 255.134 1.00 24.49 62 LYS B O 1
ATOM 2997 N N . MET B 1 63 ? -74.759 196.553 256.106 1.00 27.18 63 MET B N 1
ATOM 2998 C CA . MET B 1 63 ? -75.699 196.561 254.995 1.00 29.42 63 MET B CA 1
ATOM 2999 C C . MET B 1 63 ? -76.404 197.903 254.857 1.00 27.18 63 MET B C 1
ATOM 3000 O O . MET B 1 63 ? -76.792 198.274 253.742 1.00 27.70 63 MET B O 1
ATOM 3005 N N . ASP B 1 64 ? -76.558 198.649 255.951 1.00 28.08 64 ASP B N 1
ATOM 3006 C CA . ASP B 1 64 ? -77.127 199.997 255.914 1.00 24.53 64 ASP B CA 1
ATOM 3007 C C . ASP B 1 64 ? -76.149 200.961 256.587 1.00 25.61 64 ASP B C 1
ATOM 3008 O O . ASP B 1 64 ? -76.100 201.060 257.821 1.00 28.58 64 ASP B O 1
ATOM 3013 N N . MET B 1 65 ? -75.401 201.695 255.764 1.00 23.33 65 MET B N 1
ATOM 3014 C CA . MET B 1 65 ? -74.437 202.692 256.208 1.00 24.47 65 MET B CA 1
ATOM 3015 C C . MET B 1 65 ? -74.930 204.118 255.979 1.00 23.01 65 MET B C 1
ATOM 3016 O O . MET B 1 65 ? -74.138 205.066 256.082 1.00 26.75 65 MET B O 1
ATOM 3021 N N . THR B 1 66 ? -76.224 204.296 255.681 1.00 24.94 66 THR B N 1
ATOM 3022 C CA . THR B 1 66 ? -76.718 205.600 255.245 1.00 27.72 66 THR B CA 1
ATOM 3023 C C . THR B 1 66 ? -76.633 206.651 256.346 1.00 29.76 66 THR B C 1
ATOM 3024 O O . THR B 1 66 ? -76.527 207.846 256.052 1.00 30.06 66 THR B O 1
ATOM 3028 N N . LYS B 1 67 ? -76.722 206.239 257.605 1.00 30.52 67 LYS B N 1
ATOM 3029 C CA . LYS B 1 67 ? -76.675 207.217 258.684 1.00 33.71 67 LYS B CA 1
ATOM 3030 C C . LYS B 1 67 ? -75.268 207.753 258.906 1.00 36.57 67 LYS B C 1
ATOM 3031 O O . LYS B 1 67 ? -75.111 208.863 259.424 1.00 41.73 67 LYS B O 1
ATOM 3037 N N . GLU B 1 68 ? -74.239 207.007 258.506 1.00 25.77 68 GLU B N 1
ATOM 3038 C CA . GLU B 1 68 ? -72.871 207.438 258.744 1.00 28.93 68 GLU B CA 1
ATOM 3039 C C . GLU B 1 68 ? -72.140 207.885 257.485 1.00 25.63 68 GLU B C 1
ATOM 3040 O O . GLU B 1 68 ? -71.145 208.613 257.595 1.00 28.07 68 GLU B O 1
ATOM 3050 N N . SER B 1 69 ? -72.607 207.495 256.306 1.00 26.29 69 SER B N 1
ATOM 3051 C CA . SER B 1 69 ? -71.819 207.721 255.102 1.00 26.35 69 SER B CA 1
ATOM 3052 C C . SER B 1 69 ? -71.834 209.187 254.694 1.00 24.43 69 SER B C 1
ATOM 3053 O O . SER B 1 69 ? -72.862 209.860 254.775 1.00 28.02 69 SER B O 1
ATOM 3058 N N . SER B 1 70 ? -70.678 209.683 254.256 1.00 20.71 70 SER B N 1
ATOM 3059 C CA . SER B 1 70 ? -70.587 211.037 253.715 1.00 21.16 70 SER B CA 1
ATOM 3060 C C . SER B 1 70 ? -70.952 211.119 252.240 1.00 24.11 70 SER B C 1
ATOM 3061 O O . SER B 1 70 ? -71.077 212.232 251.714 1.00 23.22 70 SER B O 1
ATOM 3064 N N . THR B 1 71 ? -71.108 209.984 251.564 1.00 24.51 71 THR B N 1
ATOM 3065 C CA . THR B 1 71 ? -71.425 209.969 250.137 1.00 22.42 71 THR B CA 1
ATOM 3066 C C . THR B 1 71 ? -72.610 209.055 249.881 1.00 27.24 71 THR B C 1
ATOM 3067 O O . THR B 1 71 ? -72.981 208.228 250.719 1.00 26.08 71 THR B O 1
ATOM 3071 N N . VAL B 1 72 ? -73.200 209.201 248.698 1.00 25.65 72 VAL B N 1
ATOM 3072 C CA . VAL B 1 72 ? -74.213 208.265 248.233 1.00 22.23 72 VAL B CA 1
ATOM 3073 C C . VAL B 1 72 ? -73.876 207.894 246.800 1.00 20.70 72 VAL B C 1
ATOM 3074 O O . VAL B 1 72 ? -73.570 208.770 245.980 1.00 24.12 72 VAL B O 1
ATOM 3078 N N . ARG B 1 73 ? -73.904 206.601 246.517 1.00 21.61 73 ARG B N 1
ATOM 3079 C CA . ARG B 1 73 ? -73.662 206.094 245.174 1.00 21.23 73 ARG B CA 1
ATOM 3080 C C . ARG B 1 73 ? -75.004 205.794 244.532 1.00 23.59 73 ARG B C 1
ATOM 3081 O O . ARG B 1 73 ? -75.888 205.209 245.170 1.00 22.08 73 ARG B O 1
ATOM 3089 N N . VAL B 1 74 ? -75.168 206.214 243.282 1.00 21.76 74 VAL B N 1
ATOM 3090 C CA . VAL B 1 74 ? -76.381 205.931 242.529 1.00 21.55 74 VAL B CA 1
ATOM 3091 C C . VAL B 1 74 ? -76.016 204.992 241.391 1.00 23.56 74 VAL B C 1
ATOM 3092 O O . VAL B 1 74 ? -74.907 205.061 240.839 1.00 23.95 74 VAL B O 1
ATOM 3096 N N . LEU B 1 75 ? -76.931 204.075 241.079 1.00 21.41 75 LEU B N 1
ATOM 3097 C CA . LEU B 1 75 ? -76.764 203.137 239.969 1.00 23.37 75 LEU B CA 1
ATOM 3098 C C . LEU B 1 75 ? -78.099 203.130 239.233 1.00 22.47 75 LEU B C 1
ATOM 3099 O O . LEU B 1 75 ? -79.078 202.544 239.709 1.00 24.22 75 LEU B O 1
ATOM 3104 N N . GLN B 1 76 ? -78.147 203.815 238.101 1.00 21.64 76 GLN B N 1
ATOM 3105 C CA . GLN B 1 76 ? -79.403 204.091 237.420 1.00 22.05 76 GLN B CA 1
ATOM 3106 C C . GLN B 1 76 ? -79.469 203.188 236.199 1.00 20.70 76 GLN B C 1
ATOM 3107 O O . GLN B 1 76 ? -78.739 203.400 235.229 1.00 21.98 76 GLN B O 1
ATOM 3113 N N . TYR B 1 77 ? -80.311 202.156 236.268 1.00 19.69 77 TYR B N 1
ATOM 3114 C CA . TYR B 1 77 ? -80.472 201.231 235.152 1.00 21.73 77 TYR B CA 1
ATOM 3115 C C . TYR B 1 77 ? -81.488 201.800 234.181 1.00 23.26 77 TYR B C 1
ATOM 3116 O O . TYR B 1 77 ? -82.594 202.159 234.590 1.00 23.31 77 TYR B O 1
ATOM 3125 N N . THR B 1 78 ? -81.135 201.859 232.899 1.00 19.37 78 THR B N 1
ATOM 3126 C CA . THR B 1 78 ? -82.119 202.064 231.845 1.00 21.52 78 THR B CA 1
ATOM 3127 C C . THR B 1 78 ? -82.086 200.865 230.907 1.00 23.37 78 THR B C 1
ATOM 3128 O O . THR B 1 78 ? -81.016 200.307 230.633 1.00 21.10 78 THR B O 1
ATOM 3132 N N . PHE B 1 79 ? -83.263 200.461 230.437 1.00 20.40 79 PHE B N 1
ATOM 3133 C CA . PHE B 1 79 ? -83.430 199.244 229.658 1.00 21.74 79 PHE B CA 1
ATOM 3134 C C . PHE B 1 79 ? -83.825 199.593 228.231 1.00 22.45 79 PHE B C 1
ATOM 3135 O O . PHE B 1 79 ? -84.647 200.487 228.015 1.00 22.87 79 PHE B O 1
ATOM 3143 N N . TRP B 1 80 ? -83.249 198.865 227.268 1.00 21.42 80 TRP B N 1
ATOM 3144 C CA . TRP B 1 80 ? -83.318 199.215 225.849 1.00 20.40 80 TRP B CA 1
ATOM 3145 C C . TRP B 1 80 ? -83.566 197.979 225.006 1.00 22.77 80 TRP B C 1
ATOM 3146 O O . TRP B 1 80 ? -82.966 196.928 225.247 1.00 24.74 80 TRP B O 1
ATOM 3157 N N . LYS B 1 81 ? -84.432 198.112 223.991 1.00 23.10 81 LYS B N 1
ATOM 3158 C CA . LYS B 1 81 ? -84.628 196.996 223.071 1.00 21.71 81 LYS B CA 1
ATOM 3159 C C . LYS B 1 81 ? -83.316 196.613 222.398 1.00 23.39 81 LYS B C 1
ATOM 3160 O O . LYS B 1 81 ? -83.000 195.425 222.253 1.00 25.74 81 LYS B O 1
ATOM 3166 N N . ASP B 1 82 ? -82.545 197.609 221.982 1.00 24.81 82 ASP B N 1
ATOM 3167 C CA . ASP B 1 82 ? -81.235 197.433 221.373 1.00 24.93 82 ASP B CA 1
ATOM 3168 C C . ASP B 1 82 ? -80.314 198.424 222.064 1.00 28.09 82 ASP B C 1
ATOM 3169 O O . ASP B 1 82 ? -80.705 199.572 222.292 1.00 24.24 82 ASP B O 1
ATOM 3174 N N . TRP B 1 83 ? -79.100 197.995 222.419 1.00 26.32 83 TRP B N 1
ATOM 3175 C CA . TRP B 1 83 ? -78.223 198.931 223.113 1.00 27.42 83 TRP B CA 1
ATOM 3176 C C . TRP B 1 83 ? -77.928 200.152 222.248 1.00 23.49 83 TRP B C 1
ATOM 3177 O O . TRP B 1 83 ? -77.647 201.234 222.778 1.00 26.37 83 TRP B O 1
ATOM 3188 N N . LYS B 1 84 ? -78.014 200.017 220.920 1.00 24.76 84 LYS B N 1
ATOM 3189 C CA . LYS B 1 84 ? -77.818 201.187 220.075 1.00 23.24 84 LYS B CA 1
ATOM 3190 C C . LYS B 1 84 ? -78.893 202.241 220.307 1.00 26.68 84 LYS B C 1
ATOM 3191 O O . LYS B 1 84 ? -78.639 203.426 220.070 1.00 26.55 84 LYS B O 1
ATOM 3197 N N . ASP B 1 85 ? -80.078 201.839 220.787 1.00 24.99 85 ASP B N 1
ATOM 3198 C CA . ASP B 1 85 ? -81.131 202.810 221.076 1.00 25.79 85 ASP B CA 1
ATOM 3199 C C . ASP B 1 85 ? -80.689 203.785 222.159 1.00 26.54 85 ASP B C 1
ATOM 3200 O O . ASP B 1 85 ? -81.012 204.980 222.103 1.00 25.52 85 ASP B O 1
ATOM 3205 N N . HIS B 1 86 ? -79.951 203.292 223.158 1.00 23.77 86 HIS B N 1
ATOM 3206 C CA . HIS B 1 86 ? -79.445 204.175 224.199 1.00 27.85 86 HIS B CA 1
ATOM 3207 C C . HIS B 1 86 ? -78.527 205.235 223.606 1.00 27.42 86 HIS B C 1
ATOM 3208 O O . HIS B 1 86 ? -78.618 206.420 223.953 1.00 26.07 86 HIS B O 1
ATOM 3215 N N . GLU B 1 87 ? -77.638 204.823 222.705 1.00 22.49 87 GLU B N 1
ATOM 3216 C CA . GLU B 1 87 ? -76.702 205.763 222.104 1.00 24.56 87 GLU B CA 1
ATOM 3217 C C . GLU B 1 87 ? -77.430 206.779 221.241 1.00 27.43 87 GLU B C 1
ATOM 3218 O O . GLU B 1 87 ? -77.105 207.973 221.267 1.00 27.36 87 GLU B O 1
ATOM 3224 N N . GLU B 1 88 ? -78.434 206.321 220.492 1.00 24.50 88 GLU B N 1
ATOM 3225 C CA . GLU B 1 88 ? -79.218 207.220 219.653 1.00 25.03 88 GLU B CA 1
ATOM 3226 C C . GLU B 1 88 ? -80.028 208.190 220.507 1.00 28.81 88 GLU B C 1
ATOM 3227 O O . GLU B 1 88 ? -80.077 209.392 220.218 1.00 27.09 88 GLU B O 1
ATOM 3233 N N . MET B 1 89 ? -80.637 207.694 221.586 1.00 27.17 89 MET B N 1
ATOM 3234 C CA . MET B 1 89 ? -81.406 208.567 222.465 1.00 28.29 89 MET B CA 1
ATOM 3235 C C . MET B 1 89 ? -80.544 209.708 222.992 1.00 28.44 89 MET B C 1
ATOM 3236 O O . MET B 1 89 ? -80.956 210.875 222.967 1.00 28.91 89 MET B O 1
ATOM 3241 N N . HIS B 1 90 ? -79.342 209.386 223.485 1.00 26.22 90 HIS B N 1
ATOM 3242 C CA . HIS B 1 90 ? -78.474 210.415 224.051 1.00 26.47 90 HIS B CA 1
ATOM 3243 C C . HIS B 1 90 ? -78.179 211.509 223.031 1.00 24.77 90 HIS B C 1
ATOM 3244 O O . HIS B 1 90 ? -78.207 212.701 223.360 1.00 30.42 90 HIS B O 1
ATOM 3251 N N . ARG B 1 91 ? -77.899 211.123 221.787 1.00 25.75 91 ARG B N 1
ATOM 3252 C CA . ARG B 1 91 ? -77.540 212.106 220.767 1.00 26.84 91 ARG B CA 1
ATOM 3253 C C . ARG B 1 91 ? -78.757 212.873 220.262 1.00 28.84 91 ARG B C 1
ATOM 3254 O O . ARG B 1 91 ? -78.677 214.088 220.039 1.00 32.43 91 ARG B O 1
ATOM 3262 N N . GLN B 1 92 ? -79.897 212.196 220.101 1.00 23.87 92 GLN B N 1
ATOM 3263 C CA . GLN B 1 92 ? -81.093 212.875 219.605 1.00 24.69 92 GLN B CA 1
ATOM 3264 C C . GLN B 1 92 ? -81.618 213.909 220.592 1.00 30.27 92 GLN B C 1
ATOM 3265 O O . GLN B 1 92 ? -82.266 214.881 220.183 1.00 30.65 92 GLN B O 1
ATOM 3271 N N . ASN B 1 93 ? -81.349 213.721 221.882 1.00 24.15 93 ASN B N 1
ATOM 3272 C CA . ASN B 1 93 ? -81.907 214.559 222.932 1.00 28.51 93 ASN B CA 1
ATOM 3273 C C . ASN B 1 93 ? -80.805 215.219 223.743 1.00 29.27 93 ASN B C 1
ATOM 3274 O O . ASN B 1 93 ? -80.997 215.557 224.910 1.00 27.86 93 ASN B O 1
ATOM 3279 N N . TRP B 1 94 ? -79.659 215.437 223.098 1.00 30.61 94 TRP B N 1
ATOM 3280 C CA . TRP B 1 94 ? -78.444 215.822 223.806 1.00 26.65 94 TRP B CA 1
ATOM 3281 C C . TRP B 1 94 ? -78.586 217.167 224.512 1.00 26.41 94 TRP B C 1
ATOM 3282 O O . TRP B 1 94 ? -78.086 217.337 225.630 1.00 28.30 94 TRP B O 1
ATOM 3293 N N . SER B 1 95 ? -79.237 218.147 223.874 1.00 28.32 95 SER B N 1
ATOM 3294 C CA . SER B 1 95 ? -79.317 219.468 224.494 1.00 28.86 95 SER B CA 1
ATOM 3295 C C . SER B 1 95 ? -80.063 219.411 225.823 1.00 26.94 95 SER B C 1
ATOM 3296 O O . SER B 1 95 ? -79.652 220.050 226.799 1.00 29.30 95 SER B O 1
ATOM 3299 N N . TYR B 1 96 ? -81.130 218.609 225.898 1.00 25.79 96 TYR B N 1
ATOM 3300 C CA . TYR B 1 96 ? -81.823 218.431 227.176 1.00 28.17 96 TYR B CA 1
ATOM 3301 C C . TYR B 1 96 ? -81.005 217.569 228.129 1.00 27.10 96 TYR B C 1
ATOM 3302 O O . TYR B 1 96 ? -80.785 217.944 229.285 1.00 27.28 96 TYR B O 1
ATOM 3311 N N . LEU B 1 97 ? -80.549 216.406 227.659 1.00 27.73 97 LEU B N 1
ATOM 3312 C CA . LEU B 1 97 ? -79.885 215.456 228.547 1.00 30.39 97 LEU B CA 1
ATOM 3313 C C . LEU B 1 97 ? -78.621 216.043 229.153 1.00 31.07 97 LEU B C 1
ATOM 3314 O O . LEU B 1 97 ? -78.393 215.920 230.360 1.00 34.53 97 LEU B O 1
ATOM 3319 N N . PHE B 1 98 ? -77.762 216.657 228.332 1.00 31.58 98 PHE B N 1
ATOM 3320 C CA . PHE B 1 98 ? -76.531 217.194 228.902 1.00 29.15 98 PHE B CA 1
ATOM 3321 C C . PHE B 1 98 ? -76.825 218.244 229.968 1.00 28.44 98 PHE B C 1
ATOM 3322 O O . PHE B 1 98 ? -76.240 218.221 231.055 1.00 29.97 98 PHE B O 1
ATOM 3330 N N . ARG B 1 99 ? -77.722 219.189 229.665 1.00 25.62 99 ARG B N 1
ATOM 3331 C CA . ARG B 1 99 ? -77.981 220.283 230.593 1.00 24.89 99 ARG B CA 1
ATOM 3332 C C . ARG B 1 99 ? -78.617 219.774 231.878 1.00 27.57 99 ARG B C 1
ATOM 3333 O O . ARG B 1 99 ? -78.295 220.261 232.967 1.00 28.34 99 ARG B O 1
ATOM 3341 N N . LEU B 1 100 ? -79.509 218.785 231.776 1.00 26.36 100 LEU B N 1
ATOM 3342 C CA . LEU B 1 100 ? -80.069 218.182 232.985 1.00 28.96 100 LEU B CA 1
ATOM 3343 C C . LEU B 1 100 ? -78.989 217.468 233.790 1.00 29.32 100 LEU B C 1
ATOM 3344 O O . LEU B 1 100 ? -78.832 217.712 234.994 1.00 31.77 100 LEU B O 1
ATOM 3349 N N . CYS B 1 101 ? -78.243 216.571 233.139 1.00 34.73 101 CYS B N 1
ATOM 3350 C CA . CYS B 1 101 ? -77.245 215.779 233.850 1.00 40.70 101 CYS B CA 1
ATOM 3351 C C . CYS B 1 101 ? -76.137 216.664 234.399 1.00 41.15 101 CYS B C 1
ATOM 3352 O O . CYS B 1 101 ? -75.663 216.455 235.524 1.00 41.51 101 CYS B O 1
ATOM 3355 N N . TYR B 1 102 ? -75.720 217.671 233.627 1.00 39.89 102 TYR B N 1
ATOM 3356 C CA . TYR B 1 102 ? -74.672 218.562 234.108 1.00 37.02 102 TYR B CA 1
ATOM 3357 C C . TYR B 1 102 ? -75.117 219.349 235.337 1.00 40.69 102 TYR B C 1
ATOM 3358 O O . TYR B 1 102 ? -74.277 219.729 236.163 1.00 39.62 102 TYR B O 1
ATOM 3367 N N . SER B 1 103 ? -76.425 219.563 235.512 1.00 38.16 103 SER B N 1
ATOM 3368 C CA . SER B 1 103 ? -76.884 220.315 236.676 1.00 32.89 103 SER B CA 1
ATOM 3369 C C . SER B 1 103 ? -76.597 219.602 237.996 1.00 39.33 103 SER B C 1
ATOM 3370 O O . SER B 1 103 ? -76.679 220.234 239.055 1.00 43.04 103 SER B O 1
ATOM 3373 N N . CYS B 1 104 ? -76.263 218.315 237.965 1.00 41.70 104 CYS B N 1
ATOM 3374 C CA . CYS B 1 104 ? -75.919 217.590 239.181 1.00 42.15 104 CYS B CA 1
ATOM 3375 C C . CYS B 1 104 ? -74.454 217.726 239.564 1.00 45.99 104 CYS B C 1
ATOM 3376 O O . CYS B 1 104 ? -74.073 217.275 240.650 1.00 38.66 104 CYS B O 1
ATOM 3379 N N . ALA B 1 105 ? -73.635 218.352 238.710 1.00 48.51 105 ALA B N 1
ATOM 3380 C CA . ALA B 1 105 ? -72.197 218.417 238.952 1.00 52.18 105 ALA B CA 1
ATOM 3381 C C . ALA B 1 105 ? -71.865 219.050 240.298 1.00 48.76 105 ALA B C 1
ATOM 3382 O O . ALA B 1 105 ? -70.862 218.680 240.923 1.00 44.09 105 ALA B O 1
ATOM 3384 N N . SER B 1 106 ? -72.693 219.988 240.770 1.00 48.11 106 SER B N 1
ATOM 3385 C CA . SER B 1 106 ? -72.424 220.663 242.036 1.00 51.72 106 SER B CA 1
ATOM 3386 C C . SER B 1 106 ? -72.397 219.704 243.216 1.00 45.44 106 SER B C 1
ATOM 3387 O O . SER B 1 106 ? -71.847 220.046 244.269 1.00 47.91 106 SER B O 1
ATOM 3390 N N . GLN B 1 107 ? -72.990 218.521 243.078 1.00 37.16 107 GLN B N 1
ATOM 3391 C CA . GLN B 1 107 ? -73.014 217.538 244.150 1.00 28.38 107 GLN B CA 1
ATOM 3392 C C . GLN B 1 107 ? -72.084 216.358 243.894 1.00 22.07 107 GLN B C 1
ATOM 3393 O O . GLN B 1 107 ? -71.980 215.474 244.750 1.00 25.20 107 GLN B O 1
ATOM 3399 N N . MET B 1 108 ? -71.403 216.330 242.752 1.00 23.17 108 MET B N 1
ATOM 3400 C CA . MET B 1 108 ? -70.742 215.122 242.274 1.00 21.77 108 MET B CA 1
ATOM 3401 C C . MET B 1 108 ? -69.332 214.992 242.819 1.00 20.77 108 MET B C 1
ATOM 3402 O O . MET B 1 108 ? -68.580 215.967 242.867 1.00 25.37 108 MET B O 1
ATOM 3407 N N . ILE B 1 109 ? -68.977 213.769 243.208 1.00 19.77 109 ILE B N 1
ATOM 3408 C CA . ILE B 1 109 ? -67.617 213.451 243.614 1.00 20.24 109 ILE B CA 1
ATOM 3409 C C . ILE B 1 109 ? -66.913 212.559 242.596 1.00 22.11 109 ILE B C 1
ATOM 3410 O O . ILE B 1 109 ? -65.699 212.703 242.393 1.00 22.43 109 ILE B O 1
ATOM 3415 N N . TRP B 1 110 ? -67.640 211.648 241.957 1.00 19.38 110 TRP B N 1
ATOM 3416 C CA . TRP B 1 110 ? -67.097 210.751 240.948 1.00 21.40 110 TRP B CA 1
ATOM 3417 C C . TRP B 1 110 ? -68.217 210.418 239.976 1.00 19.75 110 TRP B C 1
ATOM 3418 O O . TRP B 1 110 ? -69.385 210.331 240.364 1.00 21.29 110 TRP B O 1
ATOM 3429 N N . GLY B 1 111 ? -67.860 210.236 238.699 1.00 22.51 111 GLY B N 1
ATOM 3430 C CA . GLY B 1 111 ? -68.842 209.889 237.701 1.00 23.96 111 GLY B CA 1
ATOM 3431 C C . GLY B 1 111 ? -69.197 211.066 236.812 1.00 26.51 111 GLY B C 1
ATOM 3432 O O . GLY B 1 111 ? -68.634 212.158 236.938 1.00 25.35 111 GLY B O 1
ATOM 3433 N N . PRO B 1 112 ? -70.156 210.872 235.892 1.00 22.70 112 PRO B N 1
ATOM 3434 C CA . PRO B 1 112 ? -70.869 209.614 235.652 1.00 22.94 112 PRO B CA 1
ATOM 3435 C C . PRO B 1 112 ? -70.023 208.618 234.866 1.00 25.65 112 PRO B C 1
ATOM 3436 O O . PRO B 1 112 ? -69.140 209.005 234.086 1.00 24.12 112 PRO B O 1
ATOM 3440 N N . TRP B 1 113 ? -70.300 207.336 235.084 1.00 22.99 113 TRP B N 1
ATOM 3441 C CA . TRP B 1 113 ? -69.658 206.237 234.369 1.00 21.83 113 TRP B CA 1
ATOM 3442 C C . TRP B 1 113 ? -70.764 205.272 233.975 1.00 21.16 113 TRP B C 1
ATOM 3443 O O . TRP B 1 113 ? -71.503 204.807 234.850 1.00 22.64 113 TRP B O 1
ATOM 3454 N N . GLU B 1 114 ? -70.910 204.989 232.671 1.00 21.10 114 GLU B N 1
ATOM 3455 C CA . GLU B 1 114 ? -72.096 204.277 232.177 1.00 22.60 114 GLU B CA 1
ATOM 3456 C C . GLU B 1 114 ? -71.724 203.080 231.316 1.00 20.72 114 GLU B C 1
ATOM 3457 O O . GLU B 1 114 ? -71.790 203.140 230.079 1.00 22.15 114 GLU B O 1
ATOM 3463 N N . PRO B 1 115 ? -71.377 201.959 231.943 1.00 20.58 115 PRO B N 1
ATOM 3464 C CA . PRO B 1 115 ? -71.221 200.709 231.197 1.00 21.48 115 PRO B CA 1
ATOM 3465 C C . PRO B 1 115 ? -72.551 200.212 230.653 1.00 24.37 115 PRO B C 1
ATOM 3466 O O . PRO B 1 115 ? -73.623 200.528 231.174 1.00 23.08 115 PRO B O 1
ATOM 3470 N N . ILE B 1 116 ? -72.456 199.408 229.586 1.00 21.62 116 ILE B N 1
ATOM 3471 C CA . ILE B 1 116 ? -73.598 198.791 228.918 1.00 22.12 116 ILE B CA 1
ATOM 3472 C C . ILE B 1 116 ? -73.483 197.279 229.023 1.00 22.67 116 ILE B C 1
ATOM 3473 O O . ILE B 1 116 ? -72.389 196.723 228.877 1.00 22.88 116 ILE B O 1
ATOM 3478 N N . TYR B 1 117 ? -74.618 196.610 229.236 1.00 21.56 117 TYR B N 1
ATOM 3479 C CA . TYR B 1 117 ? -74.638 195.178 229.509 1.00 22.08 117 TYR B CA 1
ATOM 3480 C C . TYR B 1 117 ? -75.653 194.466 228.632 1.00 21.14 117 TYR B C 1
ATOM 3481 O O . TYR B 1 117 ? -76.700 195.019 228.288 1.00 24.35 117 TYR B O 1
ATOM 3490 N N . GLU B 1 118 ? -75.355 193.206 228.335 1.00 23.11 118 GLU B N 1
ATOM 3491 C CA . GLU B 1 118 ? -76.349 192.257 227.859 1.00 22.20 118 GLU B CA 1
ATOM 3492 C C . GLU B 1 118 ? -76.801 191.390 229.028 1.00 25.60 118 GLU B C 1
ATOM 3493 O O . GLU B 1 118 ? -76.033 191.121 229.961 1.00 25.19 118 GLU B O 1
ATOM 3499 N N . ILE B 1 119 ? -78.070 190.992 229.000 1.00 24.24 119 ILE B N 1
ATOM 3500 C CA . ILE B 1 119 ? -78.607 190.075 230.001 1.00 24.13 119 ILE B CA 1
ATOM 3501 C C . ILE B 1 119 ? -78.446 188.655 229.474 1.00 26.17 119 ILE B C 1
ATOM 3502 O O . ILE B 1 119 ? -79.006 188.300 228.428 1.00 25.61 119 ILE B O 1
ATOM 3507 N N . ILE B 1 120 ? -77.667 187.836 230.181 1.00 23.77 120 ILE B N 1
ATOM 3508 C CA . ILE B 1 120 ? -77.458 186.460 229.737 1.00 25.21 120 ILE B CA 1
ATOM 3509 C C . ILE B 1 120 ? -78.332 185.474 230.490 1.00 26.61 120 ILE B C 1
ATOM 3510 O O . ILE B 1 120 ? -78.456 184.315 230.055 1.00 26.89 120 ILE B O 1
ATOM 3515 N N . TYR B 1 121 ? -78.971 185.905 231.574 1.00 26.21 121 TYR B N 1
ATOM 3516 C CA . TYR B 1 121 ? -79.874 185.079 232.354 1.00 27.38 121 TYR B CA 1
ATOM 3517 C C . TYR B 1 121 ? -80.814 186.008 233.099 1.00 27.10 121 TYR B C 1
ATOM 3518 O O . TYR B 1 121 ? -80.369 187.003 233.669 1.00 24.16 121 TYR B O 1
ATOM 3527 N N . ALA B 1 122 ? -82.104 185.690 233.101 1.00 26.40 122 ALA B N 1
ATOM 3528 C CA . ALA B 1 122 ? -83.024 186.502 233.889 1.00 27.17 122 ALA B CA 1
ATOM 3529 C C . ALA B 1 122 ? -84.149 185.634 234.424 1.00 28.02 122 ALA B C 1
ATOM 3530 O O . ALA B 1 122 ? -84.753 184.858 233.678 1.00 26.81 122 ALA B O 1
ATOM 3532 N N . ASN B 1 123 ? -84.404 185.770 235.719 1.00 24.19 123 ASN B N 1
ATOM 3533 C CA . ASN B 1 123 ? -85.556 185.193 236.402 1.00 26.76 123 ASN B CA 1
ATOM 3534 C C . ASN B 1 123 ? -86.113 186.339 237.240 1.00 24.89 123 ASN B C 1
ATOM 3535 O O . ASN B 1 123 ? -85.839 186.431 238.437 1.00 24.37 123 ASN B O 1
ATOM 3540 N N . MET B 1 124 ? -86.857 187.240 236.598 1.00 26.06 124 MET B N 1
ATOM 3541 C CA . MET B 1 124 ? -87.295 188.481 237.227 1.00 26.78 124 MET B CA 1
ATOM 3542 C C . MET B 1 124 ? -88.797 188.635 237.037 1.00 28.51 124 MET B C 1
ATOM 3543 O O . MET B 1 124 ? -89.274 188.626 235.887 1.00 28.24 124 MET B O 1
ATOM 3548 N N . PRO B 1 125 ? -89.568 188.807 238.102 1.00 26.54 125 PRO B N 1
ATOM 3549 C CA . PRO B 1 125 ? -91.022 188.931 237.978 1.00 24.93 125 PRO B CA 1
ATOM 3550 C C . PRO B 1 125 ? -91.436 190.373 237.704 1.00 25.47 125 PRO B C 1
ATOM 3551 O O . PRO B 1 125 ? -90.654 191.306 237.858 1.00 24.40 125 PRO B O 1
ATOM 3555 N N . ILE B 1 126 ? -92.701 190.545 237.309 1.00 24.33 126 ILE B N 1
ATOM 3556 C CA . ILE B 1 126 ? -93.273 191.888 237.353 1.00 24.00 126 ILE B CA 1
ATOM 3557 C C . ILE B 1 126 ? -93.372 192.332 238.810 1.00 24.94 126 ILE B C 1
ATOM 3558 O O . ILE B 1 126 ? -93.538 191.509 239.725 1.00 28.41 126 ILE B O 1
ATOM 3563 N N . ASN B 1 127 ? -93.263 193.642 239.037 1.00 21.68 127 ASN B N 1
ATOM 3564 C CA . ASN B 1 127 ? -93.486 194.192 240.367 1.00 21.71 127 ASN B CA 1
ATOM 3565 C C . ASN B 1 127 ? -94.974 194.278 240.667 1.00 25.88 127 ASN B C 1
ATOM 3566 O O . ASN B 1 127 ? -95.784 194.591 239.787 1.00 26.24 127 ASN B O 1
ATOM 3571 N N . THR B 1 128 ? -95.333 194.038 241.928 1.00 23.61 128 THR B N 1
ATOM 3572 C CA . THR B 1 128 ? -96.705 194.250 242.371 1.00 25.02 128 THR B CA 1
ATOM 3573 C C . THR B 1 128 ? -96.681 194.866 243.760 1.00 26.33 128 THR B C 1
ATOM 3574 O O . THR B 1 128 ? -95.801 194.556 244.569 1.00 26.63 128 THR B O 1
ATOM 3578 N N . GLU B 1 129 ? -97.634 195.755 244.023 1.00 21.67 129 GLU B N 1
ATOM 3579 C CA . GLU B 1 129 ? -97.851 196.187 245.397 1.00 21.21 129 GLU B CA 1
ATOM 3580 C C . GLU B 1 129 ? -98.676 195.144 246.146 1.00 24.15 129 GLU B C 1
ATOM 3581 O O . GLU B 1 129 ? -99.309 194.267 245.548 1.00 26.37 129 GLU B O 1
ATOM 3587 N N . MET B 1 130 ? -98.650 195.242 247.482 1.00 24.10 130 MET B N 1
ATOM 3588 C CA . MET B 1 130 ? -99.426 194.323 248.314 1.00 28.06 130 MET B CA 1
ATOM 3589 C C . MET B 1 130 ? -100.922 194.407 248.045 1.00 28.54 130 MET B C 1
ATOM 3590 O O . MET B 1 130 ? -101.653 193.474 248.390 1.00 34.42 130 MET B O 1
ATOM 3595 N N . THR B 1 131 ? -101.396 195.502 247.453 1.00 23.62 131 THR B N 1
ATOM 3596 C CA . THR B 1 131 ? -102.801 195.630 247.079 1.00 24.05 131 THR B CA 1
ATOM 3597 C C . THR B 1 131 ? -103.174 194.817 245.841 1.00 30.21 131 THR B C 1
ATOM 3598 O O . THR B 1 131 ? -104.367 194.590 245.598 1.00 26.97 131 THR B O 1
ATOM 3602 N N . ASP B 1 132 ? -102.191 194.387 245.046 1.00 24.25 132 ASP B N 1
ATOM 3603 C CA . ASP B 1 132 ? -102.455 193.847 243.719 1.00 22.90 132 ASP B CA 1
ATOM 3604 C C . ASP B 1 132 ? -102.635 192.334 243.687 1.00 23.24 132 ASP B C 1
ATOM 3605 O O . ASP B 1 132 ? -103.171 191.818 242.697 1.00 27.43 132 ASP B O 1
ATOM 3610 N N . PHE B 1 133 ? -102.165 191.609 244.711 1.00 28.62 133 PHE B N 1
ATOM 3611 C CA . PHE B 1 133 ? -101.958 190.170 244.541 1.00 28.95 133 PHE B CA 1
ATOM 3612 C C . PHE B 1 133 ? -103.268 189.419 244.363 1.00 27.75 133 PHE B C 1
ATOM 3613 O O . PHE B 1 133 ? -103.289 188.367 243.709 1.00 29.33 133 PHE B O 1
ATOM 3621 N N . THR B 1 134 ? -104.360 189.926 244.939 1.00 26.93 134 THR B N 1
ATOM 3622 C CA . THR B 1 134 ? -105.646 189.253 244.778 1.00 23.56 134 THR B CA 1
ATOM 3623 C C . THR B 1 134 ? -106.042 189.184 243.311 1.00 28.29 134 THR B C 1
ATOM 3624 O O . THR B 1 134 ? -106.499 188.142 242.831 1.00 26.34 134 THR B O 1
ATOM 3628 N N . ALA B 1 135 ? -105.879 190.292 242.591 1.00 25.14 135 ALA B N 1
ATOM 3629 C CA . ALA B 1 135 ? -106.245 190.330 241.176 1.00 24.81 135 ALA B CA 1
ATOM 3630 C C . ALA B 1 135 ? -105.278 189.521 240.322 1.00 29.11 135 ALA B C 1
ATOM 3631 O O . ALA B 1 135 ? -105.689 188.885 239.341 1.00 30.60 135 ALA B O 1
ATOM 3633 N N . VAL B 1 136 ? -103.991 189.541 240.670 1.00 29.13 136 VAL B N 1
ATOM 3634 C CA . VAL B 1 136 ? -103.005 188.743 239.943 1.00 25.92 136 VAL B CA 1
ATOM 3635 C C . VAL B 1 136 ? -103.327 187.262 240.073 1.00 28.81 136 VAL B C 1
ATOM 3636 O O . VAL B 1 136 ? -103.315 186.514 239.089 1.00 30.30 136 VAL B O 1
ATOM 3640 N N . VAL B 1 137 ? -103.606 186.815 241.300 1.00 26.50 137 VAL B N 1
ATOM 3641 C CA . VAL B 1 137 ? -103.973 185.418 241.519 1.00 29.71 137 VAL B CA 1
ATOM 3642 C C . VAL B 1 137 ? -105.235 185.069 240.734 1.00 31.80 137 VAL B C 1
ATOM 3643 O O . VAL B 1 137 ? -105.304 184.034 240.056 1.00 30.03 137 VAL B O 1
ATOM 3647 N N . GLY B 1 138 ? -106.259 185.921 240.823 1.00 29.07 138 GLY B N 1
ATOM 3648 C CA . GLY B 1 138 ? -107.492 185.651 240.100 1.00 29.60 138 GLY B CA 1
ATOM 3649 C C . GLY B 1 138 ? -107.273 185.536 238.602 1.00 33.58 138 GLY B C 1
ATOM 3650 O O . GLY B 1 138 ? -107.803 184.630 237.956 1.00 34.35 138 GLY B O 1
ATOM 3651 N N . LYS B 1 139 ? -106.461 186.435 238.038 1.00 30.81 139 LYS B N 1
ATOM 3652 C CA . LYS B 1 139 ? -106.201 186.418 236.601 1.00 31.95 139 LYS B CA 1
ATOM 3653 C C . LYS B 1 139 ? -105.434 185.167 236.183 1.00 33.80 139 LYS B C 1
ATOM 3654 O O . LYS B 1 139 ? -105.740 184.563 235.146 1.00 35.61 139 LYS B O 1
ATOM 3660 N N . LYS B 1 140 ? -104.414 184.775 236.951 1.00 31.44 140 LYS B N 1
ATOM 3661 C CA . LYS B 1 140 ? -103.619 183.612 236.564 1.00 31.84 140 LYS B CA 1
ATOM 3662 C C . LYS B 1 140 ? -104.427 182.323 236.648 1.00 36.21 140 LYS B C 1
ATOM 3663 O O . LYS B 1 140 ? -104.276 181.437 235.798 1.00 35.88 140 LYS B O 1
ATOM 3669 N N . PHE B 1 141 ? -105.273 182.181 237.669 1.00 34.44 141 PHE B N 1
ATOM 3670 C CA . PHE B 1 141 ? -106.121 180.993 237.721 1.00 32.54 141 PHE B CA 1
ATOM 3671 C C . PHE B 1 141 ? -107.133 181.000 236.583 1.00 37.97 141 PHE B C 1
ATOM 3672 O O . PHE B 1 141 ? -107.402 179.955 235.980 1.00 39.42 141 PHE B O 1
ATOM 3680 N N . ALA B 1 142 ? -107.691 182.173 236.263 1.00 34.79 142 ALA B N 1
ATOM 3681 C CA . ALA B 1 142 ? -108.617 182.261 235.135 1.00 37.53 142 ALA B CA 1
ATOM 3682 C C . ALA B 1 142 ? -107.948 181.856 233.830 1.00 39.22 142 ALA B C 1
ATOM 3683 O O . ALA B 1 142 ? -108.598 181.268 232.956 1.00 41.78 142 ALA B O 1
ATOM 3685 N N . GLU B 1 143 ? -106.658 182.153 233.676 1.00 37.01 143 GLU B N 1
ATOM 3686 C CA . GLU B 1 143 ? -105.909 181.739 232.494 1.00 38.49 143 GLU B CA 1
ATOM 3687 C C . GLU B 1 143 ? -105.444 180.293 232.568 1.00 41.44 143 GLU B C 1
ATOM 3688 O O . GLU B 1 143 ? -104.830 179.807 231.610 1.00 46.48 143 GLU B O 1
ATOM 3694 N N . GLY B 1 144 ? -105.711 179.607 233.672 1.00 35.35 144 GLY B N 1
ATOM 3695 C CA . GLY B 1 144 ? -105.214 178.263 233.883 1.00 38.07 144 GLY B CA 1
ATOM 3696 C C . GLY B 1 144 ? -103.712 178.173 234.040 1.00 45.03 144 GLY B C 1
ATOM 3697 O O . GLY B 1 144 ? -103.122 177.140 233.706 1.00 41.27 144 GLY B O 1
ATOM 3698 N N . LYS B 1 145 ? -103.071 179.218 234.562 1.00 37.06 145 LYS B N 1
ATOM 3699 C CA . LYS B 1 145 ? -101.614 179.255 234.698 1.00 35.20 145 LYS B CA 1
ATOM 3700 C C . LYS B 1 145 ? -101.201 179.651 236.113 1.00 34.03 145 LYS B C 1
ATOM 3701 O O . LYS B 1 145 ? -100.479 180.635 236.303 1.00 35.36 145 LYS B O 1
ATOM 3707 N N . PRO B 1 146 ? -101.605 178.882 237.131 1.00 36.73 146 PRO B N 1
ATOM 3708 C CA . PRO B 1 146 ? -101.207 179.233 238.506 1.00 34.61 146 PRO B CA 1
ATOM 3709 C C . PRO B 1 146 ? -99.703 179.193 238.711 1.00 42.30 146 PRO B C 1
ATOM 3710 O O . PRO B 1 146 ? -99.189 179.853 239.627 1.00 36.34 146 PRO B O 1
ATOM 3714 N N . LEU B 1 147 ? -98.984 178.437 237.881 1.00 45.02 147 LEU B N 1
ATOM 3715 C CA . LEU B 1 147 ? -97.528 178.426 237.923 1.00 46.82 147 LEU B CA 1
ATOM 3716 C C . LEU B 1 147 ? -96.927 179.773 237.542 1.00 40.25 147 LEU B C 1
ATOM 3717 O O . LEU B 1 147 ? -95.746 180.015 237.818 1.00 49.80 147 LEU B O 1
ATOM 3722 N N . ASP B 1 148 ? -97.701 180.651 236.911 1.00 33.08 148 ASP B N 1
ATOM 3723 C CA . ASP B 1 148 ? -97.230 181.971 236.522 1.00 37.71 148 ASP B CA 1
ATOM 3724 C C . ASP B 1 148 ? -97.464 183.020 237.598 1.00 32.35 148 ASP B C 1
ATOM 3725 O O . ASP B 1 148 ? -97.140 184.190 237.378 1.00 34.89 148 ASP B O 1
ATOM 3730 N N . ILE B 1 149 ? -98.039 182.642 238.737 1.00 30.44 149 ILE B N 1
ATOM 3731 C CA . ILE B 1 149 ? -98.230 183.583 239.839 1.00 29.79 149 ILE B CA 1
ATOM 3732 C C . ILE B 1 149 ? -96.866 183.890 240.437 1.00 29.56 149 ILE B C 1
ATOM 3733 O O . ILE B 1 149 ? -96.194 182.977 240.933 1.00 30.75 149 ILE B O 1
ATOM 3738 N N . PRO B 1 150 ? -96.425 185.142 240.415 1.00 24.47 150 PRO B N 1
ATOM 3739 C CA . PRO B 1 150 ? -95.099 185.482 240.937 1.00 27.72 150 PRO B CA 1
ATOM 3740 C C . PRO B 1 150 ? -95.138 185.707 242.442 1.00 27.12 150 PRO B C 1
ATOM 3741 O O . PRO B 1 150 ? -96.199 185.842 243.050 1.00 29.28 150 PRO B O 1
ATOM 3745 N N . VAL B 1 151 ? -93.943 185.777 243.027 1.00 25.61 151 VAL B N 1
ATOM 3746 C CA . VAL B 1 151 ? -93.786 186.346 244.360 1.00 25.78 151 VAL B CA 1
ATOM 3747 C C . VAL B 1 151 ? -94.211 187.808 244.309 1.00 27.81 151 VAL B C 1
ATOM 3748 O O . VAL B 1 151 ? -94.326 188.386 243.226 1.00 26.34 151 VAL B O 1
ATOM 3752 N N . ILE B 1 152 ? -94.440 188.416 245.472 1.00 24.39 152 ILE B N 1
ATOM 3753 C CA . ILE B 1 152 ? -94.796 189.834 245.562 1.00 21.41 152 ILE B CA 1
ATOM 3754 C C . ILE B 1 152 ? -93.493 190.620 245.686 1.00 25.96 152 ILE B C 1
ATOM 3755 O O . ILE B 1 152 ? -92.850 190.630 246.745 1.00 25.74 152 ILE B O 1
ATOM 3760 N N . SER B 1 153 ? -93.092 191.271 244.592 1.00 22.60 153 SER B N 1
ATOM 3761 C CA . SER B 1 153 ? -91.879 192.083 244.539 1.00 22.77 153 SER B CA 1
ATOM 3762 C C . SER B 1 153 ? -92.310 193.546 244.502 1.00 25.08 153 SER B C 1
ATOM 3763 O O . SER B 1 153 ? -92.648 194.076 243.442 1.00 23.19 153 SER B O 1
ATOM 3766 N N . GLN B 1 154 ? -92.278 194.205 245.659 1.00 22.40 154 GLN B N 1
ATOM 3767 C CA . GLN B 1 154 ? -92.910 195.513 245.787 1.00 19.70 154 GLN B CA 1
ATOM 3768 C C . GLN B 1 154 ? -92.023 196.607 245.202 1.00 22.11 154 GLN B C 1
ATOM 3769 O O . GLN B 1 154 ? -90.815 196.622 245.449 1.00 23.23 154 GLN B O 1
ATOM 3775 N N . PRO B 1 155 ? -92.607 197.534 244.447 1.00 22.57 155 PRO B N 1
ATOM 3776 C CA . PRO B 1 155 ? -91.828 198.606 243.821 1.00 21.21 155 PRO B CA 1
ATOM 3777 C C . PRO B 1 155 ? -91.568 199.766 244.780 1.00 24.54 155 PRO B C 1
ATOM 3778 O O . PRO B 1 155 ? -92.114 199.848 245.886 1.00 23.55 155 PRO B O 1
ATOM 3782 N N . TYR B 1 156 ? -90.694 200.672 244.329 1.00 22.75 156 TYR B N 1
ATOM 3783 C CA . TYR B 1 156 ? -90.496 201.990 244.940 1.00 23.21 156 TYR B CA 1
ATOM 3784 C C . TYR B 1 156 ? -89.948 201.884 246.368 1.00 24.40 156 TYR B C 1
ATOM 3785 O O . TYR B 1 156 ? -90.537 202.378 247.334 1.00 24.00 156 TYR B O 1
ATOM 3794 N N . GLY B 1 157 ? -88.797 201.230 246.482 1.00 22.20 157 GLY B N 1
ATOM 3795 C CA . GLY B 1 157 ? -88.052 201.223 247.730 1.00 23.69 157 GLY B CA 1
ATOM 3796 C C . GLY B 1 157 ? -88.509 200.215 248.754 1.00 26.21 157 GLY B C 1
ATOM 3797 O O . GLY B 1 157 ? -88.050 200.271 249.900 1.00 27.61 157 GLY B O 1
ATOM 3798 N N . LYS B 1 158 ? -89.392 199.288 248.390 1.00 21.50 158 LYS B N 1
ATOM 3799 C CA . LYS B 1 158 ? -89.962 198.361 249.356 1.00 22.34 158 LYS B CA 1
ATOM 3800 C C . LYS B 1 158 ? -89.397 196.949 249.198 1.00 25.54 158 LYS B C 1
ATOM 3801 O O . LYS B 1 158 ? -90.050 195.960 249.539 1.00 26.71 158 LYS B O 1
ATOM 3807 N N . ARG B 1 159 ? -88.168 196.859 248.689 1.00 21.21 159 ARG B N 1
ATOM 3808 C CA . ARG B 1 159 ? -87.392 195.624 248.621 1.00 21.48 159 ARG B CA 1
ATOM 3809 C C . ARG B 1 159 ? -85.933 196.062 248.520 1.00 20.45 159 ARG B C 1
ATOM 3810 O O . ARG B 1 159 ? -85.644 197.261 248.497 1.00 23.94 159 ARG B O 1
ATOM 3818 N N . VAL B 1 160 ? -85.003 195.103 248.504 1.00 21.82 160 VAL B N 1
ATOM 3819 C CA . VAL B 1 160 ? -83.589 195.458 248.425 1.00 19.04 160 VAL B CA 1
ATOM 3820 C C . VAL B 1 160 ? -82.911 194.591 247.370 1.00 23.29 160 VAL B C 1
ATOM 3821 O O . VAL B 1 160 ? -83.401 193.524 246.996 1.00 23.41 160 VAL B O 1
ATOM 3825 N N . VAL B 1 161 ? -81.772 195.080 246.886 1.00 23.30 161 VAL B N 1
ATOM 3826 C CA . VAL B 1 161 ? -81.025 194.456 245.800 1.00 21.76 161 VAL B CA 1
ATOM 3827 C C . VAL B 1 161 ? -79.622 194.142 246.293 1.00 23.18 161 VAL B C 1
ATOM 3828 O O . VAL B 1 161 ? -78.974 194.999 246.902 1.00 23.16 161 VAL B O 1
ATOM 3832 N N . ALA B 1 162 ? -79.153 192.930 246.003 1.00 24.26 162 ALA B N 1
ATOM 3833 C CA . ALA B 1 162 ? -77.747 192.569 246.118 1.00 21.54 162 ALA B CA 1
ATOM 3834 C C . ALA B 1 162 ? -77.109 192.744 244.747 1.00 22.58 162 ALA B C 1
ATOM 3835 O O . ALA B 1 162 ? -77.507 192.079 243.782 1.00 23.39 162 ALA B O 1
ATOM 3837 N N . PHE B 1 163 ? -76.133 193.632 244.666 1.00 21.68 163 PHE B N 1
ATOM 3838 C CA . PHE B 1 163 ? -75.451 193.976 243.414 1.00 20.88 163 PHE B CA 1
ATOM 3839 C C . PHE B 1 163 ? -74.050 193.383 243.527 1.00 21.20 163 PHE B C 1
ATOM 3840 O O . PHE B 1 163 ? -73.178 193.956 244.185 1.00 22.78 163 PHE B O 1
ATOM 3848 N N . ALA B 1 164 ? -73.848 192.201 242.940 1.00 23.55 164 ALA B N 1
ATOM 3849 C CA . ALA B 1 164 ? -72.635 191.421 243.174 1.00 21.56 164 ALA B CA 1
ATOM 3850 C C . ALA B 1 164 ? -71.710 191.573 241.972 1.00 24.21 164 ALA B C 1
ATOM 3851 O O . ALA B 1 164 ? -72.007 191.074 240.878 1.00 25.52 164 ALA B O 1
ATOM 3853 N N . GLU B 1 165 ? -70.585 192.249 242.184 1.00 22.54 165 GLU B N 1
ATOM 3854 C CA . GLU B 1 165 ? -69.616 192.495 241.124 1.00 23.15 165 GLU B CA 1
ATOM 3855 C C . GLU B 1 165 ? -68.668 191.310 240.978 1.00 23.98 165 GLU B C 1
ATOM 3856 O O . GLU B 1 165 ? -68.129 190.809 241.968 1.00 22.82 165 GLU B O 1
ATOM 3862 N N . HIS B 1 166 ? -68.436 190.891 239.735 1.00 22.96 166 HIS B N 1
ATOM 3863 C CA . HIS B 1 166 ? -67.503 189.821 239.418 1.00 27.05 166 HIS B CA 1
ATOM 3864 C C . HIS B 1 166 ? -66.682 190.236 238.206 1.00 25.82 166 HIS B C 1
ATOM 3865 O O . HIS B 1 166 ? -67.218 190.845 237.280 1.00 24.74 166 HIS B O 1
ATOM 3872 N N . SER B 1 167 ? -65.387 189.920 238.210 1.00 21.07 167 SER B N 1
ATOM 3873 C CA . SER B 1 167 ? -64.613 189.915 236.974 1.00 20.71 167 SER B CA 1
ATOM 3874 C C . SER B 1 167 ? -63.962 188.545 236.830 1.00 22.22 167 SER B C 1
ATOM 3875 O O . SER B 1 167 ? -63.559 187.934 237.825 1.00 24.41 167 SER B O 1
ATOM 3880 N N . VAL B 1 168 ? -63.869 188.062 235.587 1.00 22.97 168 VAL B N 1
ATOM 3881 C CA . VAL B 1 168 ? -63.586 186.655 235.318 1.00 23.21 168 VAL B CA 1
ATOM 3882 C C . VAL B 1 168 ? -62.272 186.499 234.564 1.00 23.70 168 VAL B C 1
ATOM 3883 O O . VAL B 1 168 ? -61.949 187.288 233.671 1.00 24.55 168 VAL B O 1
ATOM 3887 N N . ILE B 1 169 ? -61.508 185.482 234.958 1.00 21.86 169 ILE B N 1
ATOM 3888 C CA . ILE B 1 169 ? -60.236 185.143 234.314 1.00 21.89 169 ILE B CA 1
ATOM 3889 C C . ILE B 1 169 ? -60.470 184.902 232.829 1.00 26.38 169 ILE B C 1
ATOM 3890 O O . ILE B 1 169 ? -61.362 184.106 232.466 1.00 24.82 169 ILE B O 1
ATOM 3895 N N . PRO B 1 170 ? -59.709 185.538 231.935 1.00 23.78 170 PRO B N 1
ATOM 3896 C CA . PRO B 1 170 ? -59.888 185.291 230.497 1.00 24.98 170 PRO B CA 1
ATOM 3897 C C . PRO B 1 170 ? -59.774 183.807 230.178 1.00 27.33 170 PRO B C 1
ATOM 3898 O O . PRO B 1 170 ? -58.827 183.127 230.591 1.00 25.20 170 PRO B O 1
ATOM 3902 N N . GLY B 1 171 ? -60.766 183.299 229.450 1.00 25.86 171 GLY B N 1
ATOM 3903 C CA . GLY B 1 171 ? -60.856 181.889 229.146 1.00 27.25 171 GLY B CA 1
ATOM 3904 C C . GLY B 1 171 ? -61.752 181.103 230.082 1.00 30.82 171 GLY B C 1
ATOM 3905 O O . GLY B 1 171 ? -62.044 179.937 229.796 1.00 33.36 171 GLY B O 1
ATOM 3906 N N . LYS B 1 172 ? -62.210 181.701 231.182 1.00 24.55 172 LYS B N 1
ATOM 3907 C CA . LYS B 1 172 ? -63.099 181.003 232.104 1.00 26.78 172 LYS B CA 1
ATOM 3908 C C . LYS B 1 172 ? -64.526 181.531 232.052 1.00 27.35 172 LYS B C 1
ATOM 3909 O O . LYS B 1 172 ? -65.329 181.206 232.938 1.00 26.05 172 LYS B O 1
ATOM 3915 N N . GLU B 1 173 ? -64.854 182.343 231.044 1.00 26.51 173 GLU B N 1
ATOM 3916 C CA . GLU B 1 173 ? -66.187 182.929 230.960 1.00 26.27 173 GLU B CA 1
ATOM 3917 C C . GLU B 1 173 ? -67.264 181.856 230.866 1.00 27.46 173 GLU B C 1
ATOM 3918 O O . GLU B 1 173 ? -68.300 181.953 231.535 1.00 28.54 173 GLU B O 1
ATOM 3924 N N . LYS B 1 174 ? -67.042 180.815 230.054 1.00 30.67 174 LYS B N 1
ATOM 3925 C CA . LYS B 1 174 ? -68.076 179.794 229.930 1.00 30.19 174 LYS B CA 1
ATOM 3926 C C . LYS B 1 174 ? -68.293 179.060 231.249 1.00 30.42 174 LYS B C 1
ATOM 3927 O O . LYS B 1 174 ? -69.441 178.802 231.637 1.00 29.10 174 LYS B O 1
ATOM 3933 N N . GLN B 1 175 ? -67.209 178.725 231.963 1.00 29.62 175 GLN B N 1
ATOM 3934 C CA . GLN B 1 175 ? -67.369 178.089 233.266 1.00 29.88 175 GLN B CA 1
ATOM 3935 C C . GLN B 1 175 ? -68.135 178.990 234.224 1.00 26.88 175 GLN B C 1
ATOM 3936 O O . GLN B 1 175 ? -69.027 178.527 234.943 1.00 27.46 175 GLN B O 1
ATOM 3942 N N . PHE B 1 176 ? -67.794 180.281 234.256 1.00 26.67 176 PHE B N 1
ATOM 3943 C CA . PHE B 1 176 ? -68.504 181.204 235.139 1.00 27.34 176 PHE B CA 1
ATOM 3944 C C . PHE B 1 176 ? -69.988 181.242 234.802 1.00 26.80 176 PHE B C 1
ATOM 3945 O O . PHE B 1 176 ? -70.842 181.157 235.691 1.00 27.68 176 PHE B O 1
ATOM 3953 N N . GLU B 1 177 ? -70.307 181.417 233.518 1.00 24.88 177 GLU B N 1
ATOM 3954 C CA . GLU B 1 177 ? -71.700 181.597 233.117 1.00 25.25 177 GLU B CA 1
ATOM 3955 C C . GLU B 1 177 ? -72.523 180.343 233.393 1.00 27.01 177 GLU B C 1
ATOM 3956 O O . GLU B 1 177 ? -73.653 180.435 233.893 1.00 28.12 177 GLU B O 1
ATOM 3962 N N . ASP B 1 178 ? -71.975 179.163 233.087 1.00 27.92 178 ASP B N 1
ATOM 3963 C CA . ASP B 1 178 ? -72.689 177.921 233.379 1.00 29.16 178 ASP B CA 1
ATOM 3964 C C . ASP B 1 178 ? -72.937 177.773 234.873 1.00 30.41 178 ASP B C 1
ATOM 3965 O O . ASP B 1 178 ? -74.046 177.432 235.300 1.00 28.53 178 ASP B O 1
ATOM 3974 N N . ALA B 1 179 ? -71.900 178.013 235.679 1.00 28.03 179 ALA B N 1
ATOM 3975 C CA . ALA B 1 179 ? -71.996 177.785 237.116 1.00 26.57 179 ALA B CA 1
ATOM 3976 C C . ALA B 1 179 ? -72.871 178.830 237.797 1.00 25.40 179 ALA B C 1
ATOM 3977 O O . ALA B 1 179 ? -73.571 178.514 238.766 1.00 26.82 179 ALA B O 1
ATOM 3979 N N . ILE B 1 180 ? -72.824 180.087 237.337 1.00 24.82 180 ILE B N 1
ATOM 3980 C CA . ILE B 1 180 ? -73.641 181.096 238.006 1.00 26.78 180 ILE B CA 1
ATOM 3981 C C . ILE B 1 180 ? -75.112 180.854 237.706 1.00 26.43 180 ILE B C 1
ATOM 3982 O O . ILE B 1 180 ? -75.972 181.089 238.565 1.00 24.33 180 ILE B O 1
ATOM 3987 N N . VAL B 1 181 ? -75.431 180.363 236.504 1.00 26.06 181 VAL B N 1
ATOM 3988 C CA . VAL B 1 181 ? -76.822 180.054 236.195 1.00 25.31 181 VAL B CA 1
ATOM 3989 C C . VAL B 1 181 ? -77.307 178.889 237.051 1.00 27.68 181 VAL B C 1
ATOM 3990 O O . VAL B 1 181 ? -78.401 178.944 237.628 1.00 28.32 181 VAL B O 1
ATOM 3994 N N . ARG B 1 182 ? -76.500 177.829 237.175 1.00 25.62 182 ARG B N 1
ATOM 3995 C CA . ARG B 1 182 ? -76.872 176.749 238.090 1.00 25.91 182 ARG B CA 1
ATOM 3996 C C . ARG B 1 182 ? -77.041 177.257 239.518 1.00 27.50 182 ARG B C 1
ATOM 3997 O O . ARG B 1 182 ? -77.980 176.853 240.212 1.00 27.98 182 ARG B O 1
ATOM 4005 N N . THR B 1 183 ? -76.153 178.150 239.968 1.00 26.38 183 THR B N 1
ATOM 4006 C CA . THR B 1 183 ? -76.265 178.709 241.318 1.00 24.09 183 THR B CA 1
ATOM 4007 C C . THR B 1 183 ? -77.589 179.435 241.511 1.00 26.60 183 THR B C 1
ATOM 4008 O O . THR B 1 183 ? -78.281 179.235 242.515 1.00 27.52 183 THR B O 1
ATOM 4012 N N . LEU B 1 184 ? -77.941 180.314 240.570 1.00 27.42 184 LEU B N 1
ATOM 4013 C CA . LEU B 1 184 ? -79.156 181.108 240.723 1.00 26.42 184 LEU B CA 1
ATOM 4014 C C . LEU B 1 184 ? -80.411 180.253 240.594 1.00 27.02 184 LEU B C 1
ATOM 4015 O O . LEU B 1 184 ? -81.437 180.563 241.214 1.00 26.09 184 LEU B O 1
ATOM 4020 N N . GLU B 1 185 ? -80.360 179.185 239.795 1.00 27.41 185 GLU B N 1
ATOM 4021 C CA . GLU B 1 185 ? -81.509 178.292 239.717 1.00 26.67 185 GLU B CA 1
ATOM 4022 C C . GLU B 1 185 ? -81.751 177.581 241.041 1.00 32.34 185 GLU B C 1
ATOM 4023 O O . GLU B 1 185 ? -82.897 177.249 241.364 1.00 32.77 185 GLU B O 1
ATOM 4029 N N . MET B 1 186 ? -80.691 177.333 241.811 1.00 27.20 186 MET B N 1
ATOM 4030 C CA . MET B 1 186 ? -80.858 176.756 243.143 1.00 28.68 186 MET B CA 1
ATOM 4031 C C . MET B 1 186 ? -81.159 177.820 244.189 1.00 28.76 186 MET B C 1
ATOM 4032 O O . MET B 1 186 ? -81.866 177.546 245.170 1.00 30.55 186 MET B O 1
ATOM 4037 N N . LEU B 1 187 ? -80.623 179.028 244.009 1.00 25.78 187 LEU B N 1
ATOM 4038 C CA . LEU B 1 187 ? -80.806 180.085 244.994 1.00 27.00 187 LEU B CA 1
ATOM 4039 C C . LEU B 1 187 ? -82.257 180.519 245.113 1.00 25.72 187 LEU B C 1
ATOM 4040 O O . LEU B 1 187 ? -82.648 181.049 246.164 1.00 27.12 187 LEU B O 1
ATOM 4045 N N . LYS B 1 188 ? -83.068 180.304 244.074 1.00 28.28 188 LYS B N 1
ATOM 4046 C CA . LYS B 1 188 ? -84.433 180.805 244.115 1.00 31.07 188 LYS B CA 1
ATOM 4047 C C . LYS B 1 188 ? -85.274 180.112 245.176 1.00 29.46 188 LYS B C 1
ATOM 4048 O O . LYS B 1 188 ? -86.354 180.611 245.505 1.00 31.31 188 LYS B O 1
ATOM 4054 N N . LYS B 1 189 ? -84.778 179.017 245.760 1.00 24.43 189 LYS B N 1
ATOM 4055 C CA . LYS B 1 189 ? -85.476 178.371 246.865 1.00 28.13 189 LYS B CA 1
ATOM 4056 C C . LYS B 1 189 ? -85.376 179.155 248.169 1.00 29.37 189 LYS B C 1
ATOM 4057 O O . LYS B 1 189 ? -86.125 178.856 249.106 1.00 30.89 189 LYS B O 1
ATOM 4063 N N . ALA B 1 190 ? -84.462 180.121 248.266 1.00 25.38 190 ALA B N 1
ATOM 4064 C CA . ALA B 1 190 ? -84.272 180.838 249.524 1.00 25.46 190 ALA B CA 1
ATOM 4065 C C . ALA B 1 190 ? -85.505 181.682 249.848 1.00 25.78 190 ALA B C 1
ATOM 4066 O O . ALA B 1 190 ? -86.077 182.315 248.955 1.00 24.41 190 ALA B O 1
ATOM 4068 N N . PRO B 1 191 ? -85.914 181.747 251.117 1.00 24.96 191 PRO B N 1
ATOM 4069 C CA . PRO B 1 191 ? -87.068 182.587 251.472 1.00 23.93 191 PRO B CA 1
ATOM 4070 C C . PRO B 1 191 ? -86.816 184.047 251.126 1.00 25.20 191 PRO B C 1
ATOM 4071 O O . PRO B 1 191 ? -85.711 184.562 251.300 1.00 24.33 191 PRO B O 1
ATOM 4075 N N . GLY B 1 192 ? -87.854 184.716 250.636 1.00 22.46 192 GLY B N 1
ATOM 4076 C CA . GLY B 1 192 ? -87.734 186.122 250.309 1.00 23.45 192 GLY B CA 1
ATOM 4077 C C . GLY B 1 192 ? -86.986 186.430 249.027 1.00 23.18 192 GLY B C 1
ATOM 4078 O O . GLY B 1 192 ? -86.726 187.606 248.758 1.00 22.07 192 GLY B O 1
ATOM 4079 N N . PHE B 1 193 ? -86.618 185.415 248.245 1.00 22.27 193 PHE B N 1
ATOM 4080 C CA . PHE B 1 193 ? -85.998 185.621 246.939 1.00 23.51 193 PHE B CA 1
ATOM 4081 C C . PHE B 1 193 ? -87.011 186.242 245.986 1.00 24.34 193 PHE B C 1
ATOM 4082 O O . PHE B 1 193 ? -88.105 185.698 245.792 1.00 24.66 193 PHE B O 1
ATOM 4090 N N . LEU B 1 194 ? -86.649 187.383 245.386 1.00 21.66 194 LEU B N 1
ATOM 4091 C CA . LEU B 1 194 ? -87.551 188.109 244.504 1.00 22.56 194 LEU B CA 1
ATOM 4092 C C . LEU B 1 194 ? -87.094 188.119 243.052 1.00 26.94 194 LEU B C 1
ATOM 4093 O O . LEU B 1 194 ? -87.733 188.773 242.223 1.00 25.33 194 LEU B O 1
ATOM 4098 N N . GLY B 1 195 ? -86.013 187.425 242.718 1.00 24.20 195 GLY B N 1
ATOM 4099 C CA . GLY B 1 195 ? -85.602 187.352 241.326 1.00 24.68 195 GLY B CA 1
ATOM 4100 C C . GLY B 1 195 ? -84.115 187.575 241.168 1.00 23.25 195 GLY B C 1
ATOM 4101 O O . GLY B 1 195 ? -83.472 188.122 242.071 1.00 21.90 195 GLY B O 1
ATOM 4102 N N . ALA B 1 196 ? -83.556 187.167 240.031 1.00 23.18 196 ALA B N 1
ATOM 4103 C CA . ALA B 1 196 ? -82.140 187.389 239.776 1.00 22.76 196 ALA B CA 1
ATOM 4104 C C . ALA B 1 196 ? -81.921 187.544 238.284 1.00 23.63 196 ALA B C 1
ATOM 4105 O O . ALA B 1 196 ? -82.678 187.010 237.469 1.00 23.44 196 ALA B O 1
ATOM 4107 N N . MET B 1 197 ? -80.861 188.261 237.939 1.00 21.55 197 MET B N 1
ATOM 4108 C CA . MET B 1 197 ? -80.433 188.318 236.554 1.00 21.69 197 MET B CA 1
ATOM 4109 C C . MET B 1 197 ? -78.923 188.498 236.519 1.00 22.55 197 MET B C 1
ATOM 4110 O O . MET B 1 197 ? -78.326 189.016 237.462 1.00 23.15 197 MET B O 1
ATOM 4115 N N . VAL B 1 198 ? -78.311 188.058 235.419 1.00 21.73 198 VAL B N 1
ATOM 4116 C CA . VAL B 1 198 ? -76.870 188.168 235.227 1.00 22.33 198 VAL B CA 1
ATOM 4117 C C . VAL B 1 198 ? -76.629 189.113 234.063 1.00 21.51 198 VAL B C 1
ATOM 4118 O O . VAL B 1 198 ? -77.112 188.875 232.946 1.00 21.57 198 VAL B O 1
ATOM 4122 N N . LEU B 1 199 ? -75.886 190.179 234.323 1.00 22.13 199 LEU B N 1
ATOM 4123 C CA . LEU B 1 199 ? -75.548 191.182 233.323 1.00 22.24 199 LEU B CA 1
ATOM 4124 C C . LEU B 1 199 ? -74.090 190.994 232.937 1.00 23.94 199 LEU B C 1
ATOM 4125 O O . LEU B 1 199 ? -73.237 190.840 233.812 1.00 22.64 199 LEU B O 1
ATOM 4130 N N . LYS B 1 200 ? -73.812 190.992 231.637 1.00 22.64 200 LYS B N 1
ATOM 4131 C CA . LYS B 1 200 ? -72.463 190.798 231.109 1.00 22.18 200 LYS B CA 1
ATOM 4132 C C . LYS B 1 200 ? -72.073 192.056 230.352 1.00 23.84 200 LYS B C 1
ATOM 4133 O O . LYS B 1 200 ? -72.777 192.455 229.426 1.00 23.58 200 LYS B O 1
ATOM 4139 N N . GLU B 1 201 ? -70.966 192.684 230.745 1.00 21.69 201 GLU B N 1
ATOM 4140 C CA . GLU B 1 201 ? -70.619 193.964 230.137 1.00 21.81 201 GLU B CA 1
ATOM 4141 C C . GLU B 1 201 ? -70.301 193.788 228.654 1.00 22.66 201 GLU B C 1
ATOM 4142 O O . GLU B 1 201 ? -69.554 192.881 228.269 1.00 24.03 201 GLU B O 1
ATOM 4148 N N . ILE B 1 202 ? -70.869 194.660 227.824 1.00 21.00 202 ILE B N 1
ATOM 4149 C CA . ILE B 1 202 ? -70.555 194.671 226.394 1.00 20.33 202 ILE B CA 1
ATOM 4150 C C . ILE B 1 202 ? -69.792 195.910 225.970 1.00 21.65 202 ILE B C 1
ATOM 4151 O O . ILE B 1 202 ? -69.310 195.953 224.821 1.00 23.67 202 ILE B O 1
ATOM 4156 N N . GLY B 1 203 ? -69.674 196.914 226.831 1.00 20.05 203 GLY B N 1
ATOM 4157 C CA . GLY B 1 203 ? -68.968 198.128 226.476 1.00 22.03 203 GLY B CA 1
ATOM 4158 C C . GLY B 1 203 ? -69.333 199.253 227.425 1.00 21.40 203 GLY B C 1
ATOM 4159 O O . GLY B 1 203 ? -69.910 199.031 228.491 1.00 22.96 203 GLY B O 1
ATOM 4160 N N . VAL B 1 204 ? -68.960 200.469 227.027 1.00 22.95 204 VAL B N 1
ATOM 4161 C CA . VAL B 1 204 ? -69.201 201.650 227.864 1.00 22.50 204 VAL B CA 1
ATOM 4162 C C . VAL B 1 204 ? -69.660 202.790 226.970 1.00 21.73 204 VAL B C 1
ATOM 4163 O O . VAL B 1 204 ? -69.067 203.036 225.916 1.00 23.44 204 VAL B O 1
ATOM 4167 N N . SER B 1 205 ? -70.681 203.522 227.420 1.00 21.93 205 SER B N 1
ATOM 4168 C CA . SER B 1 205 ? -71.189 204.673 226.679 1.00 22.35 205 SER B CA 1
ATOM 4169 C C . SER B 1 205 ? -70.323 205.881 227.003 1.00 23.13 205 SER B C 1
ATOM 4170 O O . SER B 1 205 ? -70.423 206.441 228.102 1.00 21.63 205 SER B O 1
ATOM 4173 N N . GLY B 1 206 ? -69.463 206.275 226.062 1.00 23.96 206 GLY B N 1
ATOM 4174 C CA . GLY B 1 206 ? -68.674 207.475 226.270 1.00 22.24 206 GLY B CA 1
ATOM 4175 C C . GLY B 1 206 ? -69.538 208.698 226.500 1.00 24.85 206 GLY B C 1
ATOM 4176 O O . GLY B 1 206 ? -69.270 209.500 227.401 1.00 22.60 206 GLY B O 1
ATOM 4177 N N . ILE B 1 207 ? -70.608 208.842 225.712 1.00 23.64 207 ILE B N 1
ATOM 4178 C CA . ILE B 1 207 ? -71.435 210.037 225.849 1.00 22.10 207 ILE B CA 1
ATOM 4179 C C . ILE B 1 207 ? -72.153 210.037 227.200 1.00 26.45 207 ILE B C 1
ATOM 4180 O O . ILE B 1 207 ? -72.230 211.072 227.868 1.00 24.37 207 ILE B O 1
ATOM 4185 N N . GLY B 1 208 ? -72.631 208.874 227.653 1.00 21.04 208 GLY B N 1
ATOM 4186 C CA . GLY B 1 208 ? -73.262 208.794 228.964 1.00 21.19 208 GLY B CA 1
ATOM 4187 C C . GLY B 1 208 ? -72.297 208.979 230.114 1.00 26.70 208 GLY B C 1
ATOM 4188 O O . GLY B 1 208 ? -72.723 209.311 231.230 1.00 24.88 208 GLY B O 1
ATOM 4189 N N . SER B 1 209 ? -71.008 208.770 229.866 1.00 22.58 209 SER B N 1
ATOM 4190 C CA . SER B 1 209 ? -69.963 208.942 230.862 1.00 21.92 209 SER B CA 1
ATOM 4191 C C . SER B 1 209 ? -69.300 210.306 230.776 1.00 22.42 209 SER B C 1
ATOM 4192 O O . SER B 1 209 ? -68.325 210.555 231.497 1.00 23.91 209 SER B O 1
ATOM 4195 N N . MET B 1 210 ? -69.805 211.190 229.914 1.00 21.86 210 MET B N 1
ATOM 4196 C CA . MET B 1 210 ? -69.190 212.501 229.692 1.00 21.35 210 MET B CA 1
ATOM 4197 C C . MET B 1 210 ? -67.709 212.351 229.368 1.00 22.99 210 MET B C 1
ATOM 4198 O O . MET B 1 210 ? -66.869 213.132 229.817 1.00 23.31 210 MET B O 1
ATOM 4206 N N . GLN B 1 211 ? -67.385 211.323 228.582 1.00 24.42 211 GLN B N 1
ATOM 4207 C CA . GLN B 1 211 ? -66.010 211.019 228.199 1.00 21.68 211 GLN B CA 1
ATOM 4208 C C . GLN B 1 211 ? -65.866 211.350 226.720 1.00 22.61 211 GLN B C 1
ATOM 4209 O O . GLN B 1 211 ? -66.234 210.549 225.859 1.00 24.99 211 GLN B O 1
ATOM 4215 N N . PHE B 1 212 ? -65.332 212.533 226.444 1.00 19.73 212 PHE B N 1
ATOM 4216 C CA . PHE B 1 212 ? -65.132 213.047 225.099 1.00 22.65 212 PHE B CA 1
ATOM 4217 C C . PHE B 1 212 ? -63.645 213.087 224.777 1.00 22.85 212 PHE B C 1
ATOM 4218 O O . PHE B 1 212 ? -62.793 212.851 225.637 1.00 24.69 212 PHE B O 1
ATOM 4226 N N . GLY B 1 213 ? -63.338 213.450 223.539 1.00 22.35 213 GLY B N 1
ATOM 4227 C CA . GLY B 1 213 ? -61.992 213.861 223.215 1.00 24.99 213 GLY B CA 1
ATOM 4228 C C . GLY B 1 213 ? -61.694 215.220 223.835 1.00 23.56 213 GLY B C 1
ATOM 4229 O O . GLY B 1 213 ? -62.442 215.748 224.658 1.00 24.40 213 GLY B O 1
ATOM 4230 N N . ALA B 1 214 ? -60.560 215.791 223.420 1.00 22.78 214 ALA B N 1
ATOM 4231 C CA . ALA B 1 214 ? -60.110 217.058 223.988 1.00 25.69 214 ALA B CA 1
ATOM 4232 C C . ALA B 1 214 ? -61.168 218.147 223.841 1.00 26.50 214 ALA B C 1
ATOM 4233 O O . ALA B 1 214 ? -61.422 218.903 224.783 1.00 23.43 214 ALA B O 1
ATOM 4235 N N . LYS B 1 215 ? -61.796 218.237 222.667 1.00 23.73 215 LYS B N 1
ATOM 4236 C CA . LYS B 1 215 ? -62.747 219.320 222.432 1.00 22.36 215 LYS B CA 1
ATOM 4237 C C . LYS B 1 215 ? -63.888 219.270 223.436 1.00 27.39 215 LYS B C 1
ATOM 4238 O O . LYS B 1 215 ? -64.167 220.254 224.131 1.00 25.27 215 LYS B O 1
ATOM 4244 N N . GLY B 1 216 ? -64.543 218.115 223.551 1.00 23.79 216 GLY B N 1
ATOM 4245 C CA . GLY B 1 216 ? -65.655 218.004 224.474 1.00 21.59 216 GLY B CA 1
ATOM 4246 C C . GLY B 1 216 ? -65.238 218.108 225.929 1.00 23.30 216 GLY B C 1
ATOM 4247 O O . GLY B 1 216 ? -65.995 218.622 226.752 1.00 24.37 216 GLY B O 1
ATOM 4248 N N . PHE B 1 217 ? -64.051 217.594 226.272 1.00 21.84 217 PHE B N 1
ATOM 4249 C CA . PHE B 1 217 ? -63.542 217.725 227.636 1.00 22.80 217 PHE B CA 1
ATOM 4250 C C . PHE B 1 217 ? -63.475 219.186 228.053 1.00 23.45 217 PHE B C 1
ATOM 4251 O O . PHE B 1 217 ? -63.939 219.556 229.136 1.00 22.59 217 PHE B O 1
ATOM 4259 N N . HIS B 1 218 ? -62.885 220.034 227.207 1.00 21.62 218 HIS B N 1
ATOM 4260 C CA . HIS B 1 218 ? -62.826 221.454 227.539 1.00 23.61 218 HIS B CA 1
ATOM 4261 C C . HIS B 1 218 ? -64.224 222.054 227.611 1.00 26.60 218 HIS B C 1
ATOM 4262 O O . HIS B 1 218 ? -64.511 222.878 228.485 1.00 23.60 218 HIS B O 1
ATOM 4269 N N . GLN B 1 219 ? -65.115 221.646 226.706 1.00 24.84 219 GLN B N 1
ATOM 4270 C CA . GLN B 1 219 ? -66.473 222.177 226.752 1.00 22.96 219 GLN B CA 1
ATOM 4271 C C . GLN B 1 219 ? -67.179 221.794 228.047 1.00 24.19 219 GLN B C 1
ATOM 4272 O O . G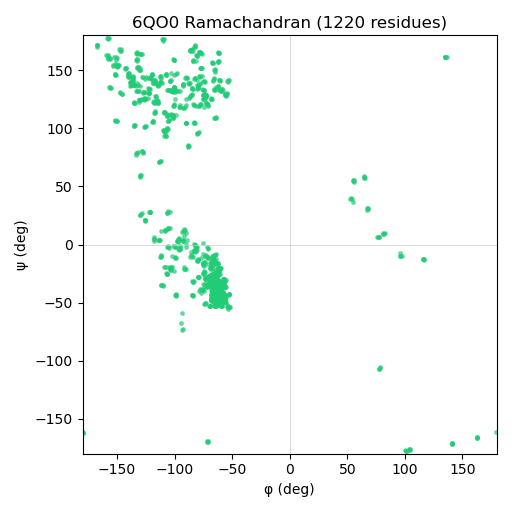LN B 1 219 ? -67.959 222.587 228.586 1.00 27.92 219 GLN B O 1
ATOM 4278 N N . VAL B 1 220 ? -66.933 220.582 228.558 1.00 22.28 220 VAL B N 1
ATOM 4279 C CA . VAL B 1 220 ? -67.509 220.191 229.846 1.00 22.94 220 VAL B CA 1
ATOM 4280 C C . VAL B 1 220 ? -66.926 221.033 230.972 1.00 23.50 220 VAL B C 1
ATOM 4281 O O . VAL B 1 220 ? -67.660 221.565 231.815 1.00 24.35 220 VAL B O 1
ATOM 4285 N N . LEU B 1 221 ? -65.595 221.161 231.007 1.00 21.78 221 LEU B N 1
ATOM 4286 C CA . LEU B 1 221 ? -64.959 221.887 232.101 1.00 22.55 221 LEU B CA 1
ATOM 4287 C C . LEU B 1 221 ? -65.323 223.363 232.084 1.00 20.91 221 LEU B C 1
ATOM 4288 O O . LEU B 1 221 ? -65.411 223.983 233.152 1.00 24.68 221 LEU B O 1
ATOM 4293 N N . GLU B 1 222 ? -65.543 223.934 230.904 1.00 22.00 222 GLU B N 1
ATOM 4294 C CA . GLU B 1 222 ? -65.789 225.364 230.766 1.00 23.19 222 GLU B CA 1
ATOM 4295 C C . GLU B 1 222 ? -67.270 225.713 230.794 1.00 27.19 222 GLU B C 1
ATOM 4296 O O . GLU B 1 222 ? -67.621 226.890 230.672 1.00 24.02 222 GLU B O 1
ATOM 4302 N N . ASN B 1 223 ? -68.129 224.738 230.993 1.00 23.25 223 ASN B N 1
ATOM 4303 C CA . ASN B 1 223 ? -69.541 224.927 230.707 1.00 26.04 223 ASN B CA 1
ATOM 4304 C C . ASN B 1 223 ? -70.224 225.776 231.776 1.00 25.17 223 ASN B C 1
ATOM 4305 O O . ASN B 1 223 ? -70.101 225.483 232.970 1.00 26.57 223 ASN B O 1
ATOM 4310 N N . PRO B 1 224 ? -70.953 226.825 231.385 1.00 25.74 224 PRO B N 1
ATOM 4311 C CA . PRO B 1 224 ? -71.822 227.526 232.347 1.00 27.67 224 PRO B CA 1
ATOM 4312 C C . PRO B 1 224 ? -73.096 226.758 232.683 1.00 27.85 224 PRO B C 1
ATOM 4313 O O . PRO B 1 224 ? -73.834 227.176 233.584 1.00 33.94 224 PRO B O 1
ATOM 4317 N N . GLY B 1 225 ? -73.383 225.665 231.984 1.00 29.00 225 GLY B N 1
ATOM 4318 C CA . GLY B 1 225 ? -74.560 224.853 232.244 1.00 31.34 225 GLY B CA 1
ATOM 4319 C C . GLY B 1 225 ? -75.553 224.810 231.105 1.00 34.36 225 GLY B C 1
ATOM 4320 O O . GLY B 1 225 ? -76.466 223.968 231.123 1.00 34.78 225 GLY B O 1
ATOM 4321 N N . SER B 1 226 ? -75.414 225.681 230.108 1.00 31.40 226 SER B N 1
ATOM 4322 C CA . SER B 1 226 ? -76.407 225.802 229.048 1.00 31.97 226 SER B CA 1
ATOM 4323 C C . SER B 1 226 ? -75.806 225.654 227.656 1.00 31.01 226 SER B C 1
ATOM 4324 O O . SER B 1 226 ? -76.413 226.108 226.681 1.00 32.25 226 SER B O 1
ATOM 4327 N N . LEU B 1 227 ? -74.630 225.036 227.528 1.00 31.76 227 LEU B N 1
ATOM 4328 C CA . LEU B 1 227 ? -73.987 224.848 226.229 1.00 31.94 227 LEU B CA 1
ATOM 4329 C C . LEU B 1 227 ? -73.552 223.395 226.092 1.00 32.34 227 LEU B C 1
ATOM 4330 O O . LEU B 1 227 ? -72.816 222.884 226.939 1.00 44.44 227 LEU B O 1
ATOM 4335 N N . GLU B 1 228 ? -73.998 222.737 225.038 1.00 39.67 228 GLU B N 1
ATOM 4336 C CA . GLU B 1 228 ? -73.672 221.322 224.913 1.00 46.12 228 GLU B CA 1
ATOM 4337 C C . GLU B 1 228 ? -72.249 221.145 224.402 1.00 32.58 228 GLU B C 1
ATOM 4338 O O . GLU B 1 228 ? -71.833 221.840 223.472 1.00 37.50 228 GLU B O 1
ATOM 4344 N N . PRO B 1 229 ? -71.498 220.200 224.961 1.00 29.64 229 PRO B N 1
ATOM 4345 C CA . PRO B 1 229 ? -70.305 219.723 224.266 1.00 28.81 229 PRO B CA 1
ATOM 4346 C C . PRO B 1 229 ? -70.712 219.083 222.949 1.00 30.39 229 PRO B C 1
ATOM 4347 O O . PRO B 1 229 ? -71.857 218.667 222.753 1.00 29.46 229 PRO B O 1
ATOM 4351 N N . ASP B 1 230 ? -69.761 219.027 222.038 1.00 23.65 230 ASP B N 1
ATOM 4352 C CA . ASP B 1 230 ? -69.984 218.402 220.743 1.00 25.69 230 ASP B CA 1
ATOM 4353 C C . ASP B 1 230 ? -70.256 216.913 220.922 1.00 29.72 230 ASP B C 1
ATOM 4354 O O . ASP B 1 230 ? -69.342 216.158 221.270 1.00 28.89 230 ASP B O 1
ATOM 4359 N N . PRO B 1 231 ? -71.489 216.448 220.689 1.00 27.39 231 PRO B N 1
ATOM 4360 C CA . PRO B 1 231 ? -71.776 215.024 220.907 1.00 29.82 231 PRO B CA 1
ATOM 4361 C C . PRO B 1 231 ? -71.059 214.116 219.929 1.00 29.14 231 PRO B C 1
ATOM 4362 O O . PRO B 1 231 ? -70.934 212.916 220.204 1.00 34.61 231 PRO B O 1
ATOM 4366 N N . ASN B 1 232 ? -70.545 214.655 218.822 1.00 26.49 232 ASN B N 1
ATOM 4367 C CA . ASN B 1 232 ? -69.762 213.871 217.876 1.00 28.36 232 ASN B CA 1
ATOM 4368 C C . ASN B 1 232 ? -68.309 213.724 218.298 1.00 26.90 232 ASN B C 1
ATOM 4369 O O . ASN B 1 232 ? -67.538 213.076 217.586 1.00 32.39 232 ASN B O 1
ATOM 4374 N N . ASN B 1 233 ? -67.917 214.302 219.432 1.00 26.92 233 ASN B N 1
ATOM 4375 C CA . ASN B 1 233 ? -66.530 214.237 219.872 1.00 26.34 233 ASN B CA 1
ATOM 4376 C C . ASN B 1 233 ? -66.265 213.040 220.784 1.00 28.64 233 ASN B C 1
ATOM 4377 O O . ASN B 1 233 ? -65.190 212.956 221.381 1.00 31.43 233 ASN B O 1
ATOM 4382 N N . VAL B 1 234 ? -67.198 212.097 220.888 1.00 24.04 234 VAL B N 1
ATOM 4383 C CA . VAL B 1 234 ? -66.875 210.848 221.566 1.00 24.04 234 VAL B CA 1
ATOM 4384 C C . VAL B 1 234 ? -65.961 210.031 220.661 1.00 25.03 234 VAL B C 1
ATOM 4385 O O . VAL B 1 234 ? -66.236 209.849 219.465 1.00 24.48 234 VAL B O 1
ATOM 4389 N N . MET B 1 235 ? -64.841 209.572 221.214 1.00 22.50 235 MET B N 1
ATOM 4390 C CA . MET B 1 235 ? -63.764 209.006 220.412 1.00 24.56 235 MET B CA 1
ATOM 4391 C C . MET B 1 235 ? -63.797 207.486 220.328 1.00 24.90 235 MET B C 1
ATOM 4392 O O . MET B 1 235 ? -62.990 206.902 219.591 1.00 25.29 235 MET B O 1
ATOM 4397 N N . TYR B 1 236 ? -64.710 206.830 221.032 1.00 21.59 236 TYR B N 1
ATOM 4398 C CA . TYR B 1 236 ? -64.763 205.381 221.011 1.00 21.51 236 TYR B CA 1
ATOM 4399 C C . TYR B 1 236 ? -66.205 204.912 220.969 1.00 20.45 236 TYR B C 1
ATOM 4400 O O . TYR B 1 236 ? -67.102 205.553 221.526 1.00 23.77 236 TYR B O 1
ATOM 4409 N N . SER B 1 237 ? -66.415 203.789 220.281 1.00 21.98 237 SER B N 1
ATOM 4410 C CA . SER B 1 237 ? -67.709 203.134 220.268 1.00 20.74 237 SER B CA 1
ATOM 4411 C C . SER B 1 237 ? -67.895 202.357 221.559 1.00 23.75 237 SER B C 1
ATOM 4412 O O . SER B 1 237 ? -66.943 202.100 222.300 1.00 22.96 237 SER B O 1
ATOM 4415 N N . VAL B 1 238 ? -69.141 201.963 221.809 1.00 21.13 238 VAL B N 1
ATOM 4416 C CA . VAL B 1 238 ? -69.448 201.189 223.011 1.00 21.96 238 VAL B CA 1
ATOM 4417 C C . VAL B 1 238 ? -68.588 199.931 223.126 1.00 25.09 238 VAL B C 1
ATOM 4418 O O . VAL B 1 238 ? -67.915 199.769 224.152 1.00 22.69 238 VAL B O 1
ATOM 4422 N N . PRO B 1 239 ? -68.520 199.043 222.124 1.00 25.07 239 PRO B N 1
ATOM 4423 C CA . PRO B 1 239 ? -67.714 197.816 222.289 1.00 23.42 239 PRO B CA 1
ATOM 4424 C C . PRO B 1 239 ? -66.225 198.074 222.458 1.00 24.50 239 PRO B C 1
ATOM 4425 O O . PRO B 1 239 ? -65.539 197.259 223.090 1.00 24.67 239 PRO B O 1
ATOM 4429 N N . GLU B 1 240 ? -65.699 199.186 221.931 1.00 24.62 240 GLU B N 1
ATOM 4430 C CA . GLU B 1 240 ? -64.272 199.459 222.094 1.00 26.52 240 GLU B CA 1
ATOM 4431 C C . GLU B 1 240 ? -63.859 199.601 223.550 1.00 27.83 240 GLU B C 1
ATOM 4432 O O . GLU B 1 240 ? -62.673 199.436 223.870 1.00 28.61 240 GLU B O 1
ATOM 4438 N N . ALA B 1 241 ? -64.791 199.930 224.445 1.00 24.54 241 ALA B N 1
ATOM 4439 C CA . ALA B 1 241 ? -64.458 200.107 225.844 1.00 25.25 241 ALA B CA 1
ATOM 4440 C C . ALA B 1 241 ? -64.760 198.873 226.687 1.00 22.84 241 ALA B C 1
ATOM 4441 O O . ALA B 1 241 ? -64.571 198.916 227.899 1.00 24.30 241 ALA B O 1
ATOM 4443 N N . LYS B 1 242 ? -65.213 197.779 226.079 1.00 23.87 242 LYS B N 1
ATOM 4444 C CA . LYS B 1 242 ? -65.502 196.580 226.859 1.00 22.72 242 LYS B CA 1
ATOM 4445 C C . LYS B 1 242 ? -64.251 196.106 227.585 1.00 22.45 242 LYS B C 1
ATOM 4446 O O . LYS B 1 242 ? -63.170 196.011 226.996 1.00 24.52 242 LYS B O 1
ATOM 4452 N N . ASN B 1 243 ? -64.404 195.788 228.864 1.00 22.82 243 ASN B N 1
ATOM 4453 C CA . ASN B 1 243 ? -63.254 195.407 229.666 1.00 23.28 243 ASN B CA 1
ATOM 4454 C C . ASN B 1 243 ? -62.890 193.941 229.482 1.00 24.57 243 ASN B C 1
ATOM 4455 O O . ASN B 1 243 ? -63.762 193.077 229.327 1.00 24.06 243 ASN B O 1
ATOM 4464 N N . THR B 1 244 ? -61.582 193.676 229.500 1.00 22.08 244 THR B N 1
ATOM 4465 C CA . THR B 1 244 ? -61.020 192.360 229.766 1.00 21.87 244 THR B CA 1
ATOM 4466 C C . THR B 1 244 ? -60.022 192.545 230.902 1.00 22.99 244 THR B C 1
ATOM 4467 O O . THR B 1 244 ? -59.139 193.409 230.802 1.00 26.43 244 THR B O 1
ATOM 4471 N N . PRO B 1 245 ? -60.128 191.782 232.007 1.00 23.89 245 PRO B N 1
ATOM 4472 C CA . PRO B 1 245 ? -61.084 190.711 232.331 1.00 22.99 245 PRO B CA 1
ATOM 4473 C C . PRO B 1 245 ? -62.556 191.088 232.198 1.00 22.97 245 PRO B C 1
ATOM 4474 O O . PRO B 1 245 ? -62.948 192.212 232.510 1.00 24.33 245 PRO B O 1
ATOM 4478 N N . GLN B 1 246 ? -63.333 190.130 231.696 1.00 21.77 246 GLN B N 1
ATOM 4479 C CA . GLN B 1 246 ? -64.768 190.297 231.500 1.00 23.58 246 GLN B CA 1
ATOM 4480 C C . GLN B 1 246 ? -65.468 190.589 232.820 1.00 23.18 246 GLN B C 1
ATOM 4481 O O . GLN B 1 246 ? -65.269 189.886 233.813 1.00 22.84 246 GLN B O 1
ATOM 4487 N N . GLN B 1 247 ? -66.325 191.608 232.813 1.00 20.65 247 GLN B N 1
ATOM 4488 C CA . GLN B 1 247 ? -67.058 192.027 234.001 1.00 21.15 247 GLN B CA 1
ATOM 4489 C C . GLN B 1 247 ? -68.505 191.558 233.920 1.00 22.56 247 GLN B C 1
ATOM 4490 O O . GLN B 1 247 ? -69.117 191.574 232.847 1.00 22.70 247 GLN B O 1
ATOM 4496 N N . TYR B 1 248 ? -69.036 191.129 235.064 1.00 23.07 248 TYR B N 1
ATOM 4497 C CA . TYR B 1 248 ? -70.422 190.713 235.211 1.00 21.51 248 TYR B CA 1
ATOM 4498 C C . TYR B 1 248 ? -71.005 191.371 236.448 1.00 23.79 248 TYR B C 1
ATOM 4499 O O . TYR B 1 248 ? -70.291 191.649 237.412 1.00 23.65 248 TYR B O 1
ATOM 4508 N N . ILE B 1 249 ? -72.317 191.586 236.428 1.00 19.97 249 ILE B N 1
ATOM 4509 C CA . ILE B 1 249 ? -73.079 191.893 237.636 1.00 20.75 249 ILE B CA 1
ATOM 4510 C C . ILE B 1 249 ? -74.061 190.757 237.842 1.00 21.42 249 ILE B C 1
ATOM 4511 O O . ILE B 1 249 ? -74.807 190.407 236.920 1.00 23.21 249 ILE B O 1
ATOM 4518 N N . VAL B 1 250 ? -74.059 190.186 239.042 1.00 20.95 250 VAL B N 1
ATOM 4519 C CA . VAL B 1 250 ? -75.095 189.255 239.455 1.00 20.21 250 VAL B CA 1
ATOM 4520 C C . VAL B 1 250 ? -76.032 190.052 240.353 1.00 22.75 250 VAL B C 1
ATOM 4521 O O . VAL B 1 250 ? -75.655 190.471 241.454 1.00 22.59 250 VAL B O 1
ATOM 4525 N N . HIS B 1 251 ? -77.242 190.286 239.857 1.00 21.95 251 HIS B N 1
ATOM 4526 C CA . HIS B 1 251 ? -78.219 191.193 240.452 1.00 22.63 251 HIS B CA 1
ATOM 4527 C C . HIS B 1 251 ? -79.326 190.330 241.045 1.00 19.40 251 HIS B C 1
ATOM 4528 O O . HIS B 1 251 ? -80.013 189.623 240.304 1.00 23.16 251 HIS B O 1
ATOM 4535 N N . VAL B 1 252 ? -79.462 190.339 242.376 1.00 19.92 252 VAL B N 1
ATOM 4536 C CA . VAL B 1 252 ? -80.414 189.476 243.069 1.00 22.00 252 VAL B CA 1
ATOM 4537 C C . VAL B 1 252 ? -81.274 190.340 243.978 1.00 22.60 252 VAL B C 1
ATOM 4538 O O . VAL B 1 252 ? -80.752 191.141 244.759 1.00 24.40 252 VAL B O 1
ATOM 4542 N N . GLU B 1 253 ? -82.586 190.159 243.908 1.00 23.54 253 GLU B N 1
ATOM 4543 C CA . GLU B 1 253 ? -83.508 190.978 244.678 1.00 22.43 253 GLU B CA 1
ATOM 4544 C C . GLU B 1 253 ? -84.118 190.174 245.820 1.00 22.37 253 GLU B C 1
ATOM 4545 O O . GLU B 1 253 ? -84.345 188.970 245.697 1.00 24.35 253 GLU B O 1
ATOM 4551 N N . TRP B 1 254 ? -84.384 190.857 246.930 1.00 21.88 254 TRP B N 1
ATOM 4552 C CA . TRP B 1 254 ? -84.746 190.206 248.183 1.00 23.19 254 TRP B CA 1
ATOM 4553 C C . TRP B 1 254 ? -85.794 191.016 248.930 1.00 21.59 254 TRP B C 1
ATOM 4554 O O . TRP B 1 254 ? -85.849 192.244 248.827 1.00 21.80 254 TRP B O 1
ATOM 4565 N N . ALA B 1 255 ? -86.604 190.307 249.717 1.00 22.68 255 ALA B N 1
ATOM 4566 C CA . ALA B 1 255 ? -87.673 190.945 250.482 1.00 25.39 255 ALA B CA 1
ATOM 4567 C C . ALA B 1 255 ? -87.156 191.971 251.487 1.00 24.64 255 ALA B C 1
ATOM 4568 O O . ALA B 1 255 ? -87.833 192.973 251.755 1.00 24.20 255 ALA B O 1
ATOM 4570 N N . ASN B 1 256 ? -85.971 191.751 252.052 1.00 21.56 256 ASN B N 1
ATOM 4571 C CA . ASN B 1 256 ? -85.434 192.608 253.099 1.00 23.81 256 ASN B CA 1
ATOM 4572 C C . ASN B 1 256 ? -83.965 192.242 253.273 1.00 22.43 256 ASN B C 1
ATOM 4573 O O . ASN B 1 256 ? -83.481 191.264 252.694 1.00 22.58 256 ASN B O 1
ATOM 4578 N N . THR B 1 257 ? -83.254 193.041 254.077 1.00 22.18 257 THR B N 1
ATOM 4579 C CA . THR B 1 257 ? -81.806 192.841 254.164 1.00 22.00 257 THR B CA 1
ATOM 4580 C C . THR B 1 257 ? -81.440 191.556 254.902 1.00 23.57 257 THR B C 1
ATOM 4581 O O . THR B 1 257 ? -80.397 190.966 254.612 1.00 23.89 257 THR B O 1
ATOM 4585 N N . ASP B 1 258 ? -82.271 191.093 255.848 1.00 25.90 258 ASP B N 1
ATOM 4586 C CA . ASP B 1 258 ? -81.990 189.798 256.469 1.00 25.57 258 ASP B CA 1
ATOM 4587 C C . ASP B 1 258 ? -82.141 188.658 255.468 1.00 23.59 258 ASP B C 1
ATOM 4588 O O . ASP B 1 258 ? -81.289 187.762 255.396 1.00 24.70 258 ASP B O 1
ATOM 4593 N N . ALA B 1 259 ? -83.229 188.664 254.690 1.00 24.74 259 ALA B N 1
ATOM 4594 C CA . ALA B 1 259 ? -83.396 187.653 253.656 1.00 25.78 259 ALA B CA 1
ATOM 4595 C C . ALA B 1 259 ? -82.246 187.699 252.658 1.00 24.56 259 ALA B C 1
ATOM 4596 O O . ALA B 1 259 ? -81.797 186.656 252.167 1.00 24.09 259 ALA B O 1
ATOM 4598 N N . LEU B 1 260 ? -81.752 188.902 252.353 1.00 22.59 260 LEU B N 1
ATOM 4599 C CA . LEU B 1 260 ? -80.590 189.037 251.478 1.00 21.98 260 LEU B CA 1
ATOM 4600 C C . LEU B 1 260 ? -79.357 188.405 252.110 1.00 23.90 260 LEU B C 1
ATOM 4601 O O . LEU B 1 260 ? -78.657 187.611 251.472 1.00 24.74 260 LEU B O 1
ATOM 4606 N N . MET B 1 261 ? -79.050 188.781 253.352 1.00 21.31 261 MET B N 1
ATOM 4607 C CA . MET B 1 261 ? -77.818 188.304 253.974 1.00 22.27 261 MET B CA 1
ATOM 4608 C C . MET B 1 261 ? -77.813 186.784 254.064 1.00 26.28 261 MET B C 1
ATOM 4609 O O . MET B 1 261 ? -76.867 186.122 253.621 1.00 25.59 261 MET B O 1
ATOM 4614 N N . PHE B 1 262 ? -78.879 186.209 254.615 1.00 26.56 262 PHE B N 1
ATOM 4615 C CA . PHE B 1 262 ? -78.902 184.762 254.785 1.00 25.93 262 PHE B CA 1
ATOM 4616 C C . PHE B 1 262 ? -79.246 184.044 253.492 1.00 27.08 262 PHE B C 1
ATOM 4617 O O . PHE B 1 262 ? -78.805 182.908 253.293 1.00 24.85 262 PHE B O 1
ATOM 4625 N N . GLY B 1 263 ? -80.008 184.691 252.602 1.00 24.41 263 GLY B N 1
ATOM 4626 C CA . GLY B 1 263 ? -80.318 184.084 251.316 1.00 24.31 263 GLY B CA 1
ATOM 4627 C C . GLY B 1 263 ? -79.103 184.001 250.410 1.00 25.05 263 GLY B C 1
ATOM 4628 O O . GLY B 1 263 ? -78.759 182.926 249.915 1.00 25.72 263 GLY B O 1
ATOM 4629 N N . MET B 1 264 ? -78.421 185.131 250.197 1.00 23.76 264 MET B N 1
ATOM 4630 C CA . MET B 1 264 ? -77.144 185.079 249.487 1.00 24.79 264 MET B CA 1
ATOM 4631 C C . MET B 1 264 ? -76.178 184.125 250.187 1.00 27.08 264 MET B C 1
ATOM 4632 O O . MET B 1 264 ? -75.416 183.400 249.531 1.00 26.97 264 MET B O 1
ATOM 4637 N N . GLY B 1 265 ? -76.219 184.088 251.523 1.00 24.33 265 GLY B N 1
ATOM 4638 C CA . GLY B 1 265 ? -75.372 183.178 252.277 1.00 25.30 265 GLY B CA 1
ATOM 4639 C C . GLY B 1 265 ? -75.662 181.710 252.031 1.00 25.45 265 GLY B C 1
ATOM 4640 O O . GLY B 1 265 ? -74.849 180.856 252.399 1.00 28.62 265 GLY B O 1
ATOM 4641 N N . ARG B 1 266 ? -76.817 181.390 251.445 1.00 24.96 266 ARG B N 1
ATOM 4642 C CA . ARG B 1 266 ? -77.114 179.998 251.118 1.00 27.72 266 ARG B CA 1
ATOM 4643 C C . ARG B 1 266 ? -76.047 179.392 250.208 1.00 24.89 266 ARG B C 1
ATOM 4644 O O . ARG B 1 266 ? -75.814 178.179 250.256 1.00 26.59 266 ARG B O 1
ATOM 4652 N N . VAL B 1 267 ? -75.391 180.202 249.367 1.00 27.03 267 VAL B N 1
ATOM 4653 C CA . VAL B 1 267 ? -74.325 179.653 248.525 1.00 26.01 267 VAL B CA 1
ATOM 4654 C C . VAL B 1 267 ? -73.084 179.295 249.331 1.00 32.24 267 VAL B C 1
ATOM 4655 O O . VAL B 1 267 ? -72.176 178.643 248.801 1.00 32.44 267 VAL B O 1
ATOM 4659 N N . LEU B 1 268 ? -73.021 179.708 250.596 1.00 26.97 268 LEU B N 1
ATOM 4660 C CA . LEU B 1 268 ? -71.947 179.322 251.503 1.00 29.78 268 LEU B CA 1
ATOM 4661 C C . LEU B 1 268 ? -72.375 178.327 252.571 1.00 33.26 268 LEU B C 1
ATOM 4662 O O . LEU B 1 268 ? -71.521 177.607 253.096 1.00 34.41 268 LEU B O 1
ATOM 4667 N N . LEU B 1 269 ? -73.662 178.286 252.920 1.00 27.48 269 LEU B N 1
ATOM 4668 C CA . LEU B 1 269 ? -74.127 177.564 254.096 1.00 26.16 269 LEU B CA 1
ATOM 4669 C C . LEU B 1 269 ? -74.814 176.249 253.772 1.00 28.69 269 LEU B C 1
ATOM 4670 O O . LEU B 1 269 ? -74.920 175.388 254.655 1.00 27.87 269 LEU B O 1
ATOM 4675 N N . TYR B 1 270 ? -75.304 176.086 252.547 1.00 27.81 270 TYR B N 1
ATOM 4676 C CA . TYR B 1 270 ? -75.994 174.877 252.139 1.00 25.90 270 TYR B CA 1
ATOM 4677 C C . TYR B 1 270 ? -75.017 174.034 251.331 1.00 25.80 270 TYR B C 1
ATOM 4678 O O . TYR B 1 270 ? -74.658 174.433 250.214 1.00 27.51 270 TYR B O 1
ATOM 4687 N N . PRO B 1 271 ? -74.540 172.894 251.843 1.00 29.66 271 PRO B N 1
ATOM 4688 C CA . PRO B 1 271 ? -73.423 172.201 251.169 1.00 26.94 271 PRO B CA 1
ATOM 4689 C C . PRO B 1 271 ? -73.634 171.924 249.685 1.00 29.84 271 PRO B C 1
ATOM 4690 O O . PRO B 1 271 ? -72.706 172.141 248.900 1.00 29.16 271 PRO B O 1
ATOM 4694 N N . GLU B 1 272 ? -74.823 171.474 249.269 1.00 26.92 272 GLU B N 1
ATOM 4695 C CA . GLU B 1 272 ? -75.041 171.172 247.854 1.00 30.61 272 GLU B CA 1
ATOM 4696 C C . GLU B 1 272 ? -74.881 172.415 246.982 1.00 28.90 272 GLU B C 1
ATOM 4697 O O . GLU B 1 272 ? -74.313 172.345 245.882 1.00 30.36 272 GLU B O 1
ATOM 4707 N N . LEU B 1 273 ? -75.398 173.556 247.439 1.00 29.16 273 LEU B N 1
ATOM 4708 C CA . LEU B 1 273 ? -75.240 174.789 246.667 1.00 27.26 273 LEU B CA 1
ATOM 4709 C C . LEU B 1 273 ? -73.817 175.321 246.763 1.00 26.88 273 LEU B C 1
ATOM 4710 O O . LEU B 1 273 ? -73.295 175.881 245.792 1.00 28.27 273 LEU B O 1
ATOM 4715 N N . ARG B 1 274 ? -73.171 175.138 247.915 1.00 28.75 274 ARG B N 1
ATOM 4716 C CA . ARG B 1 274 ? -71.789 175.576 248.064 1.00 24.21 274 ARG B CA 1
ATOM 4717 C C . ARG B 1 274 ? -70.890 174.907 247.030 1.00 26.80 274 ARG B C 1
ATOM 4718 O O . ARG B 1 274 ? -70.012 175.557 246.446 1.00 28.19 274 ARG B O 1
ATOM 4726 N N . GLN B 1 275 ? -71.106 173.615 246.770 1.00 27.99 275 GLN B N 1
ATOM 4727 C CA . GLN B 1 275 ? -70.282 172.920 245.786 1.00 26.49 275 GLN B CA 1
ATOM 4728 C C . GLN B 1 275 ? -70.484 173.506 244.395 1.00 28.87 275 GLN B C 1
ATOM 4729 O O . GLN B 1 275 ? -69.523 173.653 243.628 1.00 29.17 275 GLN B O 1
ATOM 4735 N N . VAL B 1 276 ? -71.728 173.855 244.056 1.00 28.55 276 VAL B N 1
ATOM 4736 C CA . VAL B 1 276 ? -72.007 174.445 242.749 1.00 29.24 276 VAL B CA 1
ATOM 4737 C C . VAL B 1 276 ? -71.388 175.834 242.656 1.00 28.14 276 VAL B C 1
ATOM 4738 O O . VAL B 1 276 ? -70.710 176.172 241.676 1.00 29.53 276 VAL B O 1
ATOM 4742 N N . HIS B 1 277 ? -71.591 176.652 243.689 1.00 26.35 277 HIS B N 1
ATOM 4743 C CA . HIS B 1 277 ? -71.084 178.017 243.656 1.00 27.43 277 HIS B CA 1
ATOM 4744 C C . HIS B 1 277 ? -69.561 178.056 243.700 1.00 26.05 277 HIS B C 1
ATOM 4745 O O . HIS B 1 277 ? -68.952 179.023 243.235 1.00 25.78 277 HIS B O 1
ATOM 4752 N N . ASP B 1 278 ? -68.926 177.031 244.268 1.00 25.46 278 ASP B N 1
ATOM 4753 C CA . ASP B 1 278 ? -67.465 176.988 244.242 1.00 25.97 278 ASP B CA 1
ATOM 4754 C C . ASP B 1 278 ? -66.934 177.030 242.810 1.00 25.74 278 ASP B C 1
ATOM 4755 O O . ASP B 1 278 ? -65.834 177.543 242.574 1.00 25.57 278 ASP B O 1
ATOM 4760 N N . GLU B 1 279 ? -67.695 176.498 241.847 1.00 24.94 279 GLU B N 1
ATOM 4761 C CA . GLU B 1 279 ? -67.256 176.550 240.456 1.00 28.17 279 GLU B CA 1
ATOM 4762 C C . GLU B 1 279 ? -67.265 177.978 239.923 1.00 26.52 279 GLU B C 1
ATOM 4763 O O . GLU B 1 279 ? -66.491 178.303 239.016 1.00 29.28 279 GLU B O 1
ATOM 4772 N N . VAL B 1 280 ? -68.145 178.830 240.451 1.00 25.97 280 VAL B N 1
ATOM 4773 C CA . VAL B 1 280 ? -68.088 180.257 240.143 1.00 25.14 280 VAL B CA 1
ATOM 4774 C C . VAL B 1 280 ? -66.808 180.861 240.700 1.00 24.74 280 VAL B C 1
ATOM 4775 O O . VAL B 1 280 ? -66.070 181.561 239.994 1.00 25.45 280 VAL B O 1
ATOM 4779 N N . LEU B 1 281 ? -66.530 180.598 241.984 1.00 23.72 281 LEU B N 1
ATOM 4780 C CA . LEU B 1 281 ? -65.418 181.248 242.675 1.00 22.96 281 LEU B CA 1
ATOM 4781 C C . LEU B 1 281 ? -64.083 180.952 242.013 1.00 24.23 281 LEU B C 1
ATOM 4782 O O . LEU B 1 281 ? -63.200 181.817 241.981 1.00 26.33 281 LEU B O 1
ATOM 4787 N N . ASP B 1 282 ? -63.924 179.749 241.462 1.00 22.69 282 ASP B N 1
ATOM 4788 C CA . ASP B 1 282 ? -62.659 179.362 240.841 1.00 24.19 282 ASP B CA 1
ATOM 4789 C C . ASP B 1 282 ? -62.334 180.156 239.584 1.00 26.30 282 ASP B C 1
ATOM 4790 O O . ASP B 1 282 ? -61.195 180.071 239.113 1.00 28.90 282 ASP B O 1
ATOM 4795 N N . THR B 1 283 ? -63.290 180.907 239.023 1.00 25.80 283 THR B N 1
ATOM 4796 C CA . THR B 1 283 ? -63.088 181.615 237.760 1.00 25.01 283 THR B CA 1
ATOM 4797 C C . THR B 1 283 ? -62.759 183.092 237.935 1.00 26.70 283 THR B C 1
ATOM 4798 O O . THR B 1 283 ? -62.549 183.783 236.936 1.00 24.85 283 THR B O 1
ATOM 4802 N N . LEU B 1 284 ? -62.719 183.604 239.165 1.00 22.65 284 LEU B N 1
ATOM 4803 C CA . LEU B 1 284 ? -62.777 185.046 239.369 1.00 23.20 284 LEU B CA 1
ATOM 4804 C C . LEU B 1 284 ? -61.395 185.687 239.441 1.00 26.43 284 LEU B C 1
ATOM 4805 O O . LEU B 1 284 ? -60.486 185.167 240.094 1.00 26.87 284 LEU B O 1
ATOM 4810 N N . VAL B 1 285 ? -61.265 186.844 238.793 1.00 22.45 285 VAL B N 1
ATOM 4811 C CA . VAL B 1 285 ? -60.172 187.770 239.070 1.00 21.05 285 VAL B CA 1
ATOM 4812 C C . VAL B 1 285 ? -60.512 188.673 240.252 1.00 22.36 285 VAL B C 1
ATOM 4813 O O . VAL B 1 285 ? -59.682 188.906 241.138 1.00 24.65 285 VAL B O 1
ATOM 4817 N N . TYR B 1 286 ? -61.737 189.178 240.272 1.00 22.71 286 TYR B N 1
ATOM 4818 C CA . TYR B 1 286 ? -62.192 190.098 241.304 1.00 22.86 286 TYR B CA 1
ATOM 4819 C C . TYR B 1 286 ? -63.587 189.700 241.753 1.00 23.07 286 TYR B C 1
ATOM 4820 O O . TYR B 1 286 ? -64.416 189.280 240.936 1.00 23.20 286 TYR B O 1
ATOM 4829 N N . GLY B 1 287 ? -63.844 189.858 243.055 1.00 24.48 287 GLY B N 1
ATOM 4830 C CA . GLY B 1 287 ? -65.167 189.637 243.588 1.00 23.48 287 GLY B CA 1
ATOM 4831 C C . GLY B 1 287 ? -65.286 188.286 244.250 1.00 23.93 287 GLY B C 1
ATOM 4832 O O . GLY B 1 287 ? -64.308 187.539 244.357 1.00 24.17 287 GLY B O 1
ATOM 4833 N N . PRO B 1 288 ? -66.497 187.946 244.733 1.00 24.30 288 PRO B N 1
ATOM 4834 C CA . PRO B 1 288 ? -67.679 188.812 244.647 1.00 25.67 288 PRO B CA 1
ATOM 4835 C C . PRO B 1 288 ? -67.631 189.982 245.634 1.00 23.28 288 PRO B C 1
ATOM 4836 O O . PRO B 1 288 ? -67.278 189.793 246.797 1.00 26.55 288 PRO B O 1
ATOM 4840 N N . TYR B 1 289 ? -67.935 191.187 245.163 1.00 22.69 289 TYR B N 1
ATOM 4841 C CA . TYR B 1 289 ? -68.095 192.351 246.032 1.00 22.43 289 TYR B CA 1
ATOM 4842 C C . TYR B 1 289 ? -69.546 192.789 245.925 1.00 24.16 289 TYR B C 1
ATOM 4843 O O . TYR B 1 289 ? -70.026 193.060 244.824 1.00 24.66 289 TYR B O 1
ATOM 4852 N N . ILE B 1 290 ? -70.255 192.845 247.053 1.00 22.16 290 ILE B N 1
ATOM 4853 C CA . ILE B 1 290 ? -71.709 192.934 246.997 1.00 23.66 290 ILE B CA 1
ATOM 4854 C C . ILE B 1 290 ? -72.161 194.249 247.618 1.00 20.98 290 ILE B C 1
ATOM 4855 O O . ILE B 1 290 ? -72.004 194.466 248.827 1.00 21.64 290 ILE B O 1
ATOM 4860 N N . ARG B 1 291 ? -72.711 195.128 246.781 1.00 20.48 291 ARG B N 1
ATOM 4861 C CA . ARG B 1 291 ? -73.317 196.376 247.219 1.00 23.31 291 ARG B CA 1
ATOM 4862 C C . ARG B 1 291 ? -74.787 196.119 247.510 1.00 24.83 291 ARG B C 1
ATOM 4863 O O . ARG B 1 291 ? -75.437 195.332 246.812 1.00 23.68 291 ARG B O 1
ATOM 4871 N N . ILE B 1 292 ? -75.300 196.777 248.544 1.00 21.41 292 ILE B N 1
ATOM 4872 C CA . ILE B 1 292 ? -76.700 196.678 248.934 1.00 21.13 292 ILE B CA 1
ATOM 4873 C C . ILE B 1 292 ? -77.409 197.915 248.401 1.00 21.44 292 ILE B C 1
ATOM 4874 O O . ILE B 1 292 ? -77.034 199.044 248.749 1.00 21.85 292 ILE B O 1
ATOM 4879 N N . LEU B 1 293 ? -78.422 197.713 247.554 1.00 21.63 293 LEU B N 1
ATOM 4880 C CA . LEU B 1 293 ? -79.066 198.803 246.835 1.00 21.00 293 LEU B CA 1
ATOM 4881 C C . LEU B 1 293 ? -80.544 198.896 247.175 1.00 19.41 293 LEU B C 1
ATOM 4882 O O . LEU B 1 293 ? -81.221 197.884 247.360 1.00 22.75 293 LEU B O 1
ATOM 4887 N N . ASN B 1 294 ? -81.034 200.131 247.192 1.00 19.99 294 ASN B N 1
ATOM 4888 C CA . ASN B 1 294 ? -82.451 200.434 247.359 1.00 20.88 294 ASN B CA 1
ATOM 4889 C C . ASN B 1 294 ? -83.013 200.883 246.016 1.00 20.20 294 ASN B C 1
ATOM 4890 O O . ASN B 1 294 ? -82.658 201.971 245.541 1.00 22.75 294 ASN B O 1
ATOM 4895 N N . PRO B 1 295 ? -83.868 200.087 245.371 1.00 19.52 295 PRO B N 1
ATOM 4896 C CA . PRO B 1 295 ? -84.472 200.499 244.093 1.00 23.27 295 PRO B CA 1
ATOM 4897 C C . PRO B 1 295 ? -85.636 201.443 244.337 1.00 27.39 295 PRO B C 1
ATOM 4898 O O . PRO B 1 295 ? -86.763 201.003 244.585 1.00 36.31 295 PRO B O 1
ATOM 4902 N N . MET B 1 296 ? -85.393 202.743 244.274 1.00 27.22 296 MET B N 1
ATOM 4903 C CA . MET B 1 296 ? -86.420 203.697 244.709 1.00 33.45 296 MET B CA 1
ATOM 4904 C C . MET B 1 296 ? -87.277 204.114 243.518 1.00 40.58 296 MET B C 1
ATOM 4905 O O . MET B 1 296 ? -88.424 203.681 243.382 1.00 46.18 296 MET B O 1
ATOM 4910 N N . MET B 1 297 ? -86.729 204.925 242.630 1.00 27.75 297 MET B N 1
ATOM 4911 C CA . MET B 1 297 ? -87.490 205.385 241.482 1.00 25.62 297 MET B CA 1
ATOM 4912 C C . MET B 1 297 ? -87.342 204.360 240.369 1.00 26.58 297 MET B C 1
ATOM 4913 O O . MET B 1 297 ? -86.220 204.000 240.003 1.00 27.92 297 MET B O 1
ATOM 4921 N N . GLU B 1 298 ? -88.462 203.871 239.847 1.00 23.49 298 GLU B N 1
ATOM 4922 C CA . GLU B 1 298 ? -88.353 202.889 238.782 1.00 21.15 298 GLU B CA 1
ATOM 4923 C C . GLU B 1 298 ? -89.569 202.948 237.869 1.00 22.43 298 GLU B C 1
ATOM 4924 O O . GLU B 1 298 ? -90.648 203.419 238.246 1.00 25.03 298 GLU B O 1
ATOM 4930 N N . GLY B 1 299 ? -89.350 202.493 236.646 1.00 22.45 299 GLY B N 1
ATOM 4931 C CA . GLY B 1 299 ? -90.386 202.307 235.650 1.00 24.93 299 GLY B CA 1
ATOM 4932 C C . GLY B 1 299 ? -90.571 200.818 235.483 1.00 21.21 299 GLY B C 1
ATOM 4933 O O . GLY B 1 299 ? -89.862 200.172 234.702 1.00 22.22 299 GLY B O 1
ATOM 4934 N N . THR B 1 300 ? -91.529 200.268 236.230 1.00 19.87 300 THR B N 1
ATOM 4935 C CA . THR B 1 300 ? -91.596 198.826 236.425 1.00 21.72 300 THR B CA 1
ATOM 4936 C C . THR B 1 300 ? -91.960 198.081 235.149 1.00 24.48 300 THR B C 1
ATOM 4937 O O . THR B 1 300 ? -91.776 196.858 235.086 1.00 24.47 300 THR B O 1
ATOM 4941 N N . PHE B 1 301 ? -92.463 198.784 234.132 1.00 24.37 301 PHE B N 1
ATOM 4942 C CA . PHE B 1 301 ? -92.848 198.134 232.889 1.00 23.82 301 PHE B CA 1
ATOM 4943 C C . PHE B 1 301 ? -91.662 197.508 232.158 1.00 20.29 301 PHE B C 1
ATOM 4944 O O . PHE B 1 301 ? -91.881 196.771 231.200 1.00 24.93 301 PHE B O 1
ATOM 4952 N N . TRP B 1 302 ? -90.418 197.738 232.596 1.00 22.99 302 TRP B N 1
ATOM 4953 C CA . TRP B 1 302 ? -89.313 197.038 231.941 1.00 23.40 302 TRP B CA 1
ATOM 4954 C C . TRP B 1 302 ? -89.436 195.535 232.120 1.00 21.80 302 TRP B C 1
ATOM 4955 O O . TRP B 1 302 ? -89.048 194.770 231.227 1.00 24.56 302 TRP B O 1
ATOM 4966 N N . ARG B 1 303 ? -90.014 195.094 233.245 1.00 21.68 303 ARG B N 1
ATOM 4967 C CA . ARG B 1 303 ? -90.241 193.671 233.464 1.00 20.93 303 ARG B CA 1
ATOM 4968 C C . ARG B 1 303 ? -91.399 193.140 232.636 1.00 25.43 303 ARG B C 1
ATOM 4969 O O . ARG B 1 303 ? -91.439 191.939 232.359 1.00 26.05 303 ARG B O 1
ATOM 4977 N N . GLU B 1 304 ? -92.339 194.001 232.240 1.00 25.04 304 GLU B N 1
ATOM 4978 C CA . GLU B 1 304 ? -93.367 193.570 231.300 1.00 26.19 304 GLU B CA 1
ATOM 4979 C C . GLU B 1 304 ? -92.755 193.270 229.935 1.00 26.67 304 GLU B C 1
ATOM 4980 O O . GLU B 1 304 ? -93.086 192.257 229.308 1.00 27.21 304 GLU B O 1
ATOM 4986 N N . TYR B 1 305 ? -91.831 194.121 229.478 1.00 24.65 305 TYR B N 1
ATOM 4987 C CA . TYR B 1 305 ? -91.090 193.832 228.254 1.00 26.59 305 TYR B CA 1
ATOM 4988 C C . TYR B 1 305 ? -90.256 192.566 228.404 1.00 23.95 305 TYR B C 1
ATOM 4989 O O . TYR B 1 305 ? -90.259 191.702 227.519 1.00 24.81 305 TYR B O 1
ATOM 4998 N N . LEU B 1 306 ? -89.553 192.429 229.535 1.00 25.79 306 LEU B N 1
ATOM 4999 C CA . LEU B 1 306 ? -88.702 191.265 229.754 1.00 24.24 306 LEU B CA 1
ATOM 5000 C C . LEU B 1 306 ? -89.484 189.969 229.602 1.00 28.73 306 LEU B C 1
ATOM 5001 O O . LEU B 1 306 ? -89.040 189.037 228.922 1.00 29.88 306 LEU B O 1
ATOM 5006 N N . ASN B 1 307 ? -90.665 189.902 230.212 1.00 27.39 307 ASN B N 1
ATOM 5007 C CA . ASN B 1 307 ? -91.400 188.654 230.343 1.00 26.50 307 ASN B CA 1
ATOM 5008 C C . ASN B 1 307 ? -92.378 188.420 229.206 1.00 34.31 307 ASN B C 1
ATOM 5009 O O . ASN B 1 307 ? -93.179 187.485 229.299 1.00 34.69 307 ASN B O 1
ATOM 5014 N N . GLU B 1 308 ? -92.341 189.281 228.185 1.00 32.37 308 GLU B N 1
ATOM 5015 C CA . GLU B 1 308 ? -92.868 189.088 226.803 1.00 46.72 308 GLU B CA 1
ATOM 5016 C C . GLU B 1 308 ? -93.907 190.134 226.516 1.00 53.56 308 GLU B C 1
ATOM 5017 O O . GLU B 1 308 ? -93.625 191.054 225.768 1.00 56.81 308 GLU B O 1
ATOM 5023 N N . PRO C 1 2 ? -122.606 174.244 268.389 1.00 36.02 2 PRO C N 1
ATOM 5024 C CA . PRO C 1 2 ? -123.887 174.824 268.802 1.00 35.59 2 PRO C CA 1
ATOM 5025 C C . PRO C 1 2 ? -123.696 176.192 269.435 1.00 36.27 2 PRO C C 1
ATOM 5026 O O . PRO C 1 2 ? -122.561 176.577 269.721 1.00 33.31 2 PRO C O 1
ATOM 5030 N N . LYS C 1 3 ? -124.789 176.901 269.680 1.00 32.80 3 LYS C N 1
ATOM 5031 C CA . LYS C 1 3 ? -124.698 178.203 270.328 1.00 30.22 3 LYS C CA 1
ATOM 5032 C C . LYS C 1 3 ? -124.480 178.015 271.823 1.00 29.41 3 LYS C C 1
ATOM 5033 O O . LYS C 1 3 ? -125.304 177.377 272.486 1.00 33.83 3 LYS C O 1
ATOM 5039 N N . PRO C 1 4 ? -123.390 178.521 272.381 1.00 28.54 4 PRO C N 1
ATOM 5040 C CA . PRO C 1 4 ? -123.224 178.509 273.834 1.00 29.27 4 PRO C CA 1
ATOM 5041 C C . PRO C 1 4 ? -124.022 179.631 274.488 1.00 30.75 4 PRO C C 1
ATOM 5042 O O . PRO C 1 4 ? -124.519 180.547 273.831 1.00 32.02 4 PRO C O 1
ATOM 5046 N N . TYR C 1 5 ? -124.165 179.519 275.808 1.00 26.99 5 TYR C N 1
ATOM 5047 C CA . TYR C 1 5 ? -124.589 180.640 276.635 1.00 29.59 5 TYR C CA 1
ATOM 5048 C C . TYR C 1 5 ? -123.384 181.503 276.978 1.00 28.50 5 TYR C C 1
ATOM 5049 O O . TYR C 1 5 ? -122.237 181.051 276.914 1.00 30.05 5 TYR C O 1
ATOM 5058 N N . VAL C 1 6 ? -123.650 182.767 277.326 1.00 26.31 6 VAL C N 1
ATOM 5059 C CA . VAL C 1 6 ? -122.594 183.739 277.598 1.00 25.53 6 VAL C CA 1
ATOM 5060 C C . VAL C 1 6 ? -122.831 184.389 278.950 1.00 29.13 6 VAL C C 1
ATOM 5061 O O . VAL C 1 6 ? -123.897 184.970 279.184 1.00 31.22 6 VAL C O 1
ATOM 5065 N N . ALA C 1 7 ? -121.825 184.323 279.821 1.00 23.64 7 ALA C N 1
ATOM 5066 C CA . ALA C 1 7 ? -121.778 185.123 281.037 1.00 24.78 7 ALA C CA 1
ATOM 5067 C C . ALA C 1 7 ? -120.831 186.287 280.799 1.00 27.97 7 ALA C C 1
ATOM 5068 O O . ALA C 1 7 ? -119.728 186.091 280.279 1.00 27.06 7 ALA C O 1
ATOM 5070 N N . ILE C 1 8 ? -121.261 187.499 281.143 1.00 23.85 8 ILE C N 1
ATOM 5071 C CA . ILE C 1 8 ? -120.423 188.681 280.933 1.00 25.93 8 ILE C CA 1
ATOM 5072 C C . ILE C 1 8 ? -120.179 189.317 282.292 1.00 25.12 8 ILE C C 1
ATOM 5073 O O . ILE C 1 8 ? -121.072 189.961 282.856 1.00 24.38 8 ILE C O 1
ATOM 5078 N N . ASN C 1 9 ? -118.973 189.140 282.812 1.00 22.55 9 ASN C N 1
ATOM 5079 C CA . ASN C 1 9 ? -118.591 189.773 284.070 1.00 24.45 9 ASN C CA 1
ATOM 5080 C C . ASN C 1 9 ? -118.142 191.200 283.782 1.00 29.19 9 ASN C C 1
ATOM 5081 O O . ASN C 1 9 ? -117.197 191.421 283.011 1.00 28.22 9 ASN C O 1
ATOM 5086 N N . MET C 1 10 ? -118.827 192.166 284.384 1.00 23.76 10 MET C N 1
ATOM 5087 C CA . MET C 1 10 ? -118.599 193.582 284.134 1.00 21.58 10 MET C CA 1
ATOM 5088 C C . MET C 1 10 ? -118.065 194.262 285.388 1.00 22.94 10 MET C C 1
ATOM 5089 O O . MET C 1 10 ? -118.559 194.013 286.486 1.00 23.20 10 MET C O 1
ATOM 5094 N N . ALA C 1 11 ? -117.070 195.131 285.224 1.00 24.48 11 ALA C N 1
ATOM 5095 C CA . ALA C 1 11 ? -116.572 195.894 286.362 1.00 24.78 11 ALA C CA 1
ATOM 5096 C C . ALA C 1 11 ? -115.876 197.149 285.859 1.00 26.98 11 ALA C C 1
ATOM 5097 O O . ALA C 1 11 ? -115.471 197.236 284.698 1.00 24.64 11 ALA C O 1
ATOM 5099 N N . GLU C 1 12 ? -115.731 198.116 286.758 1.00 24.47 12 GLU C N 1
ATOM 5100 C CA . GLU C 1 12 ? -115.012 199.356 286.489 1.00 22.47 12 GLU C CA 1
ATOM 5101 C C . GLU C 1 12 ? -113.895 199.485 287.515 1.00 24.74 12 GLU C C 1
ATOM 5102 O O . GLU C 1 12 ? -114.141 199.328 288.714 1.00 25.74 12 GLU C O 1
ATOM 5108 N N . LEU C 1 13 ? -112.675 199.764 287.046 1.00 25.97 13 LEU C N 1
ATOM 5109 C CA . LEU C 1 13 ? -111.497 199.812 287.907 1.00 28.62 13 LEU C CA 1
ATOM 5110 C C . LEU C 1 13 ? -110.697 201.076 287.622 1.00 27.27 13 LEU C C 1
ATOM 5111 O O . LEU C 1 13 ? -110.910 201.754 286.616 1.00 24.89 13 LEU C O 1
ATOM 5116 N N . LYS C 1 14 ? -109.776 201.405 288.534 1.00 26.61 14 LYS C N 1
ATOM 5117 C CA . LYS C 1 14 ? -108.883 202.535 288.292 1.00 29.16 14 LYS C CA 1
ATOM 5118 C C . LYS C 1 14 ? -108.012 202.288 287.063 1.00 33.91 14 LYS C C 1
ATOM 5119 O O . LYS C 1 14 ? -107.477 201.194 286.862 1.00 32.70 14 LYS C O 1
ATOM 5125 N N . ASN C 1 15 ? -107.881 203.319 286.225 1.00 31.33 15 ASN C N 1
ATOM 5126 C CA . ASN C 1 15 ? -107.083 203.236 285.000 1.00 34.62 15 ASN C CA 1
ATOM 5127 C C . ASN C 1 15 ? -105.645 203.606 285.343 1.00 43.82 15 ASN C C 1
ATOM 5128 O O . ASN C 1 15 ? -105.204 204.744 285.180 1.00 45.32 15 ASN C O 1
ATOM 5133 N N . GLU C 1 16 ? -104.903 202.615 285.823 1.00 45.68 16 GLU C N 1
ATOM 5134 C CA . GLU C 1 16 ? -103.521 202.815 286.232 1.00 47.51 16 GLU C CA 1
ATOM 5135 C C . GLU C 1 16 ? -102.765 201.511 286.038 1.00 50.91 16 GLU C C 1
ATOM 5136 O O . GLU C 1 16 ? -103.381 200.447 285.904 1.00 45.16 16 GLU C O 1
ATOM 5142 N N . PRO C 1 17 ? -101.427 201.560 285.984 1.00 55.44 17 PRO C N 1
ATOM 5143 C CA . PRO C 1 17 ? -100.661 200.323 285.740 1.00 52.40 17 PRO C CA 1
ATOM 5144 C C . PRO C 1 17 ? -100.928 199.211 286.747 1.00 45.18 17 PRO C C 1
ATOM 5145 O O . PRO C 1 17 ? -100.924 198.035 286.365 1.00 50.42 17 PRO C O 1
ATOM 5149 N N . LYS C 1 18 ? -101.148 199.544 288.020 1.00 44.19 18 LYS C N 1
ATOM 5150 C CA . LYS C 1 18 ? -101.408 198.511 289.022 1.00 46.31 18 LYS C CA 1
ATOM 5151 C C . LYS C 1 18 ? -102.616 197.657 288.645 1.00 47.74 18 LYS C C 1
ATOM 5152 O O . LYS C 1 18 ? -102.637 196.447 288.903 1.00 46.68 18 LYS C O 1
ATOM 5158 N N . THR C 1 19 ? -103.627 198.266 288.026 1.00 45.32 19 THR C N 1
ATOM 5159 C CA . THR C 1 19 ? -104.785 197.502 287.571 1.00 39.71 19 THR C CA 1
ATOM 5160 C C . THR C 1 19 ? -104.386 196.505 286.496 1.00 43.13 19 THR C C 1
ATOM 5161 O O . THR C 1 19 ? -104.731 195.319 286.570 1.00 45.59 19 THR C O 1
ATOM 5165 N N . PHE C 1 20 ? -103.632 196.965 285.497 1.00 40.45 20 PHE C N 1
ATOM 5166 C CA . PHE C 1 20 ? -103.264 196.093 284.390 1.00 40.66 20 PHE C CA 1
ATOM 5167 C C . PHE C 1 20 ? -102.220 195.065 284.808 1.00 42.96 20 PHE C C 1
ATOM 5168 O O . PHE C 1 20 ? -102.210 193.948 284.282 1.00 45.61 20 PHE C O 1
ATOM 5176 N N . GLU C 1 21 ? -101.363 195.405 285.771 1.00 48.00 21 GLU C N 1
ATOM 5177 C CA . GLU C 1 21 ? -100.439 194.420 286.321 1.00 54.77 21 GLU C CA 1
ATOM 5178 C C . GLU C 1 21 ? -101.203 193.304 287.018 1.00 58.42 21 GLU C C 1
ATOM 5179 O O . GLU C 1 21 ? -100.916 192.117 286.827 1.00 60.29 21 GLU C O 1
ATOM 5185 N N . MET C 1 22 ? -102.177 193.678 287.848 1.00 54.96 22 MET C N 1
ATOM 5186 C CA . MET C 1 22 ? -102.953 192.691 288.587 1.00 55.79 22 MET C CA 1
ATOM 5187 C C . MET C 1 22 ? -103.763 191.803 287.645 1.00 50.59 22 MET C C 1
ATOM 5188 O O . MET C 1 22 ? -103.919 190.603 287.898 1.00 52.85 22 MET C O 1
ATOM 5193 N N . PHE C 1 23 ? -104.267 192.363 286.541 1.00 47.30 23 PHE C N 1
ATOM 5194 C CA . PHE C 1 23 ? -104.954 191.526 285.561 1.00 46.18 23 PHE C CA 1
ATOM 5195 C C . PHE C 1 23 ? -104.007 190.541 284.890 1.00 50.25 23 PHE C C 1
ATOM 5196 O O . PHE C 1 23 ? -104.429 189.444 284.506 1.00 46.43 23 PHE C O 1
ATOM 5204 N N . ALA C 1 24 ? -102.730 190.903 284.746 1.00 54.35 24 ALA C N 1
ATOM 5205 C CA . ALA C 1 24 ? -101.785 190.015 284.075 1.00 58.02 24 ALA C CA 1
ATOM 5206 C C . ALA C 1 24 ? -101.516 188.750 284.883 1.00 57.17 24 ALA C C 1
ATOM 5207 O O . ALA C 1 24 ? -101.179 187.711 284.304 1.00 58.18 24 ALA C O 1
ATOM 5209 N N . SER C 1 25 ? -101.648 188.813 286.206 1.00 59.32 25 SER C N 1
ATOM 5210 C CA . SER C 1 25 ? -101.461 187.644 287.058 1.00 60.14 25 SER C CA 1
ATOM 5211 C C . SER C 1 25 ? -102.773 186.989 287.464 1.00 57.10 25 SER C C 1
ATOM 5212 O O . SER C 1 25 ? -102.877 185.759 287.445 1.00 62.78 25 SER C O 1
ATOM 5215 N N . VAL C 1 26 ? -103.782 187.777 287.833 1.00 48.90 26 VAL C N 1
ATOM 5216 C CA . VAL C 1 26 ? -105.026 187.195 288.324 1.00 49.17 26 VAL C CA 1
ATOM 5217 C C . VAL C 1 26 ? -105.872 186.663 287.177 1.00 43.08 26 VAL C C 1
ATOM 5218 O O . VAL C 1 26 ? -106.461 185.581 287.281 1.00 39.71 26 VAL C O 1
ATOM 5222 N N . GLY C 1 27 ? -105.942 187.406 286.072 1.00 38.32 27 GLY C N 1
ATOM 5223 C CA . GLY C 1 27 ? -106.770 187.043 284.948 1.00 34.14 27 GLY C CA 1
ATOM 5224 C C . GLY C 1 27 ? -106.546 185.636 284.426 1.00 32.10 27 GLY C C 1
ATOM 5225 O O . GLY C 1 27 ? -107.491 184.852 284.286 1.00 34.13 27 GLY C O 1
ATOM 5226 N N . PRO C 1 28 ? -105.294 185.292 284.101 1.00 32.05 28 PRO C N 1
ATOM 5227 C CA . PRO C 1 28 ? -105.030 183.917 283.644 1.00 29.93 28 PRO C CA 1
ATOM 5228 C C . PRO C 1 28 ? -105.422 182.861 284.660 1.00 28.34 28 PRO C C 1
ATOM 5229 O O . PRO C 1 28 ? -105.931 181.799 284.276 1.00 31.18 28 PRO C O 1
ATOM 5233 N N . LYS C 1 29 ? -105.213 183.128 285.952 1.00 29.32 29 LYS C N 1
ATOM 5234 C CA . LYS C 1 29 ? -105.572 182.148 286.973 1.00 27.69 29 LYS C CA 1
ATOM 5235 C C . LYS C 1 29 ? -107.069 181.904 286.996 1.00 30.05 29 LYS C C 1
ATOM 5236 O O . LYS C 1 29 ? -107.517 180.755 287.109 1.00 28.33 29 LYS C O 1
ATOM 5242 N N . VAL C 1 30 ? -107.857 182.978 286.919 1.00 27.58 30 VAL C N 1
ATOM 5243 C CA . VAL C 1 30 ? -109.308 182.834 286.902 1.00 28.22 30 VAL C CA 1
ATOM 5244 C C . VAL C 1 30 ? -109.741 182.004 285.704 1.00 32.57 30 VAL C C 1
ATOM 5245 O O . VAL C 1 30 ? -110.576 181.102 285.825 1.00 29.81 30 VAL C O 1
ATOM 5249 N N . CYS C 1 31 ? -109.157 182.271 284.534 1.00 32.31 31 CYS C N 1
ATOM 5250 C CA . CYS C 1 31 ? -109.514 181.494 283.351 1.00 30.44 31 CYS C CA 1
ATOM 5251 C C . CYS C 1 31 ? -109.152 180.025 283.527 1.00 28.43 31 CYS C C 1
ATOM 5252 O O . CYS C 1 31 ? -109.898 179.137 283.094 1.00 30.99 31 CYS C O 1
ATOM 5255 N N . MET C 1 32 ? -107.999 179.747 284.142 1.00 28.37 32 MET C N 1
ATOM 5256 C CA . MET C 1 32 ? -107.599 178.358 284.346 1.00 30.53 32 MET C CA 1
ATOM 5257 C C . MET C 1 32 ? -108.541 177.640 285.302 1.00 28.08 32 MET C C 1
ATOM 5258 O O . MET C 1 32 ? -108.815 176.447 285.132 1.00 29.93 32 MET C O 1
ATOM 5263 N N . VAL C 1 33 ? -109.041 178.344 286.321 1.00 30.91 33 VAL C N 1
ATOM 5264 C CA . VAL C 1 33 ? -110.002 177.732 287.233 1.00 28.90 33 VAL C CA 1
ATOM 5265 C C . VAL C 1 33 ? -111.317 177.463 286.514 1.00 31.23 33 VAL C C 1
ATOM 5266 O O . VAL C 1 33 ? -111.926 176.396 286.672 1.00 30.40 33 VAL C O 1
ATOM 5270 N N . THR C 1 34 ? -111.766 178.419 285.696 1.00 30.13 34 THR C N 1
ATOM 5271 C CA . THR C 1 34 ? -113.023 178.255 284.978 1.00 33.98 34 THR C CA 1
ATOM 5272 C C . THR C 1 34 ? -112.965 177.058 284.039 1.00 28.26 34 THR C C 1
ATOM 5273 O O . THR C 1 34 ? -113.960 176.341 283.877 1.00 30.90 34 THR C O 1
ATOM 5280 N N . ALA C 1 35 ? -111.794 176.802 283.450 1.00 27.21 35 ALA C N 1
ATOM 5281 C CA . ALA C 1 35 ? -111.583 175.678 282.542 1.00 30.79 35 ALA C CA 1
ATOM 5282 C C . ALA C 1 35 ? -111.584 174.324 283.241 1.00 31.01 35 ALA C C 1
ATOM 5283 O O . ALA C 1 35 ? -111.462 173.296 282.560 1.00 31.47 35 ALA C O 1
ATOM 5285 N N . ARG C 1 36 ? -111.715 174.282 284.573 1.00 30.39 36 ARG C N 1
ATOM 5286 C CA . ARG C 1 36 ? -111.861 173.002 285.255 1.00 30.52 36 ARG C CA 1
ATOM 5287 C C . ARG C 1 36 ? -113.189 172.333 284.939 1.00 34.79 36 ARG C C 1
ATOM 5288 O O . ARG C 1 36 ? -113.326 171.123 285.148 1.00 37.93 36 ARG C O 1
ATOM 5300 N N . HIS C 1 37 ? -114.174 173.090 284.445 1.00 33.87 37 HIS C N 1
ATOM 5301 C CA . HIS C 1 37 ? -115.511 172.545 284.245 1.00 32.03 37 HIS C CA 1
ATOM 5302 C C . HIS C 1 37 ? -115.693 172.133 282.791 1.00 31.59 37 HIS C C 1
ATOM 5303 O O . HIS C 1 37 ? -115.358 172.912 281.885 1.00 32.39 37 HIS C O 1
ATOM 5310 N N . PRO C 1 38 ? -116.206 170.927 282.530 1.00 32.37 38 PRO C N 1
ATOM 5311 C CA . PRO C 1 38 ? -116.302 170.447 281.139 1.00 38.12 38 PRO C CA 1
ATOM 5312 C C . PRO C 1 38 ? -117.306 171.205 280.284 1.00 39.44 38 PRO C C 1
ATOM 5313 O O . PRO C 1 38 ? -117.235 171.109 279.049 1.00 37.08 38 PRO C O 1
ATOM 5317 N N . GLY C 1 39 ? -118.225 171.960 280.884 1.00 34.89 39 GLY C N 1
ATOM 5318 C CA . GLY C 1 39 ? -119.130 172.789 280.115 1.00 33.75 39 GLY C CA 1
ATOM 5319 C C . GLY C 1 39 ? -118.541 174.107 279.661 1.00 30.59 39 GLY C C 1
ATOM 5320 O O . GLY C 1 39 ? -119.211 174.874 278.964 1.00 31.26 39 GLY C O 1
ATOM 5321 N N . PHE C 1 40 ? -117.315 174.412 280.085 1.00 27.95 40 PHE C N 1
ATOM 5322 C CA . PHE C 1 40 ? -116.625 175.624 279.670 1.00 25.91 40 PHE C CA 1
ATOM 5323 C C . PHE C 1 40 ? -116.134 175.450 278.244 1.00 29.23 40 PHE C C 1
ATOM 5324 O O . PHE C 1 40 ? -115.423 174.486 277.948 1.00 30.99 40 PHE C O 1
ATOM 5332 N N . VAL C 1 41 ? -116.506 176.368 277.354 1.00 27.73 41 VAL C N 1
ATOM 5333 C CA . VAL C 1 41 ? -116.080 176.253 275.964 1.00 29.08 41 VAL C CA 1
ATOM 5334 C C . VAL C 1 41 ? -115.214 177.416 275.510 1.00 29.79 41 VAL C C 1
ATOM 5335 O O . VAL C 1 41 ? -114.805 177.442 274.350 1.00 30.08 41 VAL C O 1
ATOM 5339 N N . GLY C 1 42 ? -114.879 178.349 276.388 1.00 28.31 42 GLY C N 1
ATOM 5340 C CA . GLY C 1 42 ? -113.928 179.376 276.043 1.00 28.88 42 GLY C CA 1
ATOM 5341 C C . GLY C 1 42 ? -114.333 180.710 276.619 1.00 26.91 42 GLY C C 1
ATOM 5342 O O . GLY C 1 42 ? -115.261 180.814 277.421 1.00 29.66 42 GLY C O 1
ATOM 5343 N N . PHE C 1 43 ? -113.619 181.748 276.196 1.00 26.00 43 PHE C N 1
ATOM 5344 C CA . PHE C 1 43 ? -113.816 183.058 276.799 1.00 25.99 43 PHE C CA 1
ATOM 5345 C C . PHE C 1 43 ? -113.299 184.140 275.869 1.00 25.03 43 PHE C C 1
ATOM 5346 O O . PHE C 1 43 ? -112.513 183.884 274.949 1.00 25.91 43 PHE C O 1
ATOM 5354 N N . GLN C 1 44 ? -113.733 185.368 276.141 1.00 25.19 44 GLN C N 1
ATOM 5355 C CA . GLN C 1 44 ? -113.270 186.523 275.376 1.00 23.73 44 GLN C CA 1
ATOM 5356 C C . GLN C 1 44 ? -113.342 187.723 276.306 1.00 24.35 44 GLN C C 1
ATOM 5357 O O . GLN C 1 44 ? -114.440 188.190 276.616 1.00 24.05 44 GLN C O 1
ATOM 5363 N N . ASN C 1 45 ? -112.188 188.205 276.769 1.00 21.73 45 ASN C N 1
ATOM 5364 C CA . ASN C 1 45 ? -112.143 189.285 277.748 1.00 23.42 45 ASN C CA 1
ATOM 5365 C C . ASN C 1 45 ? -111.851 190.609 277.058 1.00 26.66 45 ASN C C 1
ATOM 5366 O O . ASN C 1 45 ? -110.972 190.688 276.195 1.00 31.71 45 ASN C O 1
ATOM 5371 N N . HIS C 1 46 ? -112.588 191.651 277.440 1.00 23.16 46 HIS C N 1
ATOM 5372 C CA . HIS C 1 46 ? -112.505 192.949 276.777 1.00 22.67 46 HIS C CA 1
ATOM 5373 C C . HIS C 1 46 ? -112.113 194.046 277.751 1.00 24.24 46 HIS C C 1
ATOM 5374 O O . HIS C 1 46 ? -112.537 194.028 278.908 1.00 25.73 46 HIS C O 1
ATOM 5381 N N . TRP C 1 47 ? -111.306 195.000 277.271 1.00 23.20 47 TRP C N 1
ATOM 5382 C CA . TRP C 1 47 ? -111.165 196.311 277.904 1.00 24.57 47 TRP C CA 1
ATOM 5383 C C . TRP C 1 47 ? -111.954 197.311 277.077 1.00 25.72 47 TRP C C 1
ATOM 5384 O O . TRP C 1 47 ? -111.813 197.344 275.852 1.00 26.19 47 TRP C O 1
ATOM 5395 N N . GLN C 1 48 ? -112.764 198.135 277.731 1.00 24.05 48 GLN C N 1
ATOM 5396 C CA . GLN C 1 48 ? -113.379 199.235 277.003 1.00 24.81 48 GLN C CA 1
ATOM 5397 C C . GLN C 1 48 ? -112.334 200.304 276.699 1.00 25.11 48 GLN C C 1
ATOM 5398 O O . GLN C 1 48 ? -111.630 200.768 277.605 1.00 26.80 48 GLN C O 1
ATOM 5404 N N . ILE C 1 49 ? -112.229 200.700 275.429 1.00 23.82 49 ILE C N 1
ATOM 5405 C CA . ILE C 1 49 ? -111.297 201.760 275.060 1.00 24.45 49 ILE C CA 1
ATOM 5406 C C . ILE C 1 49 ? -111.993 203.092 274.825 1.00 23.66 49 ILE C C 1
ATOM 5407 O O . ILE C 1 49 ? -111.341 204.142 274.938 1.00 26.86 49 ILE C O 1
ATOM 5412 N N . GLY C 1 50 ? -113.294 203.091 274.563 1.00 23.86 50 GLY C N 1
ATOM 5413 C CA . GLY C 1 50 ? -114.004 204.341 274.384 1.00 26.44 50 GLY C CA 1
ATOM 5414 C C . GLY C 1 50 ? -115.475 204.114 274.114 1.00 25.09 50 GLY C C 1
ATOM 5415 O O . GLY C 1 50 ? -116.011 203.038 274.375 1.00 25.02 50 GLY C O 1
ATOM 5416 N N . ILE C 1 51 ? -116.114 205.154 273.584 1.00 23.72 51 ILE C N 1
ATOM 5417 C CA . ILE C 1 51 ? -117.557 205.219 273.383 1.00 25.45 51 ILE C CA 1
ATOM 5418 C C . ILE C 1 51 ? -117.790 205.785 271.990 1.00 26.33 51 ILE C C 1
ATOM 5419 O O . ILE C 1 51 ? -117.114 206.735 271.585 1.00 29.10 51 ILE C O 1
ATOM 5424 N N . LEU C 1 52 ? -118.732 205.213 271.257 1.00 21.12 52 LEU C N 1
ATOM 5425 C CA . LEU C 1 52 ? -119.048 205.744 269.927 1.00 23.09 52 LEU C CA 1
ATOM 5426 C C . LEU C 1 52 ? -119.801 207.058 270.081 1.00 24.58 52 LEU C C 1
ATOM 5427 O O . LEU C 1 52 ? -120.854 207.084 270.728 1.00 26.45 52 LEU C O 1
ATOM 5432 N N . PRO C 1 53 ? -119.300 208.170 269.534 1.00 25.57 53 PRO C N 1
ATOM 5433 C CA . PRO C 1 53 ? -119.931 209.471 269.803 1.00 25.79 53 PRO C CA 1
ATOM 5434 C C . PRO C 1 53 ? -121.188 209.782 268.993 1.00 27.31 53 PRO C C 1
ATOM 5435 O O . PRO C 1 53 ? -121.916 210.709 269.382 1.00 31.27 53 PRO C O 1
ATOM 5439 N N . PHE C 1 54 ? -121.496 209.040 267.924 1.00 26.77 54 PHE C N 1
ATOM 5440 C CA . PHE C 1 54 ? -122.693 209.298 267.109 1.00 30.60 54 PHE C CA 1
ATOM 5441 C C . PHE C 1 54 ? -122.710 210.747 266.612 1.00 29.95 54 PHE C C 1
ATOM 5442 O O . PHE C 1 54 ? -123.659 211.498 266.843 1.00 32.32 54 PHE C O 1
ATOM 5450 N N . GLY C 1 55 ? -121.633 211.137 265.936 1.00 30.94 55 GLY C N 1
ATOM 5451 C CA . GLY C 1 55 ? -121.452 212.529 265.572 1.00 32.69 55 GLY C CA 1
ATOM 5452 C C . GLY C 1 55 ? -120.994 213.328 266.776 1.00 34.70 55 GLY C C 1
ATOM 5453 O O . GLY C 1 55 ? -119.851 213.180 267.218 1.00 34.39 55 GLY C O 1
ATOM 5454 N N . ASN C 1 56 ? -121.876 214.156 267.341 1.00 31.32 56 ASN C N 1
ATOM 5455 C CA . ASN C 1 56 ? -121.596 214.772 268.635 1.00 33.01 56 ASN C CA 1
ATOM 5456 C C . ASN C 1 56 ? -122.761 214.577 269.597 1.00 32.52 56 ASN C C 1
ATOM 5457 O O . ASN C 1 56 ? -122.950 215.376 270.517 1.00 33.66 56 ASN C O 1
ATOM 5462 N N . ARG C 1 57 ? -123.552 213.517 269.393 1.00 25.63 57 ARG C N 1
ATOM 5463 C CA . ARG C 1 57 ? -124.589 213.160 270.358 1.00 26.44 57 ARG C CA 1
ATOM 5464 C C . ARG C 1 57 ? -123.977 212.889 271.725 1.00 28.13 57 ARG C C 1
ATOM 5465 O O . ARG C 1 57 ? -124.518 213.309 272.759 1.00 28.05 57 ARG C O 1
ATOM 5473 N N . TYR C 1 58 ? -122.851 212.186 271.747 1.00 27.20 58 TYR C N 1
ATOM 5474 C CA . TYR C 1 58 ? -122.005 212.088 272.933 1.00 25.17 58 TYR C CA 1
ATOM 5475 C C . TYR C 1 58 ? -120.701 212.816 272.625 1.00 25.31 58 TYR C C 1
ATOM 5476 O O . TYR C 1 58 ? -119.655 212.208 272.400 1.00 25.04 58 TYR C O 1
ATOM 5485 N N . GLY C 1 59 ? -120.791 214.147 272.564 1.00 26.93 59 GLY C N 1
ATOM 5486 C CA . GLY C 1 59 ? -119.665 214.948 272.109 1.00 30.90 59 GLY C CA 1
ATOM 5487 C C . GLY C 1 59 ? -118.470 214.931 273.035 1.00 31.76 59 GLY C C 1
ATOM 5488 O O . GLY C 1 59 ? -117.365 215.288 272.617 1.00 28.16 59 GLY C O 1
ATOM 5489 N N . GLY C 1 60 ? -118.660 214.532 274.283 1.00 25.95 60 GLY C N 1
ATOM 5490 C CA . GLY C 1 60 ? -117.531 214.384 275.178 1.00 27.77 60 GLY C CA 1
ATOM 5491 C C . GLY C 1 60 ? -116.802 213.075 275.051 1.00 27.35 60 GLY C C 1
ATOM 5492 O O . GLY C 1 60 ? -115.774 212.876 275.707 1.00 29.89 60 GLY C O 1
ATOM 5493 N N . ALA C 1 61 ? -117.315 212.169 274.221 1.00 25.36 61 ALA C N 1
ATOM 5494 C CA . ALA C 1 61 ? -116.745 210.846 274.029 1.00 26.28 61 ALA C CA 1
ATOM 5495 C C . ALA C 1 61 ? -115.929 210.776 272.746 1.00 28.77 61 ALA C C 1
ATOM 5496 O O . ALA C 1 61 ? -116.100 211.575 271.822 1.00 31.20 61 ALA C O 1
ATOM 5498 N N . LYS C 1 62 ? -115.043 209.787 272.693 1.00 24.98 62 LYS C N 1
ATOM 5499 C CA . LYS C 1 62 ? -114.431 209.386 271.433 1.00 29.45 62 LYS C CA 1
ATOM 5500 C C . LYS C 1 62 ? -114.152 207.892 271.493 1.00 27.76 62 LYS C C 1
ATOM 5501 O O . LYS C 1 62 ? -114.270 207.256 272.544 1.00 25.25 62 LYS C O 1
ATOM 5507 N N . MET C 1 63 ? -113.814 207.322 270.335 1.00 25.38 63 MET C N 1
ATOM 5508 C CA . MET C 1 63 ? -113.691 205.871 270.276 1.00 25.47 63 MET C CA 1
ATOM 5509 C C . MET C 1 63 ? -112.513 205.360 271.087 1.00 24.99 63 MET C C 1
ATOM 5510 O O . MET C 1 63 ? -112.551 204.219 271.560 1.00 27.98 63 MET C O 1
ATOM 5515 N N . ASP C 1 64 ? -111.467 206.167 271.261 1.00 25.12 64 ASP C N 1
ATOM 5516 C CA . ASP C 1 64 ? -110.337 205.790 272.111 1.00 25.43 64 ASP C CA 1
ATOM 5517 C C . ASP C 1 64 ? -110.124 206.882 273.152 1.00 26.39 64 ASP C C 1
ATOM 5518 O O . ASP C 1 64 ? -109.533 207.929 272.858 1.00 29.25 64 ASP C O 1
ATOM 5523 N N . MET C 1 65 ? -110.590 206.625 274.375 1.00 23.81 65 MET C N 1
ATOM 5524 C CA . MET C 1 65 ? -110.443 207.545 275.496 1.00 24.23 65 MET C CA 1
ATOM 5525 C C . MET C 1 65 ? -109.396 207.075 276.502 1.00 24.93 65 MET C C 1
ATOM 5526 O O . MET C 1 65 ? -109.332 207.614 277.617 1.00 27.99 65 MET C O 1
ATOM 5531 N N . THR C 1 66 ? -108.564 206.091 276.133 1.00 26.86 66 THR C N 1
ATOM 5532 C CA . THR C 1 66 ? -107.697 205.443 277.116 1.00 29.15 66 THR C CA 1
ATOM 5533 C C . THR C 1 66 ? -106.647 206.392 277.672 1.00 32.23 66 THR C C 1
ATOM 5534 O O . THR C 1 66 ? -106.219 206.233 278.822 1.00 32.96 66 THR C O 1
ATOM 5538 N N . LYS C 1 67 ? -106.224 207.380 276.887 1.00 30.92 67 LYS C N 1
ATOM 5539 C CA . LYS C 1 67 ? -105.180 208.279 277.367 1.00 38.73 67 LYS C CA 1
ATOM 5540 C C . LYS C 1 67 ? -105.702 209.251 278.417 1.00 35.73 67 LYS C C 1
ATOM 5541 O O . LYS C 1 67 ? -104.935 209.704 279.271 1.00 40.72 67 LYS C O 1
ATOM 5547 N N . GLU C 1 68 ? -106.996 209.567 278.385 1.00 28.81 68 GLU C N 1
ATOM 5548 C CA . GLU C 1 68 ? -107.567 210.578 279.264 1.00 32.53 68 GLU C CA 1
ATOM 5549 C C . GLU C 1 68 ? -108.416 210.001 280.387 1.00 30.73 68 GLU C C 1
ATOM 5550 O O . GLU C 1 68 ? -108.647 210.694 281.384 1.00 35.17 68 GLU C O 1
ATOM 5560 N N . SER C 1 69 ? -108.874 208.760 280.261 1.00 24.40 69 SER C N 1
ATOM 5561 C CA . SER C 1 69 ? -109.852 208.226 281.201 1.00 23.95 69 SER C CA 1
ATOM 5562 C C . SER C 1 69 ? -109.212 207.864 282.537 1.00 27.32 69 SER C C 1
ATOM 5563 O O . SER C 1 69 ? -108.113 207.303 282.590 1.00 27.74 69 SER C O 1
ATOM 5568 N N . SER C 1 70 ? -109.925 208.172 283.621 1.00 25.37 70 SER C N 1
ATOM 5569 C CA . SER C 1 70 ? -109.484 207.778 284.954 1.00 27.05 70 SER C CA 1
ATOM 5570 C C . SER C 1 70 ? -109.891 206.354 285.313 1.00 26.71 70 SER C C 1
ATOM 5571 O O . SER C 1 70 ? -109.409 205.822 286.320 1.00 26.86 70 SER C O 1
ATOM 5574 N N . THR C 1 71 ? -110.748 205.715 284.520 1.00 27.22 71 THR C N 1
ATOM 5575 C CA . THR C 1 71 ? -111.205 204.367 284.827 1.00 25.90 71 THR C CA 1
ATOM 5576 C C . THR C 1 71 ? -111.039 203.479 283.605 1.00 29.19 71 THR C C 1
ATOM 5577 O O . THR C 1 71 ? -110.850 203.954 282.477 1.00 29.98 71 THR C O 1
ATOM 5581 N N . VAL C 1 72 ? -111.100 202.171 283.841 1.00 25.67 72 VAL C N 1
ATOM 5582 C CA . VAL C 1 72 ? -111.158 201.197 282.755 1.00 29.28 72 VAL C CA 1
ATOM 5583 C C . VAL C 1 72 ? -112.281 200.217 283.067 1.00 26.51 72 VAL C C 1
ATOM 5584 O O . VAL C 1 72 ? -112.403 199.741 284.203 1.00 28.24 72 VAL C O 1
ATOM 5588 N N . ARG C 1 73 ? -113.131 199.963 282.081 1.00 26.19 73 ARG C N 1
ATOM 5589 C CA . ARG C 1 73 ? -114.216 199.005 282.236 1.00 24.58 73 ARG C CA 1
ATOM 5590 C C . ARG C 1 73 ? -113.806 197.697 281.579 1.00 25.54 73 ARG C C 1
ATOM 5591 O O . ARG C 1 73 ? -113.253 197.699 280.473 1.00 25.14 73 ARG C O 1
ATOM 5599 N N . VAL C 1 74 ? -114.047 196.585 282.268 1.00 24.25 74 VAL C N 1
ATOM 5600 C CA . VAL C 1 74 ? -113.785 195.263 281.712 1.00 24.21 74 VAL C CA 1
ATOM 5601 C C . VAL C 1 74 ? -115.117 194.569 281.494 1.00 22.81 74 VAL C C 1
ATOM 5602 O O . VAL C 1 74 ? -116.068 194.757 282.263 1.00 24.28 74 VAL C O 1
ATOM 5606 N N . LEU C 1 75 ? -115.195 193.796 280.411 1.00 23.22 75 LEU C N 1
ATOM 5607 C CA . LEU C 1 75 ? -116.369 192.992 280.090 1.00 24.45 75 LEU C CA 1
ATOM 5608 C C . LEU C 1 75 ? -115.818 191.629 279.689 1.00 28.03 75 LEU C C 1
ATOM 5609 O O . LEU C 1 75 ? -115.255 191.474 278.597 1.00 24.78 75 LEU C O 1
ATOM 5614 N N . GLN C 1 76 ? -115.918 190.667 280.599 1.00 25.67 76 GLN C N 1
ATOM 5615 C CA . GLN C 1 76 ? -115.258 189.374 280.456 1.00 28.07 76 GLN C CA 1
ATOM 5616 C C . GLN C 1 76 ? -116.308 188.327 280.098 1.00 25.61 76 GLN C C 1
ATOM 5617 O O . GLN C 1 76 ? -117.115 187.934 280.947 1.00 25.50 76 GLN C O 1
ATOM 5623 N N . TYR C 1 77 ? -116.305 187.886 278.838 1.00 24.16 77 TYR C N 1
ATOM 5624 C CA . TYR C 1 77 ? -117.257 186.884 278.373 1.00 23.44 77 TYR C CA 1
ATOM 5625 C C . TYR C 1 77 ? -116.722 185.498 278.682 1.00 26.55 77 TYR C C 1
ATOM 5626 O O . TYR C 1 77 ? -115.587 185.180 278.318 1.00 25.43 77 TYR C O 1
ATOM 5635 N N . THR C 1 78 ? -117.538 184.667 279.318 1.00 23.16 78 THR C N 1
ATOM 5636 C CA . THR C 1 78 ? -117.258 183.239 279.362 1.00 27.33 78 THR C CA 1
ATOM 5637 C C . THR C 1 78 ? -118.399 182.487 278.691 1.00 25.53 78 THR C C 1
ATOM 5638 O O . THR C 1 78 ? -119.568 182.866 278.824 1.00 28.72 78 THR C O 1
ATOM 5642 N N . PHE C 1 79 ? -118.054 181.428 277.959 1.00 23.61 79 PHE C N 1
ATOM 5643 C CA . PHE C 1 79 ? -119.013 180.699 277.140 1.00 23.98 79 PHE C CA 1
ATOM 5644 C C . PHE C 1 79 ? -119.240 179.302 277.702 1.00 27.72 79 PHE C C 1
ATOM 5645 O O . PHE C 1 79 ? -118.294 178.632 278.135 1.00 27.75 79 PHE C O 1
ATOM 5653 N N . TRP C 1 80 ? -120.501 178.865 277.682 1.00 27.50 80 TRP C N 1
ATOM 5654 C CA . TRP C 1 80 ? -120.929 177.676 278.410 1.00 28.64 80 TRP C CA 1
ATOM 5655 C C . TRP C 1 80 ? -121.890 176.854 277.567 1.00 30.06 80 TRP C C 1
ATOM 5656 O O . TRP C 1 80 ? -122.747 177.407 276.870 1.00 31.00 80 TRP C O 1
ATOM 5667 N N . LYS C 1 81 ? -121.737 175.527 277.626 1.00 29.58 81 LYS C N 1
ATOM 5668 C CA . LYS C 1 81 ? -122.681 174.650 276.940 1.00 31.26 81 LYS C CA 1
ATOM 5669 C C . LYS C 1 81 ? -124.097 174.854 277.461 1.00 33.12 81 LYS C C 1
ATOM 5670 O O . LYS C 1 81 ? -125.056 174.912 276.683 1.00 33.62 81 LYS C O 1
ATOM 5676 N N . ASP C 1 82 ? -124.240 174.946 278.775 1.00 28.59 82 ASP C N 1
ATOM 5677 C CA . ASP C 1 82 ? -125.487 175.233 279.458 1.00 30.84 82 ASP C CA 1
ATOM 5678 C C . ASP C 1 82 ? -125.170 176.330 280.464 1.00 32.38 82 ASP C C 1
ATOM 5679 O O . ASP C 1 82 ? -124.109 176.301 281.097 1.00 33.36 82 ASP C O 1
ATOM 5684 N N . TRP C 1 83 ? -126.056 177.323 280.580 1.00 31.14 83 TRP C N 1
ATOM 5685 C CA . TRP C 1 83 ? -125.772 178.404 281.520 1.00 32.31 83 TRP C CA 1
ATOM 5686 C C . TRP C 1 83 ? -125.676 177.883 282.944 1.00 33.50 83 TRP C C 1
ATOM 5687 O O . TRP C 1 83 ? -124.992 178.484 283.780 1.00 34.51 83 TRP C O 1
ATOM 5698 N N . LYS C 1 84 ? -126.342 176.764 283.240 1.00 32.24 84 LYS C N 1
ATOM 5699 C CA . LYS C 1 84 ? -126.218 176.177 284.567 1.00 31.75 84 LYS C CA 1
ATOM 5700 C C . LYS C 1 84 ? -124.800 175.703 284.858 1.00 33.78 84 LYS C C 1
ATOM 5701 O O . LYS C 1 84 ? -124.417 175.622 286.033 1.00 33.59 84 LYS C O 1
ATOM 5707 N N . ASP C 1 85 ? -124.016 175.392 283.816 1.00 33.74 85 ASP C N 1
ATOM 5708 C CA . ASP C 1 85 ? -122.617 175.012 284.011 1.00 32.55 85 ASP C CA 1
ATOM 5709 C C . ASP C 1 85 ? -121.825 176.144 284.654 1.00 31.84 85 ASP C C 1
ATOM 5710 O O . ASP C 1 85 ? -120.915 175.901 285.455 1.00 30.53 85 ASP C O 1
ATOM 5715 N N . HIS C 1 86 ? -122.124 177.387 284.267 1.00 28.34 86 HIS C N 1
ATOM 5716 C CA . HIS C 1 86 ? -121.449 178.539 284.853 1.00 27.29 86 HIS C CA 1
ATOM 5717 C C . HIS C 1 86 ? -121.706 178.601 286.350 1.00 30.55 86 HIS C C 1
ATOM 5718 O O . HIS C 1 86 ? -120.785 178.820 287.145 1.00 31.59 86 HIS C O 1
ATOM 5725 N N . GLU C 1 87 ? -122.963 178.399 286.748 1.00 30.63 87 GLU C N 1
ATOM 5726 C CA . GLU C 1 87 ? -123.329 178.448 288.157 1.00 34.23 87 GLU C CA 1
ATOM 5727 C C . GLU C 1 87 ? -122.685 177.309 288.929 1.00 32.69 87 GLU C C 1
ATOM 5728 O O . GLU C 1 87 ? -122.206 177.499 290.054 1.00 35.13 87 GLU C O 1
ATOM 5734 N N . GLU C 1 88 ? -122.654 176.120 288.327 1.00 31.53 88 GLU C N 1
ATOM 5735 C CA . GLU C 1 88 ? -122.015 174.980 288.968 1.00 32.12 88 GLU C CA 1
ATOM 5736 C C . GLU C 1 88 ? -120.510 175.192 289.087 1.00 34.34 88 GLU C C 1
ATOM 5737 O O . GLU C 1 88 ? -119.916 174.893 290.130 1.00 34.57 88 GLU C O 1
ATOM 5743 N N . MET C 1 89 ? -119.879 175.719 288.032 1.00 34.38 89 MET C N 1
ATOM 5744 C CA . MET C 1 89 ? -118.444 175.978 288.079 1.00 32.04 89 MET C CA 1
ATOM 5745 C C . MET C 1 89 ? -118.087 176.910 289.232 1.00 35.38 89 MET C C 1
ATOM 5746 O O . MET C 1 89 ? -117.139 176.650 289.981 1.00 33.66 89 MET C O 1
ATOM 5751 N N . HIS C 1 90 ? -118.821 178.019 289.372 1.00 31.25 90 HIS C N 1
ATOM 5752 C CA . HIS C 1 90 ? -118.519 178.973 290.440 1.00 28.38 90 HIS C CA 1
ATOM 5753 C C . HIS C 1 90 ? -118.581 178.303 291.805 1.00 30.36 90 HIS C C 1
ATOM 5754 O O . HIS C 1 90 ? -117.729 178.551 292.670 1.00 32.98 90 HIS C O 1
ATOM 5761 N N . ARG C 1 91 ? -119.591 177.461 292.026 1.00 30.82 91 ARG C N 1
ATOM 5762 C CA . ARG C 1 91 ? -119.753 176.851 293.342 1.00 33.97 91 ARG C CA 1
ATOM 5763 C C . ARG C 1 91 ? -118.745 175.731 293.577 1.00 33.97 91 ARG C C 1
ATOM 5764 O O . ARG C 1 91 ? -118.212 175.600 294.686 1.00 36.50 91 ARG C O 1
ATOM 5772 N N . GLN C 1 92 ? -118.461 174.923 292.549 1.00 32.15 92 GLN C N 1
ATOM 5773 C CA . GLN C 1 92 ? -117.500 173.837 292.703 1.00 33.93 92 GLN C CA 1
ATOM 5774 C C . GLN C 1 92 ? -116.085 174.342 292.949 1.00 35.13 92 GLN C C 1
ATOM 5775 O O . GLN C 1 92 ? -115.269 173.609 293.518 1.00 39.41 92 GLN C O 1
ATOM 5781 N N . ASN C 1 93 ? -115.770 175.558 292.514 1.00 33.15 93 ASN C N 1
ATOM 5782 C CA . ASN C 1 93 ? -114.420 176.100 292.595 1.00 30.67 93 ASN C CA 1
ATOM 5783 C C . ASN C 1 93 ? -114.394 177.396 293.390 1.00 29.71 93 ASN C C 1
ATOM 5784 O O . ASN C 1 93 ? -113.530 178.247 293.172 1.00 28.95 93 ASN C O 1
ATOM 5789 N N . TRP C 1 94 ? -115.337 177.530 294.327 1.00 32.64 94 TRP C N 1
ATOM 5790 C CA . TRP C 1 94 ? -115.585 178.807 294.988 1.00 32.94 94 TRP C CA 1
ATOM 5791 C C . TRP C 1 94 ? -114.378 179.279 295.790 1.00 31.79 94 TRP C C 1
ATOM 5792 O O . TRP C 1 94 ? -114.050 180.470 295.776 1.00 31.47 94 TRP C O 1
ATOM 5803 N N . SER C 1 95 ? -113.700 178.366 296.494 1.00 32.54 95 SER C N 1
ATOM 5804 C CA . SER C 1 95 ? -112.576 178.795 297.325 1.00 32.93 95 SER C CA 1
ATOM 5805 C C . SER C 1 95 ? -111.469 179.418 296.482 1.00 31.46 95 SER C C 1
ATOM 5806 O O . SER C 1 95 ? -110.850 180.403 296.893 1.00 32.49 95 SER C O 1
ATOM 5809 N N . TYR C 1 96 ? -111.219 178.875 295.289 1.00 29.06 96 TYR C N 1
ATOM 5810 C CA . TYR C 1 96 ? -110.243 179.493 294.396 1.00 31.32 96 TYR C CA 1
ATOM 5811 C C . TYR C 1 96 ? -110.799 180.770 293.777 1.00 34.75 96 TYR C C 1
ATOM 5812 O O . TYR C 1 96 ? -110.154 181.826 293.818 1.00 32.91 96 TYR C O 1
ATOM 5821 N N . LEU C 1 97 ? -112.003 180.688 293.201 1.00 35.24 97 LEU C N 1
ATOM 5822 C CA . LEU C 1 97 ? -112.560 181.803 292.439 1.00 36.26 97 LEU C CA 1
ATOM 5823 C C . LEU C 1 97 ? -112.764 183.034 293.309 1.00 35.48 97 LEU C C 1
ATOM 5824 O O . LEU C 1 97 ? -112.402 184.146 292.913 1.00 33.08 97 LEU C O 1
ATOM 5829 N N . PHE C 1 98 ? -113.377 182.873 294.486 1.00 31.81 98 PHE C N 1
ATOM 5830 C CA . PHE C 1 98 ? -113.603 184.050 295.316 1.00 34.36 98 PHE C CA 1
ATOM 5831 C C . PHE C 1 98 ? -112.286 184.716 295.684 1.00 30.87 98 PHE C C 1
ATOM 5832 O O . PHE C 1 98 ? -112.154 185.941 295.604 1.00 31.75 98 PHE C O 1
ATOM 5840 N N . ARG C 1 99 ? -111.300 183.924 296.112 1.00 30.61 99 ARG C N 1
ATOM 5841 C CA . ARG C 1 99 ? -110.044 184.513 296.561 1.00 30.38 99 ARG C CA 1
ATOM 5842 C C . ARG C 1 99 ? -109.307 185.203 295.420 1.00 32.94 99 ARG C C 1
ATOM 5843 O O . ARG C 1 99 ? -108.703 186.261 295.622 1.00 31.31 99 ARG C O 1
ATOM 5851 N N . LEU C 1 100 ? -109.346 184.624 294.215 1.00 31.73 100 LEU C N 1
ATOM 5852 C CA . LEU C 1 100 ? -108.757 185.292 293.058 1.00 27.21 100 LEU C CA 1
ATOM 5853 C C . LEU C 1 100 ? -109.512 186.573 292.726 1.00 30.73 100 LEU C C 1
ATOM 5854 O O . LEU C 1 100 ? -108.910 187.644 292.588 1.00 36.88 100 LEU C O 1
ATOM 5859 N N . CYS C 1 101 ? -110.835 186.474 292.572 1.00 37.04 101 CYS C N 1
ATOM 5860 C CA . CYS C 1 101 ? -111.625 187.631 292.162 1.00 40.41 101 CYS C CA 1
ATOM 5861 C C . CYS C 1 101 ? -111.600 188.722 293.221 1.00 44.01 101 CYS C C 1
ATOM 5862 O O . CYS C 1 101 ? -111.543 189.914 292.894 1.00 43.77 101 CYS C O 1
ATOM 5865 N N . TYR C 1 102 ? -111.657 188.340 294.498 1.00 41.92 102 TYR C N 1
ATOM 5866 C CA . TYR C 1 102 ? -111.614 189.351 295.542 1.00 36.58 102 TYR C CA 1
ATOM 5867 C C . TYR C 1 102 ? -110.282 190.086 295.573 1.00 37.44 102 TYR C C 1
ATOM 5868 O O . TYR C 1 102 ? -110.237 191.240 296.009 1.00 40.24 102 TYR C O 1
ATOM 5877 N N . SER C 1 103 ? -109.203 189.468 295.089 1.00 37.88 103 SER C N 1
ATOM 5878 C CA . SER C 1 103 ? -107.906 190.138 295.097 1.00 43.07 103 SER C CA 1
ATOM 5879 C C . SER C 1 103 ? -107.869 191.383 294.215 1.00 43.29 103 SER C C 1
ATOM 5880 O O . SER C 1 103 ? -106.922 192.169 294.325 1.00 46.45 103 SER C O 1
ATOM 5883 N N . CYS C 1 104 ? -108.867 191.590 293.357 1.00 46.02 104 CYS C N 1
ATOM 5884 C CA . CYS C 1 104 ? -108.946 192.795 292.541 1.00 46.44 104 CYS C CA 1
ATOM 5885 C C . CYS C 1 104 ? -109.713 193.925 293.217 1.00 48.86 104 CYS C C 1
ATOM 5886 O O . CYS C 1 104 ? -109.799 195.017 292.650 1.00 42.16 104 CYS C O 1
ATOM 5889 N N . ALA C 1 105 ? -110.251 193.696 294.421 1.00 49.64 105 ALA C N 1
ATOM 5890 C CA . ALA C 1 105 ? -111.113 194.688 295.058 1.00 45.23 105 ALA C CA 1
ATOM 5891 C C . ALA C 1 105 ? -110.394 196.009 295.293 1.00 36.37 105 ALA C C 1
ATOM 5892 O O . ALA C 1 105 ? -111.034 197.068 295.273 1.00 36.76 105 ALA C O 1
ATOM 5894 N N . SER C 1 106 ? -109.076 195.970 295.524 1.00 36.54 106 SER C N 1
ATOM 5895 C CA . SER C 1 106 ? -108.310 197.183 295.793 1.00 42.97 106 SER C CA 1
ATOM 5896 C C . SER C 1 106 ? -108.320 198.160 294.626 1.00 43.75 106 SER C C 1
ATOM 5897 O O . SER C 1 106 ? -108.035 199.346 294.826 1.00 43.33 106 SER C O 1
ATOM 5900 N N . GLN C 1 107 ? -108.631 197.696 293.413 1.00 31.59 107 GLN C N 1
ATOM 5901 C CA . GLN C 1 107 ? -108.662 198.550 292.239 1.00 33.18 107 GLN C CA 1
ATOM 5902 C C . GLN C 1 107 ? -110.077 198.881 291.799 1.00 28.51 107 GLN C C 1
ATOM 5903 O O . GLN C 1 107 ? -110.254 199.680 290.874 1.00 27.37 107 GLN C O 1
ATOM 5909 N N . MET C 1 108 ? -111.082 198.335 292.471 1.00 28.29 108 MET C N 1
ATOM 5910 C CA . MET C 1 108 ? -112.444 198.331 291.962 1.00 27.90 108 MET C CA 1
ATOM 5911 C C . MET C 1 108 ? -113.191 199.598 292.335 1.00 26.68 108 MET C C 1
ATOM 5912 O O . MET C 1 108 ? -113.101 200.085 293.466 1.00 26.45 108 MET C O 1
ATOM 5917 N N . ILE C 1 109 ? -113.960 200.105 291.379 1.00 22.27 109 ILE C N 1
ATOM 5918 C CA . ILE C 1 109 ? -114.855 201.216 291.615 1.00 21.73 109 ILE C CA 1
ATOM 5919 C C . ILE C 1 109 ? -116.319 200.795 291.531 1.00 24.14 109 ILE C C 1
ATOM 5920 O O . ILE C 1 109 ? -117.151 201.319 292.281 1.00 25.02 109 ILE C O 1
ATOM 5925 N N . TRP C 1 110 ? -116.651 199.849 290.655 1.00 25.44 110 TRP C N 1
ATOM 5926 C CA . TRP C 1 110 ? -118.009 199.349 290.514 1.00 26.17 110 TRP C CA 1
ATOM 5927 C C . TRP C 1 110 ? -117.922 197.913 290.020 1.00 25.72 110 TRP C C 1
ATOM 5928 O O . TRP C 1 110 ? -116.999 197.558 289.284 1.00 24.38 110 TRP C O 1
ATOM 5939 N N . GLY C 1 111 ? -118.867 197.083 290.454 1.00 25.25 111 GLY C N 1
ATOM 5940 C CA . GLY C 1 111 ? -118.894 195.697 290.037 1.00 29.74 111 GLY C CA 1
ATOM 5941 C C . GLY C 1 111 ? -118.390 194.763 291.119 1.00 28.28 111 GLY C C 1
ATOM 5942 O O . GLY C 1 111 ? -118.088 195.190 292.239 1.00 28.59 111 GLY C O 1
ATOM 5943 N N . PRO C 1 112 ? -118.298 193.456 290.818 1.00 26.54 112 PRO C N 1
ATOM 5944 C CA . PRO C 1 112 ? -118.664 192.836 289.543 1.00 26.39 112 PRO C CA 1
ATOM 5945 C C . PRO C 1 112 ? -120.167 192.695 289.374 1.00 26.17 112 PRO C C 1
ATOM 5946 O O . PRO C 1 112 ? -120.914 192.584 290.338 1.00 25.59 112 PRO C O 1
ATOM 5950 N N . TRP C 1 113 ? -120.601 192.704 288.118 1.00 24.75 113 TRP C N 1
ATOM 5951 C CA . TRP C 1 113 ? -121.997 192.491 287.765 1.00 26.68 113 TRP C CA 1
ATOM 5952 C C . TRP C 1 113 ? -121.975 191.529 286.589 1.00 23.77 113 TRP C C 1
ATOM 5953 O O . TRP C 1 113 ? -121.302 191.808 285.594 1.00 25.13 113 TRP C O 1
ATOM 5964 N N . GLU C 1 114 ? -122.637 190.378 286.723 1.00 27.46 114 GLU C N 1
ATOM 5965 C CA . GLU C 1 114 ? -122.488 189.286 285.759 1.00 27.47 114 GLU C CA 1
ATOM 5966 C C . GLU C 1 114 ? -123.841 188.808 285.244 1.00 27.07 114 GLU C C 1
ATOM 5967 O O . GLU C 1 114 ? -124.346 187.751 285.651 1.00 26.26 114 GLU C O 1
ATOM 5973 N N . PRO C 1 115 ? -124.431 189.537 284.304 1.00 26.79 115 PRO C N 1
ATOM 5974 C CA . PRO C 1 115 ? -125.612 189.021 283.604 1.00 27.65 115 PRO C CA 1
ATOM 5975 C C . PRO C 1 115 ? -125.253 187.818 282.746 1.00 25.68 115 PRO C C 1
ATOM 5976 O O . PRO C 1 115 ? -124.105 187.632 282.326 1.00 25.57 115 PRO C O 1
ATOM 5980 N N . ILE C 1 116 ? -126.270 186.999 282.484 1.00 27.40 116 ILE C N 1
ATOM 5981 C CA . ILE C 1 116 ? -126.162 185.808 281.651 1.00 28.58 116 ILE C CA 1
ATOM 5982 C C . ILE C 1 116 ? -127.063 185.990 280.441 1.00 25.76 116 ILE C C 1
ATOM 5983 O O . ILE C 1 116 ? -128.186 186.488 280.578 1.00 28.60 116 ILE C O 1
ATOM 5988 N N . TYR C 1 117 ? -126.593 185.540 279.270 1.00 26.87 117 TYR C N 1
ATOM 5989 C CA . TYR C 1 117 ? -127.293 185.747 278.007 1.00 25.91 117 TYR C CA 1
ATOM 5990 C C . TYR C 1 117 ? -127.427 184.451 277.222 1.00 29.37 117 TYR C C 1
ATOM 5991 O O . TYR C 1 117 ? -126.550 183.583 277.256 1.00 28.59 117 TYR C O 1
ATOM 6000 N N . GLU C 1 118 ? -128.502 184.374 276.449 1.00 27.44 118 GLU C N 1
ATOM 6001 C CA . GLU C 1 118 ? -128.611 183.409 275.368 1.00 27.89 118 GLU C CA 1
ATOM 6002 C C . GLU C 1 118 ? -128.257 184.095 274.057 1.00 31.00 118 GLU C C 1
ATOM 6003 O O . GLU C 1 118 ? -128.466 185.300 273.886 1.00 28.70 118 GLU C O 1
ATOM 6009 N N . ILE C 1 119 ? -127.663 183.330 273.151 1.00 26.50 119 ILE C N 1
ATOM 6010 C CA . ILE C 1 119 ? -127.347 183.832 271.820 1.00 27.78 119 ILE C CA 1
ATOM 6011 C C . ILE C 1 119 ? -128.517 183.488 270.913 1.00 28.60 119 ILE C C 1
ATOM 6012 O O . ILE C 1 119 ? -128.822 182.309 270.706 1.00 31.00 119 ILE C O 1
ATOM 6017 N N . ILE C 1 120 ? -129.183 184.514 270.378 1.00 27.22 120 ILE C N 1
ATOM 6018 C CA . ILE C 1 120 ? -130.317 184.288 269.486 1.00 26.91 120 ILE C CA 1
ATOM 6019 C C . ILE C 1 120 ? -129.931 184.421 268.021 1.00 29.25 120 ILE C C 1
ATOM 6020 O O . ILE C 1 120 ? -130.724 184.034 267.147 1.00 31.02 120 ILE C O 1
ATOM 6025 N N . TYR C 1 121 ? -128.735 184.931 267.727 1.00 26.76 121 TYR C N 1
ATOM 6026 C CA . TYR C 1 121 ? -128.231 185.054 266.365 1.00 27.14 121 TYR C CA 1
ATOM 6027 C C . TYR C 1 121 ? -126.715 185.099 266.438 1.00 29.75 121 TYR C C 1
ATOM 6028 O O . TYR C 1 121 ? -126.164 185.815 267.278 1.00 27.78 121 TYR C O 1
ATOM 6037 N N . ALA C 1 122 ? -126.047 184.355 265.554 1.00 27.60 122 ALA C N 1
ATOM 6038 C CA . ALA C 1 122 ? -124.591 184.397 265.520 1.00 28.99 122 ALA C CA 1
ATOM 6039 C C . ALA C 1 122 ? -124.106 184.226 264.091 1.00 27.84 122 ALA C C 1
ATOM 6040 O O . ALA C 1 122 ? -124.517 183.296 263.388 1.00 29.17 122 ALA C O 1
ATOM 6042 N N . ASN C 1 123 ? -123.236 185.140 263.674 1.00 26.20 123 ASN C N 1
ATOM 6043 C CA . ASN C 1 123 ? -122.493 185.057 262.421 1.00 26.89 123 ASN C CA 1
ATOM 6044 C C . ASN C 1 123 ? -121.061 185.399 262.811 1.00 27.79 123 ASN C C 1
ATOM 6045 O O . ASN C 1 123 ? -120.621 186.531 262.615 1.00 25.67 123 ASN C O 1
ATOM 6050 N N . MET C 1 124 ? -120.357 184.440 263.413 1.00 27.55 124 MET C N 1
ATOM 6051 C CA . MET C 1 124 ? -119.048 184.697 264.013 1.00 28.12 124 MET C CA 1
ATOM 6052 C C . MET C 1 124 ? -118.051 183.660 263.518 1.00 30.18 124 MET C C 1
ATOM 6053 O O . MET C 1 124 ? -118.279 182.447 263.708 1.00 33.43 124 MET C O 1
ATOM 6058 N N . PRO C 1 125 ? -116.935 184.074 262.923 1.00 27.43 125 PRO C N 1
ATOM 6059 C CA . PRO C 1 125 ? -115.955 183.127 262.388 1.00 27.41 125 PRO C CA 1
ATOM 6060 C C . PRO C 1 125 ? -114.957 182.683 263.451 1.00 30.21 125 PRO C C 1
ATOM 6061 O O . PRO C 1 125 ? -114.839 183.284 264.524 1.00 26.42 125 PRO C O 1
ATOM 6065 N N . ILE C 1 126 ? -114.210 181.624 263.118 1.00 28.75 126 ILE C N 1
ATOM 6066 C CA . ILE C 1 126 ? -113.024 181.311 263.907 1.00 29.66 126 ILE C CA 1
ATOM 6067 C C . ILE C 1 126 ? -112.019 182.443 263.740 1.00 27.48 126 ILE C C 1
ATOM 6068 O O . ILE C 1 126 ? -111.984 183.125 262.706 1.00 30.35 126 ILE C O 1
ATOM 6073 N N . ASN C 1 127 ? -111.213 182.673 264.778 1.00 23.62 127 ASN C N 1
ATOM 6074 C CA . ASN C 1 127 ? -110.120 183.627 264.677 1.00 23.15 127 ASN C CA 1
ATOM 6075 C C . ASN C 1 127 ? -108.954 182.988 263.942 1.00 28.62 127 ASN C C 1
ATOM 6076 O O . ASN C 1 127 ? -108.682 181.794 264.089 1.00 28.68 127 ASN C O 1
ATOM 6081 N N . THR C 1 128 ? -108.250 183.799 263.165 1.00 25.08 128 THR C N 1
ATOM 6082 C CA . THR C 1 128 ? -107.003 183.378 262.550 1.00 27.05 128 THR C CA 1
ATOM 6083 C C . THR C 1 128 ? -106.011 184.524 262.618 1.00 25.94 128 THR C C 1
ATOM 6084 O O . THR C 1 128 ? -106.399 185.693 262.529 1.00 27.06 128 THR C O 1
ATOM 6088 N N . GLU C 1 129 ? -104.737 184.184 262.803 1.00 27.20 129 GLU C N 1
ATOM 6089 C CA . GLU C 1 129 ? -103.671 185.155 262.615 1.00 27.90 129 GLU C CA 1
ATOM 6090 C C . GLU C 1 129 ? -103.358 185.292 261.126 1.00 28.84 129 GLU C C 1
ATOM 6091 O O . GLU C 1 129 ? -103.701 184.431 260.314 1.00 27.26 129 GLU C O 1
ATOM 6097 N N . MET C 1 130 ? -102.685 186.391 260.774 1.00 24.84 130 MET C N 1
ATOM 6098 C CA . MET C 1 130 ? -102.304 186.607 259.377 1.00 26.29 130 MET C CA 1
ATOM 6099 C C . MET C 1 130 ? -101.390 185.512 258.843 1.00 29.94 130 MET C C 1
ATOM 6100 O O . MET C 1 130 ? -101.297 185.335 257.621 1.00 32.95 130 MET C O 1
ATOM 6105 N N . THR C 1 131 ? -100.719 184.771 259.723 1.00 27.15 131 THR C N 1
ATOM 6106 C CA . THR C 1 131 ? -99.878 183.657 259.302 1.00 27.04 131 THR C CA 1
ATOM 6107 C C . THR C 1 131 ? -100.682 182.440 258.872 1.00 29.85 131 THR C C 1
ATOM 6108 O O . THR C 1 131 ? -100.139 181.567 258.183 1.00 27.63 131 THR C O 1
ATOM 6112 N N . ASP C 1 132 ? -101.958 182.363 259.255 1.00 26.77 132 ASP C N 1
ATOM 6113 C CA . ASP C 1 132 ? -102.726 181.134 259.115 1.00 27.60 132 ASP C CA 1
ATOM 6114 C C . ASP C 1 132 ? -103.474 181.022 257.794 1.00 28.34 132 ASP C C 1
ATOM 6115 O O . ASP C 1 132 ? -103.826 179.904 257.401 1.00 26.98 132 ASP C O 1
ATOM 6120 N N . PHE C 1 133 ? -103.728 182.138 257.105 1.00 28.58 133 PHE C N 1
ATOM 6121 C CA . PHE C 1 133 ? -104.760 182.125 256.073 1.00 29.15 133 PHE C CA 1
ATOM 6122 C C . PHE C 1 133 ? -104.378 181.253 254.879 1.00 30.84 133 PHE C C 1
ATOM 6123 O O . PHE C 1 133 ? -105.264 180.713 254.211 1.00 29.40 133 PHE C O 1
ATOM 6131 N N . THR C 1 134 ? -103.083 181.105 254.587 1.00 25.54 134 THR C N 1
ATOM 6132 C CA . THR C 1 134 ? -102.679 180.267 253.459 1.00 25.22 134 THR C CA 1
ATOM 6133 C C . THR C 1 134 ? -103.145 178.829 253.652 1.00 27.55 134 THR C C 1
ATOM 6134 O O . THR C 1 134 ? -103.697 178.210 252.732 1.00 27.91 134 THR C O 1
ATOM 6138 N N . ALA C 1 135 ? -102.947 178.289 254.856 1.00 29.36 135 ALA C N 1
ATOM 6139 C CA . ALA C 1 135 ? -103.358 176.918 255.141 1.00 29.78 135 ALA C CA 1
ATOM 6140 C C . ALA C 1 135 ? -104.875 176.793 255.194 1.00 31.02 135 ALA C C 1
ATOM 6141 O O . ALA C 1 135 ? -105.432 175.770 254.782 1.00 32.31 135 ALA C O 1
ATOM 6143 N N . VAL C 1 136 ? -105.561 177.816 255.707 1.00 32.48 136 VAL C N 1
ATOM 6144 C CA . VAL C 1 136 ? -107.022 177.780 255.735 1.00 30.32 136 VAL C CA 1
ATOM 6145 C C . VAL C 1 136 ? -107.573 177.734 254.314 1.00 28.97 136 VAL C C 1
ATOM 6146 O O . VAL C 1 136 ? -108.453 176.924 253.993 1.00 31.53 136 VAL C O 1
ATOM 6150 N N . VAL C 1 137 ? -107.062 178.606 253.442 1.00 28.94 137 VAL C N 1
ATOM 6151 C CA . VAL C 1 137 ? -107.503 178.616 252.051 1.00 31.73 137 VAL C CA 1
ATOM 6152 C C . VAL C 1 137 ? -107.224 177.268 251.400 1.00 33.68 137 VAL C C 1
ATOM 6153 O O . VAL C 1 137 ? -108.094 176.681 250.746 1.00 32.27 137 VAL C O 1
ATOM 6157 N N . GLY C 1 138 ? -106.005 176.751 251.577 1.00 32.33 138 GLY C N 1
ATOM 6158 C CA . GLY C 1 138 ? -105.664 175.469 250.975 1.00 30.74 138 GLY C CA 1
ATOM 6159 C C . GLY C 1 138 ? -106.569 174.342 251.437 1.00 34.82 138 GLY C C 1
ATOM 6160 O O . GLY C 1 138 ? -107.002 173.510 250.636 1.00 36.31 138 GLY C O 1
ATOM 6161 N N . LYS C 1 139 ? -106.868 174.300 252.738 1.00 32.90 139 LYS C N 1
ATOM 6162 C CA . LYS C 1 139 ? -107.724 173.240 253.261 1.00 36.47 139 LYS C CA 1
ATOM 6163 C C . LYS C 1 139 ? -109.157 173.377 252.749 1.00 36.53 139 LYS C C 1
ATOM 6164 O O . LYS C 1 139 ? -109.792 172.378 252.393 1.00 39.65 139 LYS C O 1
ATOM 6170 N N . LYS C 1 140 ? -109.691 174.600 252.721 1.00 35.85 140 LYS C N 1
ATOM 6171 C CA . LYS C 1 140 ? -111.074 174.779 252.290 1.00 35.36 140 LYS C CA 1
ATOM 6172 C C . LYS C 1 140 ? -111.246 174.446 250.814 1.00 36.01 140 LYS C C 1
ATOM 6173 O O . LYS C 1 140 ? -112.259 173.855 250.424 1.00 36.04 140 LYS C O 1
ATOM 6179 N N . PHE C 1 141 ? -110.281 174.831 249.973 1.00 34.32 141 PHE C N 1
ATOM 6180 C CA . PHE C 1 141 ? -110.358 174.451 248.566 1.00 37.12 141 PHE C CA 1
ATOM 6181 C C . PHE C 1 141 ? -110.202 172.946 248.389 1.00 39.87 141 PHE C C 1
ATOM 6182 O O . PHE C 1 141 ? -110.895 172.340 247.561 1.00 39.68 141 PHE C O 1
ATOM 6190 N N . ALA C 1 142 ? -109.308 172.319 249.155 1.00 37.09 142 ALA C N 1
ATOM 6191 C CA . ALA C 1 142 ? -109.163 170.868 249.066 1.00 40.91 142 ALA C CA 1
ATOM 6192 C C . ALA C 1 142 ? -110.461 170.149 249.419 1.00 45.57 142 ALA C C 1
ATOM 6193 O O . ALA C 1 142 ? -110.763 169.098 248.841 1.00 47.23 142 ALA C O 1
ATOM 6195 N N . GLU C 1 143 ? -111.237 170.697 250.353 1.00 43.74 143 GLU C N 1
ATOM 6196 C CA . GLU C 1 143 ? -112.534 170.146 250.729 1.00 45.71 143 GLU C CA 1
ATOM 6197 C C . GLU C 1 143 ? -113.652 170.548 249.778 1.00 44.38 143 GLU C C 1
ATOM 6198 O O . GLU C 1 143 ? -114.796 170.133 249.990 1.00 45.00 143 GLU C O 1
ATOM 6204 N N . GLY C 1 144 ? -113.362 171.357 248.763 1.00 40.55 144 GLY C N 1
ATOM 6205 C CA . GLY C 1 144 ? -114.406 171.851 247.885 1.00 36.59 144 GLY C CA 1
ATOM 6206 C C . GLY C 1 144 ? -115.374 172.804 248.548 1.00 42.85 144 GLY C C 1
ATOM 6207 O O . GLY C 1 144 ? -116.550 172.842 248.172 1.00 39.92 144 GLY C O 1
ATOM 6208 N N . LYS C 1 145 ? -114.917 173.580 249.533 1.00 37.95 145 LYS C N 1
ATOM 6209 C CA . LYS C 1 145 ? -115.788 174.482 250.289 1.00 38.20 145 LYS C CA 1
ATOM 6210 C C . LYS C 1 145 ? -115.208 175.895 250.327 1.00 37.96 145 LYS C C 1
ATOM 6211 O O . LYS C 1 145 ? -114.952 176.445 251.404 1.00 39.46 145 LYS C O 1
ATOM 6217 N N . PRO C 1 146 ? -115.006 176.525 249.163 1.00 38.49 146 PRO C N 1
ATOM 6218 C CA . PRO C 1 146 ? -114.451 177.891 249.170 1.00 38.52 146 PRO C CA 1
ATOM 6219 C C . PRO C 1 146 ? -115.353 178.912 249.843 1.00 42.69 146 PRO C C 1
ATOM 6220 O O . PRO C 1 146 ? -114.851 179.925 250.347 1.00 39.84 146 PRO C O 1
ATOM 6224 N N . LEU C 1 147 ? -116.670 178.681 249.870 1.00 40.60 147 LEU C N 1
ATOM 6225 C CA . LEU C 1 147 ? -117.570 179.577 250.592 1.00 46.10 147 LEU C CA 1
ATOM 6226 C C . LEU C 1 147 ? -117.353 179.548 252.097 1.00 44.54 147 LEU C C 1
ATOM 6227 O O . LEU C 1 147 ? -117.844 180.440 252.798 1.00 45.26 147 LEU C O 1
ATOM 6232 N N . ASP C 1 148 ? -116.661 178.540 252.619 1.00 42.43 148 ASP C N 1
ATOM 6233 C CA . ASP C 1 148 ? -116.379 178.475 254.043 1.00 41.67 148 ASP C CA 1
ATOM 6234 C C . ASP C 1 148 ? -115.063 179.154 254.409 1.00 40.19 148 ASP C C 1
ATOM 6235 O O . ASP C 1 148 ? -114.606 179.018 255.547 1.00 44.27 148 ASP C O 1
ATOM 6243 N N . ILE C 1 149 ? -114.443 179.874 253.477 1.00 35.42 149 ILE C N 1
ATOM 6244 C CA . ILE C 1 149 ? -113.242 180.637 253.806 1.00 33.35 149 ILE C CA 1
ATOM 6245 C C . ILE C 1 149 ? -113.692 181.911 254.510 1.00 29.69 149 ILE C C 1
ATOM 6246 O O . ILE C 1 149 ? -114.431 182.712 253.922 1.00 32.65 149 ILE C O 1
ATOM 6251 N N . PRO C 1 150 ? -113.288 182.131 255.754 1.00 28.30 150 PRO C N 1
ATOM 6252 C CA . PRO C 1 150 ? -113.747 183.299 256.506 1.00 27.43 150 PRO C CA 1
ATOM 6253 C C . PRO C 1 150 ? -112.879 184.523 256.243 1.00 27.94 150 PRO C C 1
ATOM 6254 O O . PRO C 1 150 ? -111.777 184.435 255.703 1.00 31.79 150 PRO C O 1
ATOM 6258 N N . VAL C 1 151 ? -113.388 185.675 256.691 1.00 27.18 151 VAL C N 1
ATOM 6259 C CA . VAL C 1 151 ? -112.525 186.836 256.837 1.00 26.42 151 VAL C CA 1
ATOM 6260 C C . VAL C 1 151 ? -111.431 186.510 257.853 1.00 24.46 151 VAL C C 1
ATOM 6261 O O . VAL C 1 151 ? -111.519 185.540 258.613 1.00 27.76 151 VAL C O 1
ATOM 6265 N N . ILE C 1 152 ? -110.385 187.333 257.866 1.00 24.26 152 ILE C N 1
ATOM 6266 C CA . ILE C 1 152 ? -109.294 187.175 258.827 1.00 24.18 152 ILE C CA 1
ATOM 6267 C C . ILE C 1 152 ? -109.665 188.001 260.052 1.00 26.11 152 ILE C C 1
ATOM 6268 O O . ILE C 1 152 ? -109.578 189.230 260.032 1.00 23.70 152 ILE C O 1
ATOM 6273 N N . SER C 1 153 ? -110.082 187.318 261.123 1.00 24.62 153 SER C N 1
ATOM 6274 C CA . SER C 1 153 ? -110.450 187.945 262.390 1.00 24.24 153 SER C CA 1
ATOM 6275 C C . SER C 1 153 ? -109.316 187.663 263.372 1.00 23.86 153 SER C C 1
ATOM 6276 O O . SER C 1 153 ? -109.246 186.578 263.956 1.00 24.93 153 SER C O 1
ATOM 6279 N N . GLN C 1 154 ? -108.442 188.629 263.549 1.00 24.32 154 GLN C N 1
ATOM 6280 C CA . GLN C 1 154 ? -107.193 188.376 264.265 1.00 24.34 154 GLN C CA 1
ATOM 6281 C C . GLN C 1 154 ? -107.411 188.392 265.774 1.00 24.91 154 GLN C C 1
ATOM 6282 O O . GLN C 1 154 ? -108.031 189.324 266.304 1.00 23.71 154 GLN C O 1
ATOM 6288 N N . PRO C 1 155 ? -106.869 187.423 266.496 1.00 25.38 155 PRO C N 1
ATOM 6289 C CA . PRO C 1 155 ? -107.074 187.363 267.948 1.00 23.16 155 PRO C CA 1
ATOM 6290 C C . PRO C 1 155 ? -106.123 188.276 268.715 1.00 23.82 155 PRO C C 1
ATOM 6291 O O . PRO C 1 155 ? -105.188 188.865 268.171 1.00 24.75 155 PRO C O 1
ATOM 6295 N N . TYR C 1 156 ? -106.396 188.387 270.020 1.00 23.82 156 TYR C N 1
ATOM 6296 C CA . TYR C 1 156 ? -105.469 188.975 270.986 1.00 25.32 156 TYR C CA 1
ATOM 6297 C C . TYR C 1 156 ? -105.221 190.457 270.698 1.00 23.75 156 TYR C C 1
ATOM 6298 O O . TYR C 1 156 ? -104.091 190.899 270.502 1.00 27.08 156 TYR C O 1
ATOM 6307 N N . GLY C 1 157 ? -106.306 191.229 270.705 1.00 22.32 157 GLY C N 1
ATOM 6308 C CA . GLY C 1 157 ? -106.189 192.674 270.659 1.00 22.09 157 GLY C CA 1
ATOM 6309 C C . GLY C 1 157 ? -105.983 193.254 269.276 1.00 24.60 157 GLY C C 1
ATOM 6310 O O . GLY C 1 157 ? -105.697 194.450 269.154 1.00 28.25 157 GLY C O 1
ATOM 6311 N N . LYS C 1 158 ? -106.116 192.452 268.232 1.00 23.91 158 LYS C N 1
ATOM 6312 C CA . LYS C 1 158 ? -105.811 192.914 266.884 1.00 24.11 158 LYS C CA 1
ATOM 6313 C C . LYS C 1 158 ? -107.066 193.155 266.043 1.00 24.91 158 LYS C C 1
ATOM 6314 O O . LYS C 1 158 ? -107.019 193.093 264.816 1.00 25.45 158 LYS C O 1
ATOM 6320 N N . ARG C 1 159 ? -108.178 193.470 266.704 1.00 23.89 159 ARG C N 1
ATOM 6321 C CA . ARG C 1 159 ? -109.435 193.888 266.089 1.00 24.42 159 ARG C CA 1
ATOM 6322 C C . ARG C 1 159 ? -110.187 194.660 267.170 1.00 22.46 159 ARG C C 1
ATOM 6323 O O . ARG C 1 159 ? -109.696 194.797 268.292 1.00 23.42 159 ARG C O 1
ATOM 6331 N N . VAL C 1 160 ? -111.370 195.190 266.840 1.00 21.68 160 VAL C N 1
ATOM 6332 C CA . VAL C 1 160 ? -112.155 195.934 267.822 1.00 22.47 160 VAL C CA 1
ATOM 6333 C C . VAL C 1 160 ? -113.601 195.457 267.785 1.00 21.60 160 VAL C C 1
ATOM 6334 O O . VAL C 1 160 ? -114.053 194.826 266.828 1.00 24.15 160 VAL C O 1
ATOM 6338 N N . VAL C 1 161 ? -114.316 195.733 268.873 1.00 22.05 161 VAL C N 1
ATOM 6339 C CA . VAL C 1 161 ? -115.694 195.291 269.060 1.00 23.57 161 VAL C CA 1
ATOM 6340 C C . VAL C 1 161 ? -116.585 196.504 269.300 1.00 26.08 161 VAL C C 1
ATOM 6341 O O . VAL C 1 161 ? -116.224 197.401 270.071 1.00 24.84 161 VAL C O 1
ATOM 6345 N N . ALA C 1 162 ? -117.736 196.533 268.629 1.00 23.87 162 ALA C N 1
ATOM 6346 C CA . ALA C 1 162 ? -118.827 197.441 268.945 1.00 24.27 162 ALA C CA 1
ATOM 6347 C C . ALA C 1 162 ? -119.809 196.685 269.828 1.00 22.83 162 ALA C C 1
ATOM 6348 O O . ALA C 1 162 ? -120.362 195.662 269.410 1.00 24.00 162 ALA C O 1
ATOM 6350 N N . PHE C 1 163 ? -119.997 197.175 271.055 1.00 22.48 163 PHE C N 1
ATOM 6351 C CA . PHE C 1 163 ? -120.847 196.570 272.072 1.00 23.47 163 PHE C CA 1
ATOM 6352 C C . PHE C 1 163 ? -122.062 197.483 272.216 1.00 25.21 163 PHE C C 1
ATOM 6353 O O . PHE C 1 163 ? -121.991 198.511 272.892 1.00 25.25 163 PHE C O 1
ATOM 6361 N N . ALA C 1 164 ? -123.170 197.128 271.548 1.00 23.26 164 ALA C N 1
ATOM 6362 C CA . ALA C 1 164 ? -124.320 198.021 271.409 1.00 24.40 164 ALA C CA 1
ATOM 6363 C C . ALA C 1 164 ? -125.425 197.587 272.370 1.00 25.98 164 ALA C C 1
ATOM 6364 O O . ALA C 1 164 ? -126.047 196.536 272.181 1.00 30.02 164 ALA C O 1
ATOM 6366 N N . GLU C 1 165 ? -125.681 198.410 273.382 1.00 24.95 165 GLU C N 1
ATOM 6367 C CA . GLU C 1 165 ? -126.696 198.122 274.391 1.00 24.21 165 GLU C CA 1
ATOM 6368 C C . GLU C 1 165 ? -128.065 198.579 273.912 1.00 28.96 165 GLU C C 1
ATOM 6369 O O . GLU C 1 165 ? -128.211 199.703 273.420 1.00 27.88 165 GLU C O 1
ATOM 6375 N N . HIS C 1 166 ? -129.064 197.712 274.086 1.00 27.36 166 HIS C N 1
ATOM 6376 C CA . HIS C 1 166 ? -130.454 197.990 273.747 1.00 24.74 166 HIS C CA 1
ATOM 6377 C C . HIS C 1 166 ? -131.346 197.465 274.862 1.00 27.17 166 HIS C C 1
ATOM 6378 O O . HIS C 1 166 ? -131.101 196.377 275.390 1.00 32.00 166 HIS C O 1
ATOM 6385 N N . SER C 1 167 ? -132.395 198.212 275.201 1.00 28.63 167 SER C N 1
ATOM 6386 C CA . SER C 1 167 ? -133.503 197.658 275.975 1.00 26.08 167 SER C CA 1
ATOM 6387 C C . SER C 1 167 ? -134.787 197.917 275.198 1.00 27.17 167 SER C C 1
ATOM 6388 O O . SER C 1 167 ? -134.937 198.973 274.576 1.00 28.90 167 SER C O 1
ATOM 6393 N N . VAL C 1 168 ? -135.711 196.956 275.233 1.00 28.92 168 VAL C N 1
ATOM 6394 C CA . VAL C 1 168 ? -136.822 196.898 274.289 1.00 26.12 168 VAL C CA 1
ATOM 6395 C C . VAL C 1 168 ? -138.143 197.061 275.035 1.00 26.98 168 VAL C C 1
ATOM 6396 O O . VAL C 1 168 ? -138.324 196.518 276.131 1.00 27.47 168 VAL C O 1
ATOM 6400 N N . ILE C 1 169 ? -139.050 197.833 274.441 1.00 26.57 169 ILE C N 1
ATOM 6401 C CA . ILE C 1 169 ? -140.401 198.042 274.984 1.00 25.73 169 ILE C CA 1
ATOM 6402 C C . ILE C 1 169 ? -141.094 196.696 275.166 1.00 30.10 169 ILE C C 1
ATOM 6403 O O . ILE C 1 169 ? -141.141 195.892 274.214 1.00 28.82 169 ILE C O 1
ATOM 6408 N N . PRO C 1 170 ? -141.653 196.400 276.339 1.00 29.66 170 PRO C N 1
ATOM 6409 C CA . PRO C 1 170 ? -142.362 195.126 276.517 1.00 27.17 170 PRO C CA 1
ATOM 6410 C C . PRO C 1 170 ? -143.445 194.934 275.463 1.00 30.74 170 PRO C C 1
ATOM 6411 O O . PRO C 1 170 ? -144.242 195.835 275.182 1.00 32.13 170 PRO C O 1
ATOM 6415 N N . GLY C 1 171 ? -143.430 193.764 274.837 1.00 32.18 171 GLY C N 1
ATOM 6416 C CA . GLY C 1 171 ? -144.332 193.455 273.746 1.00 32.30 171 GLY C CA 1
ATOM 6417 C C . GLY C 1 171 ? -143.754 193.682 272.365 1.00 33.90 171 GLY C C 1
ATOM 6418 O O . GLY C 1 171 ? -144.367 193.252 271.377 1.00 38.13 171 GLY C O 1
ATOM 6419 N N . LYS C 1 172 ? -142.585 194.321 272.263 1.00 28.76 172 LYS C N 1
ATOM 6420 C CA . LYS C 1 172 ? -141.929 194.561 270.985 1.00 29.06 172 LYS C CA 1
ATOM 6421 C C . LYS C 1 172 ? -140.684 193.705 270.793 1.00 29.42 172 LYS C C 1
ATOM 6422 O O . LYS C 1 172 ? -139.908 193.961 269.865 1.00 30.29 172 LYS C O 1
ATOM 6428 N N . GLU C 1 173 ? -140.476 192.693 271.642 1.00 29.45 173 GLU C N 1
ATOM 6429 C CA . GLU C 1 173 ? -139.276 191.864 271.528 1.00 29.33 173 GLU C CA 1
ATOM 6430 C C . GLU C 1 173 ? -139.204 191.163 270.176 1.00 31.13 173 GLU C C 1
ATOM 6431 O O . GLU C 1 173 ? -138.128 191.072 269.574 1.00 29.43 173 GLU C O 1
ATOM 6437 N N . LYS C 1 174 ? -140.330 190.637 269.690 1.00 31.12 174 LYS C N 1
ATOM 6438 C CA . LYS C 1 174 ? -140.292 189.952 268.403 1.00 32.46 174 LYS C CA 1
ATOM 6439 C C . LYS C 1 174 ? -139.956 190.915 267.274 1.00 31.66 174 LYS C C 1
ATOM 6440 O O . LYS C 1 174 ? -139.140 190.592 266.403 1.00 31.08 174 LYS C O 1
ATOM 6446 N N . GLN C 1 175 ? -140.542 192.118 267.285 1.00 33.02 175 GLN C N 1
ATOM 6447 C CA . GLN C 1 175 ? -140.186 193.095 266.260 1.00 31.74 175 GLN C CA 1
ATOM 6448 C C . GLN C 1 175 ? -138.704 193.441 266.327 1.00 31.18 175 GLN C C 1
ATOM 6449 O O . GLN C 1 175 ? -138.031 193.513 265.292 1.00 30.27 175 GLN C O 1
ATOM 6455 N N . PHE C 1 176 ? -138.176 193.660 267.535 1.00 30.05 176 PHE C N 1
ATOM 6456 C CA . PHE C 1 176 ? -136.750 193.961 267.665 1.00 30.67 176 PHE C CA 1
ATOM 6457 C C . PHE C 1 176 ? -135.902 192.832 267.097 1.00 29.57 176 PHE C C 1
ATOM 6458 O O . PHE C 1 176 ? -134.973 193.068 266.319 1.00 28.57 176 PHE C O 1
ATOM 6466 N N . GLU C 1 177 ? -136.195 191.593 267.496 1.00 27.86 177 GLU C N 1
ATOM 6467 C CA . GLU C 1 177 ? -135.342 190.476 267.104 1.00 26.81 177 GLU C CA 1
ATOM 6468 C C . GLU C 1 177 ? -135.385 190.246 265.595 1.00 26.70 177 GLU C C 1
ATOM 6469 O O . GLU C 1 177 ? -134.346 190.004 264.969 1.00 28.57 177 GLU C O 1
ATOM 6475 N N . ASP C 1 178 ? -136.570 190.332 264.991 1.00 28.36 178 ASP C N 1
ATOM 6476 C CA . ASP C 1 178 ? -136.657 190.157 263.544 1.00 28.97 178 ASP C CA 1
ATOM 6477 C C . ASP C 1 178 ? -135.886 191.247 262.814 1.00 30.86 178 ASP C C 1
ATOM 6478 O O . ASP C 1 178 ? -135.144 190.969 261.863 1.00 31.20 178 ASP C O 1
ATOM 6487 N N . ALA C 1 179 ? -136.039 192.496 263.254 1.00 27.11 179 ALA C N 1
ATOM 6488 C CA . ALA C 1 179 ? -135.412 193.605 262.544 1.00 26.06 179 ALA C CA 1
ATOM 6489 C C . ALA C 1 179 ? -133.902 193.640 262.757 1.00 27.96 179 ALA C C 1
ATOM 6490 O O . ALA C 1 179 ? -133.159 194.010 261.843 1.00 27.06 179 ALA C O 1
ATOM 6492 N N . ILE C 1 180 ? -133.420 193.288 263.957 1.00 27.83 180 ILE C N 1
ATOM 6493 C CA . ILE C 1 180 ? -131.974 193.358 264.176 1.00 28.14 180 ILE C CA 1
ATOM 6494 C C . ILE C 1 180 ? -131.256 192.266 263.392 1.00 26.80 180 ILE C C 1
ATOM 6495 O O . ILE C 1 180 ? -130.133 192.468 262.922 1.00 29.16 180 ILE C O 1
ATOM 6500 N N . VAL C 1 181 ? -131.878 191.099 263.229 1.00 28.63 181 VAL C N 1
ATOM 6501 C CA . VAL C 1 181 ? -131.259 190.059 262.416 1.00 27.39 181 VAL C CA 1
ATOM 6502 C C . VAL C 1 181 ? -131.208 190.486 260.952 1.00 25.21 181 VAL C C 1
ATOM 6503 O O . VAL C 1 181 ? -130.182 190.314 260.283 1.00 29.61 181 VAL C O 1
ATOM 6507 N N . ARG C 1 182 ? -132.306 191.043 260.431 1.00 27.10 182 ARG C N 1
ATOM 6508 C CA . ARG C 1 182 ? -132.276 191.574 259.065 1.00 27.50 182 ARG C CA 1
ATOM 6509 C C . ARG C 1 182 ? -131.204 192.648 258.924 1.00 27.38 182 ARG C C 1
ATOM 6510 O O . ARG C 1 182 ? -130.495 192.704 257.910 1.00 28.86 182 ARG C O 1
ATOM 6518 N N . THR C 1 183 ? -131.071 193.508 259.939 1.00 25.26 183 THR C N 1
ATOM 6519 C CA . THR C 1 183 ? -130.035 194.536 259.913 1.00 26.35 183 THR C CA 1
ATOM 6520 C C . THR C 1 183 ? -128.646 193.919 259.821 1.00 28.00 183 THR C C 1
ATOM 6521 O O . THR C 1 183 ? -127.825 194.336 258.998 1.00 27.52 183 THR C O 1
ATOM 6525 N N . LEU C 1 184 ? -128.353 192.934 260.676 1.00 27.47 184 LEU C N 1
ATOM 6526 C CA . LEU C 1 184 ? -127.007 192.366 260.697 1.00 24.77 184 LEU C CA 1
ATOM 6527 C C . LEU C 1 184 ? -126.711 191.561 259.439 1.00 28.94 184 LEU C C 1
ATOM 6528 O O . LEU C 1 184 ? -125.553 191.482 259.015 1.00 27.41 184 LEU C O 1
ATOM 6533 N N . GLU C 1 185 ? -127.732 190.945 258.848 1.00 25.62 185 GLU C N 1
ATOM 6534 C CA . GLU C 1 185 ? -127.531 190.240 257.582 1.00 26.28 185 GLU C CA 1
ATOM 6535 C C . GLU C 1 185 ? -127.146 191.198 256.465 1.00 30.63 185 GLU C C 1
ATOM 6536 O O . GLU C 1 185 ? -126.428 190.809 255.533 1.00 31.97 185 GLU C O 1
ATOM 6542 N N . MET C 1 186 ? -127.613 192.447 256.530 1.00 26.97 186 MET C N 1
ATOM 6543 C CA . MET C 1 186 ? -127.195 193.451 255.554 1.00 27.59 186 MET C CA 1
ATOM 6544 C C . MET C 1 186 ? -125.877 194.115 255.931 1.00 28.19 186 MET C C 1
ATOM 6545 O O . MET C 1 186 ? -125.087 194.482 255.048 1.00 27.13 186 MET C O 1
ATOM 6550 N N . LEU C 1 187 ? -125.617 194.263 257.231 1.00 24.22 187 LEU C N 1
ATOM 6551 C CA . LEU C 1 187 ? -124.413 194.936 257.690 1.00 23.23 187 LEU C CA 1
ATOM 6552 C C . LEU C 1 187 ? -123.149 194.188 257.304 1.00 25.01 187 LEU C C 1
ATOM 6553 O O . LEU C 1 187 ? -122.086 194.808 257.187 1.00 28.03 187 LEU C O 1
ATOM 6558 N N . LYS C 1 188 ? -123.238 192.877 257.078 1.00 27.37 188 LYS C N 1
ATOM 6559 C CA . LYS C 1 188 ? -122.022 192.119 256.821 1.00 30.84 188 LYS C CA 1
ATOM 6560 C C . LYS C 1 188 ? -121.362 192.498 255.498 1.00 28.52 188 LYS C C 1
ATOM 6561 O O . LYS C 1 188 ? -120.216 192.097 255.264 1.00 31.20 188 LYS C O 1
ATOM 6567 N N . LYS C 1 189 ? -122.033 193.287 254.651 1.00 27.70 189 LYS C N 1
ATOM 6568 C CA . LYS C 1 189 ? -121.414 193.793 253.429 1.00 27.80 189 LYS C CA 1
ATOM 6569 C C . LYS C 1 189 ? -120.415 194.924 253.673 1.00 25.99 189 LYS C C 1
ATOM 6570 O O . LYS C 1 189 ? -119.616 195.229 252.775 1.00 27.01 189 LYS C O 1
ATOM 6576 N N . ALA C 1 190 ? -120.432 195.551 254.851 1.00 24.35 190 ALA C N 1
ATOM 6577 C CA . ALA C 1 190 ? -119.532 196.668 255.111 1.00 22.67 190 ALA C CA 1
ATOM 6578 C C . ALA C 1 190 ? -118.084 196.180 255.122 1.00 25.96 190 ALA C C 1
ATOM 6579 O O . ALA C 1 190 ? -117.808 195.074 255.591 1.00 27.84 190 ALA C O 1
ATOM 6581 N N . PRO C 1 191 ? -117.142 196.975 254.612 1.00 24.43 191 PRO C N 1
ATOM 6582 C CA . PRO C 1 191 ? -115.729 196.571 254.673 1.00 23.29 191 PRO C CA 1
ATOM 6583 C C . PRO C 1 191 ? -115.250 196.409 256.116 1.00 24.04 191 PRO C C 1
ATOM 6584 O O . PRO C 1 191 ? -115.599 197.192 257.006 1.00 23.67 191 PRO C O 1
ATOM 6588 N N . GLY C 1 192 ? -114.424 195.389 256.336 1.00 23.42 192 GLY C N 1
ATOM 6589 C CA . GLY C 1 192 ? -113.848 195.171 257.653 1.00 23.53 192 GLY C CA 1
ATOM 6590 C C . GLY C 1 192 ? -114.780 194.542 258.664 1.00 26.35 192 GLY C C 1
ATOM 6591 O O . GLY C 1 192 ? -114.420 194.451 259.846 1.00 24.02 192 GLY C O 1
ATOM 6592 N N . PHE C 1 193 ? -115.970 194.120 258.245 1.00 24.77 193 PHE C N 1
ATOM 6593 C CA . PHE C 1 193 ? -116.888 193.408 259.126 1.00 26.18 193 PHE C CA 1
ATOM 6594 C C . PHE C 1 193 ? -116.318 192.034 259.460 1.00 26.36 193 PHE C C 1
ATOM 6595 O O . PHE C 1 193 ? -115.957 191.267 258.560 1.00 25.54 193 PHE C O 1
ATOM 6603 N N . LEU C 1 194 ? -116.205 191.729 260.756 1.00 24.09 194 LEU C N 1
ATOM 6604 C CA . LEU C 1 194 ? -115.611 190.468 261.182 1.00 25.05 194 LEU C CA 1
ATOM 6605 C C . LEU C 1 194 ? -116.599 189.538 261.870 1.00 28.07 194 LEU C C 1
ATOM 6606 O O . LEU C 1 194 ? -116.193 188.478 262.350 1.00 28.88 194 LEU C O 1
ATOM 6611 N N . GLY C 1 195 ? -117.876 189.902 261.944 1.00 28.35 195 GLY C N 1
ATOM 6612 C CA . GLY C 1 195 ? -118.860 189.026 262.543 1.00 27.03 195 GLY C CA 1
ATOM 6613 C C . GLY C 1 195 ? -119.789 189.757 263.491 1.00 24.20 195 GLY C C 1
ATOM 6614 O O . GLY C 1 195 ? -119.475 190.863 263.940 1.00 25.40 195 GLY C O 1
ATOM 6615 N N . ALA C 1 196 ? -120.939 189.160 263.790 1.00 27.23 196 ALA C N 1
ATOM 6616 C CA . ALA C 1 196 ? -121.882 189.759 264.720 1.00 27.19 196 ALA C CA 1
ATOM 6617 C C . ALA C 1 196 ? -122.663 188.673 265.443 1.00 25.91 196 ALA C C 1
ATOM 6618 O O . ALA C 1 196 ? -122.839 187.559 264.937 1.00 27.58 196 ALA C O 1
ATOM 6620 N N . MET C 1 197 ? -123.129 189.015 266.640 1.00 24.57 197 MET C N 1
ATOM 6621 C CA . MET C 1 197 ? -124.036 188.138 267.359 1.00 24.49 197 MET C CA 1
ATOM 6622 C C . MET C 1 197 ? -124.947 188.992 268.228 1.00 25.37 197 MET C C 1
ATOM 6623 O O . MET C 1 197 ? -124.598 190.118 268.602 1.00 26.19 197 MET C O 1
ATOM 6628 N N . VAL C 1 198 ? -126.131 188.459 268.521 1.00 23.82 198 VAL C N 1
ATOM 6629 C CA . VAL C 1 198 ? -127.120 189.139 269.348 1.00 25.17 198 VAL C CA 1
ATOM 6630 C C . VAL C 1 198 ? -127.289 188.323 270.613 1.00 28.03 198 VAL C C 1
ATOM 6631 O O . VAL C 1 198 ? -127.638 187.139 270.550 1.00 25.89 198 VAL C O 1
ATOM 6635 N N . LEU C 1 199 ? -127.042 188.961 271.754 1.00 24.26 199 LEU C N 1
ATOM 6636 C CA . LEU C 1 199 ? -127.170 188.348 273.068 1.00 28.32 199 LEU C CA 1
ATOM 6637 C C . LEU C 1 199 ? -128.443 188.863 273.724 1.00 29.60 199 LEU C C 1
ATOM 6638 O O . LEU C 1 199 ? -128.711 190.069 273.700 1.00 28.74 199 LEU C O 1
ATOM 6643 N N . LYS C 1 200 ? -129.234 187.954 274.285 1.00 24.42 200 LYS C N 1
ATOM 6644 C CA . LYS C 1 200 ? -130.490 188.296 274.943 1.00 25.96 200 LYS C CA 1
ATOM 6645 C C . LYS C 1 200 ? -130.389 187.886 276.408 1.00 26.16 200 LYS C C 1
ATOM 6646 O O . LYS C 1 200 ? -130.132 186.717 276.713 1.00 26.94 200 LYS C O 1
ATOM 6652 N N . GLU C 1 201 ? -130.572 188.840 277.312 1.00 26.27 201 GLU C N 1
ATOM 6653 C CA . GLU C 1 201 ? -130.358 188.543 278.725 1.00 27.40 201 GLU C CA 1
ATOM 6654 C C . GLU C 1 201 ? -131.389 187.535 279.223 1.00 27.02 201 GLU C C 1
ATOM 6655 O O . GLU C 1 201 ? -132.590 187.674 278.955 1.00 29.05 201 GLU C O 1
ATOM 6661 N N . ILE C 1 202 ? -130.922 186.514 279.948 1.00 27.32 202 ILE C N 1
ATOM 6662 C CA . ILE C 1 202 ? -131.820 185.550 280.590 1.00 26.10 202 ILE C CA 1
ATOM 6663 C C . ILE C 1 202 ? -131.811 185.643 282.107 1.00 30.28 202 ILE C C 1
ATOM 6664 O O . ILE C 1 202 ? -132.639 184.981 282.758 1.00 28.69 202 ILE C O 1
ATOM 6669 N N . GLY C 1 203 ? -130.905 186.408 282.691 1.00 30.26 203 GLY C N 1
ATOM 6670 C CA . GLY C 1 203 ? -130.853 186.530 284.132 1.00 25.89 203 GLY C CA 1
ATOM 6671 C C . GLY C 1 203 ? -129.508 187.085 284.552 1.00 28.83 203 GLY C C 1
ATOM 6672 O O . GLY C 1 203 ? -128.745 187.597 283.735 1.00 28.11 203 GLY C O 1
ATOM 6673 N N . VAL C 1 204 ? -129.239 186.986 285.852 1.00 26.27 204 VAL C N 1
ATOM 6674 C CA . VAL C 1 204 ? -127.991 187.501 286.411 1.00 26.05 204 VAL C CA 1
ATOM 6675 C C . VAL C 1 204 ? -127.455 186.497 287.424 1.00 26.17 204 VAL C C 1
ATOM 6676 O O . VAL C 1 204 ? -128.215 185.947 288.228 1.00 27.33 204 VAL C O 1
ATOM 6680 N N . SER C 1 205 ? -126.143 186.261 287.388 1.00 26.28 205 SER C N 1
ATOM 6681 C CA . SER C 1 205 ? -125.491 185.375 288.352 1.00 27.90 205 SER C CA 1
ATOM 6682 C C . SER C 1 205 ? -125.210 186.157 289.635 1.00 27.68 205 SER C C 1
ATOM 6683 O O . SER C 1 205 ? -124.278 186.962 289.695 1.00 27.20 205 SER C O 1
ATOM 6686 N N . GLY C 1 206 ? -126.014 185.913 290.668 1.00 27.12 206 GLY C N 1
ATOM 6687 C CA . GLY C 1 206 ? -125.748 186.534 291.961 1.00 26.10 206 GLY C CA 1
ATOM 6688 C C . GLY C 1 206 ? -124.366 186.200 292.485 1.00 29.61 206 GLY C C 1
ATOM 6689 O O . GLY C 1 206 ? -123.659 187.072 293.004 1.00 27.05 206 GLY C O 1
ATOM 6690 N N . ILE C 1 207 ? -123.951 184.939 292.347 1.00 28.10 207 ILE C N 1
ATOM 6691 C CA . ILE C 1 207 ? -122.656 184.548 292.895 1.00 31.14 207 ILE C CA 1
ATOM 6692 C C . ILE C 1 207 ? -121.522 185.212 292.120 1.00 32.42 207 ILE C C 1
ATOM 6693 O O . ILE C 1 207 ? -120.530 185.659 292.710 1.00 30.58 207 ILE C O 1
ATOM 6698 N N . GLY C 1 208 ? -121.654 185.313 290.796 1.00 27.12 208 GLY C N 1
ATOM 6699 C CA . GLY C 1 208 ? -120.653 186.013 290.013 1.00 27.72 208 GLY C CA 1
ATOM 6700 C C . GLY C 1 208 ? -120.648 187.505 290.242 1.00 28.13 208 GLY C C 1
ATOM 6701 O O . GLY C 1 208 ? -119.643 188.162 289.952 1.00 30.90 208 GLY C O 1
ATOM 6702 N N . SER C 1 209 ? -121.747 188.054 290.758 1.00 27.60 209 SER C N 1
ATOM 6703 C CA . SER C 1 209 ? -121.855 189.479 291.044 1.00 26.96 209 SER C CA 1
ATOM 6704 C C . SER C 1 209 ? -121.556 189.811 292.496 1.00 25.04 209 SER C C 1
ATOM 6705 O O . SER C 1 209 ? -121.688 190.975 292.888 1.00 26.59 209 SER C O 1
ATOM 6708 N N . MET C 1 210 ? -121.165 188.821 293.295 1.00 26.77 210 MET C N 1
ATOM 6709 C CA . MET C 1 210 ? -120.948 189.007 294.736 1.00 27.60 210 MET C CA 1
ATOM 6710 C C . MET C 1 210 ? -122.171 189.621 295.403 1.00 30.57 210 MET C C 1
ATOM 6711 O O . MET C 1 210 ? -122.067 190.481 296.279 1.00 27.02 210 MET C O 1
ATOM 6719 N N . GLN C 1 211 ? -123.344 189.170 294.975 1.00 26.48 211 GLN C N 1
ATOM 6720 C CA . GLN C 1 211 ? -124.618 189.645 295.492 1.00 24.32 211 GLN C CA 1
ATOM 6721 C C . GLN C 1 211 ? -125.206 188.513 296.323 1.00 27.66 211 GLN C C 1
ATOM 6722 O O . GLN C 1 211 ? -125.805 187.578 295.783 1.00 30.34 211 GLN C O 1
ATOM 6728 N N . PHE C 1 212 ? -125.016 188.598 297.632 1.00 25.52 212 PHE C N 1
ATOM 6729 C CA . PHE C 1 212 ? -125.496 187.613 298.593 1.00 27.11 212 PHE C CA 1
ATOM 6730 C C . PHE C 1 212 ? -126.622 188.212 299.428 1.00 25.33 212 PHE C C 1
ATOM 6731 O O . PHE C 1 212 ? -126.976 189.387 299.294 1.00 27.30 212 PHE C O 1
ATOM 6739 N N . GLY C 1 213 ? -127.192 187.383 300.297 1.00 25.29 213 GLY C N 1
ATOM 6740 C CA . GLY C 1 213 ? -128.014 187.878 301.375 1.00 27.93 213 GLY C CA 1
ATOM 6741 C C . GLY C 1 213 ? -127.143 188.562 302.413 1.00 25.97 213 GLY C C 1
ATOM 6742 O O . GLY C 1 213 ? -125.951 188.807 302.212 1.00 28.57 213 GLY C O 1
ATOM 6743 N N . ALA C 1 214 ? -127.766 188.862 303.560 1.00 26.97 214 ALA C N 1
ATOM 6744 C CA . ALA C 1 214 ? -127.068 189.593 304.616 1.00 25.24 214 ALA C CA 1
ATOM 6745 C C . ALA C 1 214 ? -125.792 188.876 305.036 1.00 29.34 214 ALA C C 1
ATOM 6746 O O . ALA C 1 214 ? -124.739 189.507 305.201 1.00 28.06 214 ALA C O 1
ATOM 6748 N N . LYS C 1 215 ? -125.868 187.554 305.204 1.00 26.49 215 LYS C N 1
ATOM 6749 C CA . LYS C 1 215 ? -124.726 186.798 305.710 1.00 31.46 215 LYS C CA 1
ATOM 6750 C C . LYS C 1 215 ? -123.513 186.946 304.802 1.00 30.39 215 LYS C C 1
ATOM 6751 O O . LYS C 1 215 ? -122.424 187.317 305.261 1.00 29.88 215 LYS C O 1
ATOM 6757 N N . GLY C 1 216 ? -123.685 186.668 303.505 1.00 26.41 216 GLY C N 1
ATOM 6758 C CA . GLY C 1 216 ? -122.571 186.773 302.573 1.00 24.74 216 GLY C CA 1
ATOM 6759 C C . GLY C 1 216 ? -122.097 188.200 302.367 1.00 26.72 216 GLY C C 1
ATOM 6760 O O . GLY C 1 216 ? -120.902 188.444 302.203 1.00 26.85 216 GLY C O 1
ATOM 6761 N N . PHE C 1 217 ? -123.023 189.161 302.388 1.00 26.46 217 PHE C N 1
ATOM 6762 C CA . PHE C 1 217 ? -122.641 190.569 302.297 1.00 25.58 217 PHE C CA 1
ATOM 6763 C C . PHE C 1 217 ? -121.649 190.933 303.399 1.00 27.20 217 PHE C C 1
ATOM 6764 O O . PHE C 1 217 ? -120.591 191.520 303.135 1.00 25.86 217 PHE C O 1
ATOM 6772 N N . HIS C 1 218 ? -121.963 190.571 304.641 1.00 26.76 218 HIS C N 1
ATOM 6773 C CA . HIS C 1 218 ? -121.035 190.879 305.724 1.00 25.13 218 HIS C CA 1
ATOM 6774 C C . HIS C 1 218 ? -119.718 190.142 305.547 1.00 25.90 218 HIS C C 1
ATOM 6775 O O . HIS C 1 218 ? -118.650 190.715 305.775 1.00 26.05 218 HIS C O 1
ATOM 6782 N N . GLN C 1 219 ? -119.771 188.880 305.110 1.00 25.69 219 GLN C N 1
ATOM 6783 C CA . GLN C 1 219 ? -118.541 188.130 304.880 1.00 26.33 219 GLN C CA 1
ATOM 6784 C C . GLN C 1 219 ? -117.685 188.775 303.791 1.00 29.20 219 GLN C C 1
ATOM 6785 O O . GLN C 1 219 ? -116.454 188.788 303.896 1.00 27.57 219 GLN C O 1
ATOM 6791 N N . VAL C 1 220 ? -118.311 189.327 302.746 1.00 27.38 220 VAL C N 1
ATOM 6792 C CA . VAL C 1 220 ? -117.545 190.033 301.720 1.00 25.68 220 VAL C CA 1
ATOM 6793 C C . VAL C 1 220 ? -116.907 191.291 302.303 1.00 25.93 220 VAL C C 1
ATOM 6794 O O . VAL C 1 220 ? -115.707 191.540 302.128 1.00 26.91 220 VAL C O 1
ATOM 6798 N N . LEU C 1 221 ? -117.696 192.097 303.018 1.00 26.42 221 LEU C N 1
ATOM 6799 C CA . LEU C 1 221 ? -117.164 193.357 303.531 1.00 23.61 221 LEU C CA 1
ATOM 6800 C C . LEU C 1 221 ? -116.068 193.132 304.562 1.00 23.92 221 LEU C C 1
ATOM 6801 O O . LEU C 1 221 ? -115.150 193.950 304.670 1.00 27.53 221 LEU C O 1
ATOM 6806 N N . GLU C 1 222 ? -116.145 192.046 305.322 1.00 24.21 222 GLU C N 1
ATOM 6807 C CA . GLU C 1 222 ? -115.214 191.794 306.414 1.00 25.82 222 GLU C CA 1
ATOM 6808 C C . GLU C 1 222 ? -114.019 190.951 305.990 1.00 29.43 222 GLU C C 1
ATOM 6809 O O . GLU C 1 222 ? -113.165 190.638 306.827 1.00 28.65 222 GLU C O 1
ATOM 6815 N N . ASN C 1 223 ? -113.915 190.610 304.712 1.00 29.52 223 ASN C N 1
ATOM 6816 C CA . ASN C 1 223 ? -113.007 189.545 304.325 1.00 25.60 223 ASN C CA 1
ATOM 6817 C C . ASN C 1 223 ? -111.553 190.004 304.353 1.00 25.29 223 ASN C C 1
ATOM 6818 O O . ASN C 1 223 ? -111.209 191.011 303.724 1.00 28.86 223 ASN C O 1
ATOM 6823 N N . PRO C 1 224 ? -110.668 189.265 305.027 1.00 26.92 224 PRO C N 1
ATOM 6824 C CA . PRO C 1 224 ? -109.227 189.532 304.892 1.00 28.10 224 PRO C CA 1
ATOM 6825 C C . PRO C 1 224 ? -108.668 189.084 303.555 1.00 31.93 224 PRO C C 1
ATOM 6826 O O . PRO C 1 224 ? -107.507 189.393 303.253 1.00 34.80 224 PRO C O 1
ATOM 6830 N N . GLY C 1 225 ? -109.445 188.359 302.758 1.00 30.99 225 GLY C N 1
ATOM 6831 C CA . GLY C 1 225 ? -109.014 187.912 301.438 1.00 33.19 225 GLY C CA 1
ATOM 6832 C C . GLY C 1 225 ? -108.892 186.411 301.291 1.00 36.50 225 GLY C C 1
ATOM 6833 O O . GLY C 1 225 ? -108.757 185.925 300.156 1.00 34.79 225 GLY C O 1
ATOM 6834 N N . SER C 1 226 ? -108.931 185.648 302.389 1.00 33.00 226 SER C N 1
ATOM 6835 C CA . SER C 1 226 ? -108.680 184.212 302.361 1.00 30.55 226 SER C CA 1
ATOM 6836 C C . SER C 1 226 ? -109.817 183.404 302.984 1.00 33.03 226 SER C C 1
ATOM 6837 O O . SER C 1 226 ? -109.614 182.240 303.349 1.00 35.66 226 SER C O 1
ATOM 6840 N N . LEU C 1 227 ? -111.015 183.979 303.092 1.00 30.96 227 LEU C N 1
ATOM 6841 C CA . LEU C 1 227 ? -112.168 183.303 303.679 1.00 30.71 227 LEU C CA 1
ATOM 6842 C C . LEU C 1 227 ? -113.365 183.443 302.745 1.00 37.56 227 LEU C C 1
ATOM 6843 O O . LEU C 1 227 ? -113.741 184.560 302.380 1.00 48.78 227 LEU C O 1
ATOM 6848 N N . GLU C 1 228 ? -113.965 182.308 302.357 1.00 42.92 228 GLU C N 1
ATOM 6849 C CA . GLU C 1 228 ? -115.057 182.410 301.394 1.00 45.52 228 GLU C CA 1
ATOM 6850 C C . GLU C 1 228 ? -116.355 182.820 302.079 1.00 32.01 228 GLU C C 1
ATOM 6851 O O . GLU C 1 228 ? -116.705 182.270 303.126 1.00 38.03 228 GLU C O 1
ATOM 6857 N N . PRO C 1 229 ? -117.112 183.741 301.483 1.00 29.83 229 PRO C N 1
ATOM 6858 C CA . PRO C 1 229 ? -118.513 183.892 301.880 1.00 30.67 229 PRO C CA 1
ATOM 6859 C C . PRO C 1 229 ? -119.254 182.599 301.592 1.00 32.89 229 PRO C C 1
ATOM 6860 O O . PRO C 1 229 ? -118.828 181.784 300.771 1.00 34.79 229 PRO C O 1
ATOM 6864 N N . ASP C 1 230 ? -120.364 182.408 302.293 1.00 32.46 230 ASP C N 1
ATOM 6865 C CA . ASP C 1 230 ? -121.194 181.225 302.097 1.00 32.90 230 ASP C CA 1
ATOM 6866 C C . ASP C 1 230 ? -121.782 181.251 300.689 1.00 32.92 230 ASP C C 1
ATOM 6867 O O . ASP C 1 230 ? -122.671 182.064 300.412 1.00 34.95 230 ASP C O 1
ATOM 6872 N N . PRO C 1 231 ? -121.335 180.378 299.778 1.00 34.13 231 PRO C N 1
ATOM 6873 C CA . PRO C 1 231 ? -121.874 180.417 298.408 1.00 34.57 231 PRO C CA 1
ATOM 6874 C C . PRO C 1 231 ? -123.339 180.022 298.325 1.00 36.43 231 PRO C C 1
ATOM 6875 O O . PRO C 1 231 ? -123.977 180.285 297.296 1.00 39.61 231 PRO C O 1
ATOM 6879 N N . ASN C 1 232 ? -123.890 179.409 299.371 1.00 37.02 232 ASN C N 1
ATOM 6880 C CA . ASN C 1 232 ? -125.305 179.073 299.420 1.00 37.91 232 ASN C CA 1
ATOM 6881 C C . ASN C 1 232 ? -126.177 180.239 299.857 1.00 41.38 232 ASN C C 1
ATOM 6882 O O . ASN C 1 232 ? -127.400 180.082 299.929 1.00 44.00 232 ASN C O 1
ATOM 6887 N N . ASN C 1 233 ? -125.589 181.398 300.150 1.00 32.44 233 ASN C N 1
ATOM 6888 C CA . ASN C 1 233 ? -126.345 182.553 300.610 1.00 34.39 233 ASN C CA 1
ATOM 6889 C C . ASN C 1 233 ? -126.777 183.465 299.463 1.00 31.61 233 ASN C C 1
ATOM 6890 O O . ASN C 1 233 ? -127.209 184.593 299.705 1.00 35.47 233 ASN C O 1
ATOM 6895 N N . VAL C 1 234 ? -126.676 183.006 298.217 1.00 30.11 234 VAL C N 1
ATOM 6896 C CA . VAL C 1 234 ? -127.293 183.741 297.123 1.00 29.36 234 VAL C CA 1
ATOM 6897 C C . VAL C 1 234 ? -128.801 183.549 297.192 1.00 29.70 234 VAL C C 1
ATOM 6898 O O . VAL C 1 234 ? -129.298 182.421 297.322 1.00 31.82 234 VAL C O 1
ATOM 6902 N N . MET C 1 235 ? -129.542 184.653 297.144 1.00 26.56 235 MET C N 1
ATOM 6903 C CA . MET C 1 235 ? -130.960 184.619 297.473 1.00 30.27 235 MET C CA 1
ATOM 6904 C C . MET C 1 235 ? -131.870 184.503 296.261 1.00 29.91 235 MET C C 1
ATOM 6905 O O . MET C 1 235 ? -133.091 184.378 296.438 1.00 28.10 235 MET C O 1
ATOM 6910 N N . TYR C 1 236 ? -131.318 184.536 295.049 1.00 28.57 236 TYR C N 1
ATOM 6911 C CA . TYR C 1 236 ? -132.124 184.484 293.842 1.00 28.92 236 TYR C CA 1
ATOM 6912 C C . TYR C 1 236 ? -131.451 183.617 292.790 1.00 30.91 236 TYR C C 1
ATOM 6913 O O . TYR C 1 236 ? -130.220 183.575 292.678 1.00 27.52 236 TYR C O 1
ATOM 6922 N N . SER C 1 237 ? -132.280 182.947 291.998 1.00 29.01 237 SER C N 1
ATOM 6923 C CA . SER C 1 237 ? -131.786 182.204 290.852 1.00 28.76 237 SER C CA 1
ATOM 6924 C C . SER C 1 237 ? -131.466 183.153 289.703 1.00 29.13 237 SER C C 1
ATOM 6925 O O . SER C 1 237 ? -131.887 184.314 289.678 1.00 28.34 237 SER C O 1
ATOM 6928 N N . VAL C 1 238 ? -130.722 182.638 288.729 1.00 28.03 238 VAL C N 1
ATOM 6929 C CA . VAL C 1 238 ? -130.395 183.447 287.562 1.00 27.00 238 VAL C CA 1
ATOM 6930 C C . VAL C 1 238 ? -131.643 184.043 286.907 1.00 28.97 238 VAL C C 1
ATOM 6931 O O . VAL C 1 238 ? -131.702 185.266 286.766 1.00 28.20 238 VAL C O 1
ATOM 6935 N N . PRO C 1 239 ? -132.671 183.253 286.549 1.00 29.63 239 PRO C N 1
ATOM 6936 C CA . PRO C 1 239 ? -133.830 183.862 285.863 1.00 30.14 239 PRO C CA 1
ATOM 6937 C C . PRO C 1 239 ? -134.596 184.870 286.697 1.00 32.18 239 PRO C C 1
ATOM 6938 O O . PRO C 1 239 ? -135.254 185.747 286.124 1.00 31.95 239 PRO C O 1
ATOM 6942 N N . GLU C 1 240 ? -134.565 184.762 288.031 1.00 29.86 240 GLU C N 1
ATOM 6943 C CA . GLU C 1 240 ? -135.300 185.712 288.857 1.00 29.54 240 GLU C CA 1
ATOM 6944 C C . GLU C 1 240 ? -134.801 187.138 288.693 1.00 29.73 240 GLU C C 1
ATOM 6945 O O . GLU C 1 240 ? -135.539 188.079 288.999 1.00 33.69 240 GLU C O 1
ATOM 6951 N N . ALA C 1 241 ? -133.563 187.320 288.250 1.00 28.14 241 ALA C N 1
ATOM 6952 C CA . ALA C 1 241 ? -132.988 188.646 288.095 1.00 28.63 241 ALA C CA 1
ATOM 6953 C C . ALA C 1 241 ? -133.083 189.171 286.672 1.00 29.62 241 ALA C C 1
ATOM 6954 O O . ALA C 1 241 ? -132.568 190.261 286.397 1.00 30.02 241 ALA C O 1
ATOM 6956 N N . LYS C 1 242 ? -133.711 188.425 285.759 1.00 29.71 242 LYS C N 1
ATOM 6957 C CA . LYS C 1 242 ? -133.837 188.877 284.377 1.00 28.25 242 LYS C CA 1
ATOM 6958 C C . LYS C 1 242 ? -134.608 190.186 284.305 1.00 28.58 242 LYS C C 1
ATOM 6959 O O . LYS C 1 242 ? -135.686 190.315 284.892 1.00 28.84 242 LYS C O 1
ATOM 6965 N N . ASN C 1 243 ? -134.082 191.141 283.542 1.00 27.60 243 ASN C N 1
ATOM 6966 C CA . ASN C 1 243 ? -134.687 192.463 283.495 1.00 27.91 243 ASN C CA 1
ATOM 6967 C C . ASN C 1 243 ? -135.860 192.532 282.522 1.00 27.40 243 ASN C C 1
ATOM 6968 O O . ASN C 1 243 ? -135.840 191.922 281.449 1.00 30.04 243 ASN C O 1
ATOM 6977 N N . THR C 1 244 ? -136.887 193.289 282.915 1.00 28.59 244 THR C N 1
ATOM 6978 C CA . THR C 1 244 ? -137.905 193.817 282.012 1.00 28.02 244 THR C CA 1
ATOM 6979 C C . THR C 1 244 ? -137.919 195.323 282.240 1.00 32.94 244 THR C C 1
ATOM 6980 O O . THR C 1 244 ? -138.084 195.759 283.389 1.00 31.75 244 THR C O 1
ATOM 6984 N N . PRO C 1 245 ? -137.751 196.158 281.197 1.00 29.30 245 PRO C N 1
ATOM 6985 C CA . PRO C 1 245 ? -137.570 195.888 279.759 1.00 26.86 245 PRO C CA 1
ATOM 6986 C C . PRO C 1 245 ? -136.451 194.910 279.440 1.00 27.73 245 PRO C C 1
ATOM 6987 O O . PRO C 1 245 ? -135.407 194.910 280.089 1.00 27.96 245 PRO C O 1
ATOM 6991 N N . GLN C 1 246 ? -136.708 194.063 278.447 1.00 26.23 246 GLN C N 1
ATOM 6992 C CA . GLN C 1 246 ? -135.736 193.076 278.002 1.00 28.54 246 GLN C CA 1
ATOM 6993 C C . GLN C 1 246 ? -134.470 193.748 277.492 1.00 29.17 246 GLN C C 1
ATOM 6994 O O . GLN C 1 246 ? -134.527 194.674 276.675 1.00 27.69 246 GLN C O 1
ATOM 7000 N N . GLN C 1 247 ? -133.323 193.254 277.940 1.00 27.29 247 GLN C N 1
ATOM 7001 C CA . GLN C 1 247 ? -132.040 193.806 277.535 1.00 28.67 247 GLN C CA 1
ATOM 7002 C C . GLN C 1 247 ? -131.367 192.902 276.508 1.00 28.75 247 GLN C C 1
ATOM 7003 O O . GLN C 1 247 ? -131.436 191.669 276.602 1.00 28.20 247 GLN C O 1
ATOM 7009 N N . TYR C 1 248 ? -130.736 193.532 275.516 1.00 26.14 248 TYR C N 1
ATOM 7010 C CA . TYR C 1 248 ? -129.976 192.845 274.484 1.00 26.96 248 TYR C CA 1
ATOM 7011 C C . TYR C 1 248 ? -128.622 193.506 274.332 1.00 27.95 248 TYR C C 1
ATOM 7012 O O . TYR C 1 248 ? -128.468 194.705 274.576 1.00 28.30 248 TYR C O 1
ATOM 7021 N N . ILE C 1 249 ? -127.651 192.720 273.884 1.00 24.37 249 ILE C N 1
ATOM 7022 C CA . ILE C 1 249 ? -126.383 193.244 273.400 1.00 23.14 249 ILE C CA 1
ATOM 7023 C C . ILE C 1 249 ? -126.272 192.862 271.942 1.00 23.98 249 ILE C C 1
ATOM 7024 O O . ILE C 1 249 ? -126.413 191.684 271.598 1.00 26.37 249 ILE C O 1
ATOM 7031 N N . VAL C 1 250 ? -126.006 193.848 271.095 1.00 23.17 250 VAL C N 1
ATOM 7032 C CA . VAL C 1 250 ? -125.644 193.604 269.702 1.00 23.67 250 VAL C CA 1
ATOM 7033 C C . VAL C 1 250 ? -124.131 193.755 269.623 1.00 25.48 250 VAL C C 1
ATOM 7034 O O . VAL C 1 250 ? -123.594 194.851 269.809 1.00 26.68 250 VAL C O 1
ATOM 7038 N N . HIS C 1 251 ? -123.446 192.647 269.380 1.00 25.45 251 HIS C N 1
ATOM 7039 C CA . HIS C 1 251 ? -121.991 192.550 269.467 1.00 23.92 251 HIS C CA 1
ATOM 7040 C C . HIS C 1 251 ? -121.459 192.409 268.043 1.00 23.16 251 HIS C C 1
ATOM 7041 O O . HIS C 1 251 ? -121.710 191.395 267.390 1.00 24.75 251 HIS C O 1
ATOM 7048 N N . VAL C 1 252 ? -120.734 193.418 267.553 1.00 22.17 252 VAL C N 1
ATOM 7049 C CA . VAL C 1 252 ? -120.264 193.431 266.165 1.00 21.59 252 VAL C CA 1
ATOM 7050 C C . VAL C 1 252 ? -118.759 193.657 266.163 1.00 23.85 252 VAL C C 1
ATOM 7051 O O . VAL C 1 252 ? -118.266 194.586 266.813 1.00 26.62 252 VAL C O 1
ATOM 7055 N N . GLU C 1 253 ? -118.031 192.831 265.417 1.00 21.28 253 GLU C N 1
ATOM 7056 C CA . GLU C 1 253 ? -116.577 192.909 265.390 1.00 21.88 253 GLU C CA 1
ATOM 7057 C C . GLU C 1 253 ? -116.096 193.497 264.069 1.00 23.95 253 GLU C C 1
ATOM 7058 O O . GLU C 1 253 ? -116.703 193.274 263.017 1.00 24.18 253 GLU C O 1
ATOM 7064 N N . TRP C 1 254 ? -114.993 194.250 264.141 1.00 23.44 254 TRP C N 1
ATOM 7065 C CA . TRP C 1 254 ? -114.522 195.084 263.038 1.00 22.27 254 TRP C CA 1
ATOM 7066 C C . TRP C 1 254 ? -113.002 195.073 262.959 1.00 24.65 254 TRP C C 1
ATOM 7067 O O . TRP C 1 254 ? -112.310 194.941 263.969 1.00 23.29 254 TRP C O 1
ATOM 7078 N N . ALA C 1 255 ? -112.486 195.277 261.740 1.00 24.07 255 ALA C N 1
ATOM 7079 C CA . ALA C 1 255 ? -111.040 195.258 261.529 1.00 20.43 255 ALA C CA 1
ATOM 7080 C C . ALA C 1 255 ? -110.321 196.356 262.304 1.00 24.06 255 ALA C C 1
ATOM 7081 O O . ALA C 1 255 ? -109.172 196.162 262.726 1.00 25.82 255 ALA C O 1
ATOM 7083 N N . ASN C 1 256 ? -110.960 197.509 262.491 1.00 20.93 256 ASN C N 1
ATOM 7084 C CA . ASN C 1 256 ? -110.329 198.665 263.123 1.00 21.05 256 ASN C CA 1
ATOM 7085 C C . ASN C 1 256 ? -111.426 199.671 263.452 1.00 23.52 256 ASN C C 1
ATOM 7086 O O . ASN C 1 256 ? -112.578 199.505 263.043 1.00 24.05 256 ASN C O 1
ATOM 7091 N N . THR C 1 257 ? -111.064 200.729 264.201 1.00 23.37 257 THR C N 1
ATOM 7092 C CA . THR C 1 257 ? -112.112 201.632 264.685 1.00 23.64 257 THR C CA 1
ATOM 7093 C C . THR C 1 257 ? -112.735 202.467 263.567 1.00 24.06 257 THR C C 1
ATOM 7094 O O . THR C 1 257 ? -113.892 202.883 263.696 1.00 23.65 257 THR C O 1
ATOM 7098 N N . ASP C 1 258 ? -112.006 202.747 262.473 1.00 23.47 258 ASP C N 1
ATOM 7099 C CA . ASP C 1 258 ? -112.641 203.447 261.355 1.00 24.10 258 ASP C CA 1
ATOM 7100 C C . ASP C 1 258 ? -113.674 202.562 260.670 1.00 20.51 258 ASP C C 1
ATOM 7101 O O . ASP C 1 258 ? -114.790 203.008 260.366 1.00 23.69 258 ASP C O 1
ATOM 7106 N N . ALA C 1 259 ? -113.320 201.306 260.400 1.00 24.19 259 ALA C N 1
ATOM 7107 C CA . ALA C 1 259 ? -114.303 200.386 259.838 1.00 23.92 259 ALA C CA 1
ATOM 7108 C C . ALA C 1 259 ? -115.499 200.233 260.768 1.00 21.21 259 ALA C C 1
ATOM 7109 O O . ALA C 1 259 ? -116.638 200.119 260.309 1.00 22.02 259 ALA C O 1
ATOM 7111 N N . LEU C 1 260 ? -115.262 200.253 262.090 1.00 20.42 260 LEU C N 1
ATOM 7112 C CA . LEU C 1 260 ? -116.370 200.212 263.036 1.00 22.29 260 LEU C CA 1
ATOM 7113 C C . LEU C 1 260 ? -117.261 201.441 262.884 1.00 21.50 260 LEU C C 1
ATOM 7114 O O . LEU C 1 260 ? -118.482 201.327 262.766 1.00 23.20 260 LEU C O 1
ATOM 7119 N N . MET C 1 261 ? -116.666 202.636 262.925 1.00 22.33 261 MET C N 1
ATOM 7120 C CA . MET C 1 261 ? -117.468 203.856 262.895 1.00 24.73 261 MET C CA 1
ATOM 7121 C C . MET C 1 261 ? -118.303 203.949 261.619 1.00 21.86 261 MET C C 1
ATOM 7122 O O . MET C 1 261 ? -119.517 204.184 261.668 1.00 23.13 261 MET C O 1
ATOM 7127 N N . PHE C 1 262 ? -117.666 203.787 260.462 1.00 23.32 262 PHE C N 1
ATOM 7128 C CA . PHE C 1 262 ? -118.412 203.923 259.214 1.00 24.18 262 PHE C CA 1
ATOM 7129 C C . PHE C 1 262 ? -119.208 202.673 258.886 1.00 24.94 262 PHE C C 1
ATOM 7130 O O . PHE C 1 262 ? -120.257 202.767 258.238 1.00 26.56 262 PHE C O 1
ATOM 7138 N N . GLY C 1 263 ? -118.745 201.509 259.349 1.00 26.01 263 GLY C N 1
ATOM 7139 C CA . GLY C 1 263 ? -119.493 200.282 259.136 1.00 24.21 263 GLY C CA 1
ATOM 7140 C C . GLY C 1 263 ? -120.781 200.250 259.934 1.00 24.59 263 GLY C C 1
ATOM 7141 O O . GLY C 1 263 ? -121.867 200.040 259.377 1.00 24.92 263 GLY C O 1
ATOM 7142 N N . MET C 1 264 ? -120.689 200.474 261.253 1.00 24.02 264 MET C N 1
ATOM 7143 C CA . MET C 1 264 ? -121.913 200.644 262.025 1.00 24.51 264 MET C CA 1
ATOM 7144 C C . MET C 1 264 ? -122.746 201.781 261.453 1.00 25.24 264 MET C C 1
ATOM 7145 O O . MET C 1 264 ? -123.978 201.695 261.409 1.00 24.73 264 MET C O 1
ATOM 7150 N N . GLY C 1 265 ? -122.084 202.839 260.970 1.00 23.94 265 GLY C N 1
ATOM 7151 C CA . GLY C 1 265 ? -122.787 203.963 260.369 1.00 24.58 265 GLY C CA 1
ATOM 7152 C C . GLY C 1 265 ? -123.569 203.614 259.115 1.00 25.69 265 GLY C C 1
ATOM 7153 O O . GLY C 1 265 ? -124.436 204.392 258.698 1.00 27.01 265 GLY C O 1
ATOM 7154 N N . ARG C 1 266 ? -123.291 202.456 258.510 1.00 24.19 266 ARG C N 1
ATOM 7155 C CA . ARG C 1 266 ? -124.055 202.024 257.342 1.00 27.03 266 ARG C CA 1
ATOM 7156 C C . ARG C 1 266 ? -125.550 201.941 257.642 1.00 26.19 266 ARG C C 1
ATOM 7157 O O . ARG C 1 266 ? -126.372 202.165 256.747 1.00 24.25 266 ARG C O 1
ATOM 7165 N N . VAL C 1 267 ? -125.936 201.649 258.889 1.00 25.11 267 VAL C N 1
ATOM 7166 C CA . VAL C 1 267 ? -127.360 201.617 259.218 1.00 23.57 267 VAL C CA 1
ATOM 7167 C C . VAL C 1 267 ? -127.987 203.001 259.241 1.00 25.57 267 VAL C C 1
ATOM 7168 O O . VAL C 1 267 ? -129.219 203.108 259.293 1.00 31.20 267 VAL C O 1
ATOM 7172 N N . LEU C 1 268 ? -127.182 204.063 259.205 1.00 23.83 268 LEU C N 1
ATOM 7173 C CA . LEU C 1 268 ? -127.694 205.420 259.077 1.00 27.93 268 LEU C CA 1
ATOM 7174 C C . LEU C 1 268 ? -127.465 206.018 257.701 1.00 30.03 268 LEU C C 1
ATOM 7175 O O . LEU C 1 268 ? -128.221 206.901 257.285 1.00 32.00 268 LEU C O 1
ATOM 7180 N N . LEU C 1 269 ? -126.452 205.544 256.984 1.00 25.08 269 LEU C N 1
ATOM 7181 C CA . LEU C 1 269 ? -125.979 206.224 255.783 1.00 22.91 269 LEU C CA 1
ATOM 7182 C C . LEU C 1 269 ? -126.429 205.567 254.492 1.00 29.46 269 LEU C C 1
ATOM 7183 O O . LEU C 1 269 ? -126.454 206.235 253.453 1.00 29.74 269 LEU C O 1
ATOM 7188 N N . TYR C 1 270 ? -126.786 204.289 254.531 1.00 25.30 270 TYR C N 1
ATOM 7189 C CA . TYR C 1 270 ? -127.201 203.549 253.351 1.00 26.70 270 TYR C CA 1
ATOM 7190 C C . TYR C 1 270 ? -128.719 203.470 253.365 1.00 27.51 270 TYR C C 1
ATOM 7191 O O . TYR C 1 270 ? -129.277 202.784 254.232 1.00 28.80 270 TYR C O 1
ATOM 7200 N N . PRO C 1 271 ? -129.429 204.158 252.464 1.00 26.30 271 PRO C N 1
ATOM 7201 C CA . PRO C 1 271 ? -130.893 204.274 252.624 1.00 26.16 271 PRO C CA 1
ATOM 7202 C C . PRO C 1 271 ? -131.628 202.950 252.798 1.00 25.75 271 PRO C C 1
ATOM 7203 O O . PRO C 1 271 ? -132.497 202.853 253.678 1.00 28.69 271 PRO C O 1
ATOM 7207 N N . GLU C 1 272 ? -131.286 201.918 252.025 1.00 26.65 272 GLU C N 1
ATOM 7208 C CA . GLU C 1 272 ? -132.003 200.646 252.145 1.00 28.09 272 GLU C CA 1
ATOM 7209 C C . GLU C 1 272 ? -131.824 200.032 253.527 1.00 30.26 272 GLU C C 1
ATOM 7210 O O . GLU C 1 272 ? -132.775 199.495 254.106 1.00 30.23 272 GLU C O 1
ATOM 7220 N N . LEU C 1 273 ? -130.607 200.091 254.070 1.00 26.49 273 LEU C N 1
ATOM 7221 C CA . LEU C 1 273 ? -130.374 199.553 255.410 1.00 27.07 273 LEU C CA 1
ATOM 7222 C C . LEU C 1 273 ? -130.988 200.442 256.484 1.00 27.60 273 LEU C C 1
ATOM 7223 O O . LEU C 1 273 ? -131.463 199.941 257.515 1.00 27.96 273 LEU C O 1
ATOM 7228 N N . ARG C 1 274 ? -130.984 201.759 256.262 1.00 27.37 274 ARG C N 1
ATOM 7229 C CA . ARG C 1 274 ? -131.586 202.685 257.216 1.00 27.74 274 ARG C CA 1
ATOM 7230 C C . ARG C 1 274 ? -133.066 202.390 257.426 1.00 28.84 274 ARG C C 1
ATOM 7231 O O . ARG C 1 274 ? -133.568 202.481 258.553 1.00 29.75 274 ARG C O 1
ATOM 7239 N N . GLN C 1 275 ? -133.788 202.053 256.347 1.00 28.62 275 GLN C N 1
ATOM 7240 C CA . GLN C 1 275 ? -135.206 201.728 256.487 1.00 28.34 275 GLN C CA 1
ATOM 7241 C C . GLN C 1 275 ? -135.399 200.478 257.336 1.00 29.64 275 GLN C C 1
ATOM 7242 O O . GLN C 1 275 ? -136.330 200.405 258.148 1.00 31.87 275 GLN C O 1
ATOM 7248 N N . VAL C 1 276 ? -134.525 199.484 257.157 1.00 29.54 276 VAL C N 1
ATOM 7249 C CA . VAL C 1 276 ? -134.610 198.247 257.932 1.00 29.52 276 VAL C CA 1
ATOM 7250 C C . VAL C 1 276 ? -134.281 198.517 259.392 1.00 26.89 276 VAL C C 1
ATOM 7251 O O . VAL C 1 276 ? -134.992 198.081 260.306 1.00 31.62 276 VAL C O 1
ATOM 7255 N N . HIS C 1 277 ? -133.188 199.235 259.629 1.00 26.08 277 HIS C N 1
ATOM 7256 C CA . HIS C 1 277 ? -132.762 199.487 260.995 1.00 25.18 277 HIS C CA 1
ATOM 7257 C C . HIS C 1 277 ? -133.729 200.403 261.730 1.00 29.18 277 HIS C C 1
ATOM 7258 O O . HIS C 1 277 ? -133.815 200.348 262.964 1.00 29.16 277 HIS C O 1
ATOM 7265 N N . ASP C 1 278 ? -134.463 201.250 261.004 1.00 27.69 278 ASP C N 1
ATOM 7266 C CA . ASP C 1 278 ? -135.483 202.070 261.649 1.00 27.13 278 ASP C CA 1
ATOM 7267 C C . ASP C 1 278 ? -136.500 201.210 262.394 1.00 29.18 278 ASP C C 1
ATOM 7268 O O . ASP C 1 278 ? -137.043 201.641 263.417 1.00 29.66 278 ASP C O 1
ATOM 7273 N N . GLU C 1 279 ? -136.751 199.986 261.920 1.00 27.49 279 GLU C N 1
ATOM 7274 C CA . GLU C 1 279 ? -137.675 199.110 262.635 1.00 24.78 279 GLU C CA 1
ATOM 7275 C C . GLU C 1 279 ? -137.104 198.664 263.980 1.00 28.51 279 GLU C C 1
ATOM 7276 O O . GLU C 1 279 ? -137.866 198.410 264.913 1.00 28.22 279 GLU C O 1
ATOM 7285 N N . VAL C 1 280 ? -135.776 198.555 264.094 1.00 25.28 280 VAL C N 1
ATOM 7286 C CA . VAL C 1 280 ? -135.152 198.321 265.398 1.00 27.05 280 VAL C CA 1
ATOM 7287 C C . VAL C 1 280 ? -135.401 199.511 266.317 1.00 26.89 280 VAL C C 1
ATOM 7288 O O . VAL C 1 280 ? -135.846 199.359 267.462 1.00 26.52 280 VAL C O 1
ATOM 7292 N N . LEU C 1 281 ? -135.125 200.720 265.816 1.00 27.56 281 LEU C N 1
ATOM 7293 C CA . LEU C 1 281 ? -135.174 201.917 266.649 1.00 26.88 281 LEU C CA 1
ATOM 7294 C C . LEU C 1 281 ? -136.562 202.160 267.225 1.00 29.52 281 LEU C C 1
ATOM 7295 O O . LEU C 1 281 ? -136.690 202.665 268.348 1.00 28.62 281 LEU C O 1
ATOM 7300 N N . ASP C 1 282 ? -137.610 201.805 266.484 1.00 25.61 282 ASP C N 1
ATOM 7301 C CA . ASP C 1 282 ? -138.971 202.027 266.957 1.00 24.76 282 ASP C CA 1
ATOM 7302 C C . ASP C 1 282 ? -139.333 201.185 268.178 1.00 28.80 282 ASP C C 1
ATOM 7303 O O . ASP C 1 282 ? -140.380 201.439 268.785 1.00 32.38 282 ASP C O 1
ATOM 7308 N N . THR C 1 283 ? -138.530 200.178 268.532 1.00 26.98 283 THR C N 1
ATOM 7309 C CA . THR C 1 283 ? -138.874 199.261 269.616 1.00 28.65 283 THR C CA 1
ATOM 7310 C C . THR C 1 283 ? -138.158 199.561 270.930 1.00 27.16 283 THR C C 1
ATOM 7311 O O . THR C 1 283 ? -138.358 198.821 271.891 1.00 25.90 283 THR C O 1
ATOM 7315 N N . LEU C 1 284 ? -137.297 200.573 270.986 1.00 27.75 284 LEU C N 1
ATOM 7316 C CA . LEU C 1 284 ? -136.333 200.690 272.081 1.00 27.46 284 LEU C CA 1
ATOM 7317 C C . LEU C 1 284 ? -136.852 201.536 273.235 1.00 27.93 284 LEU C C 1
ATOM 7318 O O . LEU C 1 284 ? -137.461 202.590 273.026 1.00 28.04 284 LEU C O 1
ATOM 7323 N N . VAL C 1 285 ? -136.588 201.065 274.462 1.00 24.31 285 VAL C N 1
ATOM 7324 C CA . VAL C 1 285 ? -136.678 201.920 275.642 1.00 24.62 285 VAL C CA 1
ATOM 7325 C C . VAL C 1 285 ? -135.382 202.693 275.831 1.00 26.23 285 VAL C C 1
ATOM 7326 O O . VAL C 1 285 ? -135.392 203.898 276.111 1.00 29.92 285 VAL C O 1
ATOM 7330 N N . TYR C 1 286 ? -134.253 202.008 275.685 1.00 26.34 286 TYR C N 1
ATOM 7331 C CA . TYR C 1 286 ? -132.941 202.595 275.877 1.00 27.83 286 TYR C CA 1
ATOM 7332 C C . TYR C 1 286 ? -132.023 202.135 274.758 1.00 26.14 286 TYR C C 1
ATOM 7333 O O . TYR C 1 286 ? -132.103 200.987 274.311 1.00 27.27 286 TYR C O 1
ATOM 7342 N N . GLY C 1 287 ? -131.144 203.030 274.331 1.00 25.88 287 GLY C N 1
ATOM 7343 C CA . GLY C 1 287 ? -130.135 202.704 273.354 1.00 26.99 287 GLY C CA 1
ATOM 7344 C C . GLY C 1 287 ? -130.497 203.199 271.968 1.00 27.77 287 GLY C C 1
ATOM 7345 O O . GLY C 1 287 ? -131.536 203.838 271.755 1.00 26.74 287 GLY C O 1
ATOM 7346 N N . PRO C 1 288 ? -129.640 202.904 270.985 1.00 25.44 288 PRO C N 1
ATOM 7347 C CA . PRO C 1 288 ? -128.391 202.149 271.149 1.00 24.47 288 PRO C CA 1
ATOM 7348 C C . PRO C 1 288 ? -127.294 202.974 271.809 1.00 27.89 288 PRO C C 1
ATOM 7349 O O . PRO C 1 288 ? -127.076 204.124 271.432 1.00 27.73 288 PRO C O 1
ATOM 7353 N N . TYR C 1 289 ? -126.627 202.398 272.802 1.00 26.89 289 TYR C N 1
ATOM 7354 C CA . TYR C 1 289 ? -125.443 203.001 273.396 1.00 27.52 289 TYR C CA 1
ATOM 7355 C C . TYR C 1 289 ? -124.287 202.064 273.093 1.00 25.73 289 TYR C C 1
ATOM 7356 O O . TYR C 1 289 ? -124.353 200.876 273.427 1.00 27.23 289 TYR C O 1
ATOM 7365 N N . ILE C 1 290 ? -123.240 202.575 272.448 1.00 22.27 290 ILE C N 1
ATOM 7366 C CA . ILE C 1 290 ? -122.239 201.702 271.846 1.00 22.78 290 ILE C CA 1
ATOM 7367 C C . ILE C 1 290 ? -120.887 201.920 272.513 1.00 24.41 290 ILE C C 1
ATOM 7368 O O . ILE C 1 290 ? -120.291 202.999 272.396 1.00 24.51 290 ILE C O 1
ATOM 7373 N N . ARG C 1 291 ? -120.404 200.886 273.200 1.00 22.12 291 ARG C N 1
ATOM 7374 C CA . ARG C 1 291 ? -119.070 200.875 273.794 1.00 21.74 291 ARG C CA 1
ATOM 7375 C C . ARG C 1 291 ? -118.078 200.291 272.797 1.00 22.40 291 ARG C C 1
ATOM 7376 O O . ARG C 1 291 ? -118.408 199.360 272.055 1.00 25.10 291 ARG C O 1
ATOM 7384 N N . ILE C 1 292 ? -116.866 200.842 272.777 1.00 22.34 292 ILE C N 1
ATOM 7385 C CA . ILE C 1 292 ? -115.803 200.355 271.898 1.00 23.49 292 ILE C CA 1
ATOM 7386 C C . ILE C 1 292 ? -114.874 199.496 272.738 1.00 23.97 292 ILE C C 1
ATOM 7387 O O . ILE C 1 292 ? -114.282 199.986 273.709 1.00 24.37 292 ILE C O 1
ATOM 7392 N N . LEU C 1 293 ? -114.741 198.220 272.377 1.00 21.52 293 LEU C N 1
ATOM 7393 C CA . LEU C 1 293 ? -114.024 197.268 273.216 1.00 23.25 293 LEU C CA 1
ATOM 7394 C C . LEU C 1 293 ? -112.833 196.679 272.476 1.00 25.29 293 LEU C C 1
ATOM 7395 O O . LEU C 1 293 ? -112.874 196.449 271.260 1.00 24.67 293 LEU C O 1
ATOM 7400 N N . ASN C 1 294 ? -111.790 196.397 273.239 1.00 26.54 294 ASN C N 1
ATOM 7401 C CA . ASN C 1 294 ? -110.610 195.701 272.750 1.00 22.73 294 ASN C CA 1
ATOM 7402 C C . ASN C 1 294 ? -110.610 194.279 273.299 1.00 24.94 294 ASN C C 1
ATOM 7403 O O . ASN C 1 294 ? -110.483 194.095 274.527 1.00 23.38 294 ASN C O 1
ATOM 7408 N N . PRO C 1 295 ? -110.790 193.258 272.454 1.00 23.48 295 PRO C N 1
ATOM 7409 C CA . PRO C 1 295 ? -110.719 191.863 272.915 1.00 21.67 295 PRO C CA 1
ATOM 7410 C C . PRO C 1 295 ? -109.280 191.378 273.062 1.00 29.09 295 PRO C C 1
ATOM 7411 O O . PRO C 1 295 ? -108.678 190.921 272.089 1.00 35.02 295 PRO C O 1
ATOM 7415 N N . MET C 1 296 ? -108.710 191.435 274.262 1.00 26.69 296 MET C N 1
ATOM 7416 C CA . MET C 1 296 ? -107.269 191.166 274.407 1.00 26.92 296 MET C CA 1
ATOM 7417 C C . MET C 1 296 ? -106.989 189.706 274.761 1.00 31.16 296 MET C C 1
ATOM 7418 O O . MET C 1 296 ? -106.398 188.969 273.969 1.00 42.86 296 MET C O 1
ATOM 7423 N N . MET C 1 297 ? -107.381 189.278 275.953 1.00 29.49 297 MET C N 1
ATOM 7424 C CA . MET C 1 297 ? -107.205 187.884 276.342 1.00 25.70 297 MET C CA 1
ATOM 7425 C C . MET C 1 297 ? -108.443 187.090 275.948 1.00 25.32 297 MET C C 1
ATOM 7426 O O . MET C 1 297 ? -109.562 187.438 276.333 1.00 28.58 297 MET C O 1
ATOM 7434 N N . GLU C 1 298 ? -108.246 186.021 275.183 1.00 26.94 298 GLU C N 1
ATOM 7435 C CA . GLU C 1 298 ? -109.393 185.233 274.769 1.00 26.70 298 GLU C CA 1
ATOM 7436 C C . GLU C 1 298 ? -108.981 183.785 274.558 1.00 27.49 298 GLU C C 1
ATOM 7437 O O . GLU C 1 298 ? -107.811 183.475 274.324 1.00 27.26 298 GLU C O 1
ATOM 7443 N N . GLY C 1 299 ? -109.958 182.903 274.697 1.00 25.12 299 GLY C N 1
ATOM 7444 C CA . GLY C 1 299 ? -109.796 181.498 274.384 1.00 25.39 299 GLY C CA 1
ATOM 7445 C C . GLY C 1 299 ? -110.576 181.238 273.118 1.00 26.59 299 GLY C C 1
ATOM 7446 O O . GLY C 1 299 ? -111.791 181.018 273.165 1.00 27.84 299 GLY C O 1
ATOM 7447 N N . THR C 1 300 ? -109.878 181.297 271.982 1.00 26.46 300 THR C N 1
ATOM 7448 C CA . THR C 1 300 ? -110.529 181.401 270.682 1.00 25.18 300 THR C CA 1
ATOM 7449 C C . THR C 1 300 ? -111.326 180.161 270.320 1.00 25.95 300 THR C C 1
ATOM 7450 O O . THR C 1 300 ? -112.147 180.214 269.396 1.00 27.21 300 THR C O 1
ATOM 7454 N N . PHE C 1 301 ? -111.105 179.048 271.016 1.00 27.93 301 PHE C N 1
ATOM 7455 C CA . PHE C 1 301 ? -111.831 177.825 270.716 1.00 26.45 301 PHE C CA 1
ATOM 7456 C C . PHE C 1 301 ? -113.327 177.925 270.999 1.00 27.61 301 PHE C C 1
ATOM 7457 O O . PHE C 1 301 ? -114.065 177.015 270.612 1.00 27.83 301 PHE C O 1
ATOM 7465 N N . TRP C 1 302 ? -113.807 178.997 271.644 1.00 25.08 302 TRP C N 1
ATOM 7466 C CA . TRP C 1 302 ? -115.254 179.121 271.790 1.00 26.51 302 TRP C CA 1
ATOM 7467 C C . TRP C 1 302 ? -115.934 179.229 270.431 1.00 28.73 302 TRP C C 1
ATOM 7468 O O . TRP C 1 302 ? -117.071 178.771 270.267 1.00 27.84 302 TRP C O 1
ATOM 7479 N N . ARG C 1 303 ? -115.249 179.803 269.438 1.00 25.50 303 ARG C N 1
ATOM 7480 C CA . ARG C 1 303 ? -115.822 179.867 268.100 1.00 25.62 303 ARG C CA 1
ATOM 7481 C C . ARG C 1 303 ? -115.776 178.521 267.391 1.00 30.91 303 ARG C C 1
ATOM 7482 O O . ARG C 1 303 ? -116.589 178.274 266.498 1.00 32.54 303 ARG C O 1
ATOM 7490 N N . GLU C 1 304 ? -114.843 177.643 267.761 1.00 27.98 304 GLU C N 1
ATOM 7491 C CA . GLU C 1 304 ? -114.869 176.287 267.217 1.00 29.57 304 GLU C CA 1
ATOM 7492 C C . GLU C 1 304 ? -116.091 175.526 267.721 1.00 31.02 304 GLU C C 1
ATOM 7493 O O . GLU C 1 304 ? -116.729 174.784 266.967 1.00 31.53 304 GLU C O 1
ATOM 7499 N N . TYR C 1 305 ? -116.433 175.697 268.997 1.00 30.66 305 TYR C N 1
ATOM 7500 C CA . TYR C 1 305 ? -117.672 175.121 269.502 1.00 28.58 305 TYR C CA 1
ATOM 7501 C C . TYR C 1 305 ? -118.873 175.709 268.768 1.00 32.54 305 TYR C C 1
ATOM 7502 O O . TYR C 1 305 ? -119.777 174.978 268.350 1.00 31.52 305 TYR C O 1
ATOM 7511 N N . LEU C 1 306 ? -118.888 177.032 268.589 1.00 28.91 306 LEU C N 1
ATOM 7512 C CA . LEU C 1 306 ? -120.012 177.688 267.928 1.00 29.00 306 LEU C CA 1
ATOM 7513 C C . LEU C 1 306 ? -120.229 177.133 266.526 1.00 32.24 306 LEU C C 1
ATOM 7514 O O . LEU C 1 306 ? -121.357 176.795 266.145 1.00 37.22 306 LEU C O 1
ATOM 7519 N N . ASN C 1 307 ? -119.157 177.024 265.748 1.00 29.91 307 ASN C N 1
ATOM 7520 C CA . ASN C 1 307 ? -119.262 176.704 264.331 1.00 29.38 307 ASN C CA 1
ATOM 7521 C C . ASN C 1 307 ? -119.103 175.219 264.028 1.00 37.64 307 ASN C C 1
ATOM 7522 O O . ASN C 1 307 ? -119.217 174.830 262.860 1.00 39.48 307 ASN C O 1
ATOM 7527 N N . GLU C 1 308 ? -118.852 174.390 265.035 1.00 38.45 308 GLU C N 1
ATOM 7528 C CA . GLU C 1 308 ? -118.947 172.933 264.907 1.00 52.64 308 GLU C CA 1
ATOM 7529 C C . GLU C 1 308 ? -117.918 172.354 263.934 1.00 61.23 308 GLU C C 1
ATOM 7530 O O . GLU C 1 308 ? -116.752 172.751 263.936 1.00 67.05 308 GLU C O 1
ATOM 7536 N N . PRO D 1 2 ? -125.062 200.988 237.945 1.00 24.07 2 PRO D N 1
ATOM 7537 C CA . PRO D 1 2 ? -124.900 202.003 236.892 1.00 24.98 2 PRO D CA 1
ATOM 7538 C C . PRO D 1 2 ? -124.013 203.156 237.341 1.00 26.22 2 PRO D C 1
ATOM 7539 O O . PRO D 1 2 ? -123.631 203.215 238.509 1.00 24.15 2 PRO D O 1
ATOM 7543 N N . LYS D 1 3 ? -123.667 204.060 236.428 1.00 25.73 3 LYS D N 1
ATOM 7544 C CA . LYS D 1 3 ? -122.805 205.178 236.816 1.00 21.74 3 LYS D CA 1
ATOM 7545 C C . LYS D 1 3 ? -123.638 206.237 237.527 1.00 22.20 3 LYS D C 1
ATOM 7546 O O . LYS D 1 3 ? -124.557 206.797 236.922 1.00 23.68 3 LYS D O 1
ATOM 7552 N N . PRO D 1 4 ? -123.351 206.554 238.786 1.00 21.58 4 PRO D N 1
ATOM 7553 C CA . PRO D 1 4 ? -124.068 207.646 239.447 1.00 21.58 4 PRO D CA 1
ATOM 7554 C C . PRO D 1 4 ? -123.568 209.003 238.971 1.00 23.59 4 PRO D C 1
ATOM 7555 O O . PRO D 1 4 ? -122.491 209.136 238.387 1.00 24.39 4 PRO D O 1
ATOM 7559 N N . TYR D 1 5 ? -124.368 210.027 239.257 1.00 21.76 5 TYR D N 1
ATOM 7560 C CA . TYR D 1 5 ? -123.859 211.384 239.162 1.00 22.18 5 TYR D CA 1
ATOM 7561 C C . TYR D 1 5 ? -123.085 211.715 240.434 1.00 21.62 5 TYR D C 1
ATOM 7562 O O . TYR D 1 5 ? -123.285 211.096 241.488 1.00 23.52 5 TYR D O 1
ATOM 7571 N N . VAL D 1 6 ? -122.189 212.700 240.335 1.00 22.42 6 VAL D N 1
ATOM 7572 C CA . VAL D 1 6 ? -121.339 213.091 241.460 1.00 21.02 6 VAL D CA 1
ATOM 7573 C C . VAL D 1 6 ? -121.494 214.585 241.690 1.00 22.69 6 VAL D C 1
ATOM 7574 O O . VAL D 1 6 ? -121.209 215.385 240.791 1.00 24.53 6 VAL D O 1
ATOM 7578 N N . ALA D 1 7 ? -121.863 214.963 242.910 1.00 21.07 7 ALA D N 1
ATOM 7579 C CA . ALA D 1 7 ? -121.763 216.342 243.363 1.00 21.41 7 ALA D CA 1
ATOM 7580 C C . ALA D 1 7 ? -120.492 216.444 244.192 1.00 22.96 7 ALA D C 1
ATOM 7581 O O . ALA D 1 7 ? -120.246 215.590 245.046 1.00 23.49 7 ALA D O 1
ATOM 7583 N N . ILE D 1 8 ? -119.659 217.446 243.919 1.00 21.86 8 ILE D N 1
ATOM 7584 C CA . ILE D 1 8 ? -118.408 217.601 244.666 1.00 22.91 8 ILE D CA 1
ATOM 7585 C C . ILE D 1 8 ? -118.466 218.949 245.363 1.00 24.12 8 ILE D C 1
ATOM 7586 O O . ILE D 1 8 ? -118.285 220.003 244.731 1.00 23.71 8 ILE D O 1
ATOM 7591 N N . ASN D 1 9 ? -118.695 218.918 246.669 1.00 20.90 9 ASN D N 1
ATOM 7592 C CA . ASN D 1 9 ? -118.688 220.139 247.457 1.00 23.03 9 ASN D CA 1
ATOM 7593 C C . ASN D 1 9 ? -117.248 220.487 247.787 1.00 24.44 9 ASN D C 1
ATOM 7594 O O . ASN D 1 9 ? -116.561 219.716 248.472 1.00 25.10 9 ASN D O 1
ATOM 7599 N N . MET D 1 10 ? -116.805 221.656 247.325 1.00 21.74 10 MET D N 1
ATOM 7600 C CA . MET D 1 10 ? -115.425 222.094 247.462 1.00 21.92 10 MET D CA 1
ATOM 7601 C C . MET D 1 10 ? -115.360 223.298 248.396 1.00 22.91 10 MET D C 1
ATOM 7602 O O . MET D 1 10 ? -116.184 224.210 248.298 1.00 22.49 10 MET D O 1
ATOM 7607 N N . ALA D 1 11 ? -114.377 223.301 249.292 1.00 22.79 11 ALA D N 1
ATOM 7608 C CA . ALA D 1 11 ? -114.190 224.458 250.159 1.00 21.22 11 ALA D CA 1
ATOM 7609 C C . ALA D 1 11 ? -112.747 224.495 250.631 1.00 24.32 11 ALA D C 1
ATOM 7610 O O . ALA D 1 11 ? -112.028 223.494 250.582 1.00 24.86 11 ALA D O 1
ATOM 7612 N N . GLU D 1 12 ? -112.322 225.682 251.055 1.00 22.20 12 GLU D N 1
ATOM 7613 C CA . GLU D 1 12 ? -111.004 225.879 251.640 1.00 21.71 12 GLU D CA 1
ATOM 7614 C C . GLU D 1 12 ? -111.183 226.471 253.026 1.00 22.51 12 GLU D C 1
ATOM 7615 O O . GLU D 1 12 ? -111.924 227.448 253.196 1.00 23.58 12 GLU D O 1
ATOM 7621 N N . LEU D 1 13 ? -110.518 225.871 254.011 1.00 21.30 13 LEU D N 1
ATOM 7622 C CA . LEU D 1 13 ? -110.690 226.248 255.411 1.00 22.32 13 LEU D CA 1
ATOM 7623 C C . LEU D 1 13 ? -109.330 226.415 256.079 1.00 21.70 13 LEU D C 1
ATOM 7624 O O . LEU D 1 13 ? -108.303 225.998 255.552 1.00 23.48 13 LEU D O 1
ATOM 7629 N N . LYS D 1 14 ? -109.330 227.039 257.266 1.00 21.76 14 LYS D N 1
ATOM 7630 C CA . LYS D 1 14 ? -108.095 227.164 258.041 1.00 26.26 14 LYS D CA 1
ATOM 7631 C C . LYS D 1 14 ? -107.573 225.795 258.464 1.00 28.46 14 LYS D C 1
ATOM 7632 O O . LYS D 1 14 ? -108.330 224.938 258.928 1.00 28.08 14 LYS D O 1
ATOM 7638 N N . ASN D 1 15 ? -106.261 225.596 258.322 1.00 28.77 15 ASN D N 1
ATOM 7639 C CA . ASN D 1 15 ? -105.622 224.329 258.692 1.00 27.15 15 ASN D CA 1
ATOM 7640 C C . ASN D 1 15 ? -105.252 224.405 260.170 1.00 34.26 15 ASN D C 1
ATOM 7641 O O . ASN D 1 15 ? -104.142 224.780 260.548 1.00 35.15 15 ASN D O 1
ATOM 7646 N N . GLU D 1 16 ? -106.218 224.079 261.023 1.00 32.95 16 GLU D N 1
ATOM 7647 C CA . GLU D 1 16 ? -106.001 224.121 262.463 1.00 35.60 16 GLU D CA 1
ATOM 7648 C C . GLU D 1 16 ? -106.926 223.111 263.119 1.00 38.90 16 GLU D C 1
ATOM 7649 O O . GLU D 1 16 ? -107.911 222.680 262.509 1.00 34.06 16 GLU D O 1
ATOM 7655 N N . PRO D 1 17 ? -106.636 222.705 264.360 1.00 37.32 17 PRO D N 1
ATOM 7656 C CA . PRO D 1 17 ? -107.474 221.673 264.997 1.00 35.34 17 PRO D CA 1
ATOM 7657 C C . PRO D 1 17 ? -108.959 222.004 265.056 1.00 30.37 17 PRO D C 1
ATOM 7658 O O . PRO D 1 17 ? -109.781 221.094 264.889 1.00 40.34 17 PRO D O 1
ATOM 7662 N N . LYS D 1 18 ? -109.335 223.268 265.269 1.00 30.70 18 LYS D N 1
ATOM 7663 C CA . LYS D 1 18 ? -110.755 223.614 265.333 1.00 32.56 18 LYS D CA 1
ATOM 7664 C C . LYS D 1 18 ? -111.498 223.201 264.063 1.00 39.28 18 LYS D C 1
ATOM 7665 O O . LYS D 1 18 ? -112.663 222.783 264.123 1.00 38.00 18 LYS D O 1
ATOM 7671 N N . THR D 1 19 ? -110.842 223.307 262.905 1.00 32.15 19 THR D N 1
ATOM 7672 C CA . THR D 1 19 ? -111.466 222.885 261.655 1.00 27.62 19 THR D CA 1
ATOM 7673 C C . THR D 1 19 ? -111.724 221.385 261.651 1.00 31.92 19 THR D C 1
ATOM 7674 O O . THR D 1 19 ? -112.811 220.930 261.278 1.00 33.62 19 THR D O 1
ATOM 7678 N N . PHE D 1 20 ? -110.726 220.593 262.051 1.00 36.84 20 PHE D N 1
ATOM 7679 C CA . PHE D 1 20 ? -110.911 219.148 262.036 1.00 38.34 20 PHE D CA 1
ATOM 7680 C C . PHE D 1 20 ? -111.851 218.700 263.148 1.00 38.68 20 PHE D C 1
ATOM 7681 O O . PHE D 1 20 ? -112.555 217.695 262.991 1.00 41.98 20 PHE D O 1
ATOM 7689 N N . GLU D 1 21 ? -111.896 219.438 264.259 1.00 39.47 21 GLU D N 1
ATOM 7690 C CA . GLU D 1 21 ? -112.875 219.137 265.297 1.00 47.27 21 GLU D CA 1
ATOM 7691 C C . GLU D 1 21 ? -114.291 219.332 264.777 1.00 46.63 21 GLU D C 1
ATOM 7692 O O . GLU D 1 21 ? -115.152 218.458 264.937 1.00 45.31 21 GLU D O 1
ATOM 7698 N N . MET D 1 22 ? -114.551 220.480 264.144 1.00 43.77 22 MET D N 1
ATOM 7699 C CA . MET D 1 22 ? -115.898 220.755 263.662 1.00 51.81 22 MET D CA 1
ATOM 7700 C C . MET D 1 22 ? -116.316 219.771 262.577 1.00 46.10 22 MET D C 1
ATOM 7701 O O . MET D 1 22 ? -117.492 219.399 262.501 1.00 47.25 22 MET D O 1
ATOM 7706 N N . PHE D 1 23 ? -115.375 219.325 261.740 1.00 43.52 23 PHE D N 1
ATOM 7707 C CA . PHE D 1 23 ? -115.708 218.334 260.724 1.00 44.32 23 PHE D CA 1
ATOM 7708 C C . PHE D 1 23 ? -116.071 216.994 261.347 1.00 43.88 23 PHE D C 1
ATOM 7709 O O . PHE D 1 23 ? -116.876 216.245 260.780 1.00 41.62 23 PHE D O 1
ATOM 7717 N N . ALA D 1 24 ? -115.485 216.675 262.505 1.00 40.25 24 ALA D N 1
ATOM 7718 C CA . ALA D 1 24 ? -115.755 215.395 263.151 1.00 41.79 24 ALA D CA 1
ATOM 7719 C C . ALA D 1 24 ? -117.184 215.308 263.666 1.00 42.46 24 ALA D C 1
ATOM 7720 O O . ALA D 1 24 ? -117.738 214.207 263.760 1.00 45.76 24 ALA D O 1
ATOM 7722 N N . SER D 1 25 ? -117.796 216.441 264.002 1.00 43.90 25 SER D N 1
ATOM 7723 C CA . SER D 1 25 ? -119.183 216.455 264.453 1.00 55.60 25 SER D CA 1
ATOM 7724 C C . SER D 1 25 ? -120.160 216.835 263.349 1.00 56.22 25 SER D C 1
ATOM 7725 O O . SER D 1 25 ? -121.211 216.200 263.213 1.00 64.98 25 SER D O 1
ATOM 7728 N N . VAL D 1 26 ? -119.836 217.851 262.549 1.00 44.01 26 VAL D N 1
ATOM 7729 C CA . VAL D 1 26 ? -120.770 218.326 261.533 1.00 46.15 26 VAL D CA 1
ATOM 7730 C C . VAL D 1 26 ? -120.790 217.390 260.333 1.00 41.41 26 VAL D C 1
ATOM 7731 O O . VAL D 1 26 ? -121.849 217.149 259.741 1.00 43.83 26 VAL D O 1
ATOM 7735 N N . GLY D 1 27 ? -119.628 216.875 259.935 1.00 35.34 27 GLY D N 1
ATOM 7736 C CA . GLY D 1 27 ? -119.533 216.021 258.772 1.00 36.17 27 GLY D CA 1
ATOM 7737 C C . GLY D 1 27 ? -120.482 214.836 258.789 1.00 32.75 27 GLY D C 1
ATOM 7738 O O . GLY D 1 27 ? -121.275 214.636 257.862 1.00 32.82 27 GLY D O 1
ATOM 7739 N N . PRO D 1 28 ? -120.422 214.024 259.850 1.00 30.58 28 PRO D N 1
ATOM 7740 C CA . PRO D 1 28 ? -121.360 212.890 259.946 1.00 28.48 28 PRO D CA 1
ATOM 7741 C C . PRO D 1 28 ? -122.818 213.315 259.911 1.00 28.62 28 PRO D C 1
ATOM 7742 O O . PRO D 1 28 ? -123.653 212.609 259.325 1.00 30.72 28 PRO D O 1
ATOM 7746 N N . LYS D 1 29 ? -123.151 214.456 260.522 1.00 28.54 29 LYS D N 1
ATOM 7747 C CA . LYS D 1 29 ? -124.536 214.920 260.501 1.00 26.32 29 LYS D CA 1
ATOM 7748 C C . LYS D 1 29 ? -124.987 215.242 259.082 1.00 30.67 29 LYS D C 1
ATOM 7749 O O . LYS D 1 29 ? -126.097 214.877 258.678 1.00 28.48 29 LYS D O 1
ATOM 7755 N N . VAL D 1 30 ? -124.145 215.931 258.310 1.00 30.07 30 VAL D N 1
ATOM 7756 C CA . VAL D 1 30 ? -124.515 216.243 256.931 1.00 30.07 30 VAL D CA 1
ATOM 7757 C C . VAL D 1 30 ? -124.737 214.959 256.144 1.00 25.82 30 VAL D C 1
ATOM 7758 O O . VAL D 1 30 ? -125.712 214.827 255.396 1.00 27.85 30 VAL D O 1
ATOM 7762 N N . CYS D 1 31 ? -123.852 213.979 256.325 1.00 28.94 31 CYS D N 1
ATOM 7763 C CA . CYS D 1 31 ? -124.007 212.718 255.609 1.00 28.73 31 CYS D CA 1
ATOM 7764 C C . CYS D 1 31 ? -125.306 212.018 255.989 1.00 28.01 31 CYS D C 1
ATOM 7765 O O . CYS D 1 31 ? -125.995 211.465 255.125 1.00 27.19 31 CYS D O 1
ATOM 7768 N N . MET D 1 32 ? -125.671 212.050 257.276 1.00 26.30 32 MET D N 1
ATOM 7769 C CA . MET D 1 32 ? -126.916 211.418 257.696 1.00 23.70 32 MET D CA 1
ATOM 7770 C C . MET D 1 32 ? -128.131 212.121 257.096 1.00 26.22 32 MET D C 1
ATOM 7771 O O . MET D 1 32 ? -129.125 211.473 256.763 1.00 25.33 32 MET D O 1
ATOM 7776 N N . VAL D 1 33 ? -128.084 213.449 256.969 1.00 24.77 33 VAL D N 1
ATOM 7777 C CA . VAL D 1 33 ? -129.204 214.156 256.355 1.00 22.55 33 VAL D CA 1
ATOM 7778 C C . VAL D 1 33 ? -129.284 213.822 254.870 1.00 26.47 33 VAL D C 1
ATOM 7779 O O . VAL D 1 33 ? -130.370 213.593 254.323 1.00 27.87 33 VAL D O 1
ATOM 7783 N N . THR D 1 34 ? -128.137 213.786 254.198 1.00 28.28 34 THR D N 1
ATOM 7784 C CA . THR D 1 34 ? -128.133 213.478 252.772 1.00 27.66 34 THR D CA 1
ATOM 7785 C C . THR D 1 34 ? -128.740 212.102 252.514 1.00 30.03 34 THR D C 1
ATOM 7786 O O . THR D 1 34 ? -129.431 211.895 251.508 1.00 30.66 34 THR D O 1
ATOM 7793 N N . ALA D 1 35 ? -128.519 211.157 253.435 1.00 25.76 35 ALA D N 1
ATOM 7794 C CA . ALA D 1 35 ? -129.033 209.794 253.319 1.00 23.78 35 ALA D CA 1
ATOM 7795 C C . ALA D 1 35 ? -130.544 209.696 253.522 1.00 30.17 35 ALA D C 1
ATOM 7796 O O . ALA D 1 35 ? -131.101 208.595 253.400 1.00 30.56 35 ALA D O 1
ATOM 7798 N N . ARG D 1 36 ? -131.228 210.802 253.821 1.00 27.08 36 ARG D N 1
ATOM 7799 C CA . ARG D 1 36 ? -132.687 210.772 253.868 1.00 27.07 36 ARG D CA 1
ATOM 7800 C C . ARG D 1 36 ? -133.305 210.550 252.494 1.00 29.17 36 ARG D C 1
ATOM 7801 O O . ARG D 1 36 ? -134.482 210.177 252.407 1.00 31.82 36 ARG D O 1
ATOM 7813 N N . HIS D 1 37 ? -132.546 210.778 251.421 1.00 27.33 37 HIS D N 1
ATOM 7814 C CA . HIS D 1 37 ? -133.138 210.744 250.092 1.00 27.30 37 HIS D CA 1
ATOM 7815 C C . HIS D 1 37 ? -132.855 209.406 249.430 1.00 27.01 37 HIS D C 1
ATOM 7816 O O . HIS D 1 37 ? -131.700 208.954 249.443 1.00 26.74 37 HIS D O 1
ATOM 7823 N N . PRO D 1 38 ? -133.859 208.752 248.840 1.00 30.12 38 PRO D N 1
ATOM 7824 C CA . PRO D 1 38 ? -133.629 207.412 248.271 1.00 28.74 38 PRO D CA 1
ATOM 7825 C C . PRO D 1 38 ? -132.714 207.399 247.047 1.00 31.12 38 PRO D C 1
ATOM 7826 O O . PRO D 1 38 ? -132.246 206.320 246.664 1.00 31.88 38 PRO D O 1
ATOM 7830 N N . GLY D 1 39 ? -132.453 208.545 246.419 1.00 26.19 39 GLY D N 1
ATOM 7831 C CA . GLY D 1 39 ? -131.503 208.600 245.311 1.00 28.93 39 GLY D CA 1
ATOM 7832 C C . GLY D 1 39 ? -130.046 208.688 245.725 1.00 25.40 39 GLY D C 1
ATOM 7833 O O . GLY D 1 39 ? -129.147 208.603 244.877 1.00 23.66 39 GLY D O 1
ATOM 7834 N N . PHE D 1 40 ? -129.795 208.836 247.021 1.00 22.27 40 PHE D N 1
ATOM 7835 C CA . PHE D 1 40 ? -128.436 208.888 247.538 1.00 21.94 40 PHE D CA 1
ATOM 7836 C C . PHE D 1 40 ? -127.830 207.494 247.508 1.00 27.55 40 PHE D C 1
ATOM 7837 O O . PHE D 1 40 ? -128.419 206.548 248.042 1.00 27.14 40 PHE D O 1
ATOM 7845 N N . VAL D 1 41 ? -126.664 207.345 246.879 1.00 24.05 41 VAL D N 1
ATOM 7846 C CA . VAL D 1 41 ? -126.042 206.028 246.821 1.00 24.42 41 VAL D CA 1
ATOM 7847 C C . VAL D 1 41 ? -124.692 205.979 247.512 1.00 23.38 41 VAL D C 1
ATOM 7848 O O . VAL D 1 41 ? -124.052 204.930 247.497 1.00 25.10 41 VAL D O 1
ATOM 7852 N N . GLY D 1 42 ? -124.261 207.054 248.159 1.00 24.41 42 GLY D N 1
ATOM 7853 C CA . GLY D 1 42 ? -123.082 207.002 248.994 1.00 24.73 42 GLY D CA 1
ATOM 7854 C C . GLY D 1 42 ? -122.263 208.260 248.839 1.00 25.92 42 GLY D C 1
ATOM 7855 O O . GLY D 1 42 ? -122.688 209.230 248.215 1.00 24.97 42 GLY D O 1
ATOM 7856 N N . PHE D 1 43 ? -121.061 208.241 249.411 1.00 22.32 43 PHE D N 1
ATOM 7857 C CA . PHE D 1 43 ? -120.250 209.446 249.431 1.00 23.30 43 PHE D CA 1
ATOM 7858 C C . PHE D 1 43 ? -118.787 209.073 249.604 1.00 21.26 43 PHE D C 1
ATOM 7859 O O . PHE D 1 43 ? -118.449 207.948 249.971 1.00 22.66 43 PHE D O 1
ATOM 7867 N N . GLN D 1 44 ? -117.926 210.031 249.292 1.00 20.98 44 GLN D N 1
ATOM 7868 C CA . GLN D 1 44 ? -116.487 209.856 249.470 1.00 19.51 44 GLN D CA 1
ATOM 7869 C C . GLN D 1 44 ? -115.910 211.240 249.707 1.00 22.28 44 GLN D C 1
ATOM 7870 O O . GLN D 1 44 ? -115.816 212.046 248.777 1.00 23.43 44 GLN D O 1
ATOM 7876 N N . ASN D 1 45 ? -115.537 211.518 250.955 1.00 20.68 45 ASN D N 1
ATOM 7877 C CA . ASN D 1 45 ? -115.068 212.839 251.343 1.00 19.60 45 ASN D CA 1
ATOM 7878 C C . ASN D 1 45 ? -113.550 212.848 251.409 1.00 27.38 45 ASN D C 1
ATOM 7879 O O . ASN D 1 45 ? -112.940 211.928 251.961 1.00 27.74 45 ASN D O 1
ATOM 7884 N N . HIS D 1 46 ? -112.943 213.895 250.854 1.00 22.94 46 HIS D N 1
ATOM 7885 C CA . HIS D 1 46 ? -111.494 213.980 250.722 1.00 21.29 46 HIS D CA 1
ATOM 7886 C C . HIS D 1 46 ? -110.944 215.222 251.394 1.00 20.92 46 HIS D C 1
ATOM 7887 O O . HIS D 1 46 ? -111.560 216.290 251.329 1.00 22.73 46 HIS D O 1
ATOM 7894 N N . TRP D 1 47 ? -109.767 215.068 252.006 1.00 20.92 47 TRP D N 1
ATOM 7895 C CA . TRP D 1 47 ? -108.886 216.174 252.373 1.00 23.42 47 TRP D CA 1
ATOM 7896 C C . TRP D 1 47 ? -107.765 216.233 251.351 1.00 23.57 47 TRP D C 1
ATOM 7897 O O . TRP D 1 47 ? -107.129 215.212 251.076 1.00 24.70 47 TRP D O 1
ATOM 7908 N N . GLN D 1 48 ? -107.479 217.419 250.829 1.00 20.79 48 GLN D N 1
ATOM 7909 C CA . GLN D 1 48 ? -106.284 217.553 250.008 1.00 22.67 48 GLN D CA 1
ATOM 7910 C C . GLN D 1 48 ? -105.052 217.529 250.898 1.00 22.69 48 GLN D C 1
ATOM 7911 O O . GLN D 1 48 ? -104.981 218.259 251.898 1.00 25.46 48 GLN D O 1
ATOM 7917 N N . ILE D 1 49 ? -104.090 216.669 250.568 1.00 21.02 49 ILE D N 1
ATOM 7918 C CA . ILE D 1 49 ? -102.853 216.647 251.338 1.00 24.32 49 ILE D CA 1
ATOM 7919 C C . ILE D 1 49 ? -101.698 217.318 250.609 1.00 23.24 49 ILE D C 1
ATOM 7920 O O . ILE D 1 49 ? -100.719 217.710 251.260 1.00 23.42 49 ILE D O 1
ATOM 7925 N N . GLY D 1 50 ? -101.787 217.484 249.294 1.00 21.42 50 GLY D N 1
ATOM 7926 C CA . GLY D 1 50 ? -100.744 218.187 248.587 1.00 19.93 50 GLY D CA 1
ATOM 7927 C C . GLY D 1 50 ? -101.058 218.268 247.114 1.00 21.28 50 GLY D C 1
ATOM 7928 O O . GLY D 1 50 ? -102.205 218.094 246.694 1.00 20.57 50 GLY D O 1
ATOM 7929 N N . ILE D 1 51 ? -100.009 218.547 246.344 1.00 20.18 51 ILE D N 1
ATOM 7930 C CA . ILE D 1 51 ? -100.086 218.808 244.909 1.00 20.45 51 ILE D CA 1
ATOM 7931 C C . ILE D 1 51 ? -98.964 218.033 244.239 1.00 21.77 51 ILE D C 1
ATOM 7932 O O . ILE D 1 51 ? -97.837 218.008 244.741 1.00 24.75 51 ILE D O 1
ATOM 7937 N N . LEU D 1 52 ? -99.257 217.415 243.097 1.00 20.02 52 LEU D N 1
ATOM 7938 C CA . LEU D 1 52 ? -98.225 216.689 242.360 1.00 21.61 52 LEU D CA 1
ATOM 7939 C C . LEU D 1 52 ? -97.266 217.682 241.709 1.00 24.94 52 LEU D C 1
ATOM 7940 O O . LEU D 1 52 ? -97.706 218.511 240.904 1.00 25.18 52 LEU D O 1
ATOM 7945 N N . PRO D 1 53 ? -95.962 217.637 242.007 1.00 22.12 53 PRO D N 1
ATOM 7946 C CA . PRO D 1 53 ? -95.064 218.698 241.516 1.00 23.92 53 PRO D CA 1
ATOM 7947 C C . PRO D 1 53 ? -94.638 218.558 240.070 1.00 27.35 53 PRO D C 1
ATOM 7948 O O . PRO D 1 53 ? -94.099 219.533 239.524 1.00 27.08 53 PRO D O 1
ATOM 7952 N N . PHE D 1 54 ? -94.860 217.405 239.435 1.00 26.00 54 PHE D N 1
ATOM 7953 C CA . PHE D 1 54 ? -94.455 217.189 238.038 1.00 28.25 54 PHE D CA 1
ATOM 7954 C C . PHE D 1 54 ? -92.966 217.472 237.854 1.00 34.55 54 PHE D C 1
ATOM 7955 O O . PHE D 1 54 ? -92.559 218.269 237.003 1.00 29.25 54 PHE D O 1
ATOM 7963 N N . GLY D 1 55 ? -92.142 216.812 238.659 1.00 30.79 55 GLY D N 1
ATOM 7964 C CA . GLY D 1 55 ? -90.731 217.143 238.676 1.00 32.42 55 GLY D CA 1
ATOM 7965 C C . GLY D 1 55 ? -90.494 218.401 239.485 1.00 32.74 55 GLY D C 1
ATOM 7966 O O . GLY D 1 55 ? -90.580 218.367 240.713 1.00 30.59 55 GLY D O 1
ATOM 7967 N N . ASN D 1 56 ? -90.201 219.523 238.825 1.00 30.07 56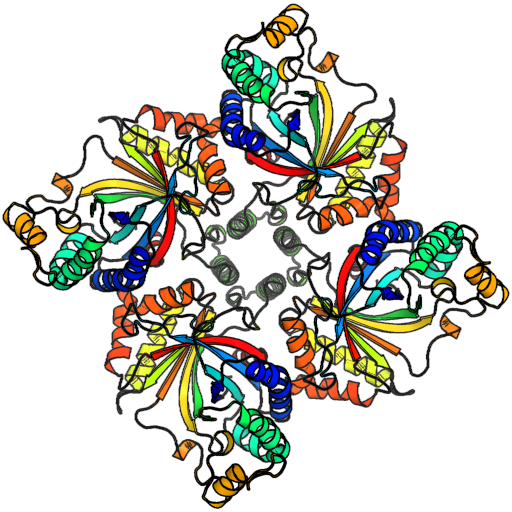 ASN D N 1
ATOM 7968 C CA . ASN D 1 56 ? -90.195 220.804 239.527 1.00 30.26 56 ASN D CA 1
ATOM 7969 C C . ASN D 1 56 ? -91.015 221.843 238.765 1.00 28.56 56 ASN D C 1
ATOM 7970 O O . ASN D 1 56 ? -90.772 223.046 238.881 1.00 30.35 56 ASN D O 1
ATOM 7975 N N . ARG D 1 57 ? -91.985 221.382 237.971 1.00 24.34 57 ARG D N 1
ATOM 7976 C CA . ARG D 1 57 ? -92.921 222.298 237.319 1.00 25.30 57 ARG D CA 1
ATOM 7977 C C . ARG D 1 57 ? -93.692 223.114 238.351 1.00 28.55 57 ARG D C 1
ATOM 7978 O O . ARG D 1 57 ? -93.907 224.320 238.175 1.00 28.27 57 ARG D O 1
ATOM 7986 N N . TYR D 1 58 ? -94.129 222.462 239.423 1.00 25.75 58 TYR D N 1
ATOM 7987 C CA . TYR D 1 58 ? -94.641 223.126 240.613 1.00 22.56 58 TYR D CA 1
ATOM 7988 C C . TYR D 1 58 ? -93.648 222.870 241.741 1.00 24.95 58 TYR D C 1
ATOM 7989 O O . TYR D 1 58 ? -93.882 222.076 242.651 1.00 26.17 58 TYR D O 1
ATOM 7998 N N . GLY D 1 59 ? -92.490 223.524 241.634 1.00 28.27 59 GLY D N 1
ATOM 7999 C CA . GLY D 1 59 ? -91.391 223.246 242.546 1.00 28.12 59 GLY D CA 1
ATOM 8000 C C . GLY D 1 59 ? -91.661 223.657 243.975 1.00 28.16 59 GLY D C 1
ATOM 8001 O O . GLY D 1 59 ? -90.959 223.202 244.885 1.00 32.31 59 GLY D O 1
ATOM 8002 N N . GLY D 1 60 ? -92.653 224.522 244.194 1.00 24.17 60 GLY D N 1
ATOM 8003 C CA . GLY D 1 60 ? -93.059 224.875 245.541 1.00 23.01 60 GLY D CA 1
ATOM 8004 C C . GLY D 1 60 ? -94.024 223.900 246.184 1.00 25.86 60 GLY D C 1
ATOM 8005 O O . GLY D 1 60 ? -94.354 224.049 247.368 1.00 26.22 60 GLY D O 1
ATOM 8006 N N . ALA D 1 61 ? -94.479 222.907 245.429 1.00 23.40 61 ALA D N 1
ATOM 8007 C CA . ALA D 1 61 ? -95.428 221.917 245.910 1.00 26.54 61 ALA D CA 1
ATOM 8008 C C . ALA D 1 61 ? -94.721 220.618 246.280 1.00 26.48 61 ALA D C 1
ATOM 8009 O O . ALA D 1 61 ? -93.612 220.329 245.818 1.00 29.25 61 ALA D O 1
ATOM 8011 N N . LYS D 1 62 ? -95.389 219.823 247.114 1.00 25.67 62 LYS D N 1
ATOM 8012 C CA . LYS D 1 62 ? -95.012 218.425 247.276 1.00 26.54 62 LYS D CA 1
ATOM 8013 C C . LYS D 1 62 ? -96.276 217.625 247.549 1.00 20.21 62 LYS D C 1
ATOM 8014 O O . LYS D 1 62 ? -97.352 218.180 247.800 1.00 23.03 62 LYS D O 1
ATOM 8020 N N . MET D 1 63 ? -96.146 216.302 247.478 1.00 23.85 63 MET D N 1
ATOM 8021 C CA . MET D 1 63 ? -97.348 215.480 247.565 1.00 26.46 63 MET D CA 1
ATOM 8022 C C . MET D 1 63 ? -97.992 215.548 248.946 1.00 24.99 63 MET D C 1
ATOM 8023 O O . MET D 1 63 ? -99.213 215.381 249.055 1.00 25.83 63 MET D O 1
ATOM 8028 N N . ASP D 1 64 ? -97.221 215.822 250.001 1.00 24.81 64 ASP D N 1
ATOM 8029 C CA . ASP D 1 64 ? -97.791 216.006 251.335 1.00 23.17 64 ASP D CA 1
ATOM 8030 C C . ASP D 1 64 ? -97.314 217.348 251.880 1.00 21.72 64 ASP D C 1
ATOM 8031 O O . ASP D 1 64 ? -96.187 217.457 252.377 1.00 27.98 64 ASP D O 1
ATOM 8036 N N . MET D 1 65 ? -98.187 218.352 251.811 1.00 21.38 65 MET D N 1
ATOM 8037 C CA . MET D 1 65 ? -97.915 219.687 252.320 1.00 25.36 65 MET D CA 1
ATOM 8038 C C . MET D 1 65 ? -98.640 219.965 253.642 1.00 26.54 65 MET D C 1
ATOM 8039 O O . MET D 1 65 ? -98.708 221.122 254.070 1.00 25.96 65 MET D O 1
ATOM 8044 N N . THR D 1 66 ? -99.171 218.924 254.304 1.00 26.38 66 THR D N 1
ATOM 8045 C CA . THR D 1 66 ? -100.060 219.141 255.448 1.00 24.64 66 THR D CA 1
ATOM 8046 C C . THR D 1 66 ? -99.338 219.752 256.638 1.00 26.24 66 THR D C 1
ATOM 8047 O O . THR D 1 66 ? -99.963 220.465 257.425 1.00 28.46 66 THR D O 1
ATOM 8051 N N . LYS D 1 67 ? -98.045 219.481 256.789 1.00 26.91 67 LYS D N 1
ATOM 8052 C CA . LYS D 1 67 ? -97.320 220.017 257.936 1.00 34.18 67 LYS D CA 1
ATOM 8053 C C . LYS D 1 67 ? -97.032 221.505 257.792 1.00 37.44 67 LYS D C 1
ATOM 8054 O O . LYS D 1 67 ? -96.848 222.191 258.804 1.00 40.75 67 LYS D O 1
ATOM 8060 N N . GLU D 1 68 ? -97.009 222.027 256.565 1.00 31.39 68 GLU D N 1
ATOM 8061 C CA . GLU D 1 68 ? -96.667 223.421 256.340 1.00 33.51 68 GLU D CA 1
ATOM 8062 C C . GLU D 1 68 ? -97.844 224.284 255.914 1.00 34.50 68 GLU D C 1
ATOM 8063 O O . GLU D 1 68 ? -97.764 225.509 256.043 1.00 31.12 68 GLU D O 1
ATOM 8073 N N . SER D 1 69 ? -98.922 223.692 255.406 1.00 25.77 69 SER D N 1
ATOM 8074 C CA . SER D 1 69 ? -99.981 224.490 254.806 1.00 26.31 69 SER D CA 1
ATOM 8075 C C . SER D 1 69 ? -100.813 225.195 255.863 1.00 22.76 69 SER D C 1
ATOM 8076 O O . SER D 1 69 ? -101.108 224.636 256.927 1.00 26.05 69 SER D O 1
ATOM 8081 N N . SER D 1 70 ? -101.191 226.435 255.562 1.00 24.19 70 SER D N 1
ATOM 8082 C CA . SER D 1 70 ? -102.075 227.204 256.422 1.00 24.29 70 SER D CA 1
ATOM 8083 C C . SER D 1 70 ? -103.546 226.929 256.153 1.00 24.65 70 SER D C 1
ATOM 8084 O O . SER D 1 70 ? -104.396 227.393 256.921 1.00 24.42 70 SER D O 1
ATOM 8087 N N . THR D 1 71 ? -103.868 226.204 255.084 1.00 24.67 71 THR D N 1
ATOM 8088 C CA . THR D 1 71 ? -105.252 225.920 254.740 1.00 24.97 71 THR D CA 1
ATOM 8089 C C . THR D 1 71 ? -105.424 224.430 254.502 1.00 25.84 71 THR D C 1
ATOM 8090 O O . THR D 1 71 ? -104.454 223.694 254.297 1.00 29.46 71 THR D O 1
ATOM 8094 N N . VAL D 1 72 ? -106.681 223.998 254.511 1.00 23.26 72 VAL D N 1
ATOM 8095 C CA . VAL D 1 72 ? -107.033 222.651 254.082 1.00 25.74 72 VAL D CA 1
ATOM 8096 C C . VAL D 1 72 ? -108.193 222.758 253.104 1.00 26.67 72 VAL D C 1
ATOM 8097 O O . VAL D 1 72 ? -109.168 223.480 253.354 1.00 26.20 72 VAL D O 1
ATOM 8101 N N . ARG D 1 73 ? -108.066 222.074 251.974 1.00 26.69 73 ARG D N 1
ATOM 8102 C CA . ARG D 1 73 ? -109.118 222.027 250.969 1.00 23.04 73 ARG D CA 1
ATOM 8103 C C . ARG D 1 73 ? -109.848 220.705 251.115 1.00 24.35 73 ARG D C 1
ATOM 8104 O O . ARG D 1 73 ? -109.212 219.656 251.254 1.00 25.39 73 ARG D O 1
ATOM 8112 N N . VAL D 1 74 ? -111.177 220.757 251.097 1.00 21.75 74 VAL D N 1
ATOM 8113 C CA . VAL D 1 74 ? -111.999 219.561 251.163 1.00 21.91 74 VAL D CA 1
ATOM 8114 C C . VAL D 1 74 ? -112.719 219.406 249.835 1.00 22.24 74 VAL D C 1
ATOM 8115 O O . VAL D 1 74 ? -113.092 220.398 249.194 1.00 23.47 74 VAL D O 1
ATOM 8119 N N . LEU D 1 75 ? -112.893 218.155 249.421 1.00 21.09 75 LEU D N 1
ATOM 8120 C CA . LEU D 1 75 ? -113.627 217.815 248.198 1.00 19.35 75 LEU D CA 1
ATOM 8121 C C . LEU D 1 75 ? -114.529 216.650 248.581 1.00 22.67 75 LEU D C 1
ATOM 8122 O O . LEU D 1 75 ? -114.069 215.512 248.707 1.00 24.73 75 LEU D O 1
ATOM 8127 N N . GLN D 1 76 ? -115.800 216.947 248.800 1.00 22.88 76 GLN D N 1
ATOM 8128 C CA . GLN D 1 76 ? -116.745 216.003 249.377 1.00 22.77 76 GLN D CA 1
ATOM 8129 C C . GLN D 1 76 ? -117.652 215.509 248.257 1.00 21.72 76 GLN D C 1
ATOM 8130 O O . GLN D 1 76 ? -118.511 216.260 247.778 1.00 23.92 76 GLN D O 1
ATOM 8136 N N . TYR D 1 77 ? -117.452 214.259 247.833 1.00 21.30 77 TYR D N 1
ATOM 8137 C CA . TYR D 1 77 ? -118.252 213.669 246.758 1.00 22.19 77 TYR D CA 1
ATOM 8138 C C . TYR D 1 77 ? -119.516 213.072 247.357 1.00 22.48 77 TYR D C 1
ATOM 8139 O O . TYR D 1 77 ? -119.435 212.255 248.279 1.00 24.09 77 TYR D O 1
ATOM 8148 N N . THR D 1 78 ? -120.675 213.441 246.826 1.00 20.27 78 THR D N 1
ATOM 8149 C CA . THR D 1 78 ? -121.882 212.666 247.079 1.00 22.40 78 THR D CA 1
ATOM 8150 C C . THR D 1 78 ? -122.381 212.109 245.757 1.00 22.90 78 THR D C 1
ATOM 8151 O O . THR D 1 78 ? -122.306 212.777 244.714 1.00 23.12 78 THR D O 1
ATOM 8155 N N . PHE D 1 79 ? -122.866 210.871 245.805 1.00 22.48 79 PHE D N 1
ATOM 8156 C CA . PHE D 1 79 ? -123.238 210.125 244.609 1.00 20.92 79 PHE D CA 1
ATOM 8157 C C . PHE D 1 79 ? -124.749 209.947 244.557 1.00 22.83 79 PHE D C 1
ATOM 8158 O O . PHE D 1 79 ? -125.383 209.651 245.578 1.00 21.76 79 PHE D O 1
ATOM 8166 N N . TRP D 1 80 ? -125.321 210.099 243.358 1.00 22.19 80 TRP D N 1
ATOM 8167 C CA . TRP D 1 80 ? -126.762 210.214 243.162 1.00 23.21 80 TRP D CA 1
ATOM 8168 C C . TRP D 1 80 ? -127.207 209.403 241.950 1.00 25.37 80 TRP D C 1
ATOM 8169 O O . TRP D 1 80 ? -126.540 209.418 240.916 1.00 24.34 80 TRP D O 1
ATOM 8180 N N . LYS D 1 81 ? -128.349 208.712 242.070 1.00 22.22 81 LYS D N 1
ATOM 8181 C CA . LYS D 1 81 ? -128.884 208.002 240.905 1.00 22.47 81 LYS D CA 1
ATOM 8182 C C . LYS D 1 81 ? -129.205 208.965 239.766 1.00 24.24 81 LYS D C 1
ATOM 8183 O O . LYS D 1 81 ? -128.894 208.691 238.599 1.00 23.67 81 LYS D O 1
ATOM 8189 N N . ASP D 1 82 ? -129.833 210.095 240.095 1.00 25.08 82 ASP D N 1
ATOM 8190 C CA . ASP D 1 82 ? -130.200 211.169 239.178 1.00 24.94 82 ASP D CA 1
ATOM 8191 C C . ASP D 1 82 ? -129.703 212.460 239.810 1.00 27.58 82 ASP D C 1
ATOM 8192 O O . ASP D 1 82 ? -129.859 212.654 241.019 1.00 23.78 82 ASP D O 1
ATOM 8197 N N . TRP D 1 83 ? -129.089 213.343 239.015 1.00 25.68 83 TRP D N 1
ATOM 8198 C CA . TRP D 1 83 ? -128.556 214.559 239.628 1.00 26.60 83 TRP D CA 1
ATOM 8199 C C . TRP D 1 83 ? -129.665 215.414 240.231 1.00 25.55 83 TRP D C 1
ATOM 8200 O O . TRP D 1 83 ? -129.423 216.158 241.196 1.00 25.29 83 TRP D O 1
ATOM 8211 N N . LYS D 1 84 ? -130.888 215.304 239.708 1.00 25.41 84 LYS D N 1
ATOM 8212 C CA . LYS D 1 84 ? -131.999 216.022 240.314 1.00 23.27 84 LYS D CA 1
ATOM 8213 C C . LYS D 1 84 ? -132.282 215.556 241.741 1.00 28.73 84 LYS D C 1
ATOM 8214 O O . LYS D 1 84 ? -132.845 216.327 242.525 1.00 28.17 84 LYS D O 1
ATOM 8220 N N . ASP D 1 85 ? -131.896 214.323 242.097 1.00 26.49 85 ASP D N 1
ATOM 8221 C CA . ASP D 1 85 ? -132.054 213.860 243.478 1.00 23.76 85 ASP D CA 1
ATOM 8222 C C . ASP D 1 85 ? -131.253 214.720 244.448 1.00 26.06 85 ASP D C 1
ATOM 8223 O O . ASP D 1 85 ? -131.694 214.974 245.578 1.00 27.12 85 ASP D O 1
ATOM 8228 N N . HIS D 1 86 ? -130.045 215.130 244.046 1.00 25.15 86 HIS D N 1
ATOM 8229 C CA . HIS D 1 86 ? -129.234 216.000 244.891 1.00 26.50 86 HIS D CA 1
ATOM 8230 C C . HIS D 1 86 ? -129.941 217.325 245.139 1.00 27.36 86 HIS D C 1
ATOM 8231 O O . HIS D 1 86 ? -129.979 217.820 246.276 1.00 25.13 86 HIS D O 1
ATOM 8238 N N . GLU D 1 87 ? -130.509 217.908 244.077 1.00 25.82 87 GLU D N 1
ATOM 8239 C CA . GLU D 1 87 ? -131.216 219.180 244.193 1.00 24.48 87 GLU D CA 1
ATOM 8240 C C . GLU D 1 87 ? -132.473 219.036 245.038 1.00 28.41 87 GLU D C 1
ATOM 8241 O O . GLU D 1 87 ? -132.792 219.916 245.852 1.00 27.34 87 GLU D O 1
ATOM 8247 N N . GLU D 1 88 ? -133.190 217.925 244.871 1.00 26.65 88 GLU D N 1
ATOM 8248 C CA . GLU D 1 88 ? -134.386 217.690 245.675 1.00 28.04 88 GLU D CA 1
ATOM 8249 C C . GLU D 1 88 ? -134.032 217.469 247.141 1.00 29.30 88 GLU D C 1
ATOM 8250 O O . GLU D 1 88 ? -134.703 217.998 248.033 1.00 30.30 88 GLU D O 1
ATOM 8256 N N . MET D 1 89 ? -132.977 216.693 247.401 1.00 25.76 89 MET D N 1
ATOM 8257 C CA . MET D 1 89 ? -132.530 216.446 248.771 1.00 27.10 89 MET D CA 1
ATOM 8258 C C . MET D 1 89 ? -132.217 217.753 249.493 1.00 27.74 89 MET D C 1
ATOM 8259 O O . MET D 1 89 ? -132.638 217.957 250.641 1.00 30.15 89 MET D O 1
ATOM 8264 N N . HIS D 1 90 ? -131.457 218.643 248.846 1.00 27.22 90 HIS D N 1
ATOM 8265 C CA . HIS D 1 90 ? -131.092 219.910 249.483 1.00 29.74 90 HIS D CA 1
ATOM 8266 C C . HIS D 1 90 ? -132.332 220.701 249.873 1.00 30.22 90 HIS D C 1
ATOM 8267 O O . HIS D 1 90 ? -132.412 221.240 250.984 1.00 31.13 90 HIS D O 1
ATOM 8274 N N . ARG D 1 91 ? -133.325 220.756 248.983 1.00 29.15 91 ARG D N 1
ATOM 8275 C CA . ARG D 1 91 ? -134.518 221.548 249.267 1.00 27.54 91 ARG D CA 1
ATOM 8276 C C . ARG D 1 91 ? -135.426 220.866 250.288 1.00 34.42 91 ARG D C 1
ATOM 8277 O O . ARG D 1 91 ? -135.957 221.529 251.191 1.00 32.62 91 ARG D O 1
ATOM 8285 N N . GLN D 1 92 ? -135.579 219.545 250.202 1.00 26.33 92 GLN D N 1
ATOM 8286 C CA . GLN D 1 92 ? -136.448 218.852 251.148 1.00 25.42 92 GLN D CA 1
ATOM 8287 C C . GLN D 1 92 ? -135.901 218.913 252.570 1.00 30.62 92 GLN D C 1
ATOM 8288 O O . GLN D 1 92 ? -136.674 218.834 253.532 1.00 32.23 92 GLN D O 1
ATOM 8294 N N . ASN D 1 93 ? -134.586 219.066 252.723 1.00 27.43 93 ASN D N 1
ATOM 8295 C CA . ASN D 1 93 ? -133.937 219.005 254.027 1.00 28.06 93 ASN D CA 1
ATOM 8296 C C . ASN D 1 93 ? -133.189 220.292 254.333 1.00 27.23 93 ASN D C 1
ATOM 8297 O O . ASN D 1 93 ? -132.226 220.295 255.108 1.00 31.17 93 ASN D O 1
ATOM 8302 N N . TRP D 1 94 ? -133.668 221.396 253.754 1.00 27.51 94 TRP D N 1
ATOM 8303 C CA . TRP D 1 94 ? -132.919 222.647 253.763 1.00 26.93 94 TRP D CA 1
ATOM 8304 C C . TRP D 1 94 ? -132.706 223.171 255.183 1.00 25.03 94 TRP D C 1
ATOM 8305 O O . TRP D 1 94 ? -131.620 223.656 255.513 1.00 26.05 94 TRP D O 1
ATOM 8316 N N . SER D 1 95 ? -133.720 223.078 256.042 1.00 28.58 95 SER D N 1
ATOM 8317 C CA . SER D 1 95 ? -133.560 223.647 257.379 1.00 29.04 95 SER D CA 1
ATOM 8318 C C . SER D 1 95 ? -132.423 222.968 258.136 1.00 30.31 95 SER D C 1
ATOM 8319 O O . SER D 1 95 ? -131.668 223.630 258.861 1.00 30.95 95 SER D O 1
ATOM 8322 N N . TYR D 1 96 ? -132.270 221.652 257.969 1.00 29.40 96 TYR D N 1
ATOM 8323 C CA . TYR D 1 96 ? -131.145 220.953 258.587 1.00 31.42 96 TYR D CA 1
ATOM 8324 C C . TYR D 1 96 ? -129.840 221.254 257.859 1.00 32.13 96 TYR D C 1
ATOM 8325 O O . TYR D 1 96 ? -128.842 221.643 258.481 1.00 31.63 96 TYR D O 1
ATOM 8334 N N . LEU D 1 97 ? -129.836 221.091 256.532 1.00 28.81 97 LEU D N 1
ATOM 8335 C CA . LEU D 1 97 ? -128.598 221.193 255.767 1.00 32.30 97 LEU D CA 1
ATOM 8336 C C . LEU D 1 97 ? -127.980 222.580 255.869 1.00 29.18 97 LEU D C 1
ATOM 8337 O O . LEU D 1 97 ? -126.773 222.713 256.105 1.00 34.68 97 LEU D O 1
ATOM 8342 N N . PHE D 1 98 ? -128.778 223.631 255.668 1.00 30.83 98 PHE D N 1
ATOM 8343 C CA . PHE D 1 98 ? -128.201 224.971 255.715 1.00 30.49 98 PHE D CA 1
ATOM 8344 C C . PHE D 1 98 ? -127.587 225.256 257.078 1.00 33.79 98 PHE D C 1
ATOM 8345 O O . PHE D 1 98 ? -126.469 225.772 257.171 1.00 34.21 98 PHE D O 1
ATOM 8353 N N . ARG D 1 99 ? -128.314 224.944 258.152 1.00 28.36 99 ARG D N 1
ATOM 8354 C CA . ARG D 1 99 ? -127.803 225.258 259.483 1.00 28.63 99 ARG D CA 1
ATOM 8355 C C . ARG D 1 99 ? -126.553 224.447 259.800 1.00 34.10 99 ARG D C 1
ATOM 8356 O O . ARG D 1 99 ? -125.615 224.962 260.419 1.00 38.12 99 ARG D O 1
ATOM 8364 N N . LEU D 1 100 ? -126.516 223.182 259.380 1.00 32.77 100 LEU D N 1
ATOM 8365 C CA . LEU D 1 100 ? -125.295 222.397 259.527 1.00 35.07 100 LEU D CA 1
ATOM 8366 C C . LEU D 1 100 ? -124.167 222.970 258.672 1.00 36.84 100 LEU D C 1
ATOM 8367 O O . LEU D 1 100 ? -123.071 223.244 259.177 1.00 38.76 100 LEU D O 1
ATOM 8372 N N . CYS D 1 101 ? -124.416 223.160 257.372 1.00 39.71 101 CYS D N 1
ATOM 8373 C CA . CYS D 1 101 ? -123.353 223.614 256.479 1.00 39.83 101 CYS D CA 1
ATOM 8374 C C . CYS D 1 101 ? -122.885 225.017 256.844 1.00 44.30 101 CYS D C 1
ATOM 8375 O O . CYS D 1 101 ? -121.680 225.296 256.842 1.00 49.79 101 CYS D O 1
ATOM 8378 N N . TYR D 1 102 ? -123.819 225.907 257.188 1.00 41.24 102 TYR D N 1
ATOM 8379 C CA . TYR D 1 102 ? -123.434 227.261 257.572 1.00 39.99 102 TYR D CA 1
ATOM 8380 C C . TYR D 1 102 ? -122.598 227.294 258.848 1.00 42.74 102 TYR D C 1
ATOM 8381 O O . TYR D 1 102 ? -121.832 228.245 259.042 1.00 44.60 102 TYR D O 1
ATOM 8390 N N . SER D 1 103 ? -122.713 226.289 259.721 1.00 43.60 103 SER D N 1
ATOM 8391 C CA . SER D 1 103 ? -121.918 226.294 260.948 1.00 42.47 103 SER D CA 1
ATOM 8392 C C . SER D 1 103 ? -120.421 226.185 260.687 1.00 47.17 103 SER D C 1
ATOM 8393 O O . SER D 1 103 ? -119.632 226.438 261.603 1.00 48.02 103 SER D O 1
ATOM 8396 N N . CYS D 1 104 ? -120.013 225.811 259.473 1.00 50.28 104 CYS D N 1
ATOM 8397 C CA . CYS D 1 104 ? -118.601 225.760 259.119 1.00 56.75 104 CYS D CA 1
ATOM 8398 C C . CYS D 1 104 ? -118.034 227.123 258.753 1.00 57.72 104 CYS D C 1
ATOM 8399 O O . CYS D 1 104 ? -116.807 227.267 258.711 1.00 51.00 104 CYS D O 1
ATOM 8402 N N . ALA D 1 105 ? -118.895 228.121 258.518 1.00 59.40 105 ALA D N 1
ATOM 8403 C CA . ALA D 1 105 ? -118.453 229.404 257.977 1.00 60.63 105 ALA D CA 1
ATOM 8404 C C . ALA D 1 105 ? -117.350 230.040 258.814 1.00 53.61 105 ALA D C 1
ATOM 8405 O O . ALA D 1 105 ? -116.504 230.762 258.272 1.00 48.24 105 ALA D O 1
ATOM 8407 N N . SER D 1 106 ? -117.341 229.797 260.127 1.00 48.03 106 SER D N 1
ATOM 8408 C CA . SER D 1 106 ? -116.330 230.399 260.991 1.00 47.14 106 SER D CA 1
ATOM 8409 C C . SER D 1 106 ? -114.912 229.958 260.642 1.00 35.84 106 SER D C 1
ATOM 8410 O O . SER D 1 106 ? -113.958 230.649 261.009 1.00 31.52 106 SER D O 1
ATOM 8413 N N . GLN D 1 107 ? -114.748 228.832 259.941 1.00 30.29 107 GLN D N 1
ATOM 8414 C CA . GLN D 1 107 ? -113.436 228.330 259.551 1.00 25.16 107 GLN D CA 1
ATOM 8415 C C . GLN D 1 107 ? -113.154 228.530 258.068 1.00 22.51 107 GLN D C 1
ATOM 8416 O O . GLN D 1 107 ? -112.068 228.172 257.603 1.00 24.10 107 GLN D O 1
ATOM 8422 N N . MET D 1 108 ? -114.097 229.088 257.325 1.00 22.36 108 MET D N 1
ATOM 8423 C CA . MET D 1 108 ? -114.066 229.049 255.866 1.00 20.18 108 MET D CA 1
ATOM 8424 C C . MET D 1 108 ? -113.286 230.213 255.275 1.00 25.27 108 MET D C 1
ATOM 8425 O O . MET D 1 108 ? -113.432 231.355 255.709 1.00 23.84 108 MET D O 1
ATOM 8430 N N . ILE D 1 109 ? -112.502 229.923 254.240 1.00 21.54 109 ILE D N 1
ATOM 8431 C CA . ILE D 1 109 ? -111.794 230.944 253.480 1.00 20.56 109 ILE D CA 1
ATOM 8432 C C . ILE D 1 109 ? -112.373 231.093 252.078 1.00 22.64 109 ILE D C 1
ATOM 8433 O O . ILE D 1 109 ? -112.447 232.202 251.546 1.00 22.23 109 ILE D O 1
ATOM 8438 N N . TRP D 1 110 ? -112.812 229.989 251.484 1.00 21.03 110 TRP D N 1
ATOM 8439 C CA . TRP D 1 110 ? -113.402 230.000 250.149 1.00 20.30 110 TRP D CA 1
ATOM 8440 C C . TRP D 1 110 ? -114.383 228.841 250.070 1.00 22.07 110 TRP D C 1
ATOM 8441 O O . TRP D 1 110 ? -114.174 227.798 250.697 1.00 23.95 110 TRP D O 1
ATOM 8452 N N . GLY D 1 111 ? -115.470 229.040 249.314 1.00 23.00 111 GLY D N 1
ATOM 8453 C CA . GLY D 1 111 ? -116.487 228.021 249.178 1.00 24.14 111 GLY D CA 1
ATOM 8454 C C . GLY D 1 111 ? -117.729 228.322 250.001 1.00 26.15 111 GLY D C 1
ATOM 8455 O O . GLY D 1 111 ? -117.835 229.372 250.645 1.00 25.54 111 GLY D O 1
ATOM 8456 N N . PRO D 1 112 ? -118.705 227.398 250.001 1.00 23.82 112 PRO D N 1
ATOM 8457 C CA . PRO D 1 112 ? -118.662 226.150 249.243 1.00 24.09 112 PRO D CA 1
ATOM 8458 C C . PRO D 1 112 ? -118.963 226.376 247.765 1.00 23.16 112 PRO D C 1
ATOM 8459 O O . PRO D 1 112 ? -119.682 227.306 247.393 1.00 24.07 112 PRO D O 1
ATOM 8463 N N . TRP D 1 113 ? -118.409 225.505 246.936 1.00 22.88 113 TRP D N 1
ATOM 8464 C CA . TRP D 1 113 ? -118.645 225.514 245.498 1.00 22.26 113 TRP D CA 1
ATOM 8465 C C . TRP D 1 113 ? -118.913 224.070 245.100 1.00 23.49 113 TRP D C 1
ATOM 8466 O O . TRP D 1 113 ? -118.065 223.203 245.341 1.00 23.23 113 TRP D O 1
ATOM 8477 N N . GLU D 1 114 ? -120.085 223.798 244.499 1.00 23.10 114 GLU D N 1
ATOM 8478 C CA . GLU D 1 114 ? -120.539 222.416 244.316 1.00 22.94 114 GLU D CA 1
ATOM 8479 C C . GLU D 1 114 ? -120.906 222.144 242.864 1.00 21.70 114 GLU D C 1
ATOM 8480 O O . GLU D 1 114 ? -122.092 222.105 242.494 1.00 23.05 114 GLU D O 1
ATOM 8486 N N . PRO D 1 115 ? -119.911 221.903 242.021 1.00 21.40 115 PRO D N 1
ATOM 8487 C CA . PRO D 1 115 ? -120.197 221.427 240.665 1.00 21.02 115 PRO D CA 1
ATOM 8488 C C . PRO D 1 115 ? -120.803 220.034 240.711 1.00 21.99 115 PRO D C 1
ATOM 8489 O O . PRO D 1 115 ? -120.604 219.267 241.660 1.00 22.76 115 PRO D O 1
ATOM 8493 N N . ILE D 1 116 ? -121.544 219.715 239.646 1.00 21.63 116 ILE D N 1
ATOM 8494 C CA . ILE D 1 116 ? -122.169 218.412 239.450 1.00 22.58 116 ILE D CA 1
ATOM 8495 C C . ILE D 1 116 ? -121.563 217.775 238.207 1.00 21.48 116 ILE D C 1
ATOM 8496 O O . ILE D 1 116 ? -121.380 218.451 237.189 1.00 23.11 116 ILE D O 1
ATOM 8501 N N . TYR D 1 117 ? -121.296 216.468 238.276 1.00 21.94 117 TYR D N 1
ATOM 8502 C CA . TYR D 1 117 ? -120.629 215.733 237.204 1.00 24.21 117 TYR D CA 1
ATOM 8503 C C . TYR D 1 117 ? -121.409 214.477 236.852 1.00 22.87 117 TYR D C 1
ATOM 8504 O O . TYR D 1 117 ? -122.136 213.931 237.681 1.00 23.55 117 TYR D O 1
ATOM 8513 N N . GLU D 1 118 ? -121.284 214.048 235.596 1.00 22.77 118 GLU D N 1
ATOM 8514 C CA . GLU D 1 118 ? -121.625 212.683 235.227 1.00 23.93 118 GLU D CA 1
ATOM 8515 C C . GLU D 1 118 ? -120.339 211.883 235.050 1.00 24.69 118 GLU D C 1
ATOM 8516 O O . GLU D 1 118 ? -119.299 212.422 234.668 1.00 25.20 118 GLU D O 1
ATOM 8522 N N . ILE D 1 119 ? -120.404 210.598 235.362 1.00 25.22 119 ILE D N 1
ATOM 8523 C CA . ILE D 1 119 ? -119.269 209.700 235.176 1.00 23.68 119 ILE D CA 1
ATOM 8524 C C . ILE D 1 119 ? -119.370 209.115 233.775 1.00 26.97 119 ILE D C 1
ATOM 8525 O O . ILE D 1 119 ? -120.385 208.504 233.423 1.00 27.42 119 ILE D O 1
ATOM 8530 N N . ILE D 1 120 ? -118.355 209.361 232.945 1.00 21.71 120 ILE D N 1
ATOM 8531 C CA . ILE D 1 120 ? -118.370 208.846 231.573 1.00 23.54 120 ILE D CA 1
ATOM 8532 C C . ILE D 1 120 ? -117.487 207.622 231.408 1.00 25.87 120 ILE D C 1
ATOM 8533 O O . ILE D 1 120 ? -117.561 206.951 230.363 1.00 25.69 120 ILE D O 1
ATOM 8538 N N . TYR D 1 121 ? -116.681 207.291 232.414 1.00 24.43 121 TYR D N 1
ATOM 8539 C CA . TYR D 1 121 ? -115.836 206.110 232.408 1.00 22.06 121 TYR D CA 1
ATOM 8540 C C . TYR D 1 121 ? -115.584 205.741 233.862 1.00 20.65 121 TYR D C 1
ATOM 8541 O O . TYR D 1 121 ? -115.284 206.615 234.670 1.00 22.05 121 TYR D O 1
ATOM 8550 N N . ALA D 1 122 ? -115.700 204.455 234.191 1.00 23.33 122 ALA D N 1
ATOM 8551 C CA . ALA D 1 122 ? -115.364 204.034 235.545 1.00 22.84 122 ALA D CA 1
ATOM 8552 C C . ALA D 1 122 ? -114.789 202.627 235.528 1.00 24.49 122 ALA D C 1
ATOM 8553 O O . ALA D 1 122 ? -115.347 201.717 234.908 1.00 26.82 122 ALA D O 1
ATOM 8555 N N . ASN D 1 123 ? -113.653 202.478 236.193 1.00 22.53 123 ASN D N 1
ATOM 8556 C CA . ASN D 1 123 ? -113.031 201.191 236.507 1.00 23.21 123 ASN D CA 1
ATOM 8557 C C . ASN D 1 123 ? -112.695 201.289 237.986 1.00 22.61 123 ASN D C 1
ATOM 8558 O O . ASN D 1 123 ? -111.552 201.580 238.346 1.00 22.85 123 ASN D O 1
ATOM 8563 N N . MET D 1 124 ? -113.701 201.091 238.838 1.00 22.40 124 MET D N 1
ATOM 8564 C CA . MET D 1 124 ? -113.560 201.324 240.277 1.00 23.02 124 MET D CA 1
ATOM 8565 C C . MET D 1 124 ? -114.069 200.102 241.029 1.00 25.54 124 MET D C 1
ATOM 8566 O O . MET D 1 124 ? -115.245 199.722 240.860 1.00 26.23 124 MET D O 1
ATOM 8571 N N . PRO D 1 125 ? -113.264 199.491 241.889 1.00 24.45 125 PRO D N 1
ATOM 8572 C CA . PRO D 1 125 ? -113.695 198.295 242.611 1.00 27.27 125 PRO D CA 1
ATOM 8573 C C . PRO D 1 125 ? -114.458 198.648 243.882 1.00 25.85 125 PRO D C 1
ATOM 8574 O O . PRO D 1 125 ? -114.433 199.781 244.367 1.00 23.51 125 PRO D O 1
ATOM 8578 N N . ILE D 1 126 ? -115.122 197.637 244.442 1.00 21.51 126 ILE D N 1
ATOM 8579 C CA . ILE D 1 126 ? -115.573 197.791 245.823 1.00 21.57 126 ILE D CA 1
ATOM 8580 C C . ILE D 1 126 ? -114.352 197.899 246.724 1.00 24.01 126 ILE D C 1
ATOM 8581 O O . ILE D 1 126 ? -113.292 197.312 246.453 1.00 25.25 126 ILE D O 1
ATOM 8586 N N . ASN D 1 127 ? -114.497 198.654 247.808 1.00 21.82 127 ASN D N 1
ATOM 8587 C CA . ASN D 1 127 ? -113.447 198.736 248.819 1.00 25.37 127 ASN D CA 1
ATOM 8588 C C . ASN D 1 127 ? -113.443 197.479 249.670 1.00 24.73 127 ASN D C 1
ATOM 8589 O O . ASN D 1 127 ? -114.496 196.920 249.973 1.00 24.87 127 ASN D O 1
ATOM 8594 N N . THR D 1 128 ? -112.255 197.050 250.080 1.00 24.78 128 THR D N 1
ATOM 8595 C CA . THR D 1 128 ? -112.134 195.961 251.045 1.00 25.08 128 THR D CA 1
ATOM 8596 C C . THR D 1 128 ? -111.012 196.281 252.017 1.00 25.17 128 THR D C 1
ATOM 8597 O O . THR D 1 128 ? -110.012 196.894 251.646 1.00 23.92 128 THR D O 1
ATOM 8601 N N . GLU D 1 129 ? -111.186 195.871 253.272 1.00 24.29 129 GLU D N 1
ATOM 8602 C CA . GLU D 1 129 ? -110.062 195.908 254.192 1.00 21.71 129 GLU D CA 1
ATOM 8603 C C . GLU D 1 129 ? -109.178 194.682 253.973 1.00 22.24 129 GLU D C 1
ATOM 8604 O O . GLU D 1 129 ? -109.595 193.690 253.371 1.00 25.51 129 GLU D O 1
ATOM 8610 N N . MET D 1 130 ? -107.942 194.754 254.486 1.00 25.51 130 MET D N 1
ATOM 8611 C CA . MET D 1 130 ? -107.024 193.620 254.376 1.00 27.68 130 MET D CA 1
ATOM 8612 C C . MET D 1 130 ? -107.567 192.361 255.042 1.00 29.42 130 MET D C 1
ATOM 8613 O O . MET D 1 130 ? -107.105 191.261 254.725 1.00 35.13 130 MET D O 1
ATOM 8618 N N . THR D 1 131 ? -108.526 192.495 255.961 1.00 25.11 131 THR D N 1
ATOM 8619 C CA . THR D 1 131 ? -109.164 191.341 256.585 1.00 24.95 131 THR D CA 1
ATOM 8620 C C . THR D 1 131 ? -110.156 190.637 255.669 1.00 26.40 131 THR D C 1
ATOM 8621 O O . THR D 1 131 ? -110.527 189.489 255.940 1.00 26.51 131 THR D O 1
ATOM 8625 N N . ASP D 1 132 ? -110.591 191.288 254.582 1.00 24.59 132 ASP D N 1
ATOM 8626 C CA . ASP D 1 132 ? -111.712 190.783 253.799 1.00 25.70 132 ASP D CA 1
ATOM 8627 C C . ASP D 1 132 ? -111.304 189.870 252.653 1.00 26.75 132 ASP D C 1
ATOM 8628 O O . ASP D 1 132 ? -112.140 189.090 252.187 1.00 29.35 132 ASP D O 1
ATOM 8633 N N . PHE D 1 133 ? -110.050 189.939 252.194 1.00 27.02 133 PHE D N 1
ATOM 8634 C CA . PHE D 1 133 ? -109.739 189.404 250.869 1.00 24.14 133 PHE D CA 1
ATOM 8635 C C . PHE D 1 133 ? -109.888 187.887 250.808 1.00 27.35 133 PHE D C 1
ATOM 8636 O O . PHE D 1 133 ? -110.164 187.340 249.732 1.00 29.64 133 PHE D O 1
ATOM 8644 N N . THR D 1 134 ? -109.688 187.190 251.929 1.00 27.30 134 THR D N 1
ATOM 8645 C CA . THR D 1 134 ? -109.838 185.739 251.934 1.00 27.11 134 THR D CA 1
ATOM 8646 C C . THR D 1 134 ? -111.259 185.344 251.566 1.00 30.51 134 THR D C 1
ATOM 8647 O O . THR D 1 134 ? -111.478 184.446 250.746 1.00 28.56 134 THR D O 1
ATOM 8651 N N . ALA D 1 135 ? -112.242 186.016 252.167 1.00 28.82 135 ALA D N 1
ATOM 8652 C CA . ALA D 1 135 ? -113.638 185.706 251.881 1.00 29.35 135 ALA D CA 1
ATOM 8653 C C . ALA D 1 135 ? -114.023 186.151 250.476 1.00 28.88 135 ALA D C 1
ATOM 8654 O O . ALA D 1 135 ? -114.818 185.484 249.801 1.00 29.61 135 ALA D O 1
ATOM 8656 N N . VAL D 1 136 ? -113.471 187.274 250.013 1.00 28.31 136 VAL D N 1
ATOM 8657 C CA . VAL D 1 136 ? -113.757 187.721 248.651 1.00 29.33 136 VAL D CA 1
ATOM 8658 C C . VAL D 1 136 ? -113.244 186.697 247.645 1.00 28.99 136 VAL D C 1
ATOM 8659 O O . VAL D 1 136 ? -113.954 186.305 246.708 1.00 29.19 136 VAL D O 1
ATOM 8663 N N . VAL D 1 137 ? -112.004 186.243 247.835 1.00 29.62 137 VAL D N 1
ATOM 8664 C CA . VAL D 1 137 ? -111.427 185.242 246.941 1.00 30.05 137 VAL D CA 1
ATOM 8665 C C . VAL D 1 137 ? -112.263 183.967 246.961 1.00 33.26 137 VAL D C 1
ATOM 8666 O O . VAL D 1 137 ? -112.606 183.409 245.911 1.00 31.93 137 VAL D O 1
ATOM 8670 N N . GLY D 1 138 ? -112.611 183.491 248.156 1.00 32.82 138 GLY D N 1
ATOM 8671 C CA . GLY D 1 138 ? -113.404 182.275 248.250 1.00 34.19 138 GLY D CA 1
ATOM 8672 C C . GLY D 1 138 ? -114.740 182.392 247.544 1.00 35.18 138 GLY D C 1
ATOM 8673 O O . GLY D 1 138 ? -115.163 181.475 246.832 1.00 35.50 138 GLY D O 1
ATOM 8674 N N . LYS D 1 139 ? -115.413 183.532 247.717 1.00 35.93 139 LYS D N 1
ATOM 8675 C CA . LYS D 1 139 ? -116.712 183.738 247.087 1.00 35.82 139 LYS D CA 1
ATOM 8676 C C . LYS D 1 139 ? -116.593 183.794 245.567 1.00 34.91 139 LYS D C 1
ATOM 8677 O O . LYS D 1 139 ? -117.395 183.175 244.856 1.00 40.01 139 LYS D O 1
ATOM 8683 N N . LYS D 1 140 ? -115.595 184.512 245.043 1.00 30.95 140 LYS D N 1
ATOM 8684 C CA . LYS D 1 140 ? -115.485 184.630 243.590 1.00 28.25 140 LYS D CA 1
ATOM 8685 C C . LYS D 1 140 ? -115.155 183.290 242.944 1.00 33.86 140 LYS D C 1
ATOM 8686 O O . LYS D 1 140 ? -115.654 182.983 241.851 1.00 34.42 140 LYS D O 1
ATOM 8692 N N . PHE D 1 141 ? -114.303 182.485 243.587 1.00 33.76 141 PHE D N 1
ATOM 8693 C CA . PHE D 1 141 ? -114.020 181.156 243.054 1.00 31.98 141 PHE D CA 1
ATOM 8694 C C . PHE D 1 141 ? -115.248 180.259 243.130 1.00 34.81 141 PHE D C 1
ATOM 8695 O O . PHE D 1 141 ? -115.521 179.492 242.195 1.00 36.95 141 PHE D O 1
ATOM 8703 N N . ALA D 1 142 ? -116.010 180.356 244.220 1.00 35.50 142 ALA D N 1
ATOM 8704 C CA . ALA D 1 142 ? -117.250 179.594 244.332 1.00 38.19 142 ALA D CA 1
ATOM 8705 C C . ALA D 1 142 ? -118.238 179.960 243.233 1.00 42.83 142 ALA D C 1
ATOM 8706 O O . ALA D 1 142 ? -119.015 179.104 242.791 1.00 43.35 142 ALA D O 1
ATOM 8708 N N . GLU D 1 143 ? -118.242 181.221 242.799 1.00 40.46 143 GLU D N 1
ATOM 8709 C CA . GLU D 1 143 ? -119.082 181.673 241.694 1.00 43.48 143 GLU D CA 1
ATOM 8710 C C . GLU D 1 143 ? -118.492 181.368 240.323 1.00 43.10 143 GLU D C 1
ATOM 8711 O O . GLU D 1 143 ? -119.147 181.651 239.314 1.00 45.50 143 GLU D O 1
ATOM 8717 N N . GLY D 1 144 ? -117.288 180.807 240.251 1.00 40.05 144 GLY D N 1
ATOM 8718 C CA . GLY D 1 144 ? -116.644 180.609 238.965 1.00 35.23 144 GLY D CA 1
ATOM 8719 C C . GLY D 1 144 ? -116.242 181.890 238.268 1.00 37.44 144 GLY D C 1
ATOM 8720 O O . GLY D 1 144 ? -116.212 181.937 237.029 1.00 36.53 144 GLY D O 1
ATOM 8721 N N . LYS D 1 145 ? -115.922 182.936 239.028 1.00 37.24 145 LYS D N 1
ATOM 8722 C CA . LYS D 1 145 ? -115.577 184.244 238.465 1.00 35.08 145 LYS D CA 1
ATOM 8723 C C . LYS D 1 145 ? -114.276 184.772 239.066 1.00 35.64 145 LYS D C 1
ATOM 8724 O O . LYS D 1 145 ? -114.239 185.878 239.612 1.00 34.86 145 LYS D O 1
ATOM 8730 N N . PRO D 1 146 ? -113.170 184.029 238.940 1.00 35.94 146 PRO D N 1
ATOM 8731 C CA . PRO D 1 146 ? -111.905 184.531 239.503 1.00 35.15 146 PRO D CA 1
ATOM 8732 C C . PRO D 1 146 ? -111.445 185.831 238.868 1.00 38.49 146 PRO D C 1
ATOM 8733 O O . PRO D 1 146 ? -110.744 186.619 239.518 1.00 36.32 146 PRO D O 1
ATOM 8737 N N . LEU D 1 147 ? -111.853 186.102 237.625 1.00 37.58 147 LEU D N 1
ATOM 8738 C CA . LEU D 1 147 ? -111.531 187.378 237.000 1.00 37.93 147 LEU D CA 1
ATOM 8739 C C . LEU D 1 147 ? -112.184 188.556 237.714 1.00 38.46 147 LEU D C 1
ATOM 8740 O O . LEU D 1 147 ? -111.720 189.691 237.566 1.00 47.86 147 LEU D O 1
ATOM 8745 N N . ASP D 1 148 ? -113.245 188.319 238.484 1.00 37.18 148 ASP D N 1
ATOM 8746 C CA . ASP D 1 148 ? -113.928 189.378 239.217 1.00 37.99 148 ASP D CA 1
ATOM 8747 C C . ASP D 1 148 ? -113.265 189.709 240.552 1.00 37.05 148 ASP D C 1
ATOM 8748 O O . ASP D 1 148 ? -113.774 190.568 241.281 1.00 41.23 148 ASP D O 1
ATOM 8756 N N . ILE D 1 149 ? -112.171 189.041 240.910 1.00 35.15 149 ILE D N 1
ATOM 8757 C CA . ILE D 1 149 ? -111.482 189.343 242.167 1.00 30.01 149 ILE D CA 1
ATOM 8758 C C . ILE D 1 149 ? -110.790 190.692 242.029 1.00 27.80 149 ILE D C 1
ATOM 8759 O O . ILE D 1 149 ? -109.924 190.851 241.159 1.00 28.82 149 ILE D O 1
ATOM 8764 N N . PRO D 1 150 ? -111.123 191.677 242.852 1.00 28.22 150 PRO D N 1
ATOM 8765 C CA . PRO D 1 150 ? -110.516 193.002 242.707 1.00 28.69 150 PRO D CA 1
ATOM 8766 C C . PRO D 1 150 ? -109.170 193.090 243.419 1.00 27.79 150 PRO D C 1
ATOM 8767 O O . PRO D 1 150 ? -108.805 192.247 244.239 1.00 30.18 150 PRO D O 1
ATOM 8771 N N . VAL D 1 151 ? -108.435 194.159 243.101 1.00 25.80 151 VAL D N 1
ATOM 8772 C CA . VAL D 1 151 ? -107.345 194.571 243.980 1.00 22.44 151 VAL D CA 1
ATOM 8773 C C . VAL D 1 151 ? -107.942 194.947 245.336 1.00 26.53 151 VAL D C 1
ATOM 8774 O O . VAL D 1 151 ? -109.156 195.150 245.482 1.00 27.97 151 VAL D O 1
ATOM 8778 N N . ILE D 1 152 ? -107.072 195.051 246.337 1.00 22.42 152 ILE D N 1
ATOM 8779 C CA . ILE D 1 152 ? -107.482 195.441 247.682 1.00 21.70 152 ILE D CA 1
ATOM 8780 C C . ILE D 1 152 ? -107.397 196.962 247.772 1.00 21.51 152 ILE D C 1
ATOM 8781 O O . ILE D 1 152 ? -106.309 197.535 247.908 1.00 23.58 152 ILE D O 1
ATOM 8786 N N . SER D 1 153 ? -108.555 197.625 247.729 1.00 23.33 153 SER D N 1
ATOM 8787 C CA . SER D 1 153 ? -108.639 199.085 247.828 1.00 22.17 153 SER D CA 1
ATOM 8788 C C . SER D 1 153 ? -109.179 199.426 249.215 1.00 20.27 153 SER D C 1
ATOM 8789 O O . SER D 1 153 ? -110.392 199.386 249.437 1.00 21.62 153 SER D O 1
ATOM 8792 N N . GLN D 1 154 ? -108.293 199.791 250.118 1.00 19.24 154 GLN D N 1
ATOM 8793 C CA . GLN D 1 154 ? -108.679 199.892 251.535 1.00 19.22 154 GLN D CA 1
ATOM 8794 C C . GLN D 1 154 ? -109.412 201.199 251.811 1.00 22.09 154 GLN D C 1
ATOM 8795 O O . GLN D 1 154 ? -108.935 202.268 251.408 1.00 24.02 154 GLN D O 1
ATOM 8801 N N . PRO D 1 155 ? -110.523 201.163 252.546 1.00 22.30 155 PRO D N 1
ATOM 8802 C CA . PRO D 1 155 ? -111.283 202.383 252.826 1.00 22.78 155 PRO D CA 1
ATOM 8803 C C . PRO D 1 155 ? -110.693 203.173 253.988 1.00 24.50 155 PRO D C 1
ATOM 8804 O O . PRO D 1 155 ? -109.778 202.729 254.684 1.00 22.39 155 PRO D O 1
ATOM 8808 N N . TYR D 1 156 ? -111.236 204.382 254.163 1.00 22.27 156 TYR D N 1
ATOM 8809 C CA . TYR D 1 156 ? -111.033 205.202 255.357 1.00 19.60 156 TYR D CA 1
ATOM 8810 C C . TYR D 1 156 ? -109.579 205.639 255.499 1.00 25.98 156 TYR D C 1
ATOM 8811 O O . TYR D 1 156 ? -108.927 205.381 256.520 1.00 23.95 156 TYR D O 1
ATOM 8820 N N . GLY D 1 157 ? -109.074 206.314 254.467 1.00 22.77 157 GLY D N 1
ATOM 8821 C CA . GLY D 1 157 ? -107.789 206.975 254.529 1.00 24.18 157 GLY D CA 1
ATOM 8822 C C . GLY D 1 157 ? -106.588 206.091 254.309 1.00 24.95 157 GLY D C 1
ATOM 8823 O O . GLY D 1 157 ? -105.462 206.539 254.547 1.00 33.37 157 GLY D O 1
ATOM 8824 N N . LYS D 1 158 ? -106.783 204.845 253.887 1.00 20.57 158 LYS D N 1
ATOM 8825 C CA . LYS D 1 158 ? -105.686 203.901 253.741 1.00 22.06 158 LYS D CA 1
ATOM 8826 C C . LYS D 1 158 ? -105.299 203.708 252.280 1.00 23.86 158 LYS D C 1
ATOM 8827 O O . LYS D 1 158 ? -104.785 202.653 251.902 1.00 24.19 158 LYS D O 1
ATOM 8833 N N . ARG D 1 159 ? -105.529 204.737 251.464 1.00 21.78 159 ARG D N 1
ATOM 8834 C CA . ARG D 1 159 ? -105.085 204.816 250.073 1.00 19.53 159 ARG D CA 1
ATOM 8835 C C . ARG D 1 159 ? -105.038 206.301 249.718 1.00 19.41 159 ARG D C 1
ATOM 8836 O O . ARG D 1 159 ? -105.387 207.154 250.537 1.00 22.26 159 ARG D O 1
ATOM 8844 N N . VAL D 1 160 ? -104.608 206.626 248.489 1.00 20.84 160 VAL D N 1
ATOM 8845 C CA . VAL D 1 160 ? -104.544 208.028 248.086 1.00 20.68 160 VAL D CA 1
ATOM 8846 C C . VAL D 1 160 ? -105.181 208.194 246.712 1.00 20.16 160 VAL D C 1
ATOM 8847 O O . VAL D 1 160 ? -105.329 207.237 245.947 1.00 22.49 160 VAL D O 1
ATOM 8851 N N . VAL D 1 161 ? -105.576 209.433 246.417 1.00 20.49 161 VAL D N 1
ATOM 8852 C CA . VAL D 1 161 ? -106.274 209.782 245.176 1.00 20.72 161 VAL D CA 1
ATOM 8853 C C . VAL D 1 161 ? -105.470 210.840 244.433 1.00 20.52 161 VAL D C 1
ATOM 8854 O O . VAL D 1 161 ? -105.010 211.816 245.043 1.00 20.95 161 VAL D O 1
ATOM 8858 N N . ALA D 1 162 ? -105.292 210.640 243.119 1.00 18.90 162 ALA D N 1
ATOM 8859 C CA . ALA D 1 162 ? -104.841 211.689 242.215 1.00 21.31 162 ALA D CA 1
ATOM 8860 C C . ALA D 1 162 ? -106.076 212.309 241.575 1.00 23.07 162 ALA D C 1
ATOM 8861 O O . ALA D 1 162 ? -106.864 211.611 240.924 1.00 23.21 162 ALA D O 1
ATOM 8863 N N . PHE D 1 163 ? -106.261 213.601 241.789 1.00 19.96 163 PHE D N 1
ATOM 8864 C CA . PHE D 1 163 ? -107.416 214.359 241.309 1.00 21.00 163 PHE D CA 1
ATOM 8865 C C . PHE D 1 163 ? -106.904 215.291 240.212 1.00 19.67 163 PHE D C 1
ATOM 8866 O O . PHE D 1 163 ? -106.315 216.334 240.510 1.00 21.47 163 PHE D O 1
ATOM 8874 N N . ALA D 1 164 ? -107.073 214.898 238.936 1.00 18.79 164 ALA D N 1
ATOM 8875 C CA . ALA D 1 164 ? -106.433 215.599 237.822 1.00 22.07 164 ALA D CA 1
ATOM 8876 C C . ALA D 1 164 ? -107.459 216.479 237.122 1.00 23.62 164 ALA D C 1
ATOM 8877 O O . ALA D 1 164 ? -108.398 215.975 236.501 1.00 25.33 164 ALA D O 1
ATOM 8879 N N . GLU D 1 165 ? -107.279 217.793 237.230 1.00 21.81 165 GLU D N 1
ATOM 8880 C CA . GLU D 1 165 ? -108.182 218.753 236.604 1.00 21.24 165 GLU D CA 1
ATOM 8881 C C . GLU D 1 165 ? -107.803 218.988 235.145 1.00 19.58 165 GLU D C 1
ATOM 8882 O O . GLU D 1 165 ? -106.634 219.228 234.836 1.00 20.82 165 GLU D O 1
ATOM 8888 N N . HIS D 1 166 ? -108.808 218.971 234.269 1.00 18.92 166 HIS D N 1
ATOM 8889 C CA . HIS D 1 166 ? -108.646 219.232 232.842 1.00 20.40 166 HIS D CA 1
ATOM 8890 C C . HIS D 1 166 ? -109.768 220.145 232.372 1.00 23.61 166 HIS D C 1
ATOM 8891 O O . HIS D 1 166 ? -110.925 219.966 232.765 1.00 23.40 166 HIS D O 1
ATOM 8898 N N . SER D 1 167 ? -109.448 221.093 231.486 1.00 22.51 167 SER D N 1
ATOM 8899 C CA . SER D 1 167 ? -110.488 221.737 230.698 1.00 21.13 167 SER D CA 1
ATOM 8900 C C . SER D 1 167 ? -110.082 221.644 229.236 1.00 22.12 167 SER D C 1
ATOM 8901 O O . SER D 1 167 ? -108.891 221.705 228.917 1.00 21.00 167 SER D O 1
ATOM 8906 N N . VAL D 1 168 ? -111.068 221.468 228.361 1.00 20.17 168 VAL D N 1
ATOM 8907 C CA . VAL D 1 168 ? -110.836 221.006 226.995 1.00 19.87 168 VAL D CA 1
ATOM 8908 C C . VAL D 1 168 ? -111.298 222.054 225.985 1.00 20.43 168 VAL D C 1
ATOM 8909 O O . VAL D 1 168 ? -112.352 222.679 226.153 1.00 22.90 168 VAL D O 1
ATOM 8913 N N . ILE D 1 169 ? -110.496 222.230 224.937 1.00 21.36 169 ILE D N 1
ATOM 8914 C CA . ILE D 1 169 ? -110.794 223.143 223.819 1.00 23.17 169 ILE D CA 1
ATOM 8915 C C . ILE D 1 169 ? -112.155 222.792 223.225 1.00 21.02 169 ILE D C 1
ATOM 8916 O O . ILE D 1 169 ? -112.397 221.616 222.891 1.00 23.02 169 ILE D O 1
ATOM 8921 N N . PRO D 1 170 ? -113.075 223.744 223.075 1.00 22.66 170 PRO D N 1
ATOM 8922 C CA . PRO D 1 170 ? -114.363 223.426 222.443 1.00 24.77 170 PRO D CA 1
ATOM 8923 C C . PRO D 1 170 ? -114.166 222.808 221.063 1.00 23.93 170 PRO D C 1
ATOM 8924 O O . PRO D 1 170 ? -113.423 223.329 220.224 1.00 22.36 170 PRO D O 1
ATOM 8928 N N . GLY D 1 171 ? -114.832 221.678 220.835 1.00 24.14 171 GLY D N 1
ATOM 8929 C CA . GLY D 1 171 ? -114.660 220.944 219.599 1.00 25.10 171 GLY D CA 1
ATOM 8930 C C . GLY D 1 171 ? -113.655 219.818 219.690 1.00 25.21 171 GLY D C 1
ATOM 8931 O O . GLY D 1 171 ? -113.490 219.079 218.713 1.00 27.62 171 GLY D O 1
ATOM 8932 N N . LYS D 1 172 ? -112.931 219.704 220.812 1.00 22.15 172 LYS D N 1
ATOM 8933 C CA . LYS D 1 172 ? -111.991 218.608 221.010 1.00 22.36 172 LYS D CA 1
ATOM 8934 C C . LYS D 1 172 ? -112.436 217.643 222.106 1.00 22.58 172 LYS D C 1
ATOM 8935 O O . LYS D 1 172 ? -111.646 216.786 222.520 1.00 21.87 172 LYS D O 1
ATOM 8941 N N . GLU D 1 173 ? -113.686 217.751 222.578 1.00 21.12 173 GLU D N 1
ATOM 8942 C CA . GLU D 1 173 ? -114.123 216.903 223.688 1.00 23.04 173 GLU D CA 1
ATOM 8943 C C . GLU D 1 173 ? -114.045 215.428 223.325 1.00 20.92 173 GLU D C 1
ATOM 8944 O O . GLU D 1 173 ? -113.638 214.607 224.149 1.00 20.89 173 GLU D O 1
ATOM 8950 N N . LYS D 1 174 ? -114.459 215.060 222.108 1.00 21.84 174 LYS D N 1
ATOM 8951 C CA . LYS D 1 174 ? -114.458 213.642 221.766 1.00 21.58 174 LYS D CA 1
ATOM 8952 C C . LYS D 1 174 ? -113.044 213.084 221.670 1.00 22.07 174 LYS D C 1
ATOM 8953 O O . LYS D 1 174 ? -112.810 211.931 222.052 1.00 23.22 174 LYS D O 1
ATOM 8959 N N . GLN D 1 175 ? -112.095 213.855 221.123 1.00 21.08 175 GLN D N 1
ATOM 8960 C CA . GLN D 1 175 ? -110.702 213.404 221.139 1.00 22.07 175 GLN D CA 1
ATOM 8961 C C . GLN D 1 175 ? -110.203 213.222 222.570 1.00 21.13 175 GLN D C 1
ATOM 8962 O O . GLN D 1 175 ? -109.523 212.232 222.883 1.00 22.35 175 GLN D O 1
ATOM 8968 N N . PHE D 1 176 ? -110.518 214.175 223.446 1.00 20.96 176 PHE D N 1
ATOM 8969 C CA . PHE D 1 176 ? -110.104 214.058 224.846 1.00 21.02 176 PHE D CA 1
ATOM 8970 C C . PHE D 1 176 ? -110.659 212.784 225.471 1.00 21.07 176 PHE D C 1
ATOM 8971 O O . PHE D 1 176 ? -109.923 212.013 226.101 1.00 23.08 176 PHE D O 1
ATOM 8979 N N . GLU D 1 177 ? -111.968 212.557 225.308 1.00 21.02 177 GLU D N 1
ATOM 8980 C CA . GLU D 1 177 ? -112.629 211.437 225.971 1.00 22.95 177 GLU D CA 1
ATOM 8981 C C . GLU D 1 177 ? -112.101 210.104 225.464 1.00 20.55 177 GLU D C 1
ATOM 8982 O O . GLU D 1 177 ? -111.849 209.185 226.255 1.00 23.45 177 GLU D O 1
ATOM 8988 N N . ASP D 1 178 ? -111.902 209.991 224.152 1.00 20.66 178 ASP D N 1
ATOM 8989 C CA . ASP D 1 178 ? -111.345 208.768 223.591 1.00 21.36 178 ASP D CA 1
ATOM 8990 C C . ASP D 1 178 ? -109.950 208.520 224.140 1.00 23.73 178 ASP D C 1
ATOM 8991 O O . ASP D 1 178 ? -109.619 207.406 224.563 1.00 22.02 178 ASP D O 1
ATOM 8996 N N . ALA D 1 179 ? -109.114 209.558 224.137 1.00 21.51 179 ALA D N 1
ATOM 8997 C CA . ALA D 1 179 ? -107.717 209.370 224.512 1.00 21.77 179 ALA D CA 1
ATOM 8998 C C . ALA D 1 179 ? -107.567 209.125 226.009 1.00 20.94 179 ALA D C 1
ATOM 8999 O O . ALA D 1 179 ? -106.696 208.352 226.425 1.00 22.59 179 ALA D O 1
ATOM 9001 N N . ILE D 1 180 ? -108.387 209.779 226.840 1.00 20.84 180 ILE D N 1
ATOM 9002 C CA . ILE D 1 180 ? -108.235 209.578 228.281 1.00 20.32 180 ILE D CA 1
ATOM 9003 C C . ILE D 1 180 ? -108.704 208.179 228.680 1.00 22.01 180 ILE D C 1
ATOM 9004 O O . ILE D 1 180 ? -108.112 207.545 229.560 1.00 22.47 180 ILE D O 1
ATOM 9009 N N . VAL D 1 181 ? -109.744 207.654 228.021 1.00 21.62 181 VAL D N 1
ATOM 9010 C CA . VAL D 1 181 ? -110.183 206.295 228.338 1.00 22.57 181 VAL D CA 1
ATOM 9011 C C . VAL D 1 181 ? -109.123 205.283 227.903 1.00 23.13 181 VAL D C 1
ATOM 9012 O O . VAL D 1 181 ? -108.769 204.369 228.662 1.00 24.82 181 VAL D O 1
ATOM 9016 N N . ARG D 1 182 ? -108.575 205.450 226.692 1.00 24.91 182 ARG D N 1
ATOM 9017 C CA . ARG D 1 182 ? -107.487 204.589 226.235 1.00 21.51 182 ARG D CA 1
ATOM 9018 C C . ARG D 1 182 ? -106.300 204.674 227.187 1.00 27.92 182 ARG D C 1
ATOM 9019 O O . ARG D 1 182 ? -105.686 203.653 227.523 1.00 25.34 182 ARG D O 1
ATOM 9027 N N . THR D 1 183 ? -105.989 205.883 227.660 1.00 23.02 183 THR D N 1
ATOM 9028 C CA . THR D 1 183 ? -104.909 206.046 228.633 1.00 21.41 183 THR D CA 1
ATOM 9029 C C . THR D 1 183 ? -105.194 205.250 229.896 1.00 23.08 183 THR D C 1
ATOM 9030 O O . THR D 1 183 ? -104.330 204.516 230.386 1.00 22.64 183 THR D O 1
ATOM 9034 N N . LEU D 1 184 ? -106.401 205.398 230.450 1.00 22.74 184 LEU D N 1
ATOM 9035 C CA . LEU D 1 184 ? -106.693 204.769 231.737 1.00 21.65 184 LEU D CA 1
ATOM 9036 C C . LEU D 1 184 ? -106.779 203.254 231.614 1.00 25.46 184 LEU D C 1
ATOM 9037 O O . LEU D 1 184 ? -106.443 202.538 232.568 1.00 23.82 184 LEU D O 1
ATOM 9042 N N . GLU D 1 185 ? -107.215 202.753 230.455 1.00 23.62 185 GLU D N 1
ATOM 9043 C CA . GLU D 1 185 ? -107.219 201.308 230.227 1.00 23.72 185 GLU D CA 1
ATOM 9044 C C . GLU D 1 185 ? -105.806 200.742 230.202 1.00 27.73 185 GLU D C 1
ATOM 9045 O O . GLU D 1 185 ? -105.594 199.598 230.618 1.00 32.85 185 GLU D O 1
ATOM 9051 N N . MET D 1 186 ? -104.828 201.522 229.742 1.00 22.71 186 MET D N 1
ATOM 9052 C CA . MET D 1 186 ? -103.442 201.076 229.813 1.00 22.92 186 MET D CA 1
ATOM 9053 C C . MET D 1 186 ? -102.838 201.348 231.184 1.00 25.10 186 MET D C 1
ATOM 9054 O O . MET D 1 186 ? -101.954 200.607 231.627 1.00 26.54 186 MET D O 1
ATOM 9059 N N . LEU D 1 187 ? -103.282 202.408 231.857 1.00 23.82 187 LEU D N 1
ATOM 9060 C CA . LEU D 1 187 ? -102.695 202.762 233.141 1.00 23.89 187 LEU D CA 1
ATOM 9061 C C . LEU D 1 187 ? -102.954 201.705 234.204 1.00 25.19 187 LEU D C 1
ATOM 9062 O O . LEU D 1 187 ? -102.184 201.601 235.166 1.00 25.31 187 LEU D O 1
ATOM 9067 N N . LYS D 1 188 ? -103.998 200.892 234.043 1.00 24.63 188 LYS D N 1
ATOM 9068 C CA . LYS D 1 188 ? -104.342 199.960 235.108 1.00 26.76 188 LYS D CA 1
ATOM 9069 C C . LYS D 1 188 ? -103.289 198.871 235.316 1.00 32.19 188 LYS D C 1
ATOM 9070 O O . LYS D 1 188 ? -103.340 198.179 236.340 1.00 28.74 188 LYS D O 1
ATOM 9076 N N . LYS D 1 189 ? -102.318 198.736 234.406 1.00 26.35 189 LYS D N 1
ATOM 9077 C CA . LYS D 1 189 ? -101.196 197.815 234.587 1.00 25.90 189 LYS D CA 1
ATOM 9078 C C . LYS D 1 189 ? -100.163 198.300 235.600 1.00 27.65 189 LYS D C 1
ATOM 9079 O O . LYS D 1 189 ? -99.316 197.498 236.018 1.00 27.26 189 LYS D O 1
ATOM 9085 N N . ALA D 1 190 ? -100.187 199.574 235.984 1.00 22.76 190 ALA D N 1
ATOM 9086 C CA . ALA D 1 190 ? -99.196 200.091 236.918 1.00 22.31 190 ALA D CA 1
ATOM 9087 C C . ALA D 1 190 ? -99.381 199.451 238.293 1.00 21.84 190 ALA D C 1
ATOM 9088 O O . ALA D 1 190 ? -100.515 199.243 238.736 1.00 24.98 190 ALA D O 1
ATOM 9090 N N . PRO D 1 191 ? -98.295 199.147 238.996 1.00 22.45 191 PRO D N 1
ATOM 9091 C CA . PRO D 1 191 ? -98.429 198.584 240.348 1.00 21.75 191 PRO D CA 1
ATOM 9092 C C . PRO D 1 191 ? -99.157 199.543 241.281 1.00 21.86 191 PRO D C 1
ATOM 9093 O O . PRO D 1 191 ? -98.951 200.759 241.246 1.00 23.06 191 PRO D O 1
ATOM 9097 N N . GLY D 1 192 ? -100.015 198.982 242.131 1.00 21.95 192 GLY D N 1
ATOM 9098 C CA . GLY D 1 192 ? -100.720 199.796 243.106 1.00 24.27 192 GLY D CA 1
ATOM 9099 C C . GLY D 1 192 ? -101.871 200.602 242.549 1.00 22.32 192 GLY D C 1
ATOM 9100 O O . GLY D 1 192 ? -102.435 201.424 243.276 1.00 21.70 192 GLY D O 1
ATOM 9101 N N . PHE D 1 193 ? -102.223 200.407 241.277 1.00 21.69 193 PHE D N 1
ATOM 9102 C CA . PHE D 1 193 ? -103.396 201.055 240.703 1.00 21.37 193 PHE D CA 1
ATOM 9103 C C . PHE D 1 193 ? -104.659 200.476 241.338 1.00 22.90 193 PHE D C 1
ATOM 9104 O O . PHE D 1 193 ? -104.850 199.258 241.356 1.00 23.65 193 PHE D O 1
ATOM 9112 N N . LEU D 1 194 ? -105.504 201.345 241.891 1.00 21.16 194 LEU D N 1
ATOM 9113 C CA . LEU D 1 194 ? -106.704 200.906 242.595 1.00 19.31 194 LEU D CA 1
ATOM 9114 C C . LEU D 1 194 ? -107.997 201.319 241.910 1.00 22.20 194 LEU D C 1
ATOM 9115 O O . LEU D 1 194 ? -109.073 201.065 242.458 1.00 23.37 194 LEU D O 1
ATOM 9120 N N . GLY D 1 195 ? -107.935 201.946 240.748 1.00 22.92 195 GLY D N 1
ATOM 9121 C CA . GLY D 1 195 ? -109.135 202.310 240.017 1.00 22.36 195 GLY D CA 1
ATOM 9122 C C . GLY D 1 195 ? -109.053 203.714 239.449 1.00 20.33 195 GLY D C 1
ATOM 9123 O O . GLY D 1 195 ? -108.250 204.546 239.869 1.00 21.52 195 GLY D O 1
ATOM 9124 N N . ALA D 1 196 ? -109.908 203.981 238.463 1.00 22.72 196 ALA D N 1
ATOM 9125 C CA . ALA D 1 196 ? -109.966 205.305 237.865 1.00 22.83 196 ALA D CA 1
ATOM 9126 C C . ALA D 1 196 ? -111.380 205.578 237.373 1.00 22.00 196 ALA D C 1
ATOM 9127 O O . ALA D 1 196 ? -112.114 204.659 237.008 1.00 23.17 196 ALA D O 1
ATOM 9129 N N . MET D 1 197 ? -111.741 206.856 237.339 1.00 20.06 197 MET D N 1
ATOM 9130 C CA . MET D 1 197 ? -112.991 207.256 236.712 1.00 19.91 197 MET D CA 1
ATOM 9131 C C . MET D 1 197 ? -112.824 208.656 236.141 1.00 19.82 197 MET D C 1
ATOM 9132 O O . MET D 1 197 ? -111.973 209.433 236.589 1.00 21.78 197 MET D O 1
ATOM 9137 N N . VAL D 1 198 ? -113.614 208.958 235.118 1.00 20.61 198 VAL D N 1
ATOM 9138 C CA . VAL D 1 198 ? -113.578 210.258 234.465 1.00 19.94 198 VAL D CA 1
ATOM 9139 C C . VAL D 1 198 ? -114.914 210.926 234.705 1.00 21.24 198 VAL D C 1
ATOM 9140 O O . VAL D 1 198 ? -115.966 210.357 234.376 1.00 22.76 198 VAL D O 1
ATOM 9144 N N . LEU D 1 199 ? -114.870 212.122 235.275 1.00 19.95 199 LEU D N 1
ATOM 9145 C CA . LEU D 1 199 ? -116.051 212.911 235.594 1.00 21.73 199 LEU D CA 1
ATOM 9146 C C . LEU D 1 199 ? -116.153 214.057 234.608 1.00 25.04 199 LEU D C 1
ATOM 9147 O O . LEU D 1 199 ? -115.170 214.763 234.376 1.00 23.90 199 LEU D O 1
ATOM 9152 N N . LYS D 1 200 ? -117.343 214.262 234.063 1.00 21.31 200 LYS D N 1
ATOM 9153 C CA . LYS D 1 200 ? -117.588 215.320 233.093 1.00 22.64 200 LYS D CA 1
ATOM 9154 C C . LYS D 1 200 ? -118.587 216.283 233.704 1.00 23.16 200 LYS D C 1
ATOM 9155 O O . LYS D 1 200 ? -119.692 215.871 234.072 1.00 22.59 200 LYS D O 1
ATOM 9161 N N . GLU D 1 201 ? -118.210 217.558 233.817 1.00 21.39 201 GLU D N 1
ATOM 9162 C CA . GLU D 1 201 ? -119.089 218.504 234.498 1.00 22.85 201 GLU D CA 1
ATOM 9163 C C . GLU D 1 201 ? -120.378 218.707 233.712 1.00 22.80 201 GLU D C 1
ATOM 9164 O O . GLU D 1 201 ? -120.354 218.885 232.490 1.00 22.69 201 GLU D O 1
ATOM 9170 N N . ILE D 1 202 ? -121.513 218.675 234.410 1.00 22.22 202 ILE D N 1
ATOM 9171 C CA . ILE D 1 202 ? -122.799 218.958 233.775 1.00 24.19 202 ILE D CA 1
ATOM 9172 C C . ILE D 1 202 ? -123.439 220.248 234.258 1.00 22.10 202 ILE D C 1
ATOM 9173 O O . ILE D 1 202 ? -124.429 220.688 233.650 1.00 23.91 202 ILE D O 1
ATOM 9178 N N . GLY D 1 203 ? -122.921 220.866 235.312 1.00 20.99 203 GLY D N 1
ATOM 9179 C CA . GLY D 1 203 ? -123.497 222.093 235.817 1.00 21.04 203 GLY D CA 1
ATOM 9180 C C . GLY D 1 203 ? -123.007 222.345 237.233 1.00 20.84 203 GLY D C 1
ATOM 9181 O O . GLY D 1 203 ? -122.024 221.759 237.679 1.00 22.04 203 GLY D O 1
ATOM 9182 N N . VAL D 1 204 ? -123.681 223.270 237.909 1.00 21.25 204 VAL D N 1
ATOM 9183 C CA . VAL D 1 204 ? -123.314 223.650 239.277 1.00 20.75 204 VAL D CA 1
ATOM 9184 C C . VAL D 1 204 ? -124.581 223.804 240.103 1.00 21.84 204 VAL D C 1
ATOM 9185 O O . VAL D 1 204 ? -125.559 224.401 239.650 1.00 22.95 204 VAL D O 1
ATOM 9189 N N . SER D 1 205 ? -124.549 223.290 241.332 1.00 21.84 205 SER D N 1
ATOM 9190 C CA . SER D 1 205 ? -125.666 223.433 242.262 1.00 24.22 205 SER D CA 1
ATOM 9191 C C . SER D 1 205 ? -125.560 224.788 242.946 1.00 23.43 205 SER D C 1
ATOM 9192 O O . SER D 1 205 ? -124.751 224.966 243.859 1.00 23.74 205 SER D O 1
ATOM 9195 N N . GLY D 1 206 ? -126.400 225.739 242.530 1.00 23.72 206 GLY D N 1
ATOM 9196 C CA . GLY D 1 206 ? -126.425 227.026 243.206 1.00 23.94 206 GLY D CA 1
ATOM 9197 C C . GLY D 1 206 ? -126.733 226.898 244.686 1.00 26.07 206 GLY D C 1
ATOM 9198 O O . GLY D 1 206 ? -126.086 227.536 245.523 1.00 25.03 206 GLY D O 1
ATOM 9199 N N . ILE D 1 207 ? -127.710 226.060 245.037 1.00 24.68 207 ILE D N 1
ATOM 9200 C CA . ILE D 1 207 ? -128.070 225.946 246.451 1.00 25.19 207 ILE D CA 1
ATOM 9201 C C . ILE D 1 207 ? -126.930 225.304 247.242 1.00 23.55 207 ILE D C 1
ATOM 9202 O O . ILE D 1 207 ? -126.618 225.728 248.366 1.00 25.64 207 ILE D O 1
ATOM 9207 N N . GLY D 1 208 ? -126.254 224.311 246.656 1.00 24.60 208 GLY D N 1
ATOM 9208 C CA . GLY D 1 208 ? -125.110 223.710 247.318 1.00 24.16 208 GLY D CA 1
ATOM 9209 C C . GLY D 1 208 ? -123.917 224.633 247.431 1.00 25.23 208 GLY D C 1
ATOM 9210 O O . GLY D 1 208 ? -123.058 224.420 248.295 1.00 26.38 208 GLY D O 1
ATOM 9211 N N . SER D 1 209 ? -123.856 225.658 246.591 1.00 24.94 209 SER D N 1
ATOM 9212 C CA . SER D 1 209 ? -122.792 226.649 246.600 1.00 23.35 209 SER D CA 1
ATOM 9213 C C . SER D 1 209 ? -123.167 227.909 247.362 1.00 23.85 209 SER D C 1
ATOM 9214 O O . SER D 1 209 ? -122.392 228.872 247.357 1.00 25.36 209 SER D O 1
ATOM 9217 N N . MET D 1 210 ? -124.336 227.933 248.000 1.00 25.24 210 MET D N 1
ATOM 9218 C CA . MET D 1 210 ? -124.827 229.128 248.681 1.00 22.71 210 MET D CA 1
ATOM 9219 C C . MET D 1 210 ? -124.834 230.329 247.743 1.00 25.98 210 MET D C 1
ATOM 9220 O O . MET D 1 210 ? -124.493 231.451 248.126 1.00 27.42 210 MET D O 1
ATOM 9228 N N . GLN D 1 211 ? -125.215 230.085 246.484 1.00 24.31 211 GLN D N 1
ATOM 9229 C CA . GLN D 1 211 ? -125.271 231.119 245.457 1.00 24.48 211 GLN D CA 1
ATOM 9230 C C . GLN D 1 211 ? -126.741 231.391 245.145 1.00 28.23 211 GLN D C 1
ATOM 9231 O O . GLN D 1 211 ? -127.371 230.673 244.353 1.00 29.26 211 GLN D O 1
ATOM 9237 N N . PHE D 1 212 ? -127.269 232.444 245.752 1.00 23.47 212 PHE D N 1
ATOM 9238 C CA . PHE D 1 212 ? -128.649 232.872 245.613 1.00 21.64 212 PHE D CA 1
ATOM 9239 C C . PHE D 1 212 ? -128.721 234.170 244.815 1.00 24.73 212 PHE D C 1
ATOM 9240 O O . PHE D 1 212 ? -127.702 234.762 244.449 1.00 27.83 212 PHE D O 1
ATOM 9248 N N . GLY D 1 213 ? -129.945 234.620 244.568 1.00 25.29 213 GLY D N 1
ATOM 9249 C CA . GLY D 1 213 ? -130.159 235.982 244.132 1.00 26.90 213 GLY D CA 1
ATOM 9250 C C . GLY D 1 213 ? -129.906 236.938 245.292 1.00 25.77 213 GLY D C 1
ATOM 9251 O O . GLY D 1 213 ? -129.416 236.568 246.359 1.00 26.30 213 GLY D O 1
ATOM 9252 N N . ALA D 1 214 ? -130.272 238.201 245.069 1.00 25.92 214 ALA D N 1
ATOM 9253 C CA . ALA D 1 214 ? -130.016 239.231 246.074 1.00 24.42 214 ALA D CA 1
ATOM 9254 C C . ALA D 1 214 ? -130.645 238.875 247.416 1.00 27.42 214 ALA D C 1
ATOM 9255 O O . ALA D 1 214 ? -130.010 239.037 248.464 1.00 28.22 214 ALA D O 1
ATOM 9257 N N . LYS D 1 215 ? -131.888 238.389 247.400 1.00 27.95 215 LYS D N 1
ATOM 9258 C CA . LYS D 1 215 ? -132.599 238.105 248.645 1.00 27.21 215 LYS D CA 1
ATOM 9259 C C . LYS D 1 215 ? -131.843 237.087 249.490 1.00 27.58 215 LYS D C 1
ATOM 9260 O O . LYS D 1 215 ? -131.582 237.313 250.682 1.00 25.14 215 LYS D O 1
ATOM 9266 N N . GLY D 1 216 ? -131.495 235.947 248.889 1.00 26.95 216 GLY D N 1
ATOM 9267 C CA . GLY D 1 216 ? -130.792 234.913 249.628 1.00 27.40 216 GLY D CA 1
ATOM 9268 C C . GLY D 1 216 ? -129.386 235.313 250.023 1.00 28.80 216 GLY D C 1
ATOM 9269 O O . GLY D 1 216 ? -128.900 234.907 251.080 1.00 27.85 216 GLY D O 1
ATOM 9270 N N . PHE D 1 217 ? -128.709 236.093 249.174 1.00 25.46 217 PHE D N 1
ATOM 9271 C CA . PHE D 1 217 ? -127.383 236.601 249.514 1.00 24.88 217 PHE D CA 1
ATOM 9272 C C . PHE D 1 217 ? -127.417 237.381 250.821 1.00 23.96 217 PHE D C 1
ATOM 9273 O O . PHE D 1 217 ? -126.623 237.124 251.734 1.00 25.65 217 PHE D O 1
ATOM 9281 N N . HIS D 1 218 ? -128.356 238.320 250.943 1.00 24.60 218 HIS D N 1
ATOM 9282 C CA . HIS D 1 218 ? -128.459 239.080 252.187 1.00 24.91 218 HIS D CA 1
ATOM 9283 C C . HIS D 1 218 ? -128.823 238.180 253.359 1.00 27.08 218 HIS D C 1
ATOM 9284 O O . HIS D 1 218 ? -128.327 238.375 254.473 1.00 26.55 218 HIS D O 1
ATOM 9291 N N . GLN D 1 219 ? -129.708 237.205 253.141 1.00 24.49 219 GLN D N 1
ATOM 9292 C CA . GLN D 1 219 ? -130.067 236.304 254.237 1.00 26.82 219 GLN D CA 1
ATOM 9293 C C . GLN D 1 219 ? -128.865 235.500 254.709 1.00 27.63 219 GLN D C 1
ATOM 9294 O O . GLN D 1 219 ? -128.723 235.226 255.908 1.00 27.12 219 GLN D O 1
ATOM 9300 N N . VAL D 1 220 ? -127.992 235.104 253.782 1.00 25.02 220 VAL D N 1
ATOM 9301 C CA . VAL D 1 220 ? -126.769 234.408 254.165 1.00 25.66 220 VAL D CA 1
ATOM 9302 C C . VAL D 1 220 ? -125.852 235.339 254.953 1.00 25.42 220 VAL D C 1
ATOM 9303 O O . VAL D 1 220 ? -125.340 234.978 256.019 1.00 26.71 220 VAL D O 1
ATOM 9307 N N . LEU D 1 221 ? -125.627 236.551 254.436 1.00 25.92 221 LEU D N 1
ATOM 9308 C CA . LEU D 1 221 ? -124.693 237.457 255.099 1.00 24.67 221 LEU D CA 1
ATOM 9309 C C . LEU D 1 221 ? -125.188 237.882 256.464 1.00 25.55 221 LEU D C 1
ATOM 9310 O O . LEU D 1 221 ? -124.376 238.148 257.358 1.00 26.35 221 LEU D O 1
ATOM 9315 N N . GLU D 1 222 ? -126.499 237.979 256.637 1.00 25.96 222 GLU D N 1
ATOM 9316 C CA . GLU D 1 222 ? -127.085 238.485 257.873 1.00 25.36 222 GLU D CA 1
ATOM 9317 C C . GLU D 1 222 ? -127.418 237.379 258.862 1.00 29.63 222 GLU D C 1
ATOM 9318 O O . GLU D 1 222 ? -127.947 237.670 259.940 1.00 26.82 222 GLU D O 1
ATOM 9324 N N . ASN D 1 223 ? -127.082 236.135 258.547 1.00 28.17 223 ASN D N 1
ATOM 9325 C CA . ASN D 1 223 ? -127.674 235.008 259.258 1.00 27.24 223 ASN D CA 1
ATOM 9326 C C . ASN D 1 223 ? -127.075 234.839 260.647 1.00 27.71 223 ASN D C 1
ATOM 9327 O O . ASN D 1 223 ? -125.855 234.737 260.779 1.00 28.04 223 ASN D O 1
ATOM 9332 N N . PRO D 1 224 ? -127.903 234.740 261.690 1.00 29.94 224 PRO D N 1
ATOM 9333 C CA . PRO D 1 224 ? -127.379 234.360 263.012 1.00 29.72 224 PRO D CA 1
ATOM 9334 C C . PRO D 1 224 ? -127.009 232.886 263.104 1.00 35.35 224 PRO D C 1
ATOM 9335 O O . PRO D 1 224 ? -126.357 232.489 264.078 1.00 37.10 224 PRO D O 1
ATOM 9339 N N . GLY D 1 225 ? -127.372 232.080 262.109 1.00 35.45 225 GLY D N 1
ATOM 9340 C CA . GLY D 1 225 ? -127.056 230.663 262.074 1.00 35.23 225 GLY D CA 1
ATOM 9341 C C . GLY D 1 225 ? -128.262 229.751 262.113 1.00 37.44 225 GLY D C 1
ATOM 9342 O O . GLY D 1 225 ? -128.126 228.552 261.830 1.00 35.68 225 GLY D O 1
ATOM 9343 N N . SER D 1 226 ? -129.445 230.269 262.436 1.00 36.90 226 SER D N 1
ATOM 9344 C CA . SER D 1 226 ? -130.624 229.439 262.640 1.00 31.33 226 SER D CA 1
ATOM 9345 C C . SER D 1 226 ? -131.804 229.880 261.786 1.00 33.57 226 SER D C 1
ATOM 9346 O O . SER D 1 226 ? -132.948 229.557 262.117 1.00 35.45 226 SER D O 1
ATOM 9349 N N . LEU D 1 227 ? -131.559 230.610 260.695 1.00 31.55 227 LEU D N 1
ATOM 9350 C CA . LEU D 1 227 ? -132.620 231.069 259.809 1.00 28.07 227 LEU D CA 1
ATOM 9351 C C . LEU D 1 227 ? -132.247 230.731 258.370 1.00 32.38 227 LEU D C 1
ATOM 9352 O O . LEU D 1 227 ? -131.207 231.174 257.879 1.00 38.30 227 LEU D O 1
ATOM 9357 N N . GLU D 1 228 ? -133.103 229.986 257.693 1.00 37.35 228 GLU D N 1
ATOM 9358 C CA . GLU D 1 228 ? -132.727 229.560 256.348 1.00 37.07 228 GLU D CA 1
ATOM 9359 C C . GLU D 1 228 ? -132.919 230.692 255.347 1.00 34.72 228 GLU D C 1
ATOM 9360 O O . GLU D 1 228 ? -133.938 231.385 255.378 1.00 36.99 228 GLU D O 1
ATOM 9366 N N . PRO D 1 229 ? -131.976 230.872 254.429 1.00 30.97 229 PRO D N 1
ATOM 9367 C CA . PRO D 1 229 ? -132.268 231.669 253.239 1.00 27.01 229 PRO D CA 1
ATOM 9368 C C . PRO D 1 229 ? -133.384 231.010 252.446 1.00 31.17 229 PRO D C 1
ATOM 9369 O O . PRO D 1 229 ? -133.636 229.807 252.559 1.00 33.71 229 PRO D O 1
ATOM 9373 N N . ASP D 1 230 ? -134.062 231.818 251.643 1.00 28.34 230 ASP D N 1
ATOM 9374 C CA . ASP D 1 230 ? -135.135 231.319 250.789 1.00 28.97 230 ASP D CA 1
ATOM 9375 C C . ASP D 1 230 ? -134.562 230.339 249.768 1.00 33.49 230 ASP D C 1
ATOM 9376 O O . ASP D 1 230 ? -133.856 230.753 248.840 1.00 28.97 230 ASP D O 1
ATOM 9381 N N . PRO D 1 231 ? -134.843 229.038 249.892 1.00 33.08 231 PRO D N 1
ATOM 9382 C CA . PRO D 1 231 ? -134.251 228.075 248.948 1.00 32.60 231 PRO D CA 1
ATOM 9383 C C . PRO D 1 231 ? -134.767 228.234 247.537 1.00 33.97 231 PRO D C 1
ATOM 9384 O O . PRO D 1 231 ? -134.128 227.737 246.598 1.00 38.11 231 PRO D O 1
ATOM 9388 N N . ASN D 1 232 ? -135.883 228.936 247.352 1.00 31.52 232 ASN D N 1
ATOM 9389 C CA . ASN D 1 232 ? -136.430 229.211 246.034 1.00 32.18 232 ASN D CA 1
ATOM 9390 C C . ASN D 1 232 ? -135.772 230.402 245.357 1.00 33.13 232 ASN D C 1
ATOM 9391 O O . ASN D 1 232 ? -136.144 230.730 244.229 1.00 33.89 232 ASN D O 1
ATOM 9396 N N . ASN D 1 233 ? -134.812 231.054 246.010 1.00 28.55 233 ASN D N 1
ATOM 9397 C CA . ASN D 1 233 ? -134.153 232.228 245.456 1.00 28.77 233 ASN D CA 1
ATOM 9398 C C . ASN D 1 233 ? -132.882 231.884 244.677 1.00 30.48 233 ASN D C 1
ATOM 9399 O O . ASN D 1 233 ? -132.119 232.792 244.327 1.00 32.75 233 ASN D O 1
ATOM 9404 N N . VAL D 1 234 ? -132.636 230.607 244.382 1.00 28.19 234 VAL D N 1
ATOM 9405 C CA . VAL D 1 234 ? -131.559 230.272 243.453 1.00 26.62 234 VAL D CA 1
ATOM 9406 C C . VAL D 1 234 ? -132.001 230.644 242.046 1.00 26.54 234 VAL D C 1
ATOM 9407 O O . VAL D 1 234 ? -133.092 230.269 241.599 1.00 26.38 234 VAL D O 1
ATOM 9411 N N . MET D 1 235 ? -131.159 231.392 241.337 1.00 25.26 235 MET D N 1
ATOM 9412 C CA . MET D 1 235 ? -131.588 232.030 240.101 1.00 26.78 235 MET D CA 1
ATOM 9413 C C . MET D 1 235 ? -131.245 231.227 238.857 1.00 27.55 235 MET D C 1
ATOM 9414 O O . MET D 1 235 ? -131.651 231.620 237.751 1.00 29.50 235 MET D O 1
ATOM 9419 N N . TYR D 1 236 ? -130.543 230.105 239.000 1.00 25.56 236 TYR D N 1
ATOM 9420 C CA . TYR D 1 236 ? -130.136 229.334 237.832 1.00 24.84 236 TYR D CA 1
ATOM 9421 C C . TYR D 1 236 ? -130.288 227.844 238.095 1.00 25.55 236 TYR D C 1
ATOM 9422 O O . TYR D 1 236 ? -130.151 227.378 239.231 1.00 25.23 236 TYR D O 1
ATOM 9431 N N . SER D 1 237 ? -130.601 227.103 237.031 1.00 24.96 237 SER D N 1
ATOM 9432 C CA . SER D 1 237 ? -130.615 225.654 237.127 1.00 26.69 237 SER D CA 1
ATOM 9433 C C . SER D 1 237 ? -129.189 225.108 237.069 1.00 24.71 237 SER D C 1
ATOM 9434 O O . SER D 1 237 ? -128.249 225.802 236.676 1.00 24.57 237 SER D O 1
ATOM 9437 N N . VAL D 1 238 ? -129.038 223.832 237.456 1.00 22.19 238 VAL D N 1
ATOM 9438 C CA . VAL D 1 238 ? -127.723 223.194 237.388 1.00 22.44 238 VAL D CA 1
ATOM 9439 C C . VAL D 1 238 ? -127.111 223.293 235.994 1.00 25.20 238 VAL D C 1
ATOM 9440 O O . VAL D 1 238 ? -125.979 223.791 235.879 1.00 23.35 238 VAL D O 1
ATOM 9444 N N . PRO D 1 239 ? -127.785 222.901 234.907 1.00 22.45 239 PRO D N 1
ATOM 9445 C CA . PRO D 1 239 ? -127.135 222.978 233.586 1.00 25.66 239 PRO D CA 1
ATOM 9446 C C . PRO D 1 239 ? -126.783 224.392 233.147 1.00 26.27 239 PRO D C 1
ATOM 9447 O O . PRO D 1 239 ? -125.836 224.566 232.365 1.00 28.25 239 PRO D O 1
ATOM 9451 N N . GLU D 1 240 ? -127.518 225.410 233.612 1.00 25.07 240 GLU D N 1
ATOM 9452 C CA . GLU D 1 240 ? -127.208 226.778 233.206 1.00 27.23 240 GLU D CA 1
ATOM 9453 C C . GLU D 1 240 ? -125.823 227.221 233.633 1.00 27.04 240 GLU D C 1
ATOM 9454 O O . GLU D 1 240 ? -125.275 228.158 233.041 1.00 29.22 240 GLU D O 1
ATOM 9460 N N . ALA D 1 241 ? -125.249 226.594 234.654 1.00 22.35 241 ALA D N 1
ATOM 9461 C CA . ALA D 1 241 ? -123.930 226.969 235.127 1.00 24.24 241 ALA D CA 1
ATOM 9462 C C . ALA D 1 241 ? -122.821 226.086 234.560 1.00 22.92 241 ALA D C 1
ATOM 9463 O O . ALA D 1 241 ? -121.656 226.273 234.923 1.00 24.81 241 ALA D O 1
ATOM 9465 N N . LYS D 1 242 ? -123.151 225.134 233.685 1.00 23.50 242 LYS D N 1
ATOM 9466 C CA . LYS D 1 242 ? -122.116 224.276 233.111 1.00 22.03 242 LYS D CA 1
ATOM 9467 C C . LYS D 1 242 ? -121.078 225.111 232.378 1.00 24.23 242 LYS D C 1
ATOM 9468 O O . LYS D 1 242 ? -121.424 225.973 231.565 1.00 25.00 242 LYS D O 1
ATOM 9474 N N . ASN D 1 243 ? -119.802 224.820 232.626 1.00 23.68 243 ASN D N 1
ATOM 9475 C CA . ASN D 1 243 ? -118.742 225.609 232.014 1.00 23.22 243 ASN D CA 1
ATOM 9476 C C . ASN D 1 243 ? -118.436 225.176 230.589 1.00 23.48 243 ASN D C 1
ATOM 9477 O O . ASN D 1 243 ? -118.463 223.986 230.259 1.00 22.89 243 ASN D O 1
ATOM 9486 N N . THR D 1 244 ? -118.132 226.168 229.748 1.00 21.05 244 THR D N 1
ATOM 9487 C CA . THR D 1 244 ? -117.395 225.998 228.502 1.00 21.61 244 THR D CA 1
ATOM 9488 C C . THR D 1 244 ? -116.218 226.963 228.574 1.00 23.34 244 THR D C 1
ATOM 9489 O O . THR D 1 244 ? -116.429 228.166 228.803 1.00 25.38 244 THR D O 1
ATOM 9493 N N . PRO D 1 245 ? -114.969 226.504 228.393 1.00 22.10 245 PRO D N 1
ATOM 9494 C CA . PRO D 1 245 ? -114.485 225.154 228.084 1.00 20.33 245 PRO D CA 1
ATOM 9495 C C . PRO D 1 245 ? -114.976 224.068 229.046 1.00 21.16 245 PRO D C 1
ATOM 9496 O O . PRO D 1 245 ? -115.054 224.273 230.270 1.00 22.19 245 PRO D O 1
ATOM 9500 N N . GLN D 1 246 ? -115.302 222.922 228.454 1.00 22.70 246 GLN D N 1
ATOM 9501 C CA . GLN D 1 246 ? -115.776 221.769 229.206 1.00 22.49 246 GLN D CA 1
ATOM 9502 C C . GLN D 1 246 ? -114.743 221.308 230.221 1.00 22.90 246 GLN D C 1
ATOM 9503 O O . GLN D 1 246 ? -113.571 221.117 229.888 1.00 20.60 246 GLN D O 1
ATOM 9509 N N . GLN D 1 247 ? -115.189 221.086 231.464 1.00 19.98 247 GLN D N 1
ATOM 9510 C CA . GLN D 1 247 ? -114.298 220.655 232.528 1.00 19.76 247 GLN D CA 1
ATOM 9511 C C . GLN D 1 247 ? -114.469 219.168 232.810 1.00 23.62 247 GLN D C 1
ATOM 9512 O O . GLN D 1 247 ? -115.586 218.637 232.760 1.00 21.64 247 GLN D O 1
ATOM 9518 N N . TYR D 1 248 ? -113.346 218.502 233.083 1.00 21.48 248 TYR D N 1
ATOM 9519 C CA . TYR D 1 248 ? -113.330 217.104 233.481 1.00 20.69 248 TYR D CA 1
ATOM 9520 C C . TYR D 1 248 ? -112.442 216.927 234.703 1.00 21.04 248 TYR D C 1
ATOM 9521 O O . TYR D 1 248 ? -111.475 217.669 234.901 1.00 23.20 248 TYR D O 1
ATOM 9530 N N . ILE D 1 249 ? -112.753 215.906 235.494 1.00 19.66 249 ILE D N 1
ATOM 9531 C CA . ILE D 1 249 ? -111.852 215.412 236.530 1.00 20.49 249 ILE D CA 1
ATOM 9532 C C . ILE D 1 249 ? -111.464 213.992 236.167 1.00 20.46 249 ILE D C 1
ATOM 9533 O O . ILE D 1 249 ? -112.340 213.154 235.941 1.00 21.93 249 ILE D O 1
ATOM 9540 N N . VAL D 1 250 ? -110.165 213.719 236.124 1.00 19.77 250 VAL D N 1
ATOM 9541 C CA . VAL D 1 250 ? -109.660 212.357 235.995 1.00 20.01 250 VAL D CA 1
ATOM 9542 C C . VAL D 1 250 ? -109.221 211.924 237.389 1.00 23.04 250 VAL D C 1
ATOM 9543 O O . VAL D 1 250 ? -108.240 212.433 237.935 1.00 22.83 250 VAL D O 1
ATOM 9547 N N . HIS D 1 251 ? -109.961 210.984 237.964 1.00 19.14 251 HIS D N 1
ATOM 9548 C CA . HIS D 1 251 ? -109.822 210.590 239.366 1.00 19.56 251 HIS D CA 1
ATOM 9549 C C . HIS D 1 251 ? -109.207 209.197 239.397 1.00 21.25 251 HIS D C 1
ATOM 9550 O O . HIS D 1 251 ? -109.833 208.239 238.939 1.00 23.09 251 HIS D O 1
ATOM 9557 N N . VAL D 1 252 ? -107.979 209.082 239.914 1.00 20.58 252 VAL D N 1
ATOM 9558 C CA . VAL D 1 252 ? -107.242 207.822 239.892 1.00 19.46 252 VAL D CA 1
ATOM 9559 C C . VAL D 1 252 ? -106.808 207.492 241.313 1.00 19.93 252 VAL D C 1
ATOM 9560 O O . VAL D 1 252 ? -106.238 208.341 242.008 1.00 22.77 252 VAL D O 1
ATOM 9564 N N . GLU D 1 253 ? -107.054 206.257 241.735 1.00 20.93 253 GLU D N 1
ATOM 9565 C CA . GLU D 1 253 ? -106.739 205.844 243.095 1.00 20.13 253 GLU D CA 1
ATOM 9566 C C . GLU D 1 253 ? -105.527 204.917 243.122 1.00 19.44 253 GLU D C 1
ATOM 9567 O O . GLU D 1 253 ? -105.311 204.116 242.202 1.00 20.67 253 GLU D O 1
ATOM 9573 N N . TRP D 1 254 ? -104.742 205.034 244.205 1.00 19.32 254 TRP D N 1
ATOM 9574 C CA . TRP D 1 254 ? -103.423 204.422 244.282 1.00 21.76 254 TRP D CA 1
ATOM 9575 C C . TRP D 1 254 ? -103.138 203.910 245.689 1.00 22.83 254 TRP D C 1
ATOM 9576 O O . TRP D 1 254 ? -103.603 204.473 246.688 1.00 21.74 254 TRP D O 1
ATOM 9587 N N . ALA D 1 255 ? -102.320 202.857 245.758 1.00 23.06 255 ALA D N 1
ATOM 9588 C CA . ALA D 1 255 ? -101.993 202.249 247.052 1.00 21.19 255 ALA D CA 1
ATOM 9589 C C . ALA D 1 255 ? -101.270 203.205 247.992 1.00 23.18 255 ALA D C 1
ATOM 9590 O O . ALA D 1 255 ? -101.412 203.089 249.219 1.00 22.23 255 ALA D O 1
ATOM 9592 N N . ASN D 1 256 ? -100.459 204.113 247.458 1.00 22.25 256 ASN D N 1
ATOM 9593 C CA . ASN D 1 256 ? -99.628 204.990 248.277 1.00 23.46 256 ASN D CA 1
ATOM 9594 C C . ASN D 1 256 ? -99.093 206.075 247.350 1.00 22.68 256 ASN D C 1
ATOM 9595 O O . ASN D 1 256 ? -99.236 205.985 246.127 1.00 21.92 256 ASN D O 1
ATOM 9600 N N . THR D 1 257 ? -98.467 207.100 247.936 1.00 24.41 257 THR D N 1
ATOM 9601 C CA . THR D 1 257 ? -98.090 208.247 247.112 1.00 21.71 257 THR D CA 1
ATOM 9602 C C . THR D 1 257 ? -96.941 207.933 246.161 1.00 21.70 257 THR D C 1
ATOM 9603 O O . THR D 1 257 ? -96.822 208.588 245.120 1.00 23.57 257 THR D O 1
ATOM 9607 N N . ASP D 1 258 ? -96.070 206.973 246.490 1.00 22.93 258 ASP D N 1
ATOM 9608 C CA . ASP D 1 258 ? -95.051 206.574 245.513 1.00 22.82 258 ASP D CA 1
ATOM 9609 C C . ASP D 1 258 ? -95.683 205.893 244.306 1.00 24.60 258 ASP D C 1
ATOM 9610 O O . ASP D 1 258 ? -95.335 206.185 243.156 1.00 24.34 258 ASP D O 1
ATOM 9615 N N . ALA D 1 259 ? -96.597 204.955 244.548 1.00 23.15 259 ALA D N 1
ATOM 9616 C CA . ALA D 1 259 ? -97.304 204.318 243.447 1.00 22.13 259 ALA D CA 1
ATOM 9617 C C . ALA D 1 259 ? -98.053 205.346 242.613 1.00 23.06 259 ALA D C 1
ATOM 9618 O O . ALA D 1 259 ? -98.134 205.214 241.385 1.00 21.18 259 ALA D O 1
ATOM 9620 N N . LEU D 1 260 ? -98.595 206.378 243.265 1.00 23.31 260 LEU D N 1
ATOM 9621 C CA . LEU D 1 260 ? -99.246 207.469 242.546 1.00 22.34 260 LEU D CA 1
ATOM 9622 C C . LEU D 1 260 ? -98.245 208.213 241.666 1.00 20.14 260 LEU D C 1
ATOM 9623 O O . LEU D 1 260 ? -98.470 208.392 240.460 1.00 21.04 260 LEU D O 1
ATOM 9628 N N . MET D 1 261 ? -97.133 208.663 242.251 1.00 21.57 261 MET D N 1
ATOM 9629 C CA . MET D 1 261 ? -96.185 209.484 241.500 1.00 21.28 261 MET D CA 1
ATOM 9630 C C . MET D 1 261 ? -95.641 208.737 240.289 1.00 23.04 261 MET D C 1
ATOM 9631 O O . MET D 1 261 ? -95.705 209.235 239.162 1.00 23.11 261 MET D O 1
ATOM 9636 N N . PHE D 1 262 ? -95.127 207.525 240.498 1.00 24.42 262 PHE D N 1
ATOM 9637 C CA . PHE D 1 262 ? -94.531 206.792 239.391 1.00 25.75 262 PHE D CA 1
ATOM 9638 C C . PHE D 1 262 ? -95.584 206.133 238.508 1.00 26.18 262 PHE D C 1
ATOM 9639 O O . PHE D 1 262 ? -95.349 205.936 237.305 1.00 25.28 262 PHE D O 1
ATOM 9647 N N . GLY D 1 263 ? -96.743 205.796 239.081 1.00 22.99 263 GLY D N 1
ATOM 9648 C CA . GLY D 1 263 ? -97.813 205.220 238.286 1.00 24.72 263 GLY D CA 1
ATOM 9649 C C . GLY D 1 263 ? -98.430 206.233 237.339 1.00 23.80 263 GLY D C 1
ATOM 9650 O O . GLY D 1 263 ? -98.535 205.991 236.134 1.00 24.61 263 GLY D O 1
ATOM 9651 N N . MET D 1 264 ? -98.856 207.382 237.873 1.00 22.53 264 MET D N 1
ATOM 9652 C CA . MET D 1 264 ? -99.293 208.467 236.998 1.00 22.53 264 MET D CA 1
ATOM 9653 C C . MET D 1 264 ? -98.191 208.830 236.016 1.00 25.44 264 MET D C 1
ATOM 9654 O O . MET D 1 264 ? -98.457 209.130 234.841 1.00 22.89 264 MET D O 1
ATOM 9659 N N . GLY D 1 265 ? -96.938 208.757 236.470 1.00 23.60 265 GLY D N 1
ATOM 9660 C CA . GLY D 1 265 ? -95.811 209.032 235.596 1.00 23.22 265 GLY D CA 1
ATOM 9661 C C . GLY D 1 265 ? -95.691 208.078 234.421 1.00 24.86 265 GLY D C 1
ATOM 9662 O O . GLY D 1 265 ? -94.975 208.387 233.468 1.00 22.97 265 GLY D O 1
ATOM 9663 N N . ARG D 1 266 ? -96.370 206.923 234.470 1.00 21.88 266 ARG D N 1
ATOM 9664 C CA . ARG D 1 266 ? -96.331 205.977 233.353 1.00 25.34 266 ARG D CA 1
ATOM 9665 C C . ARG D 1 266 ? -96.805 206.615 232.053 1.00 24.96 266 ARG D C 1
ATOM 9666 O O . ARG D 1 266 ? -96.334 206.238 230.968 1.00 24.04 266 ARG D O 1
ATOM 9674 N N . VAL D 1 267 ? -97.712 207.596 232.127 1.00 22.95 267 VAL D N 1
ATOM 9675 C CA . VAL D 1 267 ? -98.162 208.245 230.899 1.00 24.28 267 VAL D CA 1
ATOM 9676 C C . VAL D 1 267 ? -97.091 209.134 230.289 1.00 23.62 267 VAL D C 1
ATOM 9677 O O . VAL D 1 267 ? -97.246 209.569 229.140 1.00 26.18 267 VAL D O 1
ATOM 9681 N N . LEU D 1 268 ? -96.008 209.405 231.021 1.00 21.74 268 LEU D N 1
ATOM 9682 C CA . LEU D 1 268 ? -94.860 210.142 230.504 1.00 23.68 268 LEU D CA 1
ATOM 9683 C C . LEU D 1 268 ? -93.647 209.258 230.254 1.00 29.80 268 LEU D C 1
ATOM 9684 O O . LEU D 1 268 ? -92.811 209.600 229.408 1.00 29.66 268 LEU D O 1
ATOM 9689 N N . LEU D 1 269 ? -93.539 208.127 230.950 1.00 22.45 269 LEU D N 1
ATOM 9690 C CA . LEU D 1 269 ? -92.306 207.350 230.983 1.00 22.64 269 LEU D CA 1
ATOM 9691 C C . LEU D 1 269 ? -92.349 206.093 230.131 1.00 26.67 269 LEU D C 1
ATOM 9692 O O . LEU D 1 269 ? -91.288 205.573 229.770 1.00 25.20 269 LEU D O 1
ATOM 9697 N N . TYR D 1 270 ? -93.537 205.586 229.820 1.00 22.87 270 TYR D N 1
ATOM 9698 C CA . TYR D 1 270 ? -93.680 204.378 229.032 1.00 22.75 270 TYR D CA 1
ATOM 9699 C C . TYR D 1 270 ? -94.025 204.806 227.617 1.00 23.22 270 TYR D C 1
ATOM 9700 O O . TYR D 1 270 ? -95.145 205.294 227.398 1.00 23.35 270 TYR D O 1
ATOM 9709 N N . PRO D 1 271 ? -93.116 204.667 226.634 1.00 24.59 271 PRO D N 1
ATOM 9710 C CA . PRO D 1 271 ? -93.353 205.302 225.323 1.00 24.07 271 PRO D CA 1
ATOM 9711 C C . PRO D 1 271 ? -94.687 204.972 224.684 1.00 24.63 271 PRO D C 1
ATOM 9712 O O . PRO D 1 271 ? -95.330 205.881 224.152 1.00 25.15 271 PRO D O 1
ATOM 9716 N N . GLU D 1 272 ? -95.132 203.712 224.719 1.00 23.90 272 GLU D N 1
ATOM 9717 C CA . GLU D 1 272 ? -96.404 203.380 224.078 1.00 27.55 272 GLU D CA 1
ATOM 9718 C C . GLU D 1 272 ? -97.559 204.125 224.739 1.00 27.47 272 GLU D C 1
ATOM 9719 O O . GLU D 1 272 ? -98.468 204.614 224.054 1.00 28.45 272 GLU D O 1
ATOM 9729 N N . LEU D 1 273 ? -97.545 204.225 226.071 1.00 25.67 273 LEU D N 1
ATOM 9730 C CA . LEU D 1 273 ? -98.612 204.965 226.737 1.00 21.75 273 LEU D CA 1
ATOM 9731 C C . LEU D 1 273 ? -98.461 206.465 226.517 1.00 24.21 273 LEU D C 1
ATOM 9732 O O . LEU D 1 273 ? -99.463 207.180 226.392 1.00 24.58 273 LEU D O 1
ATOM 9737 N N . ARG D 1 274 ? -97.219 206.952 226.454 1.00 23.32 274 ARG D N 1
ATOM 9738 C CA . ARG D 1 274 ? -96.983 208.376 226.232 1.00 23.52 274 ARG D CA 1
ATOM 9739 C C . ARG D 1 274 ? -97.602 208.839 224.923 1.00 24.29 274 ARG D C 1
ATOM 9740 O O . ARG D 1 274 ? -98.190 209.926 224.863 1.00 23.13 274 ARG D O 1
ATOM 9748 N N . GLN D 1 275 ? -97.493 208.017 223.870 1.00 22.25 275 GLN D N 1
ATOM 9749 C CA . GLN D 1 275 ? -98.088 208.354 222.574 1.00 23.59 275 GLN D CA 1
ATOM 9750 C C . GLN D 1 275 ? -99.602 208.471 222.678 1.00 26.06 275 GLN D C 1
ATOM 9751 O O . GLN D 1 275 ? -100.204 209.373 222.083 1.00 25.12 275 GLN D O 1
ATOM 9757 N N . VAL D 1 276 ? -100.231 207.576 223.445 1.00 23.90 276 VAL D N 1
ATOM 9758 C CA . VAL D 1 276 ? -101.678 207.628 223.617 1.00 24.76 276 VAL D CA 1
ATOM 9759 C C . VAL D 1 276 ? -102.071 208.863 224.408 1.00 23.00 276 VAL D C 1
ATOM 9760 O O . VAL D 1 276 ? -102.988 209.604 224.028 1.00 25.52 276 VAL D O 1
ATOM 9764 N N . HIS D 1 277 ? -101.383 209.100 225.530 1.00 21.28 277 HIS D N 1
ATOM 9765 C CA . HIS D 1 277 ? -101.724 210.223 226.389 1.00 22.07 277 HIS D CA 1
ATOM 9766 C C . HIS D 1 277 ? -101.424 211.559 225.721 1.00 22.48 277 HIS D C 1
ATOM 9767 O O . HIS D 1 277 ? -102.064 212.566 226.040 1.00 22.72 277 HIS D O 1
ATOM 9774 N N . ASP D 1 278 ? -100.470 211.593 224.794 1.00 22.33 278 ASP D N 1
ATOM 9775 C CA . ASP D 1 278 ? -100.231 212.831 224.055 1.00 22.75 278 ASP D CA 1
ATOM 9776 C C . ASP D 1 278 ? -101.496 213.318 223.357 1.00 24.50 278 ASP D C 1
ATOM 9777 O O . ASP D 1 278 ? -101.695 214.529 223.198 1.00 23.75 278 ASP D O 1
ATOM 9782 N N . GLU D 1 279 ? -102.369 212.395 222.946 1.00 22.52 279 GLU D N 1
ATOM 9783 C CA . GLU D 1 279 ? -103.611 212.809 222.311 1.00 22.44 279 GLU D CA 1
ATOM 9784 C C . GLU D 1 279 ? -104.540 213.505 223.300 1.00 21.85 279 GLU D C 1
ATOM 9785 O O . GLU D 1 279 ? -105.372 214.317 222.892 1.00 23.79 279 GLU D O 1
ATOM 9794 N N . VAL D 1 280 ? -104.414 213.212 224.600 1.00 20.94 280 VAL D N 1
ATOM 9795 C CA . VAL D 1 280 ? -105.136 213.987 225.607 1.00 23.68 280 VAL D CA 1
ATOM 9796 C C . VAL D 1 280 ? -104.593 215.404 225.671 1.00 22.02 280 VAL D C 1
ATOM 9797 O O . VAL D 1 280 ? -105.347 216.386 225.660 1.00 23.12 280 VAL D O 1
ATOM 9801 N N . LEU D 1 281 ? -103.270 215.521 225.775 1.00 22.20 281 LEU D N 1
ATOM 9802 C CA . LEU D 1 281 ? -102.629 216.807 226.014 1.00 22.88 281 LEU D CA 1
ATOM 9803 C C . LEU D 1 281 ? -102.914 217.802 224.898 1.00 21.67 281 LEU D C 1
ATOM 9804 O O . LEU D 1 281 ? -103.040 219.005 225.158 1.00 23.82 281 LEU D O 1
ATOM 9809 N N . ASP D 1 282 ? -103.053 217.325 223.656 1.00 20.86 282 ASP D N 1
ATOM 9810 C CA . ASP D 1 282 ? -103.303 218.219 222.535 1.00 21.52 282 ASP D CA 1
ATOM 9811 C C . ASP D 1 282 ? -104.665 218.904 222.604 1.00 23.10 282 ASP D C 1
ATOM 9812 O O . ASP D 1 282 ? -104.906 219.826 221.816 1.00 24.67 282 ASP D O 1
ATOM 9817 N N . THR D 1 283 ? -105.574 218.451 223.472 1.00 20.60 283 THR D N 1
ATOM 9818 C CA . THR D 1 283 ? -106.938 218.969 223.510 1.00 22.74 283 THR D CA 1
ATOM 9819 C C . THR D 1 283 ? -107.158 219.998 224.612 1.00 21.59 283 THR D C 1
ATOM 9820 O O . THR D 1 283 ? -108.268 220.524 224.724 1.00 23.65 283 THR D O 1
ATOM 9824 N N . LEU D 1 284 ? -106.150 220.289 225.433 1.00 20.71 284 LEU D N 1
ATOM 9825 C CA . LEU D 1 284 ? -106.395 220.953 226.709 1.00 19.27 284 LEU D CA 1
ATOM 9826 C C . LEU D 1 284 ? -106.288 222.471 226.613 1.00 24.21 284 LEU D C 1
ATOM 9827 O O . LEU D 1 284 ? -105.370 223.005 225.982 1.00 25.23 284 LEU D O 1
ATOM 9832 N N . VAL D 1 285 ? -107.248 223.154 227.241 1.00 20.50 285 VAL D N 1
ATOM 9833 C CA . VAL D 1 285 ? -107.099 224.570 227.576 1.00 19.36 285 VAL D CA 1
ATOM 9834 C C . VAL D 1 285 ? -106.339 224.723 228.889 1.00 20.05 285 VAL D C 1
ATOM 9835 O O . VAL D 1 285 ? -105.451 225.576 229.016 1.00 19.71 285 VAL D O 1
ATOM 9839 N N . TYR D 1 286 ? -106.677 223.904 229.881 1.00 20.85 286 TYR D N 1
ATOM 9840 C CA . TYR D 1 286 ? -106.072 223.977 231.201 1.00 23.27 286 TYR D CA 1
ATOM 9841 C C . TYR D 1 286 ? -105.770 222.574 231.697 1.00 24.58 286 TYR D C 1
ATOM 9842 O O . TYR D 1 286 ? -106.536 221.640 231.440 1.00 21.44 286 TYR D O 1
ATOM 9851 N N . GLY D 1 287 ? -104.656 222.434 232.413 1.00 24.38 287 GLY D N 1
ATOM 9852 C CA . GLY D 1 287 ? -104.322 221.181 233.049 1.00 24.30 287 GLY D CA 1
ATOM 9853 C C . GLY D 1 287 ? -103.285 220.423 232.251 1.00 25.33 287 GLY D C 1
ATOM 9854 O O . GLY D 1 287 ? -102.799 220.896 231.216 1.00 24.21 287 GLY D O 1
ATOM 9855 N N . PRO D 1 288 ? -102.931 219.214 232.709 1.00 21.67 288 PRO D N 1
ATOM 9856 C CA . PRO D 1 288 ? -103.485 218.626 233.938 1.00 19.40 288 PRO D CA 1
ATOM 9857 C C . PRO D 1 288 ? -102.873 219.238 235.181 1.00 21.12 288 PRO D C 1
ATOM 9858 O O . PRO D 1 288 ? -101.650 219.391 235.254 1.00 23.11 288 PRO D O 1
ATOM 9862 N N . TYR D 1 289 ? -103.728 219.584 236.135 1.00 21.83 289 TYR D N 1
ATOM 9863 C CA . TYR D 1 289 ? -103.296 220.014 237.458 1.00 20.89 289 TYR D CA 1
ATOM 9864 C C . TYR D 1 289 ? -103.780 218.963 238.448 1.00 20.69 289 TYR D C 1
ATOM 9865 O O . TYR D 1 289 ? -104.977 218.658 238.490 1.00 21.95 289 TYR D O 1
ATOM 9874 N N . ILE D 1 290 ? -102.861 218.387 239.224 1.00 21.06 290 ILE D N 1
ATOM 9875 C CA . ILE D 1 290 ? -103.159 217.163 239.957 1.00 19.30 290 ILE D CA 1
ATOM 9876 C C . ILE D 1 290 ? -103.050 217.412 241.459 1.00 19.56 290 ILE D C 1
ATOM 9877 O O . ILE D 1 290 ? -101.960 217.674 241.986 1.00 21.80 290 ILE D O 1
ATOM 9882 N N . ARG D 1 291 ? -104.187 217.334 242.139 1.00 19.13 291 ARG D N 1
ATOM 9883 C CA . ARG D 1 291 ? -104.248 217.414 243.594 1.00 17.82 291 ARG D CA 1
ATOM 9884 C C . ARG D 1 291 ? -104.113 216.020 244.183 1.00 23.09 291 ARG D C 1
ATOM 9885 O O . ARG D 1 291 ? -104.627 215.048 243.618 1.00 22.23 291 ARG D O 1
ATOM 9893 N N . ILE D 1 292 ? -103.427 215.924 245.326 1.00 18.66 292 ILE D N 1
ATOM 9894 C CA . ILE D 1 292 ? -103.259 214.657 246.032 1.00 20.98 292 ILE D CA 1
ATOM 9895 C C . ILE D 1 292 ? -104.264 214.648 247.179 1.00 21.27 292 ILE D C 1
ATOM 9896 O O . ILE D 1 292 ? -104.232 215.539 248.038 1.00 20.87 292 ILE D O 1
ATOM 9901 N N . LEU D 1 293 ? -105.181 213.674 247.181 1.00 20.28 293 LEU D N 1
ATOM 9902 C CA . LEU D 1 293 ? -106.290 213.666 248.131 1.00 22.43 293 LEU D CA 1
ATOM 9903 C C . LEU D 1 293 ? -106.262 212.422 249.004 1.00 22.37 293 LEU D C 1
ATOM 9904 O O . LEU D 1 293 ? -105.882 211.336 248.551 1.00 21.38 293 LEU D O 1
ATOM 9909 N N . ASN D 1 294 ? -106.707 212.595 250.257 1.00 20.90 294 ASN D N 1
ATOM 9910 C CA . ASN D 1 294 ? -106.893 211.493 251.197 1.00 18.43 294 ASN D CA 1
ATOM 9911 C C . ASN D 1 294 ? -108.384 211.219 251.354 1.00 20.21 294 ASN D C 1
ATOM 9912 O O . ASN D 1 294 ? -109.113 212.087 251.867 1.00 22.22 294 ASN D O 1
ATOM 9917 N N . PRO D 1 295 ? -108.897 210.063 250.877 1.00 23.56 295 PRO D N 1
ATOM 9918 C CA . PRO D 1 295 ? -110.322 209.737 251.057 1.00 21.09 295 PRO D CA 1
ATOM 9919 C C . PRO D 1 295 ? -110.576 209.221 252.463 1.00 27.76 295 PRO D C 1
ATOM 9920 O O . PRO D 1 295 ? -110.364 208.038 252.744 1.00 31.22 295 PRO D O 1
ATOM 9924 N N . MET D 1 296 ? -111.015 210.081 253.366 1.00 24.69 296 MET D N 1
ATOM 9925 C CA . MET D 1 296 ? -111.076 209.672 254.772 1.00 28.49 296 MET D CA 1
ATOM 9926 C C . MET D 1 296 ? -112.464 209.130 255.103 1.00 30.96 296 MET D C 1
ATOM 9927 O O . MET D 1 296 ? -112.652 207.918 255.243 1.00 43.87 296 MET D O 1
ATOM 9932 N N . MET D 1 297 ? -113.450 210.005 255.205 1.00 26.11 297 MET D N 1
ATOM 9933 C CA . MET D 1 297 ? -114.793 209.570 255.552 1.00 23.01 297 MET D CA 1
ATOM 9934 C C . MET D 1 297 ? -115.500 209.167 254.269 1.00 22.05 297 MET D C 1
ATOM 9935 O O . MET D 1 297 ? -115.540 209.951 253.321 1.00 26.16 297 MET D O 1
ATOM 9943 N N . GLU D 1 298 ? -116.053 207.956 254.230 1.00 20.76 298 GLU D N 1
ATOM 9944 C CA . GLU D 1 298 ? -116.711 207.565 252.991 1.00 23.81 298 GLU D CA 1
ATOM 9945 C C . GLU D 1 298 ? -117.796 206.536 253.258 1.00 25.98 298 GLU D C 1
ATOM 9946 O O . GLU D 1 298 ? -117.766 205.809 254.259 1.00 24.40 298 GLU D O 1
ATOM 9952 N N . GLY D 1 299 ? -118.772 206.513 252.349 1.00 22.00 299 GLY D N 1
ATOM 9953 C CA . GLY D 1 299 ? -119.822 205.517 252.324 1.00 22.73 299 GLY D CA 1
ATOM 9954 C C . GLY D 1 299 ? -119.559 204.596 251.160 1.00 24.36 299 GLY D C 1
ATOM 9955 O O . GLY D 1 299 ? -119.946 204.888 250.019 1.00 24.24 299 GLY D O 1
ATOM 9956 N N . THR D 1 300 ? -118.862 203.491 251.438 1.00 24.36 300 THR D N 1
ATOM 9957 C CA . THR D 1 300 ? -118.248 202.690 250.385 1.00 22.50 300 THR D CA 1
ATOM 9958 C C . THR D 1 300 ? -119.263 202.006 249.490 1.00 23.44 300 THR D C 1
ATOM 9959 O O . THR D 1 300 ? -118.889 201.541 248.406 1.00 23.79 300 THR D O 1
ATOM 9963 N N . PHE D 1 301 ? -120.525 201.941 249.915 1.00 23.90 301 PHE D N 1
ATOM 9964 C CA . PHE D 1 301 ? -121.575 201.306 249.141 1.00 22.16 301 PHE D CA 1
ATOM 9965 C C . PHE D 1 301 ? -121.865 202.031 247.830 1.00 22.81 301 PHE D C 1
ATOM 9966 O O . PHE D 1 301 ? -122.585 201.478 246.992 1.00 23.56 301 PHE D O 1
ATOM 9974 N N . TRP D 1 302 ? -121.304 203.224 247.600 1.00 24.10 302 TRP D N 1
ATOM 9975 C CA . TRP D 1 302 ? -121.502 203.826 246.281 1.00 24.94 302 TRP D CA 1
ATOM 9976 C C . TRP D 1 302 ? -120.904 202.959 245.190 1.00 24.28 302 TRP D C 1
ATOM 9977 O O . TRP D 1 302 ? -121.443 202.903 244.078 1.00 23.81 302 TRP D O 1
ATOM 9988 N N . ARG D 1 303 ? -119.827 202.237 245.494 1.00 23.56 303 ARG D N 1
ATOM 9989 C CA . ARG D 1 303 ? -119.234 201.337 244.512 1.00 24.39 303 ARG D CA 1
ATOM 9990 C C . ARG D 1 303 ? -120.069 200.083 244.307 1.00 22.70 303 ARG D C 1
ATOM 9991 O O . ARG D 1 303 ? -119.964 199.446 243.250 1.00 23.00 303 ARG D O 1
ATOM 9999 N N . GLU D 1 304 ? -120.881 199.708 245.292 1.00 22.38 304 GLU D N 1
ATOM 10000 C CA . GLU D 1 304 ? -121.817 198.615 245.083 1.00 21.76 304 GLU D CA 1
ATOM 10001 C C . GLU D 1 304 ? -122.877 199.008 244.061 1.00 27.80 304 GLU D C 1
ATOM 10002 O O . GLU D 1 304 ? -123.252 198.199 243.203 1.00 27.00 304 GLU D O 1
ATOM 10008 N N . TYR D 1 305 ? -123.367 200.248 244.133 1.00 24.26 305 TYR D N 1
ATOM 10009 C CA . TYR D 1 305 ? -124.272 200.750 243.096 1.00 26.11 305 TYR D CA 1
ATOM 10010 C C . TYR D 1 305 ? -123.581 200.813 241.742 1.00 26.31 305 TYR D C 1
ATOM 10011 O O . TYR D 1 305 ? -124.151 200.406 240.726 1.00 23.76 305 TYR D O 1
ATOM 10020 N N . LEU D 1 306 ? -122.350 201.330 241.708 1.00 23.79 306 LEU D N 1
ATOM 10021 C CA . LEU D 1 306 ? -121.629 201.465 240.442 1.00 22.35 306 LEU D CA 1
ATOM 10022 C C . LEU D 1 306 ? -121.511 200.123 239.735 1.00 26.35 306 LEU D C 1
ATOM 10023 O O . LEU D 1 306 ? -121.723 200.019 238.519 1.00 26.12 306 LEU D O 1
ATOM 10028 N N . ASN D 1 307 ? -121.144 199.086 240.487 1.00 28.14 307 ASN D N 1
ATOM 10029 C CA . ASN D 1 307 ? -120.818 197.783 239.933 1.00 26.99 307 ASN D CA 1
ATOM 10030 C C . ASN D 1 307 ? -122.029 196.857 239.922 1.00 30.65 307 ASN D C 1
ATOM 10031 O O . ASN D 1 307 ? -121.871 195.660 239.671 1.00 37.92 307 ASN D O 1
ATOM 10036 N N . GLU D 1 308 ? -123.215 197.425 240.188 1.00 29.08 308 GLU D N 1
ATOM 10037 C CA . GLU D 1 308 ? -124.601 196.909 240.060 1.00 45.95 308 GLU D CA 1
ATOM 10038 C C . GLU D 1 308 ? -125.112 196.218 241.300 1.00 56.04 308 GLU D C 1
ATOM 10039 O O . GLU D 1 308 ? -126.240 196.505 241.720 1.00 66.43 308 GLU D O 1
#

Secondary structure (DSSP, 8-state):
-PPEEEEEEEEEE-SHHHHHHHHHHHHHHHHHHTTSTTEEEEEEEEEEEE--TTTTTTT--S--TTT-SEEEEEEEEEESSHHHHHHHHHHTHHHHHHHHHTTGGGEEEEEE-EEEEEEEEE-PPP--TTTHHHHHHHHHHTT-GGGPPP----SSSSEEEEEEEEE-TT-HHHHHHHHHHHHHHHTTSTTEEEEEEEEEEEE-TTTTT---HHHHHHHHT--SSS---GGG--S-TGGG--SSEEEEEEEEESSHHHHHHHHTHHHHSHHHHHHHHHHHTTEEEEEEEEEEEEEEEETTHHHHHH-/-PPEEEEEEEEEE-SHHHHHHHHHHHHHHHHHHTTSTTEEEEEEEEEEEE--TTTTTTT--S--TTT-SEEEEEEEEEESSHHHHHHHHHHTHHHHHHHHHTTGGGEEEEEE-EEEEEEEEE-PPP--TTTHHHHHHHHHHTT-GGGPPP----SSSSEEEEEEEEE-TT-HHHHHHHHHHHHHHHTTSTTEEEEEEEEEEEE-TTTTT---HHHHHHHHT--SS----GGG--S-TGGG--SSEEEEEEEEESSHHHHHHHHTHHHHSHHHHHHHHHHHTTEEEEEEEEEEEEEEEETTHHHHHT-/-PPEEEEEEEEEE-SHHHHHHHHHHHHHHHHHHTTSTTEEEEEEEEEEEE--TTTTTTT--S--TTT-SEEEEEEEEEESSHHHHHHHHHHTHHHHHHHHHTTGGGEEEEEE-EEEEEEEEE-PPP--TTTHHHHHHHHHHTT-GGGPPP----SSSSEEEEEEEEE-TT-HHHHHHHHHHHHHHHTTSTTEEEEEEEEEEEE-TTTTT---HHHHHHHHT--SSS---GGG--S-TGGG--SSEEEEEEEEESSHHHHHHHHTHHHHSHHHHHHHHHHHTTEEEEEEEEEEEEEEEETTHHHHHH-/-PPEEEEEEEEEE-SHHHHHHHHHHHHHHHHHHTTSTTEEEEEEEEEEEE--TTTTTTT--S--TTT-SEEEEEEEEEESSHHHHHHHHHHTHHHHHHHHHTTGGGEEEEEE-EEEEEEEEE-PPP--TTTHHHHHHHHHHTT-GGGPPP----SSSSEEEEEEEEE-TT-HHHHHHHHHHHHHHHTTSTTEEEEEEEEEEEE-TTTTT---HHHHHHHHT--SSS---GGG--S-TGGG--SSEEEEEEEEESSHHHHHHHHTHHHHSHHHHHHHHHHHTTEEEEEEEEEEEEEEEETTHHHHHT-

Nearest PDB structures (foldseek):
  6qo0-assembly1_D  TM=1.003E+00  e=1.147E-64  Acidianus ambivalens
  2cb2-assembly1_A  TM=1.003E+00  e=6.082E-64  Acidianus ambivalens
  6qjc-assembly1_A  TM=1.003E+00  e=7.655E-64  Acidianus ambivalens
  6qne-assembly1_A  TM=1.003E+00  e=8.108E-64  Acidianus ambivalens
  6qmv-assembly1_A  TM=1.003E+00  e=1.527E-63  Acidianus ambivalens

Sequence (1228 aa):
PKPYVAINMAELKNEPKTFEMFASVGPKVCMVTARHPGFVGFQNHWQIGILPFGNRYGGAKMDMTKESSTVRVLQYTFWKDWKDHEEMHRQNWSYLFRLCYSCASQMIWGPWEPIYEIIYANMPINTEMTDFTAVVGKKFAEGKPLDIPVISQPYGKRVVAFAEHSVIPGKEKQFEDAIVRTLEMLKKAPGFLGAMVLKEIGVSGIGSMQFGAKGFHQVLENPGSLEPDPNNVMYSVPEAKNTPQQYIVHVEWANTDALMFGMGRVLLYPELRQVHDEVLDTLVYGPYIRILNPMMEGTFWREYLNEPKPYVAINMAELKNEPKTFEMFASVGPKVCMVTARHPGFVGFQNHWQIGILPFGNRYGGAKMDMTKESSTVRVLQYTFWKDWKDHEEMHRQNWSYLFRLCYSCASQMIWGPWEPIYEIIYANMPINTEMTDFTAVVGKKFAEGKPLDIPVISQPYGKRVVAFAEHSVIPGKEKQFEDAIVRTLEMLKKAPGFLGAMVLKEIGVSGIGSMQFGAKGFHQVLENPGSLEPDPNNVMYSVPEAKNTPQQYIVHVEWANTDALMFGMGRVLLYPELRQVHDEVLDTLVYGPYIRILNPMMEGTFWREYLNEPKPYVAINMAELKNEPKTFEMFASVGPKVCMVTARHPGFVGFQNHWQIGILPFGNRYGGAKMDMTKESSTVRVLQYTFWKDWKDHEEMHRQNWSYLFRLCYSCASQMIWGPWEPIYEIIYANMPINTEMTDFTAVVGKKFAEGKPLDIPVISQPYGKRVVAFAEHSVIPGKEKQFEDAIVRTLEMLKKAPGFLGAMVLKEIGVSGIGSMQFGAKGFHQVLENPGSLEPDPNNVMYSVPEAKNTPQQYIVHVEWANTDALMFGMGRVLLYPELRQVHDEVLDTLVYGPYIRILNPMMEGTFWREYLNEPKPYVAINMAELKNEPKTFEMFASVGPKVCMVTARHPGFVGFQNHWQIGILPFGNRYGGAKMDMTKESSTVRVLQYTFWKDWKDHEEMHRQNWSYLFRLCYSCASQMIWGPWEPIYEIIYANMPINTEMTDFTAVVGKKFAEGKPLDIPVISQPYGKRVVAFAEHSVIPGKEKQFEDAIVRTLEMLKKAPGFLGAMVLKEIGVSGIGSMQFGAKGFHQVLENPGSLEPDPNNVMYSVPEAKNTPQQYIVHVEWANTDALMFGMGRVLLYPELRQVHDEVLDTLVYGPYIRILNPMMEGTFWREYLNE

Solvent-accessible surface area: 47221 Å² total; per-residue (Å²): 72,101,2,67,0,0,0,30,22,5,40,1,98,44,48,100,121,0,80,116,26,22,65,23,20,10,31,62,34,11,52,9,5,2,96,10,100,5,3,7,0,2,0,16,3,38,36,28,2,12,11,15,56,19,66,160,58,57,74,18,93,25,62,43,59,178,103,38,90,38,11,53,6,1,44,0,23,0,1,104,56,45,122,25,2,24,79,3,19,90,117,16,17,48,124,3,2,99,27,52,47,55,12,42,84,6,50,96,104,30,17,89,8,3,2,5,58,13,53,24,27,53,5,23,59,7,7,2,50,13,13,11,3,30,25,18,0,104,41,46,48,79,59,107,23,123,78,6,26,28,1,0,34,0,7,27,74,6,16,0,0,1,2,37,8,11,0,66,75,70,90,40,150,68,0,23,88,0,5,44,100,3,3,70,46,3,97,144,5,10,0,14,2,3,0,0,0,0,38,6,27,0,1,0,2,2,7,3,46,90,26,13,75,112,0,108,93,58,19,119,127,17,102,23,59,110,56,0,35,33,126,26,24,137,61,57,6,71,126,30,99,57,96,42,10,65,1,9,5,0,0,0,0,18,44,39,47,0,0,58,19,1,22,13,5,17,46,14,53,15,106,0,52,113,24,14,54,62,0,67,109,0,26,86,110,30,28,38,9,31,0,0,34,0,44,26,1,2,6,6,0,0,42,50,18,76,161,85,100,2,68,0,0,0,32,20,5,40,1,95,45,52,100,109,0,79,115,27,18,65,24,18,10,28,60,35,10,51,9,6,2,96,9,98,4,3,7,0,1,0,17,3,42,34,27,2,12,11,15,54,16,66,158,55,56,74,18,100,26,58,44,60,178,106,40,91,36,10,54,5,2,44,0,23,0,1,99,58,46,123,24,2,24,83,3,18,88,118,14,16,46,125,3,1,102,28,52,49,53,13,44,77,5,52,96,103,31,19,91,7,3,3,5,58,12,51,26,28,53,6,21,63,7,7,3,51,12,13,11,3,29,27,18,0,109,42,46,47,73,58,109,21,125,74,7,25,27,2,0,35,0,7,28,74,5,18,0,0,1,2,37,9,12,0,65,77,68,92,46,153,67,0,37,62,0,5,45,102,3,3,70,43,3,98,137,5,8,0,13,2,2,0,0,0,0,44,5,28,0,2,0,2,2,8,3,46,87,24,12,76,109,0,108,90,58,18,120,127,15,103,22,59,109,56,0,35,35,128,26,24,136,61,57,4,70,128,30,98,58,96,41,11,66,1,10,4,0,0,0,0,20,42,39,46,0,0,57,20,1,22,12,6,17,46,13,48,15,104,0,49,112,24,13,54,65,0,66,113,0,26,85,110,29,29,39,7,31,0,0,34,0,42,26,2,3,7,7,0,0,47,47,18,74,182,72,102,2,66,0,0,0,30,20,4,40,2,99,43,50,97,112,1,77,119,33,20,65,24,17,8,31,64,32,8,49,9,7,2,98,13,98,5,3,7,0,1,0,17,3,44,35,27,2,12,11,16,58,18,64,159,55,53,74,18,99,26,59,45,59,180,104,39,92,37,10,55,5,1,39,0,20,0,1,107,56,46,123,25,2,24,83,2,18,86,118,14,18,46,125,2,3,100,27,56,47,53,15,44,80,6,50,94,104,30,20,88,8,3,2,5,57,13,53,25,27,51,6,22,62,7,6,3,49,11,13,11,2,31,28,19,0,110,48,47,45,73,58,104,23,126,80,7,28,27,2,0,35,0,7,28,74,5,16,0,0,1,2,36,8,11,0,68,75,65,88,44,156,66,0,37,63,0,6,45,98,3,2,73,43,3,97,144,6,8,0,13,2,2,0,0,0,0,45,5,28,0,2,0,2,1,7,4,48,88,24,13,76,110,0,104,92,58,18,120,128,16,103,21,59,110,58,0,34,33,126,25,25,136,63,57,6,71,128,32,100,59,94,41,10,66,1,9,5,0,0,0,0,18,44,39,45,0,0,57,16,1,21,12,5,18,43,14,51,16,103,0,49,113,25,15,55,69,0,65,108,0,26,85,108,29,29,39,8,30,0,0,35,0,44,27,1,3,8,8,0,0,46,52,18,76,159,92,99,2,60,0,0,0,30,21,4,38,2,99,46,53,102,116,0,81,119,28,19,65,23,16,10,27,63,37,9,51,10,5,2,98,11,101,4,3,7,0,1,0,18,3,46,36,28,2,11,12,15,58,17,67,159,57,56,74,18,100,28,57,45,56,178,105,39,91,38,10,55,6,2,46,0,22,0,1,107,60,43,124,23,2,23,82,3,17,90,118,13,16,47,124,2,2,101,29,52,48,52,16,41,83,6,48,97,105,31,19,90,7,3,2,7,54,10,54,25,26,52,6,21,64,7,8,3,49,10,13,10,3,30,26,19,0,111,43,47,45,71,59,103,23,124,78,7,25,28,1,0,34,0,7,26,73,5,18,0,0,2,2,42,8,11,0,66,76,69,93,42,151,67,0,25,77,0,6,45,91,2,3,70,56,3,99,142,5,7,0,14,2,2,0,0,0,0,44,5,27,0,3,0,2,2,7,4,46,87,23,12,74,111,0,107,92,58,17,119,128,16,103,22,59,110,56,0,33,35,129,24,23,138,61,55,6,69,127,31,97,58,95,42,10,67,2,7,4,0,0,0,0,19,43,39,46,0,0,57,18,1,22,12,6,17,48,14,40,12,104,0,50,114,19,14,55,65,0,66,111,0,28,87,107,29,28,40,8,31,0,0,35,0,46,29,1,3,8,8,0,0,47,47,18,77,182

Organism: Acidianus ambivalens (NCBI:txid2283)

InterPro domains:
  IPR011008 Dimeric alpha-beta barrel [SSF54909] (2-308)
  IPR011661 Sulphur oxygenase reductase [NF047630] (1-308)
  IPR011661 Sulphur oxygenase reductase [PF07682] (3-303)